Protein AF-A0A821GBT0-F1 (afdb_monomer_lite)

InterPro domains:
  IPR002314 Aminoacyl-tRNA synthetase, class II (G/ P/ S/T) [PF00587] (714-796)
  IPR002315 Glycyl-tRNA synthetase [TIGR00389] (542-1124)
  IPR003156 DHHA1 domain [PF02272] (304-406)
  IPR004154 Anticodon-binding [PF03129] (1033-1124)
  IPR006195 Aminoacyl-tRNA synthetase, class II [PS50862] (681-1015)
  IPR012947 Threonyl/alanyl tRNA synthetase, SAD [PF07973] (134-192)
  IPR012947 Threonyl/alanyl tRNA synthetase, SAD [SM00863] (134-193)
  IPR018163 Threonyl/alanyl tRNA synthetase, class II-like, putative editing domain superfamily [SSF55186] (36-200)
  IPR018165 Alanyl-tRNA synthetase, class IIc, core domain [PS50860] (1-206)
  IPR027031 Glycyl-tRNA synthetase/DNA polymerase subunit gamma-2 [PTHR10745] (511-1146)
  IPR033731 Glycyl-tRNA synthetase-like core domain [cd00774] (543-889)
  IPR036621 Anticodon-binding domain superfamily [G3DSA:3.40.50.800] (1031-1147)
  IPR045864 Class II Aminoacyl-tRNA synthetase/Biotinyl protein ligase (BPL) and lipoyl protein ligase (LPL) [G3DSA:3.30.930.10] (542-904)
  IPR045864 Class II Aminoacyl-tRNA synthetase/Biotinyl protein ligase (BPL) and lipoyl protein ligase (LPL) [SSF55681] (542-1036)

Radius of gyration: 41.22 Å; chains: 1; bounding box: 110×92×114 Å

pLDDT: mean 83.81, std 16.69, range [21.84, 98.75]

Organism: NCBI:txid392032

Structure (mmCIF, N/CA/C/O backbone):
data_AF-A0A821GBT0-F1
#
_entry.id   AF-A0A821GBT0-F1
#
loop_
_atom_site.group_PDB
_atom_site.id
_atom_site.type_symbol
_atom_site.label_atom_id
_atom_site.label_alt_id
_atom_site.label_comp_id
_atom_site.label_asym_id
_atom_site.label_entity_id
_atom_site.label_seq_id
_atom_site.pdbx_PDB_ins_code
_atom_site.Cartn_x
_atom_site.Cartn_y
_atom_site.Cartn_z
_atom_site.occupancy
_atom_site.B_iso_or_equiv
_atom_site.auth_seq_id
_atom_site.auth_comp_id
_atom_site.auth_asym_id
_atom_site.auth_atom_id
_atom_site.pdbx_PDB_model_num
ATOM 1 N N . MET A 1 1 ? 18.038 2.540 -38.104 1.00 79.62 1 MET A N 1
ATOM 2 C CA . MET A 1 1 ? 16.906 3.280 -37.484 1.00 79.62 1 MET A CA 1
ATOM 3 C C . MET A 1 1 ? 17.416 4.311 -36.481 1.00 79.62 1 MET A C 1
ATOM 5 O O . MET A 1 1 ? 18.126 3.943 -35.548 1.00 79.62 1 MET A O 1
ATOM 9 N N . VAL A 1 2 ? 17.061 5.584 -36.662 1.00 84.56 2 VAL A N 1
ATOM 10 C CA . VAL A 1 2 ? 17.414 6.691 -35.757 1.00 84.56 2 VAL A CA 1
ATOM 11 C C . VAL A 1 2 ? 16.486 6.685 -34.545 1.00 84.56 2 VAL A C 1
ATOM 13 O O . VAL A 1 2 ? 15.268 6.694 -34.691 1.00 84.56 2 VAL A O 1
ATOM 16 N N . ARG A 1 3 ? 17.071 6.655 -33.345 1.00 79.50 3 ARG A N 1
ATOM 17 C CA . ARG A 1 3 ? 16.357 6.646 -32.059 1.00 79.50 3 ARG A CA 1
ATOM 18 C C . ARG A 1 3 ? 16.272 8.041 -31.441 1.00 79.50 3 ARG A C 1
ATOM 20 O O . ARG A 1 3 ? 15.241 8.388 -30.872 1.00 79.50 3 ARG A O 1
ATOM 27 N N . THR A 1 4 ? 17.324 8.846 -31.599 1.00 81.00 4 THR A N 1
ATOM 28 C CA . THR A 1 4 ? 17.427 10.190 -31.012 1.00 81.00 4 THR A CA 1
ATOM 29 C C . THR A 1 4 ? 18.168 11.127 -31.962 1.00 81.00 4 THR A C 1
ATOM 31 O O . THR A 1 4 ? 19.073 10.694 -32.668 1.00 81.00 4 THR A O 1
ATOM 34 N N . VAL A 1 5 ? 17.812 12.413 -31.967 1.00 78.06 5 VAL A N 1
ATOM 35 C CA . VAL A 1 5 ? 18.545 13.471 -32.679 1.00 78.06 5 VAL A CA 1
ATOM 36 C C . VAL A 1 5 ? 18.930 14.549 -31.668 1.00 78.06 5 VAL A C 1
ATOM 38 O O . VAL A 1 5 ? 18.098 14.931 -30.849 1.00 78.06 5 VAL A O 1
ATOM 41 N N . GLN A 1 6 ? 20.186 14.992 -31.673 1.00 83.25 6 GLN A N 1
ATOM 42 C CA . GLN A 1 6 ? 20.712 16.005 -30.749 1.00 83.25 6 GLN A CA 1
ATOM 43 C C . GLN A 1 6 ? 21.548 17.028 -31.511 1.00 83.25 6 GLN A C 1
ATOM 45 O O . GLN A 1 6 ? 22.234 16.664 -32.457 1.00 83.25 6 GLN A O 1
ATOM 50 N N . VAL A 1 7 ? 21.561 18.282 -31.068 1.00 74.94 7 VAL A N 1
ATOM 51 C CA . VAL A 1 7 ? 22.542 19.265 -31.548 1.00 74.94 7 VAL A CA 1
ATOM 52 C C . VAL A 1 7 ? 23.757 19.215 -30.621 1.00 74.94 7 VAL A C 1
ATOM 54 O O . VAL A 1 7 ? 23.609 19.359 -29.408 1.00 74.94 7 VAL A O 1
ATOM 57 N N . ARG A 1 8 ? 24.959 18.983 -31.159 1.00 75.19 8 ARG A N 1
ATOM 58 C CA . ARG A 1 8 ? 26.222 19.009 -30.399 1.00 75.19 8 ARG A CA 1
ATOM 59 C C . ARG A 1 8 ? 27.302 19.743 -31.182 1.00 75.19 8 ARG A C 1
ATOM 61 O O . ARG A 1 8 ? 27.658 19.321 -32.275 1.00 75.19 8 ARG A O 1
ATOM 68 N N . GLY A 1 9 ? 27.829 20.829 -30.611 1.00 73.25 9 GLY A N 1
ATOM 69 C CA . GLY A 1 9 ? 28.934 21.592 -31.207 1.00 73.25 9 GLY A CA 1
ATOM 70 C C . GLY A 1 9 ? 28.644 22.121 -32.617 1.00 73.25 9 GLY A C 1
ATOM 71 O O . GLY A 1 9 ? 29.539 22.110 -33.450 1.00 73.25 9 GLY A O 1
ATOM 72 N N . GLY A 1 10 ? 27.395 22.508 -32.908 1.00 74.00 10 GLY A N 1
ATOM 73 C CA . GLY A 1 10 ? 26.966 22.958 -34.242 1.00 74.00 10 GLY A CA 1
ATOM 74 C C . GLY A 1 10 ? 26.570 21.838 -35.215 1.00 74.00 10 GLY A C 1
ATOM 75 O O . GLY A 1 10 ? 26.053 22.129 -36.287 1.00 74.00 10 GLY A O 1
ATOM 76 N N . PHE A 1 11 ? 26.739 20.565 -34.843 1.00 77.56 11 PHE A N 1
ATOM 77 C CA . PHE A 1 11 ? 26.343 19.415 -35.661 1.00 77.56 11 PHE A CA 1
ATOM 78 C C . PHE A 1 11 ? 25.006 18.818 -35.213 1.00 77.56 11 PHE A C 1
ATOM 80 O O . PHE A 1 11 ? 24.720 18.738 -34.015 1.00 77.56 11 PHE A O 1
ATOM 87 N N . ILE A 1 12 ? 24.214 18.327 -36.173 1.00 82.69 12 ILE A N 1
ATOM 88 C CA . ILE A 1 12 ? 23.023 17.509 -35.912 1.00 82.69 12 ILE A CA 1
ATOM 89 C C . ILE A 1 12 ? 23.458 16.043 -35.812 1.00 82.69 12 ILE A C 1
ATOM 91 O O . ILE A 1 12 ? 23.747 15.379 -36.805 1.00 82.69 12 ILE A O 1
ATOM 95 N N . LEU A 1 13 ? 23.512 15.530 -34.588 1.00 86.38 13 LEU A N 1
ATOM 96 C CA . LEU A 1 13 ? 23.866 14.153 -34.282 1.00 86.38 13 LEU A CA 1
ATOM 97 C C . LEU A 1 13 ? 22.626 13.257 -34.342 1.00 86.38 13 LEU A C 1
ATOM 99 O O . LEU A 1 13 ? 21.750 13.331 -33.478 1.00 86.38 13 LEU A O 1
ATOM 103 N N . HIS A 1 14 ? 22.589 12.353 -35.317 1.00 86.50 14 HIS A N 1
ATOM 104 C CA . HIS A 1 14 ? 21.605 11.275 -35.388 1.00 86.50 14 HIS A CA 1
ATOM 105 C C . HIS A 1 14 ? 22.136 10.040 -34.649 1.00 86.50 14 HIS A C 1
ATOM 107 O O . HIS A 1 14 ? 23.095 9.407 -35.079 1.00 86.50 14 HIS A O 1
ATOM 113 N N . VAL A 1 15 ? 21.503 9.674 -33.537 1.00 86.69 15 VAL A N 1
ATOM 114 C CA . VAL A 1 15 ? 21.853 8.497 -32.734 1.00 86.69 15 VAL A CA 1
ATOM 115 C C . VAL A 1 15 ? 20.910 7.360 -33.097 1.00 86.69 15 VAL A C 1
ATOM 117 O O . VAL A 1 15 ? 19.694 7.461 -32.916 1.00 86.69 15 VAL A O 1
ATOM 120 N N . GLY A 1 16 ? 21.451 6.258 -33.603 1.00 86.94 16 GLY A N 1
ATOM 121 C CA . GLY A 1 16 ? 20.649 5.136 -34.067 1.00 86.94 16 GLY A CA 1
ATOM 122 C C . GLY A 1 16 ? 21.466 3.908 -34.427 1.00 86.94 16 GLY A C 1
ATOM 123 O O . GLY A 1 16 ? 22.668 3.846 -34.193 1.00 86.94 16 GLY A O 1
ATOM 124 N N . VAL A 1 17 ? 20.777 2.928 -35.002 1.00 85.94 17 VAL A N 1
ATOM 125 C CA . VAL A 1 17 ? 21.402 1.758 -35.625 1.00 85.94 17 VAL A CA 1
ATOM 126 C C . VAL A 1 17 ? 21.743 2.113 -37.067 1.00 85.94 17 VAL A C 1
ATOM 128 O O . VAL A 1 17 ? 20.849 2.526 -37.816 1.00 85.94 17 VAL A O 1
ATOM 131 N N . VAL A 1 18 ? 23.016 1.955 -37.415 1.00 85.12 18 VAL A N 1
ATOM 132 C CA . VAL A 1 18 ? 23.561 2.092 -38.768 1.00 85.12 18 VAL A CA 1
ATOM 133 C C . VAL A 1 18 ? 23.790 0.688 -39.318 1.00 85.12 18 VAL A C 1
ATOM 135 O O . VAL A 1 18 ? 24.343 -0.158 -38.618 1.00 85.12 18 VAL A O 1
ATOM 138 N N . GLU A 1 19 ? 23.362 0.446 -40.551 1.00 84.00 19 GLU A N 1
ATOM 139 C CA . GLU A 1 19 ? 23.687 -0.768 -41.301 1.00 84.00 19 GLU A CA 1
ATOM 140 C C . GLU A 1 19 ? 24.711 -0.397 -42.380 1.00 84.00 19 GLU A C 1
ATOM 142 O O . GLU A 1 19 ? 24.459 0.502 -43.181 1.00 84.00 19 GLU A O 1
ATOM 147 N N . GLY A 1 20 ? 25.873 -1.059 -42.371 1.00 84.88 20 GLY A N 1
ATOM 148 C CA . GLY A 1 20 ? 27.002 -0.761 -43.261 1.00 84.88 20 GLY A CA 1
ATOM 149 C C . GLY A 1 20 ? 28.082 0.138 -42.641 1.00 84.88 20 GLY A C 1
ATOM 150 O O . GLY A 1 20 ? 28.048 0.467 -41.455 1.00 84.88 20 GLY A O 1
ATOM 151 N N . THR A 1 21 ? 29.073 0.506 -43.453 1.00 85.06 21 THR A N 1
ATOM 152 C CA . THR A 1 21 ? 30.168 1.425 -43.099 1.00 85.06 21 THR A CA 1
ATOM 153 C C . THR A 1 21 ? 29.871 2.825 -43.625 1.00 85.06 21 THR A C 1
ATOM 155 O O . THR A 1 21 ? 29.427 2.953 -44.762 1.00 85.06 21 THR A O 1
ATOM 158 N N . LEU A 1 22 ? 30.130 3.859 -42.821 1.00 86.69 22 LEU A N 1
ATOM 159 C CA . LEU A 1 22 ? 29.899 5.260 -43.188 1.00 86.69 22 LEU A CA 1
ATOM 160 C C . LEU A 1 22 ? 31.219 5.997 -43.415 1.00 86.69 22 LEU A C 1
ATOM 162 O O . LEU A 1 22 ? 32.129 5.906 -42.591 1.00 86.69 22 LEU A O 1
ATOM 166 N N . SER A 1 23 ? 31.267 6.786 -44.480 1.00 90.75 23 SER A N 1
ATOM 167 C CA . SER A 1 23 ? 32.310 7.757 -44.804 1.00 90.75 23 SER A CA 1
ATOM 168 C C . SER A 1 23 ? 31.722 9.167 -44.909 1.00 90.75 23 SER A C 1
ATOM 170 O O . SER A 1 23 ? 30.518 9.365 -45.089 1.00 90.75 23 SER A O 1
ATOM 172 N N . VAL A 1 24 ? 32.576 10.185 -44.782 1.00 88.38 24 VAL A N 1
ATOM 173 C CA . VAL A 1 24 ? 32.170 11.584 -44.985 1.00 88.38 24 VAL A CA 1
ATOM 174 C C . VAL A 1 24 ? 31.661 11.755 -46.425 1.00 88.38 24 VAL A C 1
ATOM 176 O O . VAL A 1 24 ? 32.327 11.318 -47.358 1.00 88.38 24 VAL A O 1
ATOM 179 N N . ASN A 1 25 ? 30.513 12.426 -46.590 1.00 88.19 25 ASN A N 1
ATOM 180 C CA . ASN A 1 25 ? 29.755 12.623 -47.843 1.00 88.19 25 ASN A CA 1
ATOM 181 C C . ASN A 1 25 ? 28.891 11.445 -48.324 1.00 88.19 25 ASN A C 1
ATOM 183 O O . ASN A 1 25 ? 28.237 11.568 -49.365 1.00 88.19 25 ASN A O 1
ATOM 187 N N . ASP A 1 26 ? 28.809 10.349 -47.569 1.00 88.25 26 ASP A N 1
ATOM 188 C CA . ASP A 1 26 ? 27.893 9.262 -47.912 1.00 88.25 26 ASP A CA 1
ATOM 189 C C . ASP A 1 26 ? 26.428 9.710 -47.844 1.00 88.25 26 ASP A C 1
ATOM 191 O O . ASP A 1 26 ? 25.979 10.373 -46.903 1.00 88.25 26 ASP A O 1
ATOM 195 N N . LYS A 1 27 ? 25.640 9.286 -48.837 1.00 88.00 27 LYS A N 1
ATOM 196 C CA . LYS A 1 27 ? 24.183 9.430 -48.808 1.00 88.00 27 LYS A CA 1
ATOM 197 C C . LYS A 1 27 ? 23.582 8.276 -48.014 1.00 88.00 27 LYS A C 1
ATOM 199 O O . LYS A 1 27 ? 23.570 7.139 -48.476 1.00 88.00 27 LYS A O 1
ATOM 204 N N . VAL A 1 28 ? 23.042 8.579 -46.838 1.00 85.06 28 VAL A N 1
ATOM 205 C CA . VAL A 1 28 ? 22.414 7.583 -45.959 1.00 85.06 28 VAL A CA 1
ATOM 206 C C . VAL A 1 28 ? 20.900 7.535 -46.148 1.00 85.06 28 VAL A C 1
ATOM 208 O O . VAL A 1 28 ? 20.238 8.569 -46.259 1.00 85.06 28 VAL A O 1
ATOM 211 N N . ARG A 1 29 ? 20.318 6.329 -46.140 1.00 87.19 29 ARG A N 1
ATOM 212 C CA . ARG A 1 29 ? 18.864 6.161 -46.015 1.00 87.19 29 ARG A CA 1
ATOM 213 C C . ARG A 1 29 ? 18.495 6.184 -44.536 1.00 87.19 29 ARG A C 1
ATOM 215 O O . ARG A 1 29 ? 18.918 5.325 -43.768 1.00 87.19 29 ARG A O 1
ATOM 222 N N . LEU A 1 30 ? 17.691 7.164 -44.141 1.00 85.81 30 LEU A N 1
ATOM 223 C CA . LEU A 1 30 ? 17.288 7.348 -42.754 1.00 85.81 30 LEU A CA 1
ATOM 224 C C . LEU A 1 30 ? 15.933 6.676 -42.496 1.00 85.81 30 LEU A C 1
ATOM 226 O O . LEU A 1 30 ? 14.940 7.008 -43.134 1.00 85.81 30 LEU A O 1
ATOM 230 N N . THR A 1 31 ? 15.894 5.754 -41.533 1.00 87.12 31 THR A N 1
ATOM 231 C CA . THR A 1 31 ? 14.651 5.138 -41.032 1.00 87.12 31 THR A CA 1
ATOM 232 C C . THR A 1 31 ? 14.328 5.691 -39.649 1.00 87.12 31 THR A C 1
ATOM 234 O O . THR A 1 31 ? 15.195 5.653 -38.767 1.00 87.12 31 THR A O 1
ATOM 237 N N . ILE A 1 32 ? 13.100 6.162 -39.439 1.00 86.81 32 ILE A N 1
ATOM 238 C CA . ILE A 1 32 ? 12.583 6.625 -38.143 1.00 86.81 32 ILE A CA 1
ATOM 239 C C . ILE A 1 32 ? 11.441 5.731 -37.658 1.00 86.81 32 ILE A C 1
ATOM 241 O O . ILE A 1 32 ? 10.962 4.864 -38.380 1.00 86.81 32 ILE A O 1
ATOM 245 N N . ASP A 1 33 ? 11.022 5.934 -36.411 1.00 87.88 33 ASP A N 1
ATOM 246 C CA . ASP A 1 33 ? 9.747 5.415 -35.919 1.00 87.88 33 ASP A CA 1
ATOM 247 C C . ASP A 1 33 ? 8.608 6.263 -36.498 1.00 87.88 33 ASP A C 1
ATOM 249 O O . ASP A 1 33 ? 8.269 7.318 -35.952 1.00 87.88 33 ASP A O 1
ATOM 253 N N . ASP A 1 34 ? 8.062 5.828 -37.633 1.00 88.00 34 ASP A N 1
ATOM 254 C CA . ASP A 1 34 ? 7.009 6.554 -38.345 1.00 88.00 34 ASP A CA 1
ATOM 255 C C . ASP A 1 34 ? 5.736 6.686 -37.501 1.00 88.00 34 ASP A C 1
ATOM 257 O O . ASP A 1 34 ? 5.091 7.733 -37.520 1.00 88.00 34 ASP A O 1
ATOM 261 N N . PHE A 1 35 ? 5.396 5.672 -36.698 1.00 89.06 35 PHE A N 1
ATOM 262 C CA . PHE A 1 35 ? 4.212 5.703 -35.839 1.00 89.06 35 PHE A CA 1
ATOM 263 C C . PHE A 1 35 ? 4.341 6.793 -34.773 1.00 89.06 35 PHE A C 1
ATOM 265 O O . PHE A 1 35 ? 3.510 7.702 -34.692 1.00 89.06 35 PHE A O 1
ATOM 272 N N . ARG A 1 36 ? 5.436 6.768 -34.004 1.00 89.94 36 ARG A N 1
ATOM 273 C CA . ARG A 1 36 ? 5.717 7.793 -32.993 1.00 89.94 36 ARG A CA 1
ATOM 274 C C . ARG A 1 36 ? 5.857 9.174 -33.624 1.00 89.94 36 ARG A C 1
ATOM 276 O O . ARG A 1 36 ? 5.384 10.160 -33.057 1.00 89.94 36 ARG A O 1
ATOM 283 N N . ARG A 1 37 ? 6.516 9.267 -34.783 1.00 89.12 37 ARG A N 1
ATOM 284 C CA . ARG A 1 37 ? 6.724 10.538 -35.481 1.00 89.12 37 ARG A CA 1
ATOM 285 C C . ARG A 1 37 ? 5.408 11.151 -35.941 1.00 89.12 37 ARG A C 1
ATOM 287 O O . ARG A 1 37 ? 5.219 12.346 -35.726 1.00 89.12 37 ARG A O 1
ATOM 294 N N . ASN A 1 38 ? 4.511 10.352 -36.508 1.00 92.06 38 ASN A N 1
ATOM 295 C CA . ASN A 1 38 ? 3.201 10.810 -36.957 1.00 92.06 38 ASN A CA 1
ATOM 296 C C . ASN A 1 38 ? 2.378 11.378 -35.799 1.00 92.06 38 ASN A C 1
ATOM 298 O O . ASN A 1 38 ? 1.820 12.462 -35.932 1.00 92.06 38 ASN A O 1
ATOM 302 N N . LEU A 1 39 ? 2.366 10.710 -34.644 1.00 95.00 39 LEU A N 1
ATOM 303 C CA . LEU A 1 39 ? 1.665 11.204 -33.457 1.00 95.00 39 LEU A CA 1
ATOM 304 C C . LEU A 1 39 ? 2.249 12.526 -32.928 1.00 95.00 39 LEU A C 1
ATOM 306 O O . LEU A 1 39 ? 1.509 13.465 -32.641 1.00 95.00 39 LEU A O 1
ATOM 310 N N . ILE A 1 40 ? 3.581 12.647 -32.881 1.00 93.88 40 ILE A N 1
ATOM 311 C CA . ILE A 1 40 ? 4.247 13.911 -32.522 1.00 93.88 40 ILE A CA 1
ATOM 312 C C . ILE A 1 40 ? 3.888 15.014 -33.525 1.00 93.88 40 ILE A C 1
ATOM 314 O O . ILE A 1 40 ? 3.619 16.134 -33.113 1.00 93.88 40 ILE A O 1
ATOM 318 N N . MET A 1 41 ? 3.873 14.723 -34.829 1.00 95.00 41 MET A N 1
ATOM 319 C CA . MET A 1 41 ? 3.521 15.701 -35.865 1.00 95.00 41 MET A CA 1
ATOM 320 C C . MET A 1 41 ? 2.061 16.158 -35.762 1.00 95.00 41 MET A C 1
ATOM 322 O O . MET A 1 41 ? 1.807 17.349 -35.920 1.00 95.00 41 MET A O 1
ATOM 326 N N . LYS A 1 42 ? 1.128 15.248 -35.443 1.00 97.19 42 LYS A N 1
ATOM 327 C CA . LYS A 1 42 ? -0.278 15.578 -35.154 1.00 97.19 42 LYS A CA 1
ATOM 328 C C . LYS A 1 42 ? -0.388 16.564 -33.998 1.00 97.19 42 LYS A C 1
ATOM 330 O O . LYS A 1 42 ? -0.942 17.644 -34.174 1.00 97.19 42 LYS A O 1
ATOM 335 N N . ASN A 1 43 ? 0.237 16.246 -32.866 1.00 97.50 43 ASN A N 1
ATOM 336 C CA . ASN A 1 43 ? 0.241 17.119 -31.694 1.00 97.50 43 ASN A CA 1
ATOM 337 C C . ASN A 1 43 ? 0.985 18.440 -31.951 1.00 97.50 43 ASN A C 1
ATOM 339 O O . ASN A 1 43 ? 0.554 19.476 -31.467 1.00 97.50 43 ASN A O 1
ATOM 343 N N . HIS A 1 44 ? 2.054 18.448 -32.754 1.00 96.38 44 HIS A N 1
ATOM 344 C CA . HIS A 1 44 ? 2.784 19.677 -33.076 1.00 96.38 44 HIS A CA 1
ATOM 345 C C . HIS A 1 44 ? 1.959 20.622 -33.952 1.00 96.38 44 HIS A C 1
ATOM 347 O O . HIS A 1 44 ? 1.802 21.793 -33.626 1.00 96.38 44 HIS A O 1
ATOM 353 N N . THR A 1 45 ? 1.410 20.123 -35.063 1.00 97.00 45 THR A N 1
ATOM 354 C CA . THR A 1 45 ? 0.496 20.913 -35.898 1.00 97.00 45 THR A CA 1
ATOM 355 C C . THR A 1 45 ? -0.736 21.334 -35.090 1.00 97.00 45 THR A C 1
ATOM 357 O O . THR A 1 45 ? -1.169 22.477 -35.206 1.00 97.00 45 THR A O 1
ATOM 360 N N . GLY A 1 46 ? -1.234 20.465 -34.205 1.00 97.06 46 GLY A N 1
ATOM 361 C CA . GLY A 1 46 ? -2.300 20.773 -33.253 1.00 97.06 46 GLY A CA 1
ATOM 362 C C . GLY A 1 46 ? -1.971 21.931 -32.308 1.00 97.06 46 GLY A C 1
ATOM 363 O O . GLY A 1 46 ? -2.856 22.725 -32.019 1.00 97.06 46 GLY A O 1
ATOM 364 N N . THR A 1 47 ? -0.714 22.097 -31.883 1.00 96.56 47 THR A N 1
ATOM 365 C CA . THR A 1 47 ? -0.293 23.238 -31.052 1.00 96.56 47 THR A CA 1
ATOM 366 C C . THR A 1 47 ? -0.505 24.576 -31.765 1.00 96.56 47 THR A C 1
ATOM 368 O O . THR A 1 47 ? -1.028 25.506 -31.157 1.00 96.56 47 THR A O 1
ATOM 371 N N . HIS A 1 48 ? -0.155 24.672 -33.050 1.00 95.25 48 HIS A N 1
ATOM 372 C CA . HIS A 1 48 ? -0.352 25.893 -33.844 1.00 95.25 48 HIS A CA 1
ATOM 373 C C . HIS A 1 48 ? -1.841 26.206 -34.044 1.00 95.25 48 HIS A C 1
ATOM 375 O O . HIS A 1 48 ? -2.291 27.336 -33.854 1.00 95.25 48 HIS A O 1
ATOM 381 N N . ILE A 1 49 ? -2.634 25.172 -34.343 1.00 96.62 49 ILE A N 1
ATOM 382 C CA . ILE A 1 49 ? -4.094 25.288 -34.451 1.00 96.62 49 ILE A CA 1
ATOM 383 C C . ILE A 1 49 ? -4.705 25.734 -33.111 1.00 96.62 49 ILE A C 1
ATOM 385 O O . ILE A 1 49 ? -5.553 26.624 -33.095 1.00 96.62 49 ILE A O 1
ATOM 389 N N . LEU A 1 50 ? -4.239 25.182 -31.984 1.00 96.56 50 LEU A N 1
ATOM 390 C CA . LEU A 1 50 ? -4.689 25.561 -30.643 1.00 96.56 50 LEU A CA 1
ATOM 391 C C . LEU A 1 50 ? -4.341 27.012 -30.304 1.00 96.56 50 LEU A C 1
ATOM 393 O O . LEU A 1 50 ? -5.186 27.731 -29.775 1.00 96.56 50 LEU A O 1
ATOM 397 N N . ASN A 1 51 ? -3.125 27.456 -30.622 1.00 94.31 51 ASN A N 1
ATOM 398 C CA . ASN A 1 51 ? -2.703 28.839 -30.419 1.00 94.31 51 ASN A CA 1
ATOM 399 C C . ASN A 1 51 ? -3.618 29.813 -31.183 1.00 94.31 51 ASN A C 1
ATOM 401 O O . ASN A 1 51 ? -4.128 30.784 -30.618 1.00 94.31 51 ASN A O 1
ATOM 405 N N . PHE A 1 52 ? -3.919 29.498 -32.447 1.00 93.81 52 PHE A N 1
ATOM 406 C CA . PHE A 1 52 ? -4.880 30.258 -33.244 1.00 93.81 52 PHE A CA 1
ATOM 407 C C . PHE A 1 52 ? -6.296 30.231 -32.642 1.00 93.81 52 PHE A C 1
ATOM 409 O O . PHE A 1 52 ? -6.947 31.274 -32.546 1.00 93.81 52 PHE A O 1
ATOM 416 N N . GLY A 1 53 ? -6.773 29.067 -32.190 1.00 95.12 53 GLY A N 1
ATOM 417 C CA . GLY A 1 53 ? -8.092 28.919 -31.566 1.00 95.12 53 GLY A CA 1
ATOM 418 C C . GLY A 1 53 ? -8.243 29.724 -30.273 1.00 95.12 53 GLY A C 1
ATOM 419 O O . GLY A 1 53 ? -9.276 30.365 -30.050 1.00 95.12 53 GLY A O 1
ATOM 420 N N . LEU A 1 54 ? -7.196 29.754 -29.443 1.00 94.50 54 LEU A N 1
ATOM 421 C CA . LEU A 1 54 ? -7.159 30.556 -28.220 1.00 94.50 54 LEU A CA 1
ATOM 422 C C . LEU A 1 54 ? -7.223 32.050 -28.544 1.00 94.50 54 LEU A C 1
ATOM 424 O O . LEU A 1 54 ? -7.976 32.776 -27.897 1.00 94.50 54 LEU A O 1
ATOM 428 N N . ARG A 1 55 ? -6.522 32.505 -29.590 1.00 91.12 55 ARG A N 1
ATOM 429 C CA . ARG A 1 55 ? -6.601 33.892 -30.077 1.00 91.12 55 ARG A CA 1
ATOM 430 C C . ARG A 1 55 ? -7.997 34.248 -30.583 1.00 91.12 55 ARG A C 1
ATOM 432 O O . ARG A 1 55 ? -8.532 35.290 -30.219 1.00 91.12 55 ARG A O 1
ATOM 439 N N . GLY A 1 56 ? -8.626 33.373 -31.368 1.00 90.56 56 GLY A N 1
ATOM 440 C CA . GLY A 1 56 ? -9.997 33.581 -31.854 1.00 90.56 56 GLY A CA 1
ATOM 441 C C . GLY A 1 56 ? -11.045 33.660 -30.732 1.00 90.56 56 GLY A C 1
ATOM 442 O O . GLY A 1 56 ? -12.138 34.207 -30.918 1.00 90.56 56 GLY A O 1
ATOM 443 N N . THR A 1 57 ? -10.711 33.143 -29.549 1.00 93.88 57 THR A N 1
ATOM 444 C CA . THR A 1 57 ? -11.584 33.162 -28.371 1.00 93.88 57 THR A CA 1
ATOM 445 C C . THR A 1 57 ? -11.284 34.331 -27.436 1.00 93.88 57 THR A C 1
ATOM 447 O O . THR A 1 57 ? -12.212 35.041 -27.056 1.00 93.88 57 THR A O 1
ATOM 450 N N . LEU A 1 58 ? -10.014 34.545 -27.085 1.00 91.44 58 LEU A N 1
ATOM 451 C CA . LEU A 1 58 ? -9.567 35.466 -26.031 1.00 91.44 58 LEU A CA 1
ATOM 452 C C . LEU A 1 58 ? -8.944 36.771 -26.571 1.00 91.44 58 LEU A C 1
ATOM 454 O O . LEU A 1 58 ? -8.613 37.668 -25.793 1.00 91.44 58 LEU A O 1
ATOM 458 N N . GLY A 1 59 ? -8.777 36.888 -27.890 1.00 87.81 59 GLY A N 1
ATOM 459 C CA . GLY A 1 59 ? -8.145 38.020 -28.570 1.00 87.81 59 GLY A CA 1
ATOM 460 C C . GLY A 1 59 ? -6.612 37.961 -28.600 1.00 87.81 59 GLY A C 1
ATOM 461 O O . GLY A 1 59 ? -5.987 37.006 -28.141 1.00 87.81 59 GLY A O 1
ATOM 462 N N . ASP A 1 60 ? -5.988 39.026 -29.111 1.00 80.50 60 ASP A N 1
ATOM 463 C CA . ASP A 1 60 ? -4.540 39.094 -29.395 1.00 80.50 60 ASP A CA 1
ATOM 464 C C . ASP A 1 60 ? -3.631 39.203 -28.156 1.00 80.50 60 ASP A C 1
ATOM 466 O O . ASP A 1 60 ? -2.413 39.288 -28.276 1.00 80.50 60 ASP A O 1
ATOM 470 N N . THR A 1 61 ? -4.200 39.178 -26.948 1.00 80.75 61 THR A N 1
ATOM 471 C CA . THR A 1 61 ? -3.440 39.252 -25.681 1.00 80.75 61 THR A CA 1
ATOM 472 C C . THR A 1 61 ? -2.881 37.901 -25.205 1.00 80.75 61 THR A C 1
ATOM 474 O O . THR A 1 61 ? -2.286 37.810 -24.127 1.00 80.75 61 THR A O 1
ATOM 477 N N . VAL A 1 62 ? -3.097 36.844 -25.994 1.00 87.00 62 VAL A N 1
ATOM 478 C CA . VAL A 1 62 ? -2.651 35.475 -25.713 1.00 87.00 62 VAL A CA 1
ATOM 479 C C . VAL A 1 62 ? -1.283 35.227 -26.333 1.00 87.00 62 VAL A C 1
ATOM 481 O O . VAL A 1 62 ? -1.174 34.962 -27.528 1.00 87.00 62 VAL A O 1
ATOM 484 N N . ASP A 1 63 ? -0.241 35.267 -25.513 1.00 86.56 63 ASP A N 1
ATOM 485 C CA . ASP A 1 63 ? 1.134 34.959 -25.892 1.00 86.56 63 ASP A CA 1
ATOM 486 C C . ASP A 1 63 ? 1.535 33.576 -25.385 1.00 86.56 63 ASP A C 1
ATOM 488 O O . ASP A 1 63 ? 1.275 33.218 -24.232 1.00 86.56 63 ASP A O 1
ATOM 492 N N . GLN A 1 64 ? 2.226 32.816 -26.233 1.00 89.38 64 GLN A N 1
ATOM 493 C CA . GLN A 1 64 ? 2.825 31.544 -25.850 1.00 89.38 64 GLN A CA 1
ATOM 494 C C . GLN A 1 64 ? 3.938 31.769 -24.816 1.00 89.38 64 GLN A C 1
ATOM 496 O O . GLN A 1 64 ? 4.846 32.574 -25.018 1.00 89.38 64 GLN A O 1
ATOM 501 N N . ARG A 1 65 ? 3.879 31.015 -23.714 1.00 90.69 65 ARG A N 1
ATOM 502 C CA . ARG A 1 65 ? 4.877 30.985 -22.630 1.00 90.69 65 ARG A CA 1
ATOM 503 C C . ARG A 1 65 ? 5.652 29.674 -22.561 1.00 90.69 65 ARG A C 1
ATOM 505 O O . ARG A 1 65 ? 6.705 29.619 -21.938 1.00 90.69 65 ARG A O 1
ATOM 512 N N . GLY A 1 66 ? 5.145 28.624 -23.197 1.00 88.25 66 GLY A N 1
ATOM 513 C CA . GLY A 1 66 ? 5.814 27.334 -23.263 1.00 88.25 66 GLY A CA 1
ATOM 514 C C . GLY A 1 66 ? 4.982 26.310 -24.017 1.00 88.25 66 GLY A C 1
ATOM 515 O O . GLY A 1 66 ? 3.763 26.424 -24.115 1.00 88.25 66 GLY A O 1
ATOM 516 N N . SER A 1 67 ? 5.636 25.285 -24.552 1.00 90.31 67 SER A N 1
ATOM 517 C CA . SER A 1 67 ? 4.941 24.160 -25.170 1.00 90.31 67 SER A CA 1
ATOM 518 C C . SER A 1 67 ? 5.691 22.853 -24.933 1.00 90.31 67 SER A C 1
ATOM 520 O O . SER A 1 67 ? 6.910 22.832 -24.774 1.00 90.31 67 SER A O 1
ATOM 522 N N . LEU A 1 68 ? 4.946 21.754 -24.878 1.00 92.62 68 LEU A N 1
ATOM 523 C CA . LEU A 1 68 ? 5.471 20.397 -24.951 1.00 92.62 68 LEU A CA 1
ATOM 524 C C . LEU A 1 68 ? 4.667 19.643 -26.003 1.00 92.62 68 LEU A C 1
ATOM 526 O O . LEU A 1 68 ? 3.441 19.613 -25.943 1.00 92.62 68 LEU A O 1
ATOM 530 N N . VAL A 1 69 ? 5.368 18.968 -26.907 1.00 93.56 69 VAL A N 1
ATOM 531 C CA . VAL A 1 69 ? 4.759 18.075 -27.891 1.00 93.56 69 VAL A CA 1
ATOM 532 C C . VAL A 1 69 ? 5.260 16.660 -27.628 1.00 93.56 69 VAL A C 1
ATOM 534 O O . VAL A 1 69 ? 6.431 16.351 -27.851 1.00 93.56 69 VAL A O 1
ATOM 537 N N . ALA A 1 70 ? 4.371 15.801 -27.141 1.00 92.94 70 ALA A N 1
ATOM 538 C CA . ALA A 1 70 ? 4.620 14.381 -26.929 1.00 92.94 70 ALA A CA 1
ATOM 539 C C . ALA A 1 70 ? 3.796 13.542 -27.928 1.00 92.94 70 ALA A C 1
ATOM 541 O O . ALA A 1 70 ? 2.920 14.080 -28.605 1.00 92.94 70 ALA A O 1
ATOM 542 N N . PRO A 1 71 ? 4.064 12.232 -28.082 1.00 91.50 71 PRO A N 1
ATOM 543 C CA . PRO A 1 71 ? 3.244 11.374 -28.941 1.00 91.50 71 PRO A CA 1
ATOM 544 C C . PRO A 1 71 ? 1.791 11.249 -28.457 1.00 91.50 71 PRO A C 1
ATOM 546 O O . PRO A 1 71 ? 0.878 11.153 -29.261 1.00 91.50 71 PRO A O 1
ATOM 549 N N . ASP A 1 72 ? 1.563 11.255 -27.150 1.00 93.31 72 ASP A N 1
ATOM 550 C CA . ASP A 1 72 ? 0.260 11.006 -26.528 1.00 93.31 72 ASP A CA 1
ATOM 551 C C . ASP A 1 72 ? -0.547 12.284 -26.252 1.00 93.31 72 ASP A C 1
ATOM 553 O O . ASP A 1 72 ? -1.762 12.216 -26.097 1.00 93.31 72 ASP A O 1
ATOM 557 N N . ARG A 1 73 ? 0.106 13.452 -26.190 1.00 96.00 73 ARG A N 1
ATOM 558 C CA . ARG A 1 73 ? -0.534 14.737 -25.869 1.00 96.00 73 ARG A CA 1
ATOM 559 C C . ARG A 1 73 ? 0.308 15.941 -26.280 1.00 96.00 73 ARG A C 1
ATOM 561 O O . ARG A 1 73 ? 1.526 15.838 -26.448 1.00 96.00 73 ARG A O 1
ATOM 568 N N . LEU A 1 74 ? -0.328 17.105 -26.326 1.00 97.12 74 LEU A N 1
ATOM 569 C CA . LEU A 1 74 ? 0.333 18.405 -26.340 1.00 97.12 74 LEU A CA 1
ATOM 570 C C . LEU A 1 74 ? -0.001 19.197 -25.074 1.00 97.12 74 LEU A C 1
ATOM 572 O O . LEU A 1 74 ? -1.071 19.054 -24.482 1.00 97.12 74 LEU A O 1
ATOM 576 N N . ARG A 1 75 ? 0.935 20.048 -24.667 1.00 96.94 75 ARG A N 1
ATOM 577 C CA . ARG A 1 75 ? 0.772 21.018 -23.585 1.00 96.94 75 ARG A CA 1
ATOM 578 C C . ARG A 1 75 ? 1.102 22.395 -24.126 1.00 96.94 75 ARG A C 1
ATOM 580 O O . ARG A 1 75 ? 2.140 22.560 -24.771 1.00 96.94 75 ARG A O 1
ATOM 587 N N . PHE A 1 76 ? 0.257 23.366 -23.828 1.00 95.88 76 PHE A N 1
ATOM 588 C CA . PHE A 1 76 ? 0.416 24.737 -24.276 1.00 95.88 76 PHE A CA 1
ATOM 589 C C . PHE A 1 76 ? 0.214 25.692 -23.106 1.00 95.88 76 PHE A C 1
ATOM 591 O O . PHE A 1 76 ? -0.854 25.723 -22.497 1.00 95.88 76 PHE A O 1
ATOM 598 N N . ASP A 1 77 ? 1.260 26.448 -22.792 1.00 95.00 77 ASP A N 1
ATOM 599 C CA . ASP A 1 77 ? 1.266 27.430 -21.718 1.00 95.00 77 ASP A CA 1
ATOM 600 C C . ASP A 1 77 ? 1.132 28.817 -22.352 1.00 95.00 77 ASP A C 1
ATOM 602 O O . ASP A 1 77 ? 1.883 29.148 -23.272 1.00 95.00 77 ASP A O 1
ATOM 606 N N . PHE A 1 78 ? 0.191 29.630 -21.877 1.00 93.94 78 PHE A N 1
ATOM 607 C CA . PHE A 1 78 ? -0.156 30.910 -22.496 1.00 93.94 78 PHE A CA 1
ATOM 608 C C . PHE A 1 78 ? -0.539 31.980 -21.472 1.00 93.94 78 PHE A C 1
ATOM 610 O O . PHE A 1 78 ? -0.896 31.673 -20.330 1.00 93.94 78 PHE A O 1
ATOM 617 N N . SER A 1 79 ? -0.457 33.252 -21.866 1.00 92.38 79 SER A N 1
ATOM 618 C CA . SER A 1 79 ? -0.930 34.362 -21.035 1.00 92.38 79 SER A CA 1
ATOM 619 C C . SER A 1 79 ? -2.449 34.497 -21.082 1.00 92.38 79 SER A C 1
ATOM 621 O O . SER A 1 79 ? -3.049 34.593 -22.151 1.00 92.38 79 SER A O 1
ATOM 623 N N . ALA A 1 80 ? -3.079 34.562 -19.910 1.00 91.38 80 ALA A N 1
ATOM 624 C CA . ALA A 1 80 ? -4.491 34.914 -19.790 1.00 91.38 80 ALA A CA 1
ATOM 625 C C . ALA A 1 80 ? -4.784 35.563 -18.431 1.00 91.38 80 ALA A C 1
ATOM 627 O O . ALA A 1 80 ? -4.159 35.244 -17.418 1.00 91.38 80 ALA A O 1
ATOM 628 N N . LYS A 1 81 ? -5.761 36.479 -18.404 1.00 85.25 81 LYS A N 1
ATOM 629 C CA . LYS A 1 81 ? -6.125 37.245 -17.197 1.00 85.25 81 LYS A CA 1
ATOM 630 C C . LYS A 1 81 ? -6.802 36.396 -16.114 1.00 85.25 81 LYS A C 1
ATOM 632 O O . LYS A 1 81 ? -6.752 36.771 -14.946 1.00 85.25 81 LYS A O 1
ATOM 637 N N . GLY A 1 82 ? -7.422 35.275 -16.481 1.00 88.75 82 GLY A N 1
ATOM 638 C CA . GLY A 1 82 ? -8.176 34.431 -15.558 1.00 88.75 82 GLY A CA 1
ATOM 639 C C . GLY A 1 82 ? -8.588 33.091 -16.161 1.00 88.75 82 GLY A C 1
ATOM 640 O O . GLY A 1 82 ? -8.142 32.731 -17.255 1.00 88.75 82 GLY A O 1
ATOM 641 N N . ALA A 1 83 ? -9.423 32.368 -15.407 1.00 91.62 83 ALA A N 1
ATOM 642 C CA . ALA A 1 83 ? -10.009 31.098 -15.817 1.00 91.62 83 ALA A CA 1
ATOM 643 C C . ALA A 1 83 ? -10.825 31.233 -17.117 1.00 91.62 83 ALA A C 1
ATOM 645 O O . ALA A 1 83 ? -11.597 32.175 -17.246 1.00 91.62 83 ALA A O 1
ATOM 646 N N . LEU A 1 84 ? -10.651 30.296 -18.048 1.00 93.56 84 LEU A N 1
ATOM 647 C CA . LEU A 1 84 ? -11.437 30.135 -19.254 1.00 93.56 84 LEU A CA 1
ATOM 648 C C . LEU A 1 84 ? -12.729 29.496 -18.785 1.00 93.56 84 LEU A C 1
ATOM 650 O O . LEU A 1 84 ? -12.728 28.471 -18.101 1.00 93.56 84 LEU A O 1
ATOM 654 N N . THR A 1 85 ? -13.823 30.127 -19.151 1.00 93.62 85 THR A N 1
ATOM 655 C CA . THR A 1 85 ? -15.155 29.592 -18.938 1.00 93.62 85 THR A CA 1
ATOM 656 C C . THR A 1 85 ? -15.367 28.339 -19.799 1.00 93.62 85 THR A C 1
ATOM 658 O O . THR A 1 85 ? -14.726 28.188 -20.847 1.00 93.62 85 THR A O 1
ATOM 661 N N . PRO A 1 86 ? -16.291 27.439 -19.416 1.00 92.25 86 PRO A N 1
ATOM 662 C CA . PRO A 1 86 ? -16.646 26.292 -20.251 1.00 92.25 86 PRO A CA 1
ATOM 663 C C . PRO A 1 86 ? -17.050 26.683 -21.683 1.00 92.25 86 PRO A C 1
ATOM 665 O O . PRO A 1 86 ? -16.735 25.958 -22.625 1.00 92.25 86 PRO A O 1
ATOM 668 N N . ASP A 1 87 ? -17.681 27.845 -21.877 1.00 93.56 87 ASP A N 1
ATOM 669 C CA . ASP A 1 87 ? -18.017 28.355 -23.210 1.00 93.56 87 ASP A CA 1
ATOM 670 C C . ASP A 1 87 ? -16.796 28.821 -24.010 1.00 93.56 87 ASP A C 1
ATOM 672 O O . ASP A 1 87 ? -16.718 28.552 -25.208 1.00 93.56 87 ASP A O 1
ATOM 676 N N . GLU A 1 88 ? -15.816 29.465 -23.374 1.00 95.44 88 GLU A N 1
ATOM 677 C CA . GLU A 1 88 ? -14.550 29.823 -24.027 1.00 95.44 88 GLU A CA 1
ATOM 678 C C . GLU A 1 88 ? -13.743 28.575 -24.409 1.00 95.44 88 GLU A C 1
ATOM 680 O O . GLU A 1 88 ? -13.193 28.513 -25.509 1.00 95.44 88 GLU A O 1
ATOM 685 N N . LEU A 1 89 ? -13.719 27.546 -23.554 1.00 96.12 89 LEU A N 1
ATOM 686 C CA . LEU A 1 89 ? -13.104 26.252 -23.875 1.00 96.12 89 LEU A CA 1
ATOM 687 C C . LEU A 1 89 ? -13.799 25.577 -25.062 1.00 96.12 89 LEU A C 1
ATOM 689 O O . LEU A 1 89 ? -13.129 25.147 -26.001 1.00 96.12 89 LEU A O 1
ATOM 693 N N . ARG A 1 90 ? -15.137 25.539 -25.057 1.00 96.69 90 ARG A N 1
ATOM 694 C CA . ARG A 1 90 ? -15.946 24.994 -26.155 1.00 96.69 90 ARG A CA 1
ATOM 695 C C . ARG A 1 90 ? -15.703 25.746 -27.462 1.00 96.69 90 ARG A C 1
ATOM 697 O O . ARG A 1 90 ? -15.507 25.116 -28.496 1.00 96.69 90 ARG A O 1
ATOM 704 N N . LYS A 1 91 ? -15.685 27.082 -27.423 1.00 97.06 91 LYS A N 1
ATOM 705 C CA . LYS A 1 91 ? -15.418 27.930 -28.594 1.00 97.06 91 LYS A CA 1
ATOM 706 C C . LYS A 1 91 ? -14.000 27.722 -29.130 1.00 97.06 91 LYS A C 1
ATOM 708 O O . LYS A 1 91 ? -13.829 27.593 -30.337 1.00 97.06 91 LYS A O 1
ATOM 713 N N . THR A 1 92 ? -13.005 27.638 -28.247 1.00 97.06 92 THR A N 1
ATOM 714 C CA . THR A 1 92 ? -11.607 27.371 -28.624 1.00 97.06 92 THR A CA 1
ATOM 715 C C . THR A 1 92 ? -11.484 26.023 -29.331 1.00 97.06 92 THR A C 1
ATOM 717 O O . THR A 1 92 ? -10.923 25.952 -30.422 1.00 97.06 92 THR A O 1
ATOM 720 N N . GLU A 1 93 ? -12.035 24.961 -28.737 1.00 97.62 93 GLU A N 1
ATOM 721 C CA . GLU A 1 93 ? -12.027 23.610 -29.310 1.00 97.62 93 GLU A CA 1
ATOM 722 C C . GLU A 1 93 ? -12.778 23.555 -30.652 1.00 97.62 93 GLU A C 1
ATOM 724 O O . GLU A 1 93 ? -12.299 22.919 -31.590 1.00 97.62 93 GLU A O 1
ATOM 729 N N . ALA A 1 94 ? -13.903 24.268 -30.784 1.00 97.31 94 ALA A N 1
ATOM 730 C CA . ALA A 1 94 ? -14.657 24.363 -32.035 1.00 97.31 94 ALA A CA 1
ATOM 731 C C . ALA A 1 94 ? -13.838 25.023 -33.155 1.00 97.31 94 ALA A C 1
ATOM 733 O O . ALA A 1 94 ? -13.680 24.427 -34.213 1.00 97.31 94 ALA A O 1
ATOM 734 N N . ILE A 1 95 ? -13.220 26.183 -32.897 1.00 96.75 95 ILE A N 1
ATOM 735 C CA . ILE A 1 95 ? -12.361 26.864 -33.883 1.00 96.75 95 ILE A CA 1
ATOM 736 C C . ILE A 1 95 ? -11.214 25.949 -34.334 1.00 96.75 95 ILE A C 1
ATOM 738 O O . ILE A 1 95 ? -10.872 25.912 -35.516 1.00 96.75 95 ILE A O 1
ATOM 742 N N . CYS A 1 96 ? -10.618 25.196 -33.404 1.00 97.25 96 CYS A N 1
ATOM 743 C CA . CYS A 1 96 ? -9.546 24.260 -33.736 1.00 97.25 96 CYS A CA 1
ATOM 744 C C . CYS A 1 96 ? -10.022 23.173 -34.704 1.00 97.25 96 CYS A C 1
ATOM 746 O O . CYS A 1 96 ? -9.352 22.901 -35.699 1.00 97.25 96 CYS A O 1
ATOM 748 N N . ASN A 1 97 ? -11.168 22.555 -34.417 1.00 97.44 97 ASN A N 1
ATOM 749 C CA . ASN A 1 97 ? -11.704 21.485 -35.251 1.00 97.44 97 ASN A CA 1
ATOM 750 C C . ASN A 1 97 ? -12.243 22.011 -36.593 1.00 97.44 97 ASN A C 1
ATOM 752 O O . ASN A 1 97 ? -11.995 21.375 -37.610 1.00 97.44 97 ASN A O 1
ATOM 756 N N . ASP A 1 98 ? -12.808 23.221 -36.649 1.00 96.44 98 ASP A N 1
ATOM 757 C CA . ASP A 1 98 ? -13.209 23.863 -37.911 1.00 96.44 98 ASP A CA 1
ATOM 758 C C . ASP A 1 98 ? -12.014 24.038 -38.869 1.00 96.44 98 ASP A C 1
ATOM 760 O O . ASP A 1 98 ? -12.128 23.818 -40.076 1.00 96.44 98 ASP A O 1
ATOM 764 N N . ILE A 1 99 ? -10.837 24.405 -38.348 1.00 94.69 99 ILE A N 1
ATOM 765 C CA . ILE A 1 99 ? -9.594 24.518 -39.136 1.00 94.69 99 ILE A CA 1
ATOM 766 C C . ILE A 1 99 ? -9.108 23.150 -39.628 1.00 94.69 99 ILE A C 1
ATOM 768 O O . ILE A 1 99 ? -8.560 23.031 -40.732 1.00 94.69 99 ILE A O 1
ATOM 772 N N . ILE A 1 100 ? -9.269 22.112 -38.807 1.00 96.44 100 ILE A N 1
ATOM 773 C CA . ILE A 1 100 ? -8.926 20.732 -39.167 1.00 96.44 100 ILE A CA 1
ATOM 774 C C . ILE A 1 100 ? -9.847 20.254 -40.298 1.00 96.44 100 ILE A C 1
ATOM 776 O O . ILE A 1 100 ? -9.354 19.753 -41.314 1.00 96.44 100 ILE A O 1
ATOM 780 N N . ASP A 1 101 ? -11.149 20.504 -40.182 1.00 95.75 101 ASP A N 1
ATOM 781 C CA . ASP A 1 101 ? -12.169 20.091 -41.149 1.00 95.75 101 ASP A CA 1
ATOM 782 C C . ASP A 1 101 ? -12.024 20.804 -42.499 1.00 95.75 101 ASP A C 1
ATOM 784 O O . ASP A 1 101 ? -12.136 20.174 -43.557 1.00 95.75 101 ASP A O 1
ATOM 788 N N . GLN A 1 102 ? -11.640 22.085 -42.489 1.00 94.81 102 GLN A N 1
ATOM 789 C CA . GLN A 1 102 ? -11.308 22.851 -43.700 1.00 94.81 102 GLN A CA 1
ATOM 790 C C . GLN A 1 102 ? -10.129 22.273 -44.499 1.00 94.81 102 GLN A C 1
ATOM 792 O O . GLN A 1 102 ? -9.924 22.655 -45.650 1.00 94.81 102 GLN A O 1
ATOM 797 N N . SER A 1 103 ? -9.369 21.325 -43.934 1.00 95.62 103 SER A N 1
ATOM 798 C CA . SER A 1 103 ? -8.317 20.589 -44.645 1.00 95.62 103 SER A CA 1
ATOM 799 C C . SER A 1 103 ? -7.228 21.484 -45.255 1.00 95.62 103 SER A C 1
ATOM 801 O O . SER A 1 103 ? -6.664 21.174 -46.305 1.00 95.62 103 SER A O 1
ATOM 803 N N . LEU A 1 104 ? -6.922 22.589 -44.576 1.00 94.81 104 LEU A N 1
ATOM 804 C CA . LEU A 1 104 ? -5.963 23.601 -45.001 1.00 94.81 104 LEU A CA 1
ATOM 805 C C . LEU A 1 104 ? -4.555 23.017 -45.193 1.00 94.81 104 LEU A C 1
ATOM 807 O O . LEU A 1 104 ? -4.084 22.188 -44.409 1.00 94.81 104 LEU A O 1
ATOM 811 N N . GLN A 1 105 ? -3.859 23.469 -46.235 1.00 96.56 105 GLN A N 1
ATOM 812 C CA . GLN A 1 105 ? -2.479 23.069 -46.505 1.00 96.56 105 GLN A CA 1
ATOM 813 C C . GLN A 1 105 ? -1.510 23.715 -45.505 1.00 96.56 105 GLN A C 1
ATOM 815 O O . GLN A 1 105 ? -1.666 24.879 -45.143 1.00 96.56 105 GLN A O 1
ATOM 820 N N . VAL A 1 106 ? -0.491 22.967 -45.077 1.00 96.69 106 VAL A N 1
ATOM 821 C CA . VAL A 1 106 ? 0.579 23.469 -44.206 1.00 96.69 106 VAL A CA 1
ATOM 822 C C . VAL A 1 106 ? 1.814 23.774 -45.051 1.00 96.69 106 VAL A C 1
ATOM 824 O O . VAL A 1 106 ? 2.354 22.893 -45.725 1.00 96.69 106 VAL A O 1
ATOM 827 N N . TYR A 1 107 ? 2.272 25.018 -44.994 1.00 95.31 107 TYR A N 1
ATOM 828 C CA . TYR A 1 107 ? 3.456 25.528 -45.674 1.00 95.31 107 TYR A CA 1
ATOM 829 C C . TYR A 1 107 ? 4.590 25.724 -44.670 1.00 95.31 107 TYR A C 1
ATOM 831 O O . TYR A 1 107 ? 4.359 26.116 -43.527 1.00 95.31 107 TYR A O 1
ATOM 839 N N . ALA A 1 108 ? 5.823 25.464 -45.100 1.00 93.94 108 ALA A N 1
ATOM 840 C CA . ALA A 1 108 ? 7.018 25.759 -44.322 1.00 93.94 108 ALA A CA 1
ATOM 841 C C . ALA A 1 108 ? 8.136 26.240 -45.249 1.00 93.94 108 ALA A C 1
ATOM 843 O O . ALA A 1 108 ? 8.387 25.601 -46.272 1.00 93.94 108 ALA A O 1
ATOM 844 N N . LYS A 1 109 ? 8.803 27.338 -44.891 1.00 93.31 109 LYS A N 1
ATOM 845 C CA . LYS A 1 109 ? 9.857 27.957 -45.704 1.00 93.31 109 LYS A CA 1
ATOM 846 C C . LYS A 1 109 ? 10.865 28.678 -44.816 1.00 93.31 109 LYS A C 1
ATOM 848 O O . LYS A 1 109 ? 10.470 29.302 -43.832 1.00 93.31 109 LYS A O 1
ATOM 853 N N . ASP A 1 110 ? 12.136 28.596 -45.189 1.00 92.81 110 ASP A N 1
ATOM 854 C CA . ASP A 1 110 ? 13.197 29.394 -44.578 1.00 92.81 110 ASP A CA 1
ATOM 855 C C . ASP A 1 110 ? 13.266 30.766 -45.268 1.00 92.81 110 ASP A C 1
ATOM 857 O O . ASP A 1 110 ? 13.232 30.848 -46.499 1.00 92.81 110 ASP A O 1
ATOM 861 N N . ALA A 1 111 ? 13.335 31.838 -44.484 1.00 90.19 111 ALA A N 1
ATOM 862 C CA . ALA A 1 111 ? 13.443 33.220 -44.951 1.00 90.19 111 ALA A CA 1
ATOM 863 C C . ALA A 1 111 ? 14.400 34.008 -44.047 1.00 90.19 111 ALA A C 1
ATOM 865 O O . ALA A 1 111 ? 14.680 33.579 -42.923 1.00 90.19 111 ALA A O 1
ATOM 866 N N . SER A 1 112 ? 14.899 35.155 -44.516 1.00 92.81 112 SER A N 1
ATOM 867 C CA . SER A 1 112 ? 15.691 36.023 -43.641 1.00 92.81 112 SER A CA 1
ATOM 868 C C . SER A 1 112 ? 14.837 36.537 -42.477 1.00 92.81 112 SER A C 1
ATOM 870 O O . SER A 1 112 ? 13.625 36.741 -42.612 1.00 92.81 112 SER A O 1
ATOM 872 N N . LEU A 1 113 ? 15.456 36.757 -41.317 1.00 89.12 113 LEU A N 1
ATOM 873 C CA . LEU A 1 113 ? 14.756 37.263 -40.130 1.00 89.12 113 LEU A CA 1
ATOM 874 C C . LEU A 1 113 ? 14.088 38.624 -40.380 1.00 89.12 113 LEU A C 1
ATOM 876 O O . LEU A 1 113 ? 13.045 38.912 -39.791 1.00 89.12 113 LEU A O 1
ATOM 880 N N . GLU A 1 114 ? 14.677 39.446 -41.247 1.00 88.38 114 GLU A N 1
ATOM 881 C CA . GLU A 1 114 ? 14.139 40.745 -41.650 1.00 88.38 114 GLU A CA 1
ATOM 882 C C . GLU A 1 114 ? 12.860 40.596 -42.483 1.00 88.38 114 GLU A C 1
ATOM 884 O O . GLU A 1 114 ? 11.818 41.126 -42.096 1.00 88.38 114 GLU A O 1
ATOM 889 N N . GLU A 1 115 ? 12.899 39.805 -43.560 1.00 87.81 115 GLU A N 1
ATOM 890 C CA . GLU A 1 115 ? 11.734 39.560 -44.421 1.00 87.81 115 GLU A CA 1
ATOM 891 C C . GLU A 1 115 ? 10.594 38.880 -43.658 1.00 87.81 115 GLU A C 1
ATOM 893 O O . GLU A 1 115 ? 9.428 39.249 -43.795 1.00 87.81 115 GLU A O 1
ATOM 898 N N . ALA A 1 116 ? 10.927 37.904 -42.810 1.00 88.06 116 ALA A N 1
ATOM 899 C CA . ALA A 1 116 ? 9.951 37.156 -42.037 1.00 88.06 116 ALA A CA 1
ATOM 900 C C . ALA A 1 116 ? 9.162 38.063 -41.077 1.00 88.06 116 ALA A C 1
ATOM 902 O O . ALA A 1 116 ? 7.939 37.964 -40.992 1.00 88.06 116 ALA A O 1
ATOM 903 N N . LYS A 1 117 ? 9.842 39.000 -40.401 1.00 87.44 117 LYS A N 1
ATOM 904 C CA . LYS A 1 117 ? 9.216 39.973 -39.487 1.00 87.44 117 LYS A CA 1
ATOM 905 C C . LYS A 1 117 ? 8.278 40.961 -40.186 1.00 87.44 117 LYS A C 1
ATOM 907 O O . LYS A 1 117 ? 7.473 41.593 -39.507 1.00 87.44 117 LYS A O 1
ATOM 912 N N . CYS A 1 118 ? 8.355 41.098 -41.510 1.00 86.12 118 CYS A N 1
ATOM 913 C CA . CYS A 1 118 ? 7.433 41.929 -42.280 1.00 86.12 118 CYS A CA 1
ATOM 914 C C . CYS A 1 118 ? 6.065 41.271 -42.535 1.00 86.12 118 CYS A C 1
ATOM 916 O O . CYS A 1 118 ? 5.181 41.943 -43.070 1.00 86.12 118 CYS A O 1
ATOM 918 N N . ILE A 1 119 ? 5.879 39.994 -42.173 1.00 87.94 119 ILE A N 1
ATOM 919 C CA . ILE A 1 119 ? 4.602 39.287 -42.322 1.00 87.94 119 ILE A CA 1
ATOM 920 C C . ILE A 1 119 ? 3.614 39.741 -41.240 1.00 87.94 119 ILE A C 1
ATOM 922 O O . ILE A 1 119 ? 3.822 39.536 -40.043 1.00 87.94 119 ILE A O 1
ATOM 926 N N . ASP A 1 120 ? 2.488 40.305 -41.673 1.00 82.44 120 ASP A N 1
ATOM 927 C CA . ASP A 1 120 ? 1.380 40.682 -40.798 1.00 82.44 120 ASP A CA 1
ATOM 928 C C . ASP A 1 120 ? 0.784 39.463 -40.074 1.00 82.44 120 ASP A C 1
ATOM 930 O O . ASP A 1 120 ? 0.401 38.477 -40.697 1.00 82.44 120 ASP A O 1
ATOM 934 N N . GLY A 1 121 ? 0.665 39.533 -38.745 1.00 81.00 121 GLY A N 1
ATOM 935 C CA . GLY A 1 121 ? 0.054 38.471 -37.934 1.00 81.00 121 GLY A CA 1
ATOM 936 C C . GLY A 1 121 ? 0.973 37.294 -37.584 1.00 81.00 121 GLY A C 1
ATOM 937 O O . GLY A 1 121 ? 0.533 36.402 -36.856 1.00 81.00 121 GLY A O 1
ATOM 938 N N . LEU A 1 122 ? 2.234 37.316 -38.033 1.00 87.94 122 LEU A N 1
ATOM 939 C CA . LEU A 1 122 ? 3.270 36.366 -37.628 1.00 87.94 122 LEU A CA 1
ATOM 940 C C . LEU A 1 122 ? 3.469 36.386 -36.104 1.00 87.94 122 LEU A C 1
ATOM 942 O O . LEU A 1 122 ? 3.618 37.449 -35.494 1.00 87.94 122 LEU A O 1
ATOM 946 N N . ARG A 1 123 ? 3.521 35.203 -35.487 1.00 85.31 123 ARG A N 1
ATOM 947 C CA . ARG A 1 123 ? 3.778 35.047 -34.050 1.00 85.31 123 ARG A CA 1
ATOM 948 C C . ARG A 1 123 ? 5.147 34.429 -33.790 1.00 85.31 123 ARG A C 1
ATOM 950 O O . ARG A 1 123 ? 5.600 33.523 -34.487 1.00 85.31 123 ARG A O 1
ATOM 957 N N . ALA A 1 124 ? 5.770 34.920 -32.730 1.00 82.44 124 ALA A N 1
ATOM 958 C CA . ALA A 1 124 ? 7.003 34.404 -32.170 1.00 82.44 124 ALA A CA 1
ATOM 959 C C . ALA A 1 124 ? 6.807 34.222 -30.660 1.00 82.44 124 ALA A C 1
ATOM 961 O O . ALA A 1 124 ? 6.076 34.984 -30.024 1.00 82.44 124 ALA A O 1
ATOM 962 N N . VAL A 1 125 ? 7.457 33.214 -30.091 1.00 78.00 125 VAL A N 1
ATOM 963 C CA . VAL A 1 125 ? 7.569 33.030 -28.642 1.00 78.00 125 VAL A CA 1
ATOM 964 C C . VAL A 1 125 ? 8.305 34.225 -28.033 1.00 78.00 125 VAL A C 1
ATOM 966 O O . VAL A 1 125 ? 9.336 34.664 -28.547 1.00 78.00 125 VAL A O 1
ATOM 969 N N . PHE A 1 126 ? 7.746 34.758 -26.947 1.00 66.12 126 PHE A N 1
ATOM 970 C CA . PHE A 1 126 ? 8.277 35.912 -26.225 1.00 66.12 126 PHE A CA 1
ATOM 971 C C . PHE A 1 126 ? 9.627 35.570 -25.561 1.00 66.12 126 PHE A C 1
ATOM 973 O O . PHE A 1 126 ? 9.763 34.489 -24.996 1.00 66.12 126 PHE A O 1
ATOM 980 N N . ASP A 1 127 ? 10.598 36.489 -25.616 1.00 66.06 127 ASP A N 1
ATOM 981 C CA . ASP A 1 127 ? 11.974 36.348 -25.089 1.00 66.06 127 ASP A CA 1
ATOM 982 C C . ASP A 1 127 ? 12.868 35.268 -25.748 1.00 66.06 127 ASP A C 1
ATOM 984 O O . ASP A 1 127 ? 13.951 34.973 -25.238 1.00 66.06 127 ASP A O 1
ATOM 988 N N . GLU A 1 128 ? 12.483 34.703 -26.901 1.00 74.88 128 GLU A N 1
ATOM 989 C CA . GLU A 1 128 ? 13.347 33.781 -27.657 1.00 74.88 128 GLU A CA 1
ATOM 990 C C . GLU A 1 128 ? 14.186 34.486 -28.738 1.00 74.88 128 GLU A C 1
ATOM 992 O O . GLU A 1 128 ? 13.702 35.327 -29.502 1.00 74.88 128 GLU A O 1
ATOM 997 N N . THR A 1 129 ? 15.459 34.093 -28.839 1.00 80.00 129 THR A N 1
ATOM 998 C CA . THR A 1 129 ? 16.359 34.505 -29.926 1.00 80.00 129 THR A CA 1
ATOM 999 C C . THR A 1 129 ? 16.244 33.523 -31.090 1.00 80.00 129 THR A C 1
ATOM 1001 O O . THR A 1 129 ? 16.577 32.346 -30.944 1.00 80.00 129 THR A O 1
ATOM 1004 N N . TYR A 1 130 ? 15.824 34.011 -32.258 1.00 82.44 130 TYR A N 1
ATOM 1005 C CA . TYR A 1 130 ? 15.690 33.204 -33.474 1.00 82.44 130 TYR A CA 1
ATOM 1006 C C . TYR A 1 130 ? 16.960 33.261 -34.337 1.00 82.44 130 TYR A C 1
ATOM 1008 O O . TYR A 1 130 ? 17.558 34.334 -34.455 1.00 82.44 130 TYR A O 1
ATOM 1016 N N . PRO A 1 131 ? 17.378 32.135 -34.947 1.00 82.06 131 PRO A N 1
ATOM 1017 C CA . PRO A 1 131 ? 18.475 32.117 -35.914 1.00 82.06 131 PRO A CA 1
ATOM 1018 C C . PRO A 1 131 ? 18.076 32.819 -37.222 1.00 82.06 131 PRO A C 1
ATOM 1020 O O . PRO A 1 131 ? 16.890 32.905 -37.531 1.00 82.06 131 PRO A O 1
ATOM 1023 N N . ASP A 1 132 ? 19.065 33.279 -37.993 1.00 84.44 132 ASP A N 1
ATOM 1024 C CA . ASP A 1 132 ? 18.894 33.825 -39.346 1.00 84.44 132 ASP A CA 1
ATOM 1025 C C . ASP A 1 132 ? 19.707 32.966 -40.341 1.00 84.44 132 ASP A C 1
ATOM 1027 O O . ASP A 1 132 ? 20.926 32.847 -40.163 1.00 84.44 132 ASP A O 1
ATOM 1031 N N . PRO A 1 133 ? 19.081 32.307 -41.337 1.00 87.31 133 PRO A N 1
ATOM 1032 C CA . PRO A 1 133 ? 17.656 32.345 -41.678 1.00 87.31 133 PRO A CA 1
ATOM 1033 C C . PRO A 1 133 ? 16.759 31.623 -40.662 1.00 87.31 133 PRO A C 1
ATOM 1035 O O . PRO A 1 133 ? 17.179 30.703 -39.956 1.00 87.31 133 PRO A O 1
ATOM 1038 N N . VAL A 1 134 ? 15.494 32.038 -40.627 1.00 90.69 134 VAL A N 1
ATOM 1039 C CA . VAL A 1 134 ? 14.443 31.522 -39.740 1.00 90.69 134 VAL A CA 1
ATOM 1040 C C . VAL A 1 134 ? 13.457 30.688 -40.544 1.00 90.69 134 VAL A C 1
ATOM 1042 O O . VAL A 1 134 ? 13.144 31.010 -41.690 1.00 90.69 134 VAL A O 1
ATOM 1045 N N . ARG A 1 135 ? 12.891 29.659 -39.911 1.00 93.25 135 ARG A N 1
ATOM 1046 C CA . ARG A 1 135 ? 11.831 28.849 -40.508 1.00 93.25 135 ARG A CA 1
ATOM 1047 C C . ARG A 1 135 ? 10.444 29.335 -40.100 1.00 93.25 135 ARG A C 1
ATOM 1049 O O . ARG A 1 135 ? 10.103 29.333 -38.915 1.00 93.25 135 ARG A O 1
ATOM 1056 N N . ILE A 1 136 ? 9.634 29.694 -41.092 1.00 93.19 136 ILE A N 1
ATOM 1057 C CA . ILE A 1 136 ? 8.233 30.094 -40.933 1.00 93.19 136 ILE A CA 1
ATOM 1058 C C . ILE A 1 136 ? 7.342 28.894 -41.244 1.00 93.19 136 ILE A C 1
ATOM 1060 O O . ILE A 1 136 ? 7.589 28.168 -42.211 1.00 93.19 136 ILE A O 1
ATOM 1064 N N . VAL A 1 137 ? 6.290 28.707 -40.452 1.00 95.06 137 VAL A N 1
ATOM 1065 C CA . VAL A 1 137 ? 5.216 27.742 -40.698 1.00 95.06 137 VAL A CA 1
ATOM 1066 C C . VAL A 1 137 ? 3.897 28.492 -40.820 1.00 95.06 137 VAL A C 1
ATOM 1068 O O . VAL A 1 137 ? 3.597 29.362 -40.009 1.00 95.06 137 VAL A O 1
ATOM 1071 N N . SER A 1 138 ? 3.122 28.155 -41.849 1.00 94.50 138 SER A N 1
ATOM 1072 C CA . SER A 1 138 ? 1.826 28.764 -42.153 1.00 94.50 138 SER A CA 1
ATOM 1073 C C . SER A 1 138 ? 0.781 27.686 -42.441 1.00 94.50 138 SER A C 1
ATOM 1075 O O . SER A 1 138 ? 1.046 26.764 -43.214 1.00 94.50 138 SER A O 1
ATOM 1077 N N . ILE A 1 139 ? -0.414 27.789 -41.856 1.00 94.75 139 ILE A N 1
ATOM 1078 C CA . ILE A 1 139 ? -1.539 26.879 -42.124 1.00 94.75 139 ILE A CA 1
ATOM 1079 C C . ILE A 1 139 ? -2.619 27.627 -42.912 1.00 94.75 139 ILE A C 1
ATOM 1081 O O . ILE A 1 139 ? -3.270 28.516 -42.374 1.00 94.75 139 ILE A O 1
ATOM 1085 N N . GLY A 1 140 ? -2.830 27.239 -44.174 1.00 92.00 140 GLY A N 1
ATOM 1086 C CA . GLY A 1 140 ? -3.897 27.733 -45.056 1.00 92.00 140 GLY A CA 1
ATOM 1087 C C . GLY A 1 140 ? -3.483 28.769 -46.099 1.00 92.00 140 GLY A C 1
ATOM 1088 O O . GLY A 1 140 ? -4.169 28.893 -47.109 1.00 92.00 140 GLY A O 1
ATOM 1089 N N . VAL A 1 141 ? -2.348 29.449 -45.923 1.00 91.69 141 VAL A N 1
ATOM 1090 C CA . VAL A 1 141 ? -1.843 30.457 -46.872 1.00 91.69 141 VAL A CA 1
ATOM 1091 C C . VAL A 1 141 ? -0.361 30.239 -47.170 1.00 91.69 141 VAL A C 1
ATOM 1093 O O . VAL A 1 141 ? 0.408 29.873 -46.278 1.00 91.69 141 VAL A O 1
ATOM 1096 N N . SER A 1 142 ? 0.052 30.419 -48.426 1.00 92.31 142 SER A N 1
ATOM 1097 C CA . SER A 1 142 ? 1.457 30.249 -48.806 1.00 92.31 142 SER A CA 1
ATOM 1098 C C . SER A 1 142 ? 2.341 31.340 -48.192 1.00 92.31 142 SER A C 1
ATOM 1100 O O . SER A 1 142 ? 1.914 32.478 -47.982 1.00 92.31 142 SER A O 1
ATOM 1102 N N . ILE A 1 143 ? 3.595 30.994 -47.895 1.00 91.19 143 ILE A N 1
ATOM 1103 C CA . ILE A 1 143 ? 4.548 31.947 -47.310 1.00 91.19 143 ILE A CA 1
ATOM 1104 C C . ILE A 1 143 ? 5.002 32.953 -48.378 1.00 91.19 143 ILE A C 1
ATOM 1106 O O . ILE A 1 143 ? 5.242 34.112 -48.058 1.00 91.19 143 ILE A O 1
ATOM 1110 N N . GLU A 1 144 ? 5.058 32.552 -49.653 1.00 89.25 144 GLU A N 1
ATOM 1111 C CA . GLU A 1 144 ? 5.292 33.462 -50.779 1.00 89.25 144 GLU A CA 1
ATOM 1112 C C . GLU A 1 144 ? 4.244 34.576 -50.861 1.00 89.25 144 GLU A C 1
ATOM 1114 O O . GLU A 1 144 ? 4.606 35.740 -51.019 1.00 89.25 144 GLU A O 1
ATOM 1119 N N . ASP A 1 145 ? 2.958 34.242 -50.736 1.00 87.94 145 ASP A N 1
ATOM 1120 C CA . ASP A 1 145 ? 1.884 35.234 -50.838 1.00 87.94 145 ASP A CA 1
ATOM 1121 C C . ASP A 1 145 ? 1.895 36.219 -49.662 1.00 87.94 145 ASP A C 1
ATOM 1123 O O . ASP A 1 145 ? 1.615 37.408 -49.850 1.00 87.94 145 ASP A O 1
ATOM 1127 N N . LEU A 1 146 ? 2.257 35.735 -48.466 1.00 88.81 146 LEU A N 1
ATOM 1128 C CA . LEU A 1 146 ? 2.436 36.555 -47.266 1.00 88.81 146 LEU A CA 1
ATOM 1129 C C . LEU A 1 146 ? 3.621 37.522 -47.403 1.00 88.81 146 LEU A C 1
ATOM 1131 O O . LEU A 1 146 ? 3.486 38.703 -47.088 1.00 88.81 146 LEU A O 1
ATOM 1135 N N . LEU A 1 147 ? 4.765 37.049 -47.910 1.00 86.06 147 LEU A N 1
ATOM 1136 C CA . LEU A 1 147 ? 5.958 37.879 -48.122 1.00 86.06 147 LEU A CA 1
ATOM 1137 C C . LEU A 1 147 ? 5.748 38.926 -49.225 1.00 86.06 147 LEU A C 1
ATOM 1139 O O . LEU A 1 147 ? 6.188 40.066 -49.091 1.00 86.06 147 LEU A O 1
ATOM 1143 N N . ASN A 1 148 ? 5.019 38.571 -50.286 1.00 85.12 148 ASN A N 1
ATOM 1144 C CA . ASN A 1 148 ? 4.724 39.468 -51.406 1.00 85.12 148 ASN A CA 1
ATOM 1145 C C . ASN A 1 148 ? 3.562 40.444 -51.132 1.00 85.12 148 ASN A C 1
ATOM 1147 O O . ASN A 1 148 ? 3.210 41.220 -52.021 1.00 85.12 148 ASN A O 1
ATOM 1151 N N . LYS A 1 149 ? 2.951 40.406 -49.936 1.00 78.25 149 LYS A N 1
ATOM 1152 C CA . LYS A 1 149 ? 1.789 41.229 -49.544 1.00 78.25 149 LYS A CA 1
ATOM 1153 C C . LYS A 1 149 ? 0.657 41.198 -50.579 1.00 78.25 149 LYS A C 1
ATOM 1155 O O . LYS A 1 149 ? 0.103 42.234 -50.952 1.00 78.25 149 LYS A O 1
ATOM 1160 N N . SER A 1 150 ? 0.324 40.003 -51.069 1.00 73.81 150 SER A N 1
ATOM 1161 C CA . SER A 1 150 ? -0.761 39.829 -52.039 1.00 73.81 150 SER A CA 1
ATOM 1162 C C . SER A 1 150 ? -2.083 40.402 -51.482 1.00 73.81 150 SER A C 1
ATOM 1164 O O . SER A 1 150 ? -2.405 40.130 -50.323 1.00 73.81 150 SER A O 1
ATOM 1166 N N . PRO A 1 151 ? -2.904 41.142 -52.264 1.00 60.28 151 PRO A N 1
ATOM 1167 C CA . PRO A 1 151 ? -4.111 41.833 -51.772 1.00 60.28 151 PRO A CA 1
ATOM 1168 C C . PRO A 1 151 ? -5.183 40.937 -51.124 1.00 60.28 151 PRO A C 1
ATOM 1170 O O . PRO A 1 151 ? -6.166 41.444 -50.590 1.00 60.28 151 PRO A O 1
ATOM 1173 N N . LYS A 1 152 ? -5.035 39.609 -51.218 1.00 58.75 152 LYS A N 1
ATOM 1174 C CA . LYS A 1 152 ? -5.961 38.594 -50.694 1.00 58.75 152 LYS A CA 1
ATOM 1175 C C . LYS A 1 152 ? -5.431 37.847 -49.457 1.00 58.75 152 LYS A C 1
ATOM 1177 O O . LYS A 1 152 ? -6.085 36.907 -49.011 1.00 58.75 152 LYS A O 1
ATOM 1182 N N . CYS A 1 153 ? -4.272 38.226 -48.910 1.00 68.12 153 CYS A N 1
ATOM 1183 C CA . CYS A 1 153 ? -3.555 37.438 -47.902 1.00 68.12 153 CYS A CA 1
ATOM 1184 C C . CYS A 1 153 ? -3.234 38.265 -46.644 1.00 68.12 153 CYS A C 1
ATOM 1186 O O . CYS A 1 153 ? -2.161 38.850 -46.543 1.00 68.12 153 CYS A O 1
ATOM 1188 N N . ASP A 1 154 ? -4.153 38.293 -45.671 1.00 80.38 154 ASP A N 1
ATOM 1189 C CA . ASP A 1 154 ? -3.889 38.808 -44.316 1.00 80.38 154 ASP A CA 1
ATOM 1190 C C . ASP A 1 154 ? -3.478 37.650 -43.394 1.00 80.38 154 ASP A C 1
ATOM 1192 O O . ASP A 1 154 ? -4.283 36.762 -43.100 1.00 80.38 154 ASP A O 1
ATOM 1196 N N . GLY A 1 155 ? -2.228 37.648 -42.923 1.00 80.31 155 GLY A N 1
ATOM 1197 C CA . GLY A 1 155 ? -1.710 36.603 -42.037 1.00 80.31 155 GLY A CA 1
ATOM 1198 C C . GLY A 1 155 ? -2.372 36.575 -40.654 1.00 80.31 155 GLY A C 1
ATOM 1199 O O . GLY A 1 155 ? -2.306 35.553 -39.974 1.00 80.31 155 GLY A O 1
ATOM 1200 N N . ARG A 1 156 ? -3.119 37.620 -40.255 1.00 83.50 156 ARG A N 1
ATOM 1201 C CA . ARG A 1 156 ? -3.969 37.599 -39.045 1.00 83.50 156 ARG A CA 1
ATOM 1202 C C . ARG A 1 156 ? -5.148 36.631 -39.159 1.00 83.50 156 ARG A C 1
ATOM 1204 O O . ARG A 1 156 ? -5.710 36.241 -38.139 1.00 83.50 156 ARG A O 1
ATOM 1211 N N . LEU A 1 157 ? -5.520 36.216 -40.369 1.00 85.69 157 LEU A N 1
ATOM 1212 C CA . LEU A 1 157 ? -6.592 35.243 -40.593 1.00 85.69 157 LEU A CA 1
ATOM 1213 C C . LEU A 1 157 ? -6.108 33.789 -40.521 1.00 85.69 157 LEU A C 1
ATOM 1215 O O . LEU A 1 157 ? -6.931 32.880 -40.489 1.00 85.69 157 LEU A O 1
ATOM 1219 N N . TYR A 1 158 ? -4.793 33.567 -40.451 1.00 89.19 158 TYR A N 1
ATOM 1220 C CA . TYR A 1 158 ? -4.181 32.241 -40.475 1.00 89.19 158 TYR A CA 1
ATOM 1221 C C . TYR A 1 158 ? -3.272 32.012 -39.260 1.00 89.19 158 TYR A C 1
ATOM 1223 O O . TYR A 1 158 ? -2.956 32.928 -38.493 1.00 89.19 158 TYR A O 1
ATOM 1231 N N . SER A 1 159 ? -2.871 30.755 -39.064 1.00 92.31 159 SER A N 1
ATOM 1232 C CA . SER A 1 159 ? -1.827 30.388 -38.106 1.00 92.31 159 SER A CA 1
ATOM 1233 C C . SER A 1 159 ? -0.472 30.531 -38.793 1.00 92.31 159 SER A C 1
ATOM 1235 O O . SER A 1 159 ? -0.144 29.722 -39.661 1.00 92.31 159 SER A O 1
ATOM 1237 N N . VAL A 1 160 ? 0.276 31.580 -38.439 1.00 92.88 160 VAL A N 1
ATOM 1238 C CA . VAL A 1 160 ? 1.592 31.892 -39.015 1.00 92.88 160 VAL A CA 1
ATOM 1239 C C . VAL A 1 160 ? 2.596 32.116 -37.889 1.00 92.88 160 VAL A C 1
ATOM 1241 O O . VAL A 1 160 ? 2.445 33.049 -37.099 1.00 92.88 160 VAL A O 1
ATOM 1244 N N . GLU A 1 161 ? 3.608 31.257 -37.787 1.00 92.81 161 GLU A N 1
ATOM 1245 C CA . GLU A 1 161 ? 4.506 31.215 -36.627 1.00 92.81 161 GLU A CA 1
ATOM 1246 C C . GLU A 1 161 ? 5.947 30.862 -37.012 1.00 92.81 161 GLU A C 1
ATOM 1248 O O . GLU A 1 161 ? 6.192 30.156 -37.995 1.00 92.81 161 GLU A O 1
ATOM 1253 N N . PHE A 1 162 ? 6.914 31.303 -36.205 1.00 92.56 162 PHE A N 1
ATOM 1254 C CA . PHE A 1 162 ? 8.264 30.741 -36.250 1.00 92.56 162 PHE A CA 1
ATOM 1255 C C . PHE A 1 162 ? 8.277 29.344 -35.644 1.00 92.56 162 PHE A C 1
ATOM 1257 O O . PHE A 1 162 ? 7.912 29.158 -34.485 1.00 92.56 162 PHE A O 1
ATOM 1264 N N . CYS A 1 163 ? 8.718 28.351 -36.418 1.00 90.62 163 CYS A N 1
ATOM 1265 C CA . CYS A 1 163 ? 8.800 26.987 -35.918 1.00 90.62 163 CYS A CA 1
ATOM 1266 C C . CYS A 1 163 ? 9.837 26.139 -36.666 1.00 90.62 163 CYS A C 1
ATOM 1268 O O . CYS A 1 163 ? 9.736 25.877 -37.864 1.00 90.62 163 CYS A O 1
ATOM 1270 N N . GLY A 1 164 ? 10.817 25.623 -35.918 1.00 86.50 164 GLY A N 1
ATOM 1271 C CA . GLY A 1 164 ? 11.776 24.615 -36.394 1.00 86.50 164 GLY A CA 1
ATOM 1272 C C . GLY A 1 164 ? 11.231 23.180 -36.362 1.00 86.50 164 GLY A C 1
ATOM 1273 O O . GLY A 1 164 ? 11.954 22.224 -36.645 1.00 86.50 164 GLY A O 1
ATOM 1274 N N . GLY A 1 165 ? 9.965 23.019 -35.983 1.00 86.25 165 GLY A N 1
ATOM 1275 C CA . GLY A 1 165 ? 9.285 21.755 -35.776 1.00 86.25 165 GLY A CA 1
ATOM 1276 C C . GLY A 1 165 ? 9.023 20.935 -37.032 1.00 86.25 165 GLY A C 1
ATOM 1277 O O . GLY A 1 165 ? 9.301 21.320 -38.168 1.00 86.25 165 GLY A O 1
ATOM 1278 N N . THR A 1 166 ? 8.452 19.752 -36.827 1.00 88.38 166 THR A N 1
ATOM 1279 C CA . THR A 1 166 ? 7.899 18.958 -37.928 1.00 88.38 166 THR A CA 1
ATOM 1280 C C . THR A 1 166 ? 6.400 18.926 -37.865 1.00 88.38 166 THR A C 1
ATOM 1282 O O . THR A 1 166 ? 5.834 18.611 -36.818 1.00 88.38 166 THR A O 1
ATOM 1285 N N . HIS A 1 167 ? 5.801 19.162 -39.023 1.00 93.75 167 HIS A N 1
ATOM 1286 C CA . HIS A 1 167 ? 4.381 19.400 -39.183 1.00 93.75 167 HIS A CA 1
ATOM 1287 C C . HIS A 1 167 ? 3.810 18.481 -40.245 1.00 93.75 167 HIS A C 1
ATOM 1289 O O . HIS A 1 167 ? 4.508 18.046 -41.166 1.00 93.75 167 HIS A O 1
ATOM 1295 N N . LEU A 1 168 ? 2.527 18.190 -40.096 1.00 94.56 168 LEU A N 1
ATOM 1296 C CA . LEU A 1 168 ? 1.739 17.512 -41.111 1.00 94.56 168 LEU A CA 1
ATOM 1297 C C . LEU A 1 168 ? 1.675 18.353 -42.389 1.00 94.56 168 LEU A C 1
ATOM 1299 O O . LEU A 1 168 ? 1.851 19.563 -42.349 1.00 94.56 168 LEU A O 1
ATOM 1303 N N . LYS A 1 169 ? 1.385 17.712 -43.526 1.00 93.50 169 LYS A N 1
ATOM 1304 C CA . LYS A 1 169 ? 1.195 18.412 -44.810 1.00 93.50 169 LYS A CA 1
ATOM 1305 C C . LYS A 1 169 ? -0.127 19.185 -44.889 1.00 93.50 169 LYS A C 1
ATOM 1307 O O . LYS A 1 169 ? -0.245 20.115 -45.678 1.00 93.50 169 LYS A O 1
ATOM 1312 N N . THR A 1 170 ? -1.125 18.767 -44.115 1.00 96.00 170 THR A N 1
ATOM 1313 C CA . THR A 1 170 ? -2.479 19.333 -44.103 1.00 96.00 170 THR A CA 1
ATOM 1314 C C . THR A 1 170 ? -3.017 19.324 -42.673 1.00 96.00 170 THR A C 1
ATOM 1316 O O . THR A 1 170 ? -2.643 18.448 -41.885 1.00 96.00 170 THR A O 1
ATOM 1319 N N . SER A 1 171 ? -3.897 20.272 -42.337 1.00 95.94 171 SER A N 1
ATOM 1320 C CA . SER A 1 171 ? -4.561 20.332 -41.027 1.00 95.94 171 SER A CA 1
ATOM 1321 C C . SER A 1 171 ? -5.449 19.110 -40.784 1.00 95.94 171 SER A C 1
ATOM 1323 O O . SER A 1 171 ? -5.472 18.595 -39.671 1.00 95.94 171 SER A O 1
ATOM 1325 N N . LYS A 1 172 ? -6.076 18.563 -41.838 1.00 95.69 172 LYS A N 1
ATOM 1326 C CA . LYS A 1 172 ? -6.930 17.363 -41.770 1.00 95.69 172 LYS A CA 1
ATOM 1327 C C . LYS A 1 172 ? -6.254 16.173 -41.095 1.00 95.69 172 LYS A C 1
ATOM 1329 O O . LYS A 1 172 ? -6.902 15.415 -40.390 1.00 95.69 172 LYS A O 1
ATOM 1334 N N . HIS A 1 173 ? -4.946 16.001 -41.289 1.00 95.31 173 HIS A N 1
ATOM 1335 C CA . HIS A 1 173 ? -4.226 14.872 -40.701 1.00 95.31 173 HIS A CA 1
ATOM 1336 C C . HIS A 1 173 ? -4.054 14.971 -39.180 1.00 95.31 173 HIS A C 1
ATOM 1338 O O . HIS A 1 173 ? -3.529 14.029 -38.591 1.00 95.31 173 HIS A O 1
ATOM 1344 N N . VAL A 1 174 ? -4.450 16.072 -38.533 1.00 96.19 174 VAL A N 1
ATOM 1345 C CA . VAL A 1 174 ? -4.576 16.145 -37.065 1.00 96.19 174 VAL A CA 1
ATOM 1346 C C . VAL A 1 174 ? -5.741 15.265 -36.574 1.00 96.19 174 VAL A C 1
ATOM 1348 O O . VAL A 1 174 ? -5.717 14.797 -35.437 1.00 96.19 174 VAL A O 1
ATOM 1351 N N . ASP A 1 175 ? -6.688 14.954 -37.464 1.00 94.69 175 ASP A N 1
ATOM 1352 C CA . ASP A 1 175 ? -7.964 14.250 -37.274 1.00 94.69 175 ASP A CA 1
ATOM 1353 C C . ASP A 1 175 ? -8.956 15.004 -36.384 1.00 94.69 175 ASP A C 1
ATOM 1355 O O . ASP A 1 175 ? -10.030 15.371 -36.839 1.00 94.69 175 ASP A O 1
ATOM 1359 N N . GLN A 1 176 ? -8.602 15.243 -35.125 1.00 95.12 176 GLN A N 1
ATOM 1360 C CA . GLN A 1 176 ? -9.436 15.941 -34.149 1.00 95.12 176 GLN A CA 1
ATOM 1361 C C . GLN A 1 176 ? -8.537 16.523 -33.057 1.00 95.12 176 GLN A C 1
ATOM 1363 O O . GLN A 1 176 ? -7.469 15.969 -32.790 1.00 95.12 176 GLN A O 1
ATOM 1368 N N . LEU A 1 177 ? -8.964 17.604 -32.404 1.00 97.81 177 LEU A N 1
ATOM 1369 C CA . LEU A 1 177 ? -8.318 18.157 -31.215 1.00 97.81 177 LEU A CA 1
ATOM 1370 C C . LEU A 1 177 ? -9.315 18.242 -30.055 1.00 97.81 177 LEU A C 1
ATOM 1372 O O . LEU A 1 177 ? -10.406 18.786 -30.213 1.00 97.81 177 LEU A O 1
ATOM 1376 N N . VAL A 1 178 ? -8.917 17.725 -28.889 1.00 98.12 178 VAL A N 1
ATOM 1377 C CA . VAL A 1 178 ? -9.715 17.748 -27.652 1.00 98.12 178 VAL A CA 1
ATOM 1378 C C . VAL A 1 178 ? -8.904 18.353 -26.508 1.00 98.12 178 VAL A C 1
ATOM 1380 O O . VAL A 1 178 ? -7.808 17.879 -26.208 1.00 98.12 178 VAL A O 1
ATOM 1383 N N . ILE A 1 179 ? -9.453 19.371 -25.844 1.00 98.06 179 ILE A N 1
ATOM 1384 C CA . ILE A 1 179 ? -8.890 20.015 -24.654 1.00 98.06 179 ILE A CA 1
ATOM 1385 C C . ILE A 1 179 ? -9.345 19.246 -23.411 1.00 98.06 179 ILE A C 1
ATOM 1387 O O . ILE A 1 179 ? -10.507 19.295 -23.008 1.00 98.06 179 ILE A O 1
ATOM 1391 N N . VAL A 1 180 ? -8.414 18.532 -22.782 1.00 96.75 180 VAL A N 1
ATOM 1392 C CA . VAL A 1 180 ? -8.699 17.611 -21.670 1.00 96.75 180 VAL A CA 1
ATOM 1393 C C . VAL A 1 180 ? -8.671 18.317 -20.317 1.00 96.75 180 VAL A C 1
ATOM 1395 O O . VAL A 1 180 ? -9.489 18.028 -19.433 1.00 96.75 180 VAL A O 1
ATOM 1398 N N . THR A 1 181 ? -7.699 19.210 -20.138 1.00 96.25 181 THR A N 1
ATOM 1399 C CA . THR A 1 181 ? -7.533 19.988 -18.911 1.00 96.25 181 THR A CA 1
ATOM 1400 C C . THR A 1 181 ? -7.007 21.375 -19.200 1.00 96.25 181 THR A C 1
ATOM 1402 O O . THR A 1 181 ? -6.218 21.597 -20.120 1.00 96.25 181 THR A O 1
ATOM 1405 N N . GLU A 1 182 ? -7.366 22.270 -18.302 1.00 94.81 182 GLU A N 1
ATOM 1406 C CA . GLU A 1 182 ? -6.973 23.649 -18.280 1.00 94.81 182 GLU A CA 1
ATOM 1407 C C . GLU A 1 182 ? -6.743 24.037 -16.805 1.00 94.81 182 GLU A C 1
ATOM 1409 O O . GLU A 1 182 ? -7.599 23.794 -15.951 1.00 94.81 182 GLU A O 1
ATOM 1414 N N . GLU A 1 183 ? -5.567 24.592 -16.498 1.00 95.00 183 GLU A N 1
ATOM 1415 C CA . GLU A 1 183 ? -5.151 24.937 -15.135 1.00 95.00 183 GLU A CA 1
ATOM 1416 C C . GLU A 1 183 ? -4.266 26.197 -15.066 1.00 95.00 183 GLU A C 1
ATOM 1418 O O . GLU A 1 183 ? -3.594 26.585 -16.022 1.00 95.00 183 GLU A O 1
ATOM 1423 N N . ALA A 1 184 ? -4.231 26.853 -13.902 1.00 92.81 184 ALA A N 1
ATOM 1424 C CA . ALA A 1 184 ? -3.314 27.965 -13.645 1.00 92.81 184 ALA A CA 1
ATOM 1425 C C . ALA A 1 184 ? -1.940 27.448 -13.184 1.00 92.81 184 ALA A C 1
ATOM 1427 O O . ALA A 1 184 ? -1.866 26.671 -12.236 1.00 92.81 184 ALA A O 1
ATOM 1428 N N . ILE A 1 185 ? -0.852 27.923 -13.805 1.00 90.62 185 ILE A N 1
ATOM 1429 C CA . ILE A 1 185 ? 0.522 27.597 -13.370 1.00 90.62 185 ILE A CA 1
ATOM 1430 C C . ILE A 1 185 ? 1.079 28.702 -12.467 1.00 90.62 185 ILE A C 1
ATOM 1432 O O . ILE A 1 185 ? 1.711 28.438 -11.448 1.00 90.62 185 ILE A O 1
ATOM 1436 N N . ALA A 1 186 ? 0.888 29.956 -12.877 1.00 88.88 186 ALA A N 1
ATOM 1437 C CA . ALA A 1 186 ? 1.425 31.136 -12.216 1.00 88.88 186 ALA A CA 1
ATOM 1438 C C . ALA A 1 186 ? 0.497 32.333 -12.455 1.00 88.88 186 ALA A C 1
ATOM 1440 O O . ALA A 1 186 ? -0.434 32.270 -13.261 1.00 88.88 186 ALA A O 1
ATOM 1441 N N . LYS A 1 187 ? 0.742 33.451 -11.765 1.00 86.38 187 LYS A N 1
ATOM 1442 C CA . LYS A 1 187 ? -0.061 34.668 -11.933 1.00 86.38 187 LYS A CA 1
ATOM 1443 C C . LYS A 1 187 ? -0.022 35.132 -13.397 1.00 86.38 187 LYS A C 1
ATOM 1445 O O . LYS A 1 187 ? 1.025 35.540 -13.887 1.00 86.38 187 LYS A O 1
ATOM 1450 N N . GLY A 1 188 ? -1.172 35.078 -14.070 1.00 87.88 188 GLY A N 1
ATOM 1451 C CA . GLY A 1 188 ? -1.322 35.468 -15.476 1.00 87.88 188 GLY A CA 1
ATOM 1452 C C . GLY A 1 188 ? -0.887 34.416 -16.507 1.00 87.88 188 GLY A C 1
ATOM 1453 O O . GLY A 1 188 ? -0.904 34.726 -17.695 1.00 87.88 188 GLY A O 1
ATOM 1454 N N . ILE A 1 189 ? -0.509 33.199 -16.084 1.00 92.44 189 ILE A N 1
ATOM 1455 C CA . ILE A 1 189 ? -0.084 32.102 -16.973 1.00 92.44 189 ILE A CA 1
ATOM 1456 C C . ILE A 1 189 ? -0.953 30.865 -16.744 1.00 92.44 189 ILE A C 1
ATOM 1458 O O . ILE A 1 189 ? -1.123 30.385 -15.618 1.00 92.44 189 ILE A O 1
ATOM 1462 N N . ARG A 1 190 ? -1.477 30.337 -17.846 1.00 95.06 190 ARG A N 1
ATOM 1463 C CA . ARG A 1 190 ? -2.469 29.264 -17.909 1.00 95.06 190 ARG A CA 1
ATOM 1464 C C . ARG A 1 190 ? -1.928 28.136 -18.776 1.00 95.06 190 ARG A C 1
ATOM 1466 O O . ARG A 1 190 ? -1.087 28.378 -19.639 1.00 95.06 190 ARG A O 1
ATOM 1473 N N . ARG A 1 191 ? -2.391 26.916 -18.540 1.00 96.75 191 ARG A N 1
ATOM 1474 C CA . ARG A 1 191 ? -1.948 25.709 -19.238 1.00 96.75 191 ARG A CA 1
ATOM 1475 C C . ARG A 1 191 ? -3.136 24.970 -19.787 1.00 96.75 191 ARG A C 1
ATOM 1477 O O . ARG A 1 191 ? -3.994 24.570 -19.016 1.00 96.75 191 ARG A O 1
ATOM 1484 N N . VAL A 1 192 ? -3.107 24.688 -21.080 1.00 96.94 192 VAL A N 1
ATOM 1485 C CA . VAL A 1 192 ? -3.979 23.698 -21.708 1.00 96.94 192 VAL A CA 1
ATOM 1486 C C . VAL A 1 192 ? -3.189 22.419 -21.958 1.00 96.94 192 VAL A C 1
ATOM 1488 O O . VAL A 1 192 ? -2.067 22.450 -22.469 1.00 96.94 192 VAL A O 1
ATOM 1491 N N . VAL A 1 193 ? -3.794 21.282 -21.628 1.00 97.69 193 VAL A N 1
ATOM 1492 C CA . VAL A 1 193 ? -3.392 19.970 -22.138 1.00 97.69 193 VAL A CA 1
ATOM 1493 C C . VAL A 1 193 ? -4.458 19.514 -23.121 1.00 97.69 193 VAL A C 1
ATOM 1495 O O . VAL A 1 193 ? -5.640 19.437 -22.777 1.00 97.69 193 VAL A O 1
ATOM 1498 N N . ALA A 1 194 ? -4.032 19.201 -24.338 1.00 97.94 194 ALA A N 1
ATOM 1499 C CA . ALA A 1 194 ? -4.903 18.706 -25.389 1.00 97.94 194 ALA A CA 1
ATOM 1500 C C . ALA A 1 194 ? -4.341 17.423 -26.007 1.00 97.94 194 ALA A C 1
ATOM 1502 O O . ALA A 1 194 ? -3.148 17.122 -25.909 1.00 97.94 194 ALA A O 1
ATOM 1503 N N . VAL A 1 195 ? -5.218 16.660 -26.641 1.00 97.75 195 VAL A N 1
ATOM 1504 C CA . VAL A 1 195 ? -4.879 15.436 -27.369 1.00 97.75 195 VAL A CA 1
ATOM 1505 C C . VAL A 1 195 ? -5.368 15.543 -28.807 1.00 97.75 195 VAL A C 1
ATOM 1507 O O . VAL A 1 195 ? -6.326 16.266 -29.086 1.00 97.75 195 VAL A O 1
ATOM 1510 N N . THR A 1 196 ? -4.700 14.833 -29.717 1.00 97.62 196 THR A N 1
ATOM 1511 C CA . THR A 1 196 ? -5.070 14.770 -31.138 1.00 97.62 196 THR A CA 1
ATOM 1512 C C . THR A 1 196 ? -5.120 13.330 -31.649 1.00 97.62 196 THR A C 1
ATOM 1514 O O . THR A 1 196 ? -4.694 12.400 -30.955 1.00 97.62 196 THR A O 1
ATOM 1517 N N . GLY A 1 197 ? -5.643 13.121 -32.860 1.00 95.25 197 GLY A N 1
ATOM 1518 C CA . GLY A 1 197 ? -5.641 11.811 -33.509 1.00 95.25 197 GLY A CA 1
ATOM 1519 C C . GLY A 1 197 ? -6.378 10.725 -32.704 1.00 95.25 197 GLY A C 1
ATOM 1520 O O . GLY A 1 197 ? -7.462 10.983 -32.177 1.00 95.25 197 GLY A O 1
ATOM 1521 N N . PRO A 1 198 ? -5.795 9.516 -32.554 1.00 93.56 198 PRO A N 1
ATOM 1522 C CA . PRO A 1 198 ? -6.448 8.401 -31.863 1.00 93.56 198 PRO A CA 1
ATOM 1523 C C . PRO A 1 198 ? -6.834 8.686 -30.405 1.00 93.56 198 PRO A C 1
ATOM 1525 O O . PRO A 1 198 ? -7.823 8.143 -29.916 1.00 93.56 198 PRO A O 1
ATOM 1528 N N . GLU A 1 199 ? -6.070 9.516 -29.689 1.00 95.75 199 GLU A N 1
ATOM 1529 C CA . GLU A 1 199 ? -6.387 9.851 -28.295 1.00 95.75 199 GLU A CA 1
ATOM 1530 C C . GLU A 1 199 ? -7.575 10.819 -28.207 1.00 95.75 199 GLU A C 1
ATOM 1532 O O . GLU A 1 199 ? -8.443 10.637 -27.355 1.00 95.75 199 GLU A O 1
ATOM 1537 N N . ALA A 1 200 ? -7.687 11.775 -29.138 1.00 96.19 200 ALA A N 1
ATOM 1538 C CA . ALA A 1 200 ? -8.868 12.634 -29.246 1.00 96.19 200 ALA A CA 1
ATOM 1539 C C . ALA A 1 200 ? -10.128 11.830 -29.596 1.00 96.19 200 ALA A C 1
ATOM 1541 O O . ALA A 1 200 ? -11.168 12.015 -28.966 1.00 96.19 200 ALA A O 1
ATOM 1542 N N . GLU A 1 201 ? -10.020 10.870 -30.517 1.00 94.81 201 GLU A N 1
ATOM 1543 C CA . GLU A 1 201 ? -11.133 9.988 -30.881 1.00 94.81 201 GLU A CA 1
ATOM 1544 C C . GLU A 1 201 ? -11.633 9.173 -29.673 1.00 94.81 201 GLU A C 1
ATOM 1546 O O . GLU A 1 201 ? -12.841 9.050 -29.451 1.00 94.81 201 GLU A O 1
ATOM 1551 N N . LYS A 1 202 ? -10.714 8.646 -28.849 1.00 95.38 202 LYS A N 1
ATOM 1552 C CA . LYS A 1 202 ? -11.058 7.948 -27.597 1.00 95.38 202 LYS A CA 1
ATOM 1553 C C . LYS A 1 202 ? -11.776 8.871 -26.612 1.00 95.38 202 LYS A C 1
ATOM 1555 O O . LYS A 1 202 ? -12.783 8.456 -26.034 1.00 95.38 202 LYS A O 1
ATOM 1560 N N . CYS A 1 203 ? -11.284 10.098 -26.429 1.00 96.38 203 CYS A N 1
ATOM 1561 C CA . CYS A 1 203 ? -11.916 11.096 -25.565 1.00 96.38 203 CYS A CA 1
ATOM 1562 C C . CYS A 1 203 ? -13.343 11.420 -26.030 1.00 96.38 203 CYS A C 1
ATOM 1564 O O . CYS A 1 203 ? -14.270 11.385 -25.221 1.00 96.38 203 CYS A O 1
ATOM 1566 N N . THR A 1 204 ? -13.541 11.658 -27.328 1.00 94.06 204 THR A N 1
ATOM 1567 C CA . THR A 1 204 ? -14.857 11.951 -27.917 1.00 94.06 204 THR A CA 1
ATOM 1568 C C . THR A 1 204 ? -15.820 10.780 -27.743 1.00 94.06 204 THR A C 1
ATOM 1570 O O . THR A 1 204 ? -16.889 10.955 -27.164 1.00 94.06 204 THR A O 1
ATOM 1573 N N . LYS A 1 205 ? -15.410 9.557 -28.112 1.00 94.75 205 LYS A N 1
ATOM 1574 C CA . LYS A 1 205 ? -16.235 8.347 -27.942 1.00 94.75 205 LYS A CA 1
ATOM 1575 C C . LYS A 1 205 ? -16.651 8.128 -26.491 1.00 94.75 205 LYS A C 1
ATOM 1577 O O . LYS A 1 205 ? -17.797 7.773 -26.222 1.00 94.75 205 LYS A O 1
ATOM 1582 N N . ARG A 1 206 ? -15.734 8.334 -25.538 1.00 95.31 206 ARG A N 1
ATOM 1583 C CA . ARG A 1 206 ? -16.047 8.195 -24.110 1.00 95.31 206 ARG A CA 1
ATOM 1584 C C . ARG A 1 206 ? -17.038 9.262 -23.646 1.00 95.31 206 ARG A C 1
ATOM 1586 O O . ARG A 1 206 ? -17.934 8.944 -22.868 1.00 95.31 206 ARG A O 1
ATOM 1593 N N . ALA A 1 207 ? -16.883 10.496 -24.113 1.00 94.38 207 ALA A N 1
ATOM 1594 C CA . ALA A 1 207 ? -17.792 11.585 -23.789 1.00 94.38 207 ALA A CA 1
ATOM 1595 C C . ALA A 1 207 ? -19.204 11.325 -24.338 1.00 94.38 207 ALA A C 1
ATOM 1597 O O . ALA A 1 207 ? -20.165 11.453 -23.583 1.00 94.38 207 ALA A O 1
ATOM 1598 N N . ASP A 1 208 ? -19.317 10.858 -25.586 1.00 94.81 208 ASP A N 1
ATOM 1599 C CA . ASP A 1 208 ? -20.594 10.510 -26.225 1.00 94.81 208 ASP A CA 1
ATOM 1600 C C . ASP A 1 208 ? -21.309 9.373 -25.478 1.00 94.81 208 ASP A C 1
ATOM 1602 O O . ASP A 1 208 ? -22.512 9.438 -25.232 1.00 94.81 208 ASP A O 1
ATOM 1606 N N . GLN A 1 209 ? -20.568 8.343 -25.052 1.00 93.88 209 GLN A N 1
ATOM 1607 C CA . GLN A 1 209 ? -21.114 7.240 -24.251 1.00 93.88 209 GLN A CA 1
ATOM 1608 C C . GLN A 1 209 ? -21.666 7.711 -22.901 1.00 93.88 209 GLN A C 1
ATOM 1610 O O . GLN A 1 209 ? -22.724 7.247 -22.463 1.00 93.88 209 GLN A O 1
ATOM 1615 N N . LEU A 1 210 ? -20.944 8.608 -22.224 1.00 93.50 210 LEU A N 1
ATOM 1616 C CA . LEU A 1 210 ? -21.376 9.172 -20.947 1.00 93.50 210 LEU A CA 1
ATOM 1617 C C . LEU A 1 210 ? -22.610 10.059 -21.127 1.00 93.50 210 LEU A C 1
ATOM 1619 O O . LEU A 1 210 ? -23.556 9.930 -20.356 1.00 93.50 210 LEU A O 1
ATOM 1623 N N . GLU A 1 211 ? -22.642 10.888 -22.170 1.00 93.44 211 GLU A N 1
ATOM 1624 C CA . GLU A 1 211 ? -23.806 11.708 -22.512 1.00 93.44 211 GLU A CA 1
ATOM 1625 C C . GLU A 1 211 ? -25.034 10.867 -22.851 1.00 93.44 211 GLU A C 1
ATOM 1627 O O . GLU A 1 211 ? -26.105 11.135 -22.313 1.00 93.44 211 GLU A O 1
ATOM 1632 N N . ALA A 1 212 ? -24.893 9.816 -23.663 1.00 92.81 212 ALA A N 1
ATOM 1633 C CA . ALA A 1 212 ? -25.995 8.910 -23.980 1.00 92.81 212 ALA A CA 1
ATOM 1634 C C . ALA A 1 212 ? -26.551 8.230 -22.717 1.00 92.81 212 ALA A C 1
ATOM 1636 O O . ALA A 1 212 ? -27.764 8.159 -22.518 1.00 92.81 212 ALA A O 1
ATOM 1637 N N . SER A 1 213 ? -25.664 7.789 -21.821 1.00 92.00 213 SER A N 1
ATOM 1638 C CA . SER A 1 213 ? -26.056 7.165 -20.551 1.00 92.00 213 SER A CA 1
ATOM 1639 C C . SER A 1 213 ? -26.749 8.159 -19.611 1.00 92.00 213 SER A C 1
ATOM 1641 O O . SER A 1 213 ? -27.738 7.825 -18.960 1.00 92.00 213 SER A O 1
ATOM 1643 N N . LEU A 1 214 ? -26.265 9.403 -19.567 1.00 92.19 214 LEU A N 1
ATOM 1644 C CA . LEU A 1 214 ? -26.841 10.475 -18.758 1.00 92.19 214 LEU A CA 1
ATOM 1645 C C . LEU A 1 214 ? -28.197 10.946 -19.307 1.00 92.19 214 LEU A C 1
ATOM 1647 O O . LEU A 1 214 ? -29.102 11.273 -18.538 1.00 92.19 214 LEU A O 1
ATOM 1651 N N . GLN A 1 215 ? -28.363 10.958 -20.631 1.00 90.88 215 GLN A N 1
ATOM 1652 C CA . GLN A 1 215 ? -29.643 11.213 -21.289 1.00 90.88 215 GLN A CA 1
ATOM 1653 C C . GLN A 1 215 ? -30.651 10.099 -21.003 1.00 90.88 215 GLN A C 1
ATOM 1655 O O . GLN A 1 215 ? -31.804 10.405 -20.700 1.00 90.88 215 GLN A O 1
ATOM 1660 N N . ASP A 1 216 ? -30.233 8.831 -21.029 1.00 90.81 216 ASP A N 1
ATOM 1661 C CA . ASP A 1 216 ? -31.105 7.718 -20.650 1.00 90.81 216 ASP A CA 1
ATOM 1662 C C . ASP A 1 216 ? -31.529 7.803 -19.177 1.00 90.81 216 ASP A C 1
ATOM 1664 O O . ASP A 1 216 ? -32.716 7.690 -18.877 1.00 90.81 216 ASP A O 1
ATOM 1668 N N . LEU A 1 217 ? -30.595 8.100 -18.267 1.00 89.56 217 LEU A N 1
ATOM 1669 C CA . LEU A 1 217 ? -30.905 8.345 -16.857 1.00 89.56 217 LEU A CA 1
ATOM 1670 C C . LEU A 1 217 ? -31.903 9.501 -16.687 1.00 89.56 217 LEU A C 1
ATOM 1672 O O . LEU A 1 217 ? -32.895 9.369 -15.970 1.00 89.56 217 LEU A O 1
ATOM 1676 N N . SER A 1 218 ? -31.669 10.619 -17.379 1.00 88.94 218 SER A N 1
ATOM 1677 C CA . SER A 1 218 ? -32.566 11.779 -17.381 1.00 88.94 218 SER A CA 1
ATOM 1678 C C . SER A 1 218 ? -33.968 11.413 -17.868 1.00 88.94 218 SER A C 1
ATOM 1680 O O . SER A 1 218 ? -34.960 11.781 -17.238 1.00 88.94 218 SER A O 1
ATOM 1682 N N . ARG A 1 219 ? -34.061 10.641 -18.956 1.00 89.31 219 ARG A N 1
ATOM 1683 C CA . ARG A 1 219 ? -35.324 10.153 -19.513 1.00 89.31 219 ARG A CA 1
ATOM 1684 C C . ARG A 1 219 ? -36.042 9.231 -18.532 1.00 89.31 219 ARG A C 1
ATOM 1686 O O . ARG A 1 219 ? -37.187 9.504 -18.202 1.00 89.31 219 ARG A O 1
ATOM 1693 N N . ARG A 1 220 ? -35.363 8.213 -17.990 1.00 87.94 220 ARG A N 1
ATOM 1694 C CA . ARG A 1 220 ? -35.937 7.287 -16.996 1.00 87.94 220 ARG A CA 1
ATOM 1695 C C . ARG A 1 220 ? -36.464 8.021 -15.766 1.00 87.94 220 ARG A C 1
ATOM 1697 O O . ARG A 1 220 ? -37.546 7.689 -15.282 1.00 87.94 220 ARG A O 1
ATOM 1704 N N . LEU A 1 221 ? -35.740 9.030 -15.280 1.00 83.56 221 LEU A N 1
ATOM 1705 C CA . LEU A 1 221 ? -36.167 9.835 -14.137 1.00 83.56 221 LEU A CA 1
ATOM 1706 C C . LEU A 1 221 ? -37.402 10.688 -14.468 1.00 83.56 221 LEU A C 1
ATOM 1708 O O . LEU A 1 221 ? -38.349 10.729 -13.683 1.00 83.56 221 LEU A O 1
ATOM 1712 N N . ARG A 1 222 ? -37.425 11.340 -15.639 1.00 81.25 222 ARG A N 1
ATOM 1713 C CA . ARG A 1 222 ? -38.559 12.166 -16.087 1.00 81.25 222 ARG A CA 1
ATOM 1714 C C . ARG A 1 222 ? -39.805 11.329 -16.381 1.00 81.25 222 ARG A C 1
ATOM 1716 O O . ARG A 1 222 ? -40.884 11.689 -15.913 1.00 81.25 222 ARG A O 1
ATOM 1723 N N . ASP A 1 223 ? -39.657 10.193 -17.055 1.00 79.62 223 ASP A N 1
ATOM 1724 C CA . ASP A 1 223 ? -40.750 9.252 -17.318 1.00 79.62 223 ASP A CA 1
ATOM 1725 C C . ASP A 1 223 ? -41.356 8.775 -15.988 1.00 79.62 223 ASP A C 1
ATOM 1727 O O . ASP A 1 223 ? -42.566 8.863 -15.783 1.00 79.62 223 ASP A O 1
ATOM 1731 N N . SER A 1 224 ? -40.512 8.402 -15.020 1.00 70.00 224 SER A N 1
ATOM 1732 C CA . SER A 1 224 ? -40.954 7.989 -13.679 1.00 70.00 224 SER A CA 1
ATOM 1733 C C . SER A 1 224 ? -41.664 9.119 -12.918 1.00 70.00 224 SER A C 1
ATOM 1735 O O . SER A 1 224 ? -42.688 8.886 -12.272 1.00 70.00 224 SER A O 1
ATOM 1737 N N . SER A 1 225 ? -41.183 10.362 -13.048 1.00 62.59 225 SER A N 1
ATOM 1738 C CA . SER A 1 225 ? -41.810 11.536 -12.423 1.00 62.59 225 SER A CA 1
ATOM 1739 C C . SER A 1 225 ? -43.218 11.831 -12.958 1.00 62.59 225 SER A C 1
ATOM 1741 O O . SER A 1 225 ? -44.067 12.321 -12.217 1.00 62.59 225 SER A O 1
ATOM 1743 N N . SER A 1 226 ? -43.496 11.482 -14.219 1.00 58.12 226 SER A N 1
ATOM 1744 C CA . SER A 1 226 ? -44.793 11.718 -14.866 1.00 58.12 226 SER A CA 1
ATOM 1745 C C . SER A 1 226 ? -45.881 10.708 -14.473 1.00 58.12 226 SER A C 1
ATOM 1747 O O . SER A 1 226 ? -47.067 11.015 -14.559 1.00 58.12 226 SER A O 1
ATOM 1749 N N . LEU A 1 227 ? -45.494 9.520 -13.994 1.00 55.59 227 LEU A N 1
ATOM 1750 C CA . LEU A 1 227 ? -46.405 8.409 -13.691 1.00 55.59 227 LEU A CA 1
ATOM 1751 C C . LEU A 1 227 ? -46.977 8.435 -12.260 1.00 55.59 227 LEU A C 1
ATOM 1753 O O . LEU A 1 227 ? -47.816 7.606 -11.927 1.00 55.59 227 LEU A O 1
ATOM 1757 N N . SER A 1 228 ? -46.569 9.376 -11.399 1.00 51.94 228 SER A N 1
ATOM 1758 C CA . SER A 1 228 ? -46.989 9.499 -9.981 1.00 51.94 228 SER A CA 1
ATOM 1759 C C . SER A 1 228 ? -46.805 8.249 -9.090 1.00 51.94 228 SER A C 1
ATOM 1761 O O . SER A 1 228 ? -47.165 8.268 -7.918 1.00 51.94 228 SER A O 1
ATOM 1763 N N . THR A 1 229 ? -46.196 7.178 -9.604 1.00 49.31 229 THR A N 1
ATOM 1764 C CA . THR A 1 229 ? -45.962 5.900 -8.913 1.00 49.31 229 THR A CA 1
ATOM 1765 C C . THR A 1 229 ? -44.481 5.523 -8.958 1.00 49.31 229 THR A C 1
ATOM 1767 O O . THR A 1 229 ? -44.119 4.434 -9.402 1.00 49.31 229 THR A O 1
ATOM 1770 N N . THR A 1 230 ? -43.587 6.420 -8.533 1.00 55.34 230 THR A N 1
ATOM 1771 C CA . THR A 1 230 ? -42.172 6.045 -8.373 1.00 55.34 230 THR A CA 1
ATOM 1772 C C . THR A 1 230 ? -41.959 5.457 -6.978 1.00 55.34 230 THR A C 1
ATOM 1774 O O . THR A 1 230 ? -41.990 6.172 -5.973 1.00 55.34 230 THR A O 1
ATOM 1777 N N . SER A 1 231 ? -41.738 4.141 -6.906 1.00 59.25 231 SER A N 1
ATOM 1778 C CA . SER A 1 231 ? -41.462 3.450 -5.639 1.00 59.25 231 SER A CA 1
ATOM 1779 C C . SER A 1 231 ? -40.220 4.029 -4.939 1.00 59.25 231 SER A C 1
ATOM 1781 O O . SER A 1 231 ? -39.304 4.536 -5.594 1.00 59.25 231 SER A O 1
ATOM 1783 N N . VAL A 1 232 ? -40.165 3.947 -3.607 1.00 61.50 232 VAL A N 1
ATOM 1784 C CA . VAL A 1 232 ? -39.003 4.378 -2.798 1.00 61.50 232 VAL A CA 1
ATOM 1785 C C . VAL A 1 232 ? -37.714 3.679 -3.267 1.00 61.50 232 VAL A C 1
ATOM 1787 O O . VAL A 1 232 ? -36.687 4.323 -3.471 1.00 61.50 232 VAL A O 1
ATOM 1790 N N . SER A 1 233 ? -37.799 2.385 -3.597 1.00 58.84 233 SER A N 1
ATOM 1791 C CA . SER A 1 233 ? -36.680 1.586 -4.122 1.00 58.84 233 SER A CA 1
ATOM 1792 C C . SER A 1 233 ? -36.125 2.114 -5.457 1.00 58.84 233 SER A C 1
ATOM 1794 O O . SER A 1 233 ? -34.910 2.145 -5.677 1.00 58.84 233 SER A O 1
ATOM 1796 N N . SER A 1 234 ? -36.992 2.614 -6.341 1.00 67.06 234 SER A N 1
ATOM 1797 C CA . SER A 1 234 ? -36.575 3.204 -7.620 1.00 67.06 234 SER A CA 1
ATOM 1798 C C . SER A 1 234 ? -35.793 4.510 -7.420 1.00 67.06 234 SER A C 1
ATOM 1800 O O . SER A 1 234 ? -34.830 4.768 -8.137 1.00 67.06 234 SER A O 1
ATOM 1802 N N . ARG A 1 235 ? -36.140 5.314 -6.407 1.00 71.75 235 ARG A N 1
ATOM 1803 C CA . ARG A 1 235 ? -35.454 6.583 -6.101 1.00 71.75 235 ARG A CA 1
ATOM 1804 C C . ARG A 1 235 ? -34.085 6.398 -5.470 1.00 71.75 235 ARG A C 1
ATOM 1806 O O . ARG A 1 235 ? -33.153 7.108 -5.837 1.00 71.75 235 ARG A O 1
ATOM 1813 N N . LEU A 1 236 ? -33.933 5.410 -4.591 1.00 68.44 236 LEU A N 1
ATOM 1814 C CA . LEU A 1 236 ? -32.619 4.991 -4.091 1.00 68.44 236 LEU A CA 1
ATOM 1815 C C . LEU A 1 236 ? -31.700 4.550 -5.226 1.00 68.44 236 LEU A C 1
ATOM 1817 O O . LEU A 1 236 ? -30.523 4.906 -5.254 1.00 68.44 236 LEU A O 1
ATOM 1821 N N . THR A 1 237 ? -32.261 3.816 -6.187 1.00 78.12 237 THR A N 1
ATOM 1822 C CA . THR A 1 237 ? -31.533 3.369 -7.374 1.00 78.12 237 THR A CA 1
ATOM 1823 C C . THR A 1 237 ? -31.060 4.570 -8.194 1.00 78.12 237 THR A C 1
ATOM 1825 O O . THR A 1 237 ? -29.875 4.659 -8.501 1.00 78.12 237 THR A O 1
ATOM 1828 N N . PHE A 1 238 ? -31.926 5.559 -8.446 1.00 83.69 238 PHE A N 1
ATOM 1829 C CA . PHE A 1 238 ? -31.527 6.799 -9.120 1.00 83.69 238 PHE A CA 1
ATOM 1830 C C . PHE A 1 238 ? -30.486 7.610 -8.332 1.00 83.69 238 PHE A C 1
ATOM 1832 O O . PHE A 1 238 ? -29.546 8.123 -8.934 1.00 83.69 238 PHE A O 1
ATOM 1839 N N . ASN A 1 239 ? -30.594 7.700 -7.001 1.00 81.69 239 ASN A N 1
ATOM 1840 C CA . ASN A 1 239 ? -29.590 8.356 -6.150 1.00 81.69 239 ASN A CA 1
ATOM 1841 C C . ASN A 1 239 ? -28.214 7.688 -6.270 1.00 81.69 239 ASN A C 1
ATOM 1843 O O . ASN A 1 239 ? -27.197 8.375 -6.396 1.00 81.69 239 ASN A O 1
ATOM 1847 N N . LYS A 1 240 ? -28.187 6.352 -6.255 1.00 83.88 240 LYS A N 1
ATOM 1848 C CA . LYS A 1 240 ? -26.966 5.567 -6.432 1.00 83.88 240 LYS A CA 1
ATOM 1849 C C . LYS A 1 240 ? -26.386 5.741 -7.834 1.00 83.88 240 LYS A C 1
ATOM 1851 O O . LYS A 1 240 ? -25.207 6.042 -7.961 1.00 83.88 240 LYS A O 1
ATOM 1856 N N . GLU A 1 241 ? -27.213 5.643 -8.874 1.00 87.25 241 GLU A N 1
ATOM 1857 C CA . GLU A 1 241 ? -26.773 5.852 -10.256 1.00 87.25 241 GLU A CA 1
ATOM 1858 C C . GLU A 1 241 ? -26.201 7.265 -10.458 1.00 87.25 241 GLU A C 1
ATOM 1860 O O . GLU A 1 241 ? -25.127 7.409 -11.032 1.00 87.25 241 GLU A O 1
ATOM 1865 N N . ILE A 1 242 ? -26.851 8.313 -9.934 1.00 88.69 242 ILE A N 1
ATOM 1866 C CA . ILE A 1 242 ? -26.345 9.699 -9.985 1.00 88.69 242 ILE A CA 1
ATOM 1867 C C . ILE A 1 242 ? -24.972 9.815 -9.307 1.00 88.69 242 ILE A C 1
ATOM 1869 O O . ILE A 1 242 ? -24.091 10.506 -9.825 1.00 88.69 242 ILE A O 1
ATOM 1873 N N . PHE A 1 243 ? -24.781 9.154 -8.162 1.00 87.44 243 PHE A N 1
ATOM 1874 C CA . PHE A 1 243 ? -23.496 9.119 -7.465 1.00 87.44 243 PHE A CA 1
ATOM 1875 C C . PHE A 1 243 ? -22.418 8.416 -8.303 1.00 87.44 243 PHE A C 1
ATOM 1877 O O . PHE A 1 243 ? -21.362 8.998 -8.552 1.00 87.44 243 PHE A O 1
ATOM 1884 N N . ASP A 1 244 ? -22.716 7.224 -8.819 1.00 87.00 244 ASP A N 1
ATOM 1885 C CA . ASP A 1 244 ? -21.793 6.440 -9.644 1.00 87.00 244 ASP A CA 1
ATOM 1886 C C . ASP A 1 244 ? -21.420 7.189 -10.942 1.00 87.00 244 ASP A C 1
ATOM 1888 O O . ASP A 1 244 ? -20.257 7.208 -11.358 1.00 87.00 244 ASP A O 1
ATOM 1892 N N . PHE A 1 245 ? -22.377 7.873 -11.581 1.00 90.25 245 PHE A N 1
ATOM 1893 C CA . PHE A 1 245 ? -22.111 8.722 -12.747 1.00 90.25 245 PHE A CA 1
ATOM 1894 C C . PHE A 1 245 ? -21.235 9.929 -12.406 1.00 90.25 245 PHE A C 1
ATOM 1896 O O . PHE A 1 245 ? -20.361 10.279 -13.202 1.00 90.25 245 PHE A O 1
ATOM 1903 N N . ASN A 1 246 ? -21.421 10.553 -11.239 1.00 90.44 246 ASN A N 1
ATOM 1904 C CA . ASN A 1 246 ? -20.590 11.677 -10.811 1.00 90.44 246 ASN A CA 1
ATOM 1905 C C . ASN A 1 246 ? -19.115 11.274 -10.658 1.00 90.44 246 ASN A C 1
ATOM 1907 O O . ASN A 1 246 ? -18.231 12.007 -11.114 1.00 90.44 246 ASN A O 1
ATOM 1911 N N . GLU A 1 247 ? -18.847 10.104 -10.076 1.00 88.38 247 GLU A N 1
ATOM 1912 C CA . GLU A 1 247 ? -17.490 9.554 -9.968 1.00 88.38 247 GLU A CA 1
ATOM 1913 C C . GLU A 1 247 ? -16.909 9.242 -11.355 1.00 88.38 247 GLU A C 1
ATOM 1915 O O . GLU A 1 247 ? -15.815 9.695 -11.703 1.00 88.38 247 GLU A O 1
ATOM 1920 N N . ASN A 1 248 ? -17.686 8.565 -12.206 1.00 88.00 248 ASN A N 1
ATOM 1921 C CA . ASN A 1 248 ? -17.270 8.215 -13.564 1.00 88.00 248 ASN A CA 1
ATOM 1922 C C . ASN A 1 248 ? -16.926 9.440 -14.425 1.00 88.00 248 ASN A C 1
ATOM 1924 O O . ASN A 1 248 ? -15.921 9.421 -15.135 1.00 88.00 248 ASN A O 1
ATOM 1928 N N . ILE A 1 249 ? -17.727 10.508 -14.366 1.00 91.69 249 ILE A N 1
ATOM 1929 C CA . ILE A 1 249 ? -17.476 11.759 -15.101 1.00 91.69 249 ILE A CA 1
ATOM 1930 C C . ILE A 1 249 ? -16.248 12.483 -14.539 1.00 91.69 249 ILE A C 1
ATOM 1932 O O . ILE A 1 249 ? -15.465 13.059 -15.295 1.00 91.69 249 ILE A O 1
ATOM 1936 N N . SER A 1 250 ? -16.044 12.436 -13.220 1.00 88.19 250 SER A N 1
ATOM 1937 C CA . SER A 1 250 ? -14.930 13.123 -12.560 1.00 88.19 250 SER A CA 1
ATOM 1938 C C . SER A 1 250 ? -13.561 12.583 -12.964 1.00 88.19 250 SER A C 1
ATOM 1940 O O . SER A 1 250 ? -12.627 13.370 -13.110 1.00 88.19 250 SER A O 1
ATOM 1942 N N . HIS A 1 251 ? -13.462 11.276 -13.208 1.00 87.31 251 HIS A N 1
ATOM 1943 C CA . HIS A 1 251 ? -12.229 10.612 -13.635 1.00 87.31 251 HIS A CA 1
ATOM 1944 C C . HIS A 1 251 ? -12.129 10.389 -15.154 1.00 87.31 251 HIS A C 1
ATOM 1946 O O . HIS A 1 251 ? -11.113 9.891 -15.640 1.00 87.31 251 HIS A O 1
ATOM 1952 N N . ALA A 1 252 ? -13.156 10.751 -15.929 1.00 89.75 252 ALA A N 1
ATOM 1953 C CA . ALA A 1 252 ? -13.165 10.535 -17.371 1.00 89.75 252 ALA A CA 1
ATOM 1954 C C . ALA A 1 252 ? -12.179 11.460 -18.100 1.00 89.75 252 ALA A C 1
ATOM 1956 O O . ALA A 1 252 ? -12.206 12.683 -17.939 1.00 89.75 252 ALA A O 1
ATOM 1957 N N . ASN A 1 253 ? -11.355 10.879 -18.973 1.00 91.75 253 ASN A N 1
ATOM 1958 C CA . ASN A 1 253 ? -10.487 11.606 -19.894 1.00 91.75 253 ASN A CA 1
ATOM 1959 C C . ASN A 1 253 ? -11.298 12.056 -21.131 1.00 91.75 253 ASN A C 1
ATOM 1961 O O . ASN A 1 253 ? -11.379 11.324 -22.114 1.00 91.75 253 ASN A O 1
ATOM 1965 N N . ILE A 1 254 ? -11.976 13.205 -21.035 1.00 96.25 254 ILE A N 1
ATOM 1966 C CA . ILE A 1 254 ? -12.903 13.778 -22.034 1.00 96.25 254 ILE A CA 1
ATOM 1967 C C . ILE A 1 254 ? -12.693 15.297 -22.139 1.00 96.25 254 ILE A C 1
ATOM 1969 O O . ILE A 1 254 ? -12.019 15.861 -21.273 1.00 96.25 254 ILE A O 1
ATOM 1973 N N . SER A 1 255 ? -13.296 15.962 -23.138 1.00 96.50 255 SER A N 1
ATOM 1974 C CA . SER A 1 255 ? -13.260 17.430 -23.252 1.00 96.50 255 SER A CA 1
ATOM 1975 C C . SER A 1 255 ? -13.688 18.085 -21.937 1.00 96.50 255 SER A C 1
ATOM 1977 O O . SER A 1 255 ? -14.743 17.754 -21.382 1.00 96.50 255 SER A O 1
ATOM 1979 N N . GLN A 1 256 ? -12.903 19.038 -21.441 1.00 95.31 256 GLN A N 1
ATOM 1980 C CA . GLN A 1 256 ? -13.159 19.661 -20.143 1.00 95.31 256 GLN A CA 1
ATOM 1981 C C . GLN A 1 256 ? -14.531 20.339 -20.079 1.00 95.31 256 GLN A C 1
ATOM 1983 O O . GLN A 1 256 ? -15.260 20.158 -19.103 1.00 95.31 256 GLN A O 1
ATOM 1988 N N . TRP A 1 257 ? -14.917 21.059 -21.135 1.00 95.12 257 TRP A N 1
ATOM 1989 C CA . TRP A 1 257 ? -16.216 21.730 -21.191 1.00 95.12 257 TRP A CA 1
ATOM 1990 C C . TRP A 1 257 ? -17.384 20.725 -21.169 1.00 95.12 257 TRP A C 1
ATOM 1992 O O . TRP A 1 257 ? -18.392 20.971 -20.507 1.00 95.12 257 TRP A O 1
ATOM 2002 N N . ARG A 1 258 ? -17.234 19.552 -21.809 1.00 95.12 258 ARG A N 1
ATOM 2003 C CA . ARG A 1 258 ? -18.230 18.462 -21.760 1.00 95.12 258 ARG A CA 1
ATOM 2004 C C . ARG A 1 258 ? -18.326 17.864 -20.361 1.00 95.12 258 ARG A C 1
ATOM 2006 O O . ARG A 1 258 ? -19.429 17.642 -19.870 1.00 95.12 258 ARG A O 1
ATOM 2013 N N . ARG A 1 259 ? -17.191 17.670 -19.676 1.00 94.75 259 ARG A N 1
ATOM 2014 C CA . ARG A 1 259 ? -17.162 17.203 -18.277 1.00 94.75 259 ARG A CA 1
ATOM 2015 C C . ARG A 1 259 ? -17.943 18.144 -17.356 1.00 94.75 259 ARG A C 1
ATOM 2017 O O . ARG A 1 259 ? -18.714 17.688 -16.512 1.00 94.75 259 ARG A O 1
ATOM 2024 N N . GLU A 1 260 ? -17.754 19.451 -17.512 1.00 92.19 260 GLU A N 1
ATOM 2025 C CA . GLU A 1 260 ? -18.468 20.468 -16.731 1.00 92.19 260 GLU A CA 1
ATOM 2026 C C . GLU A 1 260 ? -19.968 20.508 -17.062 1.00 92.19 260 GLU A C 1
ATOM 2028 O O . GLU A 1 260 ? -20.790 20.535 -16.143 1.00 92.19 260 GLU A O 1
ATOM 2033 N N . ALA A 1 261 ? -20.338 20.412 -18.343 1.00 92.12 261 ALA A N 1
ATOM 2034 C CA . ALA A 1 261 ? -21.734 20.336 -18.775 1.00 92.12 261 ALA A CA 1
ATOM 2035 C C . ALA A 1 261 ? -22.460 19.105 -18.197 1.00 92.12 261 ALA A C 1
ATOM 2037 O O . ALA A 1 261 ? -23.530 19.239 -17.600 1.00 92.12 261 ALA A O 1
ATOM 2038 N N . GLN A 1 262 ? -21.847 17.920 -18.281 1.00 93.69 262 GLN A N 1
ATOM 2039 C CA . GLN A 1 262 ? -22.411 16.676 -17.741 1.00 93.69 262 GLN A CA 1
ATOM 2040 C C . GLN A 1 262 ? -22.569 16.731 -16.210 1.00 93.69 262 GLN A C 1
ATOM 2042 O O . GLN A 1 262 ? -23.586 16.293 -15.669 1.00 93.69 262 GLN A O 1
ATOM 2047 N N . ARG A 1 263 ? -21.609 17.332 -15.488 1.00 92.44 263 ARG A N 1
ATOM 2048 C CA . ARG A 1 263 ? -21.729 17.572 -14.036 1.00 92.44 263 ARG A CA 1
ATOM 2049 C C . ARG A 1 263 ? -22.886 18.507 -13.690 1.00 92.44 263 ARG A C 1
ATOM 2051 O O . ARG A 1 263 ? -23.563 18.283 -12.688 1.00 92.44 263 ARG A O 1
ATOM 2058 N N . ASN A 1 264 ? -23.117 19.548 -14.485 1.00 90.69 264 ASN A N 1
ATOM 2059 C CA . ASN A 1 264 ? -24.246 20.452 -14.269 1.00 90.69 264 ASN A CA 1
ATOM 2060 C C . ASN A 1 264 ? -25.585 19.741 -14.515 1.00 90.69 264 ASN A C 1
ATOM 2062 O O . ASN A 1 264 ? -26.479 19.843 -13.677 1.00 90.69 264 ASN A O 1
ATOM 2066 N N . GLN A 1 265 ? -25.683 18.916 -15.559 1.00 90.31 265 GLN A N 1
ATOM 2067 C CA . GLN A 1 265 ? -26.867 18.092 -15.809 1.00 90.31 265 GLN A CA 1
ATOM 2068 C C . GLN A 1 265 ? -27.136 17.088 -14.667 1.00 90.31 265 GLN A C 1
ATOM 2070 O O . GLN A 1 265 ? -28.281 16.927 -14.249 1.00 90.31 265 GLN A O 1
ATOM 2075 N N . LEU A 1 266 ? -26.105 16.461 -14.082 1.00 91.62 266 LEU A N 1
ATOM 2076 C CA . LEU A 1 266 ? -26.277 15.614 -12.889 1.00 91.62 266 LEU A CA 1
ATOM 2077 C C . LEU A 1 266 ? -26.815 16.388 -11.676 1.00 91.62 266 LEU A C 1
ATOM 2079 O O . LEU A 1 266 ? -27.639 15.860 -10.926 1.00 91.62 266 LEU A O 1
ATOM 2083 N N . LYS A 1 267 ? -26.375 17.638 -11.473 1.00 90.44 267 LYS A N 1
ATOM 2084 C CA . LYS A 1 267 ? -26.897 18.495 -10.395 1.00 90.44 267 LYS A CA 1
ATOM 2085 C C . LYS A 1 267 ? -28.380 18.806 -10.595 1.00 90.44 267 LYS A C 1
ATOM 2087 O O . LYS A 1 267 ? -29.133 18.761 -9.624 1.00 90.44 267 LYS A O 1
ATOM 2092 N N . GLU A 1 268 ? -28.805 19.069 -11.830 1.00 89.19 268 GLU A N 1
ATOM 2093 C CA . GLU A 1 268 ? -30.222 19.265 -12.161 1.00 89.19 268 GLU A CA 1
ATOM 2094 C C . GLU A 1 268 ? -31.049 18.006 -11.871 1.00 89.19 268 GLU A C 1
ATOM 2096 O O . GLU A 1 268 ? -32.075 18.091 -11.197 1.00 89.19 268 GLU A O 1
ATOM 2101 N N . LEU A 1 269 ? -30.580 16.824 -12.291 1.00 88.00 269 LEU A N 1
ATOM 2102 C CA . LEU A 1 269 ? -31.257 15.550 -12.006 1.00 88.00 269 LEU A CA 1
ATOM 2103 C C . LEU A 1 269 ? -31.389 15.290 -10.502 1.00 88.00 269 LEU A C 1
ATOM 2105 O O . LEU A 1 269 ? -32.452 14.885 -10.030 1.00 88.00 269 LEU A O 1
ATOM 2109 N N . LYS A 1 270 ? -30.340 15.590 -9.731 1.00 88.88 270 LYS A N 1
ATOM 2110 C CA . LYS A 1 270 ? -30.376 15.489 -8.270 1.00 88.88 270 LYS A CA 1
ATOM 2111 C C . LYS A 1 270 ? -31.404 16.441 -7.654 1.00 88.88 270 LYS A C 1
ATOM 2113 O O . LYS A 1 270 ? -32.096 16.061 -6.714 1.00 88.88 270 LYS A O 1
ATOM 2118 N N . SER A 1 271 ? -31.539 17.654 -8.191 1.00 87.12 271 SER A N 1
ATOM 2119 C CA . SER A 1 271 ? -32.564 18.608 -7.752 1.00 87.12 271 SER A CA 1
ATOM 2120 C C . SER A 1 271 ? -33.985 18.100 -8.016 1.00 87.12 271 SER A C 1
ATOM 2122 O O . SER A 1 271 ? -34.845 18.258 -7.155 1.00 87.12 271 SER A O 1
ATOM 2124 N N . ILE A 1 272 ? -34.234 17.460 -9.164 1.00 84.94 272 ILE A N 1
ATOM 2125 C CA . ILE A 1 272 ? -35.544 16.868 -9.492 1.00 84.94 272 ILE A CA 1
ATOM 2126 C C . ILE A 1 272 ? -35.914 15.784 -8.472 1.00 84.94 272 ILE A C 1
ATOM 2128 O O . ILE A 1 272 ? -37.036 15.767 -7.973 1.00 84.94 272 ILE A O 1
ATOM 2132 N N . LEU A 1 273 ? -34.965 14.915 -8.119 1.00 82.94 273 LEU A N 1
ATOM 2133 C CA . LEU A 1 273 ? -35.189 13.843 -7.148 1.00 82.94 273 LEU A CA 1
ATOM 2134 C C . LEU A 1 273 ? -35.525 14.384 -5.747 1.00 82.94 273 LEU A C 1
ATOM 2136 O O . LEU A 1 273 ? -36.455 13.900 -5.109 1.00 82.94 273 LEU A O 1
ATOM 2140 N N . ILE A 1 274 ? -34.842 15.451 -5.316 1.00 83.25 274 ILE A N 1
ATOM 2141 C CA . ILE A 1 274 ? -35.120 16.132 -4.039 1.00 83.25 274 ILE A CA 1
ATOM 2142 C C . ILE A 1 274 ? -36.542 16.712 -4.007 1.00 83.25 274 ILE A C 1
ATOM 2144 O O . ILE A 1 274 ? -37.216 16.641 -2.978 1.00 83.25 274 ILE A O 1
ATOM 2148 N N . GLU A 1 275 ? -37.013 17.301 -5.107 1.00 82.31 275 GLU A N 1
ATOM 2149 C CA . GLU A 1 275 ? -38.375 17.843 -5.177 1.00 82.31 275 GLU A CA 1
ATOM 2150 C C . GLU A 1 275 ? -39.444 16.737 -5.178 1.00 82.31 275 GLU A C 1
ATOM 2152 O O . GLU A 1 275 ? -40.487 16.899 -4.540 1.00 82.31 275 GLU A O 1
ATOM 2157 N N . LEU A 1 276 ? -39.174 15.585 -5.803 1.00 77.69 276 LEU A N 1
ATOM 2158 C CA . LEU A 1 276 ? -40.058 14.413 -5.738 1.00 77.69 276 LEU A CA 1
ATOM 2159 C C . LEU A 1 276 ? -40.160 13.849 -4.314 1.00 77.69 276 LEU A C 1
ATOM 2161 O O . LEU A 1 276 ? -41.264 13.578 -3.843 1.00 77.69 276 LEU A O 1
ATOM 2165 N N . ASP A 1 277 ? -39.042 13.752 -3.593 1.00 76.94 277 ASP A N 1
ATOM 2166 C CA . ASP A 1 277 ? -39.042 13.291 -2.199 1.00 76.94 277 ASP A CA 1
ATOM 2167 C C . ASP A 1 277 ? -39.842 14.230 -1.287 1.00 76.94 277 ASP A C 1
ATOM 2169 O O . ASP A 1 277 ? -40.634 13.778 -0.457 1.00 76.94 277 ASP A O 1
ATOM 2173 N N . LYS A 1 278 ? -39.727 15.551 -1.487 1.00 80.69 278 LYS A N 1
ATOM 2174 C CA . LYS A 1 278 ? -40.555 16.536 -0.770 1.00 80.69 278 LYS A CA 1
ATOM 2175 C C . LYS A 1 278 ? -42.048 16.373 -1.070 1.00 80.69 278 LYS A C 1
ATOM 2177 O O . LYS A 1 278 ? -42.872 16.500 -0.159 1.00 80.69 278 LYS A O 1
ATOM 2182 N N . ALA A 1 279 ? -42.409 16.130 -2.331 1.00 78.19 279 ALA A N 1
ATOM 2183 C CA . ALA A 1 279 ? -43.799 15.946 -2.739 1.00 78.19 279 ALA A CA 1
ATOM 2184 C C . ALA A 1 279 ? -44.411 14.669 -2.138 1.00 78.19 279 ALA A C 1
ATOM 2186 O O . ALA A 1 279 ? -45.548 14.700 -1.661 1.00 78.19 279 ALA A O 1
ATOM 2187 N N . ASP A 1 280 ? -43.651 13.578 -2.076 1.00 75.94 280 ASP A N 1
ATOM 2188 C CA . ASP A 1 280 ? -44.133 12.313 -1.521 1.00 75.94 280 ASP A CA 1
ATOM 2189 C C . ASP A 1 280 ? -44.289 12.340 -0.010 1.00 75.94 280 ASP A C 1
ATOM 2191 O O . ASP A 1 280 ? -45.316 11.886 0.494 1.00 75.94 280 ASP A O 1
ATOM 2195 N N . VAL A 1 281 ? -43.357 12.965 0.712 1.00 78.06 281 VAL A N 1
ATOM 2196 C CA . VAL A 1 281 ? -43.522 13.204 2.153 1.00 78.06 281 VAL A CA 1
ATOM 2197 C C . VAL A 1 281 ? -44.819 13.979 2.415 1.00 78.06 281 VAL A C 1
ATOM 2199 O O . VAL A 1 281 ? -45.587 13.639 3.317 1.00 78.06 281 VAL A O 1
ATOM 2202 N N . LYS A 1 282 ? -45.131 14.981 1.583 1.00 81.56 282 LYS A N 1
ATOM 2203 C CA . LYS A 1 282 ? -46.381 15.748 1.690 1.00 81.56 282 LYS A CA 1
ATOM 2204 C C . LYS A 1 282 ? -47.625 14.884 1.431 1.00 81.56 282 LYS A C 1
ATOM 2206 O O . LYS A 1 282 ? -48.613 15.021 2.156 1.00 81.56 282 LYS A O 1
ATOM 2211 N N . ASN A 1 283 ? -47.589 13.997 0.436 1.00 80.19 283 ASN A N 1
ATOM 2212 C CA . ASN A 1 283 ? -48.691 13.079 0.126 1.00 80.19 283 ASN A CA 1
ATOM 2213 C C . ASN A 1 283 ? -48.897 12.021 1.219 1.00 80.19 283 ASN A C 1
ATOM 2215 O O . ASN A 1 283 ? -50.034 11.781 1.626 1.00 80.19 283 ASN A O 1
ATOM 2219 N N . GLN A 1 284 ? -47.816 11.443 1.744 1.00 80.38 284 GLN A N 1
ATOM 2220 C CA . GLN A 1 284 ? -47.853 10.491 2.854 1.00 80.38 284 GLN A CA 1
ATOM 2221 C C . GLN A 1 284 ? -48.461 11.123 4.110 1.00 80.38 284 GLN A C 1
ATOM 2223 O O . GLN A 1 284 ? -49.313 10.509 4.749 1.00 80.38 284 GLN A O 1
ATOM 2228 N N . ILE A 1 285 ? -48.090 12.373 4.433 1.00 84.06 285 ILE A N 1
ATOM 2229 C CA . ILE A 1 285 ? -48.688 13.117 5.556 1.00 84.06 285 ILE A CA 1
ATOM 2230 C C . ILE A 1 285 ? -50.191 13.271 5.339 1.00 84.06 285 ILE A C 1
ATOM 2232 O O . ILE A 1 285 ? -50.968 12.994 6.249 1.00 84.06 285 ILE A O 1
ATOM 2236 N N . LYS A 1 286 ? -50.615 13.671 4.135 1.00 85.12 286 LYS A N 1
ATOM 2237 C CA . LYS A 1 286 ? -52.037 13.826 3.813 1.00 85.12 286 LYS A CA 1
ATOM 2238 C C . LYS A 1 286 ? -52.805 12.507 3.979 1.00 85.12 286 LYS A C 1
ATOM 2240 O O . LYS A 1 286 ? -53.823 12.489 4.661 1.00 85.12 286 LYS A O 1
ATOM 2245 N N . HIS A 1 287 ? -52.290 11.410 3.427 1.00 84.38 287 HIS A N 1
ATOM 2246 C CA . HIS A 1 287 ? -52.922 10.093 3.522 1.00 84.38 287 HIS A CA 1
ATOM 2247 C C . HIS A 1 287 ? -53.014 9.591 4.972 1.00 84.38 287 HIS A C 1
ATOM 2249 O O . HIS A 1 287 ? -54.061 9.108 5.395 1.00 84.38 287 HIS A O 1
ATOM 2255 N N . ALA A 1 288 ? -51.948 9.755 5.761 1.00 85.44 288 ALA A N 1
ATOM 2256 C CA . ALA A 1 288 ? -51.940 9.375 7.172 1.00 85.44 288 ALA A CA 1
ATOM 2257 C C . ALA A 1 288 ? -52.967 10.172 7.993 1.00 85.44 288 ALA A C 1
ATOM 2259 O O . ALA A 1 288 ? -53.652 9.615 8.854 1.00 85.44 288 ALA A O 1
ATOM 2260 N N . VAL A 1 289 ? -53.113 11.469 7.703 1.00 86.75 289 VAL A N 1
ATOM 2261 C CA . VAL A 1 289 ? -54.127 12.326 8.327 1.00 86.75 289 VAL A CA 1
ATOM 2262 C C . VAL A 1 289 ? -55.537 11.865 7.959 1.00 86.75 289 VAL A C 1
ATOM 2264 O O . VAL A 1 289 ? -56.376 11.731 8.850 1.00 86.75 289 VAL A O 1
ATOM 2267 N N . ASP A 1 290 ? -55.801 11.601 6.680 1.00 85.31 290 ASP A N 1
ATOM 2268 C CA . ASP A 1 290 ? -57.121 11.174 6.208 1.00 85.31 290 ASP A CA 1
ATOM 2269 C C . ASP A 1 290 ? -57.508 9.796 6.783 1.00 85.31 290 ASP A C 1
ATOM 2271 O O . ASP A 1 290 ? -58.618 9.640 7.292 1.00 85.31 290 ASP A O 1
ATOM 2275 N N . ALA A 1 291 ? -56.569 8.843 6.850 1.00 85.12 291 ALA A N 1
ATOM 2276 C CA . ALA A 1 291 ? -56.778 7.536 7.481 1.00 85.12 291 ALA A CA 1
ATOM 2277 C C . ALA A 1 291 ? -57.078 7.646 8.988 1.00 85.12 291 ALA A C 1
ATOM 2279 O O . ALA A 1 291 ? -57.992 6.997 9.501 1.00 85.12 291 ALA A O 1
ATOM 2280 N N . CYS A 1 292 ? -56.349 8.502 9.715 1.00 85.94 292 CYS A N 1
ATOM 2281 C CA . CYS A 1 292 ? -56.639 8.760 11.128 1.00 85.94 292 CYS A CA 1
ATOM 2282 C C . CYS A 1 292 ? -58.049 9.343 11.318 1.00 85.94 292 CYS A C 1
ATOM 2284 O O . CYS A 1 292 ? -58.771 8.924 12.224 1.00 85.94 292 CYS A O 1
ATOM 2286 N N . ARG A 1 293 ? -58.458 10.291 10.462 1.00 85.94 293 ARG A N 1
ATOM 2287 C CA . ARG A 1 293 ? -59.800 10.900 10.503 1.00 85.94 293 ARG A CA 1
ATOM 2288 C C . ARG A 1 293 ? -60.902 9.885 10.216 1.00 85.94 293 ARG A C 1
ATOM 2290 O O . ARG A 1 293 ? -61.932 9.903 10.890 1.00 85.94 293 ARG A O 1
ATOM 2297 N N . GLU A 1 294 ? -60.692 8.986 9.260 1.00 85.19 294 GLU A N 1
ATOM 2298 C CA . GLU A 1 294 ? -61.646 7.921 8.948 1.00 85.19 294 GLU A CA 1
ATOM 2299 C C . GLU A 1 294 ? -61.853 6.984 10.148 1.00 85.19 294 GLU A C 1
ATOM 2301 O O . GLU A 1 294 ? -62.994 6.701 10.520 1.00 85.19 294 GLU A O 1
ATOM 2306 N N . ILE A 1 295 ? -60.771 6.571 10.821 1.00 82.12 295 ILE A N 1
ATOM 2307 C CA . ILE A 1 295 ? -60.846 5.716 12.019 1.00 82.12 295 ILE A CA 1
ATOM 2308 C C . ILE A 1 295 ? -61.645 6.399 13.136 1.00 82.12 295 ILE A C 1
ATOM 2310 O O . ILE A 1 295 ? -62.490 5.759 13.764 1.00 82.12 295 ILE A O 1
ATOM 2314 N N . LEU A 1 296 ? -61.411 7.693 13.367 1.00 80.94 296 LEU A N 1
ATOM 2315 C CA . LEU A 1 296 ? -62.119 8.468 14.390 1.00 80.94 296 LEU A CA 1
ATOM 2316 C C . LEU A 1 296 ? -63.603 8.664 14.051 1.00 80.94 296 LEU A C 1
ATOM 2318 O O . LEU A 1 296 ? -64.449 8.592 14.936 1.00 80.94 296 LEU A O 1
ATOM 2322 N N . THR A 1 297 ? -63.930 8.840 12.769 1.00 81.94 297 THR A N 1
ATOM 2323 C CA . THR A 1 297 ? -65.321 8.966 12.301 1.00 81.94 297 THR A CA 1
ATOM 2324 C C . THR A 1 297 ? -66.075 7.640 12.419 1.00 81.94 297 THR A C 1
ATOM 2326 O O . THR A 1 297 ? -67.243 7.614 12.799 1.00 81.94 297 THR A O 1
ATOM 2329 N N . LYS A 1 298 ? -65.406 6.520 12.119 1.00 81.00 298 LYS A N 1
ATOM 2330 C CA . LYS A 1 298 ? -65.988 5.172 12.178 1.00 81.00 298 LYS A CA 1
ATOM 2331 C C . LYS A 1 298 ? -66.214 4.681 13.610 1.00 81.00 298 LYS A C 1
ATOM 2333 O O . LYS A 1 298 ? -67.117 3.878 13.838 1.00 81.00 298 LYS A O 1
ATOM 2338 N N . TYR A 1 299 ? -65.411 5.148 14.565 1.00 78.81 299 TYR A N 1
ATOM 2339 C CA . TYR A 1 299 ? -65.488 4.748 15.971 1.00 78.81 299 TYR A CA 1
ATOM 2340 C C . TYR A 1 299 ? -65.463 5.970 16.910 1.00 78.81 299 TYR A C 1
ATOM 2342 O O . TYR A 1 299 ? -64.467 6.177 17.609 1.00 78.81 299 TYR A O 1
ATOM 2350 N N . PRO A 1 300 ? -66.551 6.759 16.970 1.00 71.81 300 PRO A N 1
ATOM 2351 C CA . PRO A 1 300 ? -66.586 8.025 17.711 1.00 71.81 300 PRO A CA 1
ATOM 2352 C C . PRO A 1 300 ? -66.387 7.870 19.230 1.00 71.81 300 PRO A C 1
ATOM 2354 O O . PRO A 1 300 ? -65.927 8.799 19.887 1.00 71.81 300 PRO A O 1
ATOM 2357 N N . ASP A 1 301 ? -66.657 6.687 19.792 1.00 69.69 301 ASP A N 1
ATOM 2358 C CA . ASP A 1 301 ? -66.493 6.412 21.228 1.00 69.69 301 ASP A CA 1
ATOM 2359 C C . ASP A 1 301 ? -65.050 6.039 21.636 1.00 69.69 301 ASP A C 1
ATOM 2361 O O . ASP A 1 301 ? -64.760 5.850 22.825 1.00 69.69 301 ASP A O 1
ATOM 2365 N N . ARG A 1 302 ? -64.111 5.902 20.682 1.00 71.94 302 ARG A N 1
ATOM 2366 C CA . ARG A 1 302 ? -62.720 5.526 20.993 1.00 71.94 302 ARG A CA 1
ATOM 2367 C C . ARG A 1 302 ? -61.974 6.677 21.669 1.00 71.94 302 ARG A C 1
ATOM 2369 O O . ARG A 1 302 ? -61.790 7.747 21.105 1.00 71.94 302 ARG A O 1
ATOM 2376 N N . LYS A 1 303 ? -61.426 6.407 22.859 1.00 76.00 303 LYS A N 1
ATOM 2377 C CA . LYS A 1 303 ? -60.585 7.352 23.621 1.00 76.00 303 LYS A CA 1
ATOM 2378 C C . LYS A 1 303 ? -59.087 7.271 23.289 1.00 76.00 303 LYS A C 1
ATOM 2380 O O . LYS A 1 303 ? -58.303 8.053 23.826 1.00 76.00 303 LYS A O 1
ATOM 2385 N N . CYS A 1 304 ? -58.689 6.354 22.406 1.00 85.44 304 CYS A N 1
ATOM 2386 C CA . CYS A 1 304 ? -57.306 6.153 21.980 1.00 85.44 304 CYS A CA 1
ATOM 2387 C C . CYS A 1 304 ? -57.231 5.771 20.492 1.00 85.44 304 CYS A C 1
ATOM 2389 O O . CYS A 1 304 ? -58.035 4.961 20.023 1.00 85.44 304 CYS A O 1
ATOM 2391 N N . LEU A 1 305 ? -56.245 6.318 19.781 1.00 86.25 305 LEU A N 1
ATOM 2392 C CA . LEU A 1 305 ? -55.907 6.032 18.390 1.00 86.25 305 LEU A CA 1
ATOM 2393 C C . LEU A 1 305 ? -54.449 5.571 18.309 1.00 86.25 305 LEU A C 1
ATOM 2395 O O . LEU A 1 305 ? -53.539 6.298 18.704 1.00 86.25 305 LEU A O 1
ATOM 2399 N N . ILE A 1 306 ? -54.238 4.370 17.777 1.00 89.12 306 ILE A N 1
ATOM 2400 C CA . ILE A 1 306 ? -52.911 3.804 17.537 1.00 89.12 306 ILE A CA 1
ATOM 2401 C C . ILE A 1 306 ? -52.865 3.359 16.084 1.00 89.12 306 ILE A C 1
ATOM 2403 O O . ILE A 1 306 ? -53.745 2.618 15.649 1.00 89.12 306 ILE A O 1
ATOM 2407 N N . ALA A 1 307 ? -51.883 3.839 15.328 1.00 85.69 307 ALA A N 1
ATOM 2408 C CA . ALA A 1 307 ? -51.751 3.503 13.916 1.00 85.69 307 ALA A CA 1
ATOM 2409 C C . ALA A 1 307 ? -50.286 3.500 13.478 1.00 85.69 307 ALA A C 1
ATOM 2411 O O . ALA A 1 307 ? -49.452 4.195 14.058 1.00 85.69 307 ALA A O 1
ATOM 2412 N N . ASN A 1 308 ? -49.993 2.723 12.440 1.00 89.56 308 ASN A N 1
ATOM 2413 C CA . ASN A 1 308 ? -48.681 2.644 11.815 1.00 89.56 308 ASN A CA 1
ATOM 2414 C C . ASN A 1 308 ? -48.753 3.147 10.371 1.00 89.56 308 ASN A C 1
ATOM 2416 O O . ASN A 1 308 ? -49.710 2.843 9.659 1.00 89.56 308 ASN A O 1
ATOM 2420 N N . PHE A 1 309 ? -47.732 3.886 9.952 1.00 86.50 309 PHE A N 1
ATOM 2421 C CA . PHE A 1 309 ? -47.588 4.433 8.608 1.00 86.50 309 PHE A CA 1
ATOM 2422 C C . PHE A 1 309 ? -46.194 4.134 8.041 1.00 86.50 309 PHE A C 1
ATOM 2424 O O . PHE A 1 309 ? -45.276 3.745 8.757 1.00 86.50 309 PHE A O 1
ATOM 2431 N N . GLU A 1 310 ? -46.017 4.335 6.740 1.00 79.50 310 GLU A N 1
ATOM 2432 C CA . GLU A 1 310 ? -44.729 4.159 6.057 1.00 79.50 310 GLU A CA 1
ATOM 2433 C C . GLU A 1 310 ? -44.206 5.528 5.612 1.00 79.50 310 GLU A C 1
ATOM 2435 O O . GLU A 1 310 ? -44.353 5.921 4.457 1.00 79.50 310 GLU A O 1
ATOM 2440 N N . MET A 1 311 ? -43.675 6.307 6.559 1.00 75.88 311 MET A N 1
ATOM 2441 C CA . MET A 1 311 ? -43.265 7.707 6.342 1.00 75.88 311 MET A CA 1
ATOM 2442 C C . MET A 1 311 ? -41.778 7.954 6.642 1.00 75.88 311 MET A C 1
ATOM 2444 O O . MET A 1 311 ? -41.360 9.099 6.847 1.00 75.88 311 MET A O 1
ATOM 2448 N N . GLY A 1 312 ? -40.987 6.877 6.711 1.00 72.25 312 GLY A N 1
ATOM 2449 C CA . GLY A 1 312 ? -39.562 6.909 7.035 1.00 72.25 312 GLY A CA 1
ATOM 2450 C C . GLY A 1 312 ? -39.265 7.208 8.511 1.00 72.25 312 GLY A C 1
ATOM 2451 O O . GLY A 1 312 ? -40.139 7.147 9.378 1.00 72.25 312 GLY A O 1
ATOM 2452 N N . ASN A 1 313 ? -38.006 7.540 8.800 1.00 72.88 313 ASN A N 1
ATOM 2453 C CA . ASN A 1 313 ? -37.445 7.679 10.154 1.00 72.88 313 ASN A CA 1
ATOM 2454 C C . ASN A 1 313 ? -37.475 9.135 10.695 1.00 72.88 313 ASN A C 1
ATOM 2456 O O . ASN A 1 313 ? -36.634 9.519 11.505 1.00 72.88 313 ASN A O 1
ATOM 2460 N N . ASP A 1 314 ? -38.417 9.980 10.247 1.00 77.38 314 ASP A N 1
ATOM 2461 C CA . ASP A 1 314 ? -38.537 11.379 10.706 1.00 77.38 314 ASP A CA 1
ATOM 2462 C C . ASP A 1 314 ? -39.784 11.599 11.582 1.00 77.38 314 ASP A C 1
ATOM 2464 O O . ASP A 1 314 ? -40.928 11.614 11.115 1.00 77.38 314 ASP A O 1
ATOM 2468 N N . THR A 1 315 ? -39.570 11.846 12.879 1.00 80.62 315 THR A N 1
ATOM 2469 C CA . THR A 1 315 ? -40.652 12.107 13.842 1.00 80.62 315 THR A CA 1
ATOM 2470 C C . THR A 1 315 ? -41.380 13.431 13.596 1.00 80.62 315 THR A C 1
ATOM 2472 O O . THR A 1 315 ? -42.504 13.606 14.077 1.00 80.62 315 THR A O 1
ATOM 2475 N N . LYS A 1 316 ? -40.812 14.362 12.813 1.00 84.38 316 LYS A N 1
ATOM 2476 C CA . LYS A 1 316 ? -41.486 15.613 12.426 1.00 84.38 316 LYS A CA 1
ATOM 2477 C C . LYS A 1 316 ? -42.687 15.360 11.521 1.00 84.38 316 LYS A C 1
ATOM 2479 O O . LYS A 1 316 ? -43.692 16.066 11.640 1.00 84.38 316 LYS A O 1
ATOM 2484 N N . ASN A 1 317 ? -42.627 14.333 10.674 1.00 85.69 317 ASN A N 1
ATOM 2485 C CA . ASN A 1 317 ? -43.745 13.956 9.813 1.00 85.69 317 ASN A CA 1
ATOM 2486 C C . ASN A 1 317 ? -44.921 13.456 10.662 1.00 85.69 317 ASN A C 1
ATOM 2488 O O . ASN A 1 317 ? -46.032 13.970 10.538 1.00 85.69 317 ASN A O 1
ATOM 2492 N N . LEU A 1 318 ? -44.652 12.560 11.620 1.00 87.19 318 LEU A N 1
ATOM 2493 C CA . LEU A 1 318 ? -45.647 12.081 12.587 1.00 87.19 318 LEU A CA 1
ATOM 2494 C C . LEU A 1 318 ? -46.234 13.216 13.436 1.00 87.19 318 LEU A C 1
ATOM 2496 O O . LEU A 1 318 ? -47.444 13.278 13.636 1.00 87.19 318 LEU A O 1
ATOM 2500 N N . SER A 1 319 ? -45.399 14.149 13.900 1.00 87.56 319 SER A N 1
ATOM 2501 C CA . SER A 1 319 ? -45.852 15.331 14.647 1.00 87.56 319 SER A CA 1
ATOM 2502 C C . SER A 1 319 ? -46.829 16.179 13.829 1.00 87.56 319 SER A C 1
ATOM 2504 O O . SER A 1 319 ? -47.869 16.605 14.334 1.00 87.56 319 SER A O 1
ATOM 2506 N N . THR A 1 320 ? -46.538 16.369 12.539 1.00 87.88 320 THR A N 1
ATOM 2507 C CA . THR A 1 320 ? -47.415 17.092 11.609 1.00 87.88 320 THR A CA 1
ATOM 2508 C C . THR A 1 320 ? -48.778 16.410 11.470 1.00 87.88 320 THR A C 1
ATOM 2510 O O . THR A 1 320 ? -49.804 17.087 11.567 1.00 87.88 320 THR A O 1
ATOM 2513 N N . VAL A 1 321 ? -48.800 15.078 11.327 1.00 88.12 321 VAL A N 1
ATOM 2514 C CA . VAL A 1 321 ? -50.038 14.283 11.250 1.00 88.12 321 VAL A CA 1
ATOM 2515 C C . VAL A 1 321 ? -50.856 14.430 12.534 1.00 88.12 321 VAL A C 1
ATOM 2517 O O . VAL A 1 321 ? -52.028 14.801 12.476 1.00 88.12 321 VAL A O 1
ATOM 2520 N N . ILE A 1 322 ? -50.234 14.225 13.701 1.00 88.25 322 ILE A N 1
ATOM 2521 C CA . ILE A 1 322 ? -50.898 14.349 15.009 1.00 88.25 322 ILE A CA 1
ATOM 2522 C C . ILE A 1 322 ? -51.521 15.738 15.175 1.00 88.25 322 ILE A C 1
ATOM 2524 O O . ILE A 1 322 ? -52.687 15.846 15.552 1.00 88.25 322 ILE A O 1
ATOM 2528 N N . ASN A 1 323 ? -50.781 16.806 14.868 1.00 88.06 323 ASN A N 1
ATOM 2529 C CA . ASN A 1 323 ? -51.278 18.173 15.016 1.00 88.06 323 ASN A CA 1
ATOM 2530 C C . ASN A 1 323 ? -52.509 18.443 14.138 1.00 88.06 323 ASN A C 1
ATOM 2532 O O . ASN A 1 323 ? -53.460 19.070 14.602 1.00 88.06 323 ASN A O 1
ATOM 2536 N N . GLN A 1 324 ? -52.528 17.945 12.897 1.00 87.81 324 GLN A N 1
ATOM 2537 C CA . GLN A 1 324 ? -53.683 18.096 12.007 1.00 87.81 324 GLN A CA 1
ATOM 2538 C C . GLN A 1 324 ? -54.890 17.265 12.454 1.00 87.81 324 GLN A C 1
ATOM 2540 O O . GLN A 1 324 ? -56.013 17.763 12.396 1.00 87.81 324 GLN A O 1
ATOM 2545 N N . VAL A 1 325 ? -54.684 16.034 12.929 1.00 85.38 325 VAL A N 1
ATOM 2546 C CA . VAL A 1 325 ? -55.762 15.166 13.438 1.00 85.38 325 VAL A CA 1
ATOM 2547 C C . VAL A 1 325 ? -56.395 15.750 14.711 1.00 85.38 325 VAL A C 1
ATOM 2549 O O . VAL A 1 325 ? -57.618 15.758 14.851 1.00 85.38 325 VAL A O 1
ATOM 2552 N N . ARG A 1 326 ? -55.595 16.342 15.608 1.00 81.94 326 ARG A N 1
ATOM 2553 C CA . ARG A 1 326 ? -56.083 16.945 16.865 1.00 81.94 326 ARG A CA 1
ATOM 2554 C C . ARG A 1 326 ? -57.030 18.129 16.684 1.00 81.94 326 ARG A C 1
ATOM 2556 O O . ARG A 1 326 ? -57.784 18.427 17.605 1.00 81.94 326 ARG A O 1
ATOM 2563 N N . THR A 1 327 ? -57.032 18.786 15.523 1.00 82.00 327 THR A N 1
ATOM 2564 C CA . THR A 1 327 ? -57.995 19.866 15.234 1.00 82.00 327 THR A CA 1
ATOM 2565 C C . THR A 1 327 ? -59.455 19.399 15.265 1.00 82.00 327 THR A C 1
ATOM 2567 O O . THR A 1 327 ? -60.340 20.223 15.472 1.00 82.00 327 THR A O 1
ATOM 2570 N N . GLN A 1 328 ? -59.708 18.095 15.103 1.00 71.44 328 GLN A N 1
ATOM 2571 C CA . GLN A 1 328 ? -61.051 17.499 15.082 1.00 71.44 328 GLN A CA 1
ATOM 2572 C C . GLN A 1 328 ? -61.302 16.515 16.238 1.00 71.44 328 GLN A C 1
ATOM 2574 O O . GLN A 1 328 ? -62.455 16.224 16.536 1.00 71.44 328 GLN A O 1
ATOM 2579 N N . ALA A 1 329 ? -60.249 16.031 16.907 1.00 72.50 329 ALA A N 1
ATOM 2580 C CA . ALA A 1 329 ? -60.332 15.110 18.043 1.00 72.50 329 ALA A CA 1
ATOM 2581 C C . ALA A 1 329 ? -59.352 15.532 19.149 1.00 72.50 329 ALA A C 1
ATOM 2583 O O . ALA A 1 329 ? -58.220 15.050 19.240 1.00 72.50 329 ALA A O 1
ATOM 2584 N N . ASN A 1 330 ? -59.772 16.498 19.967 1.00 74.56 330 ASN A N 1
ATOM 2585 C CA . ASN A 1 330 ? -58.936 17.116 20.999 1.00 74.56 330 ASN A CA 1
ATOM 2586 C C . ASN A 1 330 ? -58.886 16.319 22.318 1.00 74.56 330 ASN A C 1
ATOM 2588 O O . ASN A 1 330 ? -57.996 16.568 23.134 1.00 74.56 330 ASN A O 1
ATOM 2592 N N . ASP A 1 331 ? -59.792 15.357 22.512 1.00 75.31 331 ASP A N 1
ATOM 2593 C CA . ASP A 1 331 ? -59.964 14.550 23.724 1.00 75.31 331 ASP A CA 1
ATOM 2594 C C . ASP A 1 331 ? -59.494 13.086 23.576 1.00 75.31 331 ASP A C 1
ATOM 2596 O O . ASP A 1 331 ? -59.793 12.260 24.443 1.00 75.31 331 ASP A O 1
ATOM 2600 N N . VAL A 1 332 ? -58.751 12.762 22.508 1.00 81.88 332 VAL A N 1
ATOM 2601 C CA . VAL A 1 332 ? -58.263 11.410 22.169 1.00 81.88 332 VAL A CA 1
ATOM 2602 C C . VAL A 1 332 ? -56.743 11.296 22.367 1.00 81.88 332 VAL A C 1
ATOM 2604 O O . VAL A 1 332 ? -55.990 12.189 21.976 1.00 81.88 332 VAL A O 1
ATOM 2607 N N . ALA A 1 333 ? -56.279 10.178 22.942 1.00 87.25 333 ALA A N 1
ATOM 2608 C CA . ALA A 1 333 ? -54.854 9.844 23.045 1.00 87.25 333 ALA A CA 1
ATOM 2609 C C . ALA A 1 333 ? -54.381 9.273 21.708 1.00 87.25 333 ALA A C 1
ATOM 2611 O O . ALA A 1 333 ? -55.010 8.355 21.193 1.00 87.25 333 ALA A O 1
ATOM 2612 N N . ILE A 1 334 ? -53.282 9.771 21.150 1.00 90.69 334 ILE A N 1
ATOM 2613 C CA . ILE A 1 334 ? -52.797 9.359 19.829 1.00 90.69 334 ILE A CA 1
ATOM 2614 C C . ILE A 1 334 ? -51.365 8.841 19.949 1.00 90.69 334 ILE A C 1
ATOM 2616 O O . ILE A 1 334 ? -50.496 9.552 20.446 1.00 90.69 334 ILE A O 1
ATOM 2620 N N . MET A 1 335 ? -51.093 7.635 19.455 1.00 92.25 335 MET A N 1
ATOM 2621 C CA . MET A 1 335 ? -49.736 7.119 19.273 1.00 92.25 335 MET A CA 1
ATOM 2622 C C . MET A 1 335 ? -49.561 6.632 17.839 1.00 92.25 335 MET A C 1
ATOM 2624 O O . MET A 1 335 ? -50.217 5.686 17.411 1.00 92.25 335 MET A O 1
ATOM 2628 N N . LEU A 1 336 ? -48.683 7.290 17.087 1.00 92.56 336 LEU A N 1
ATOM 2629 C CA . LEU A 1 336 ? -48.411 6.941 15.697 1.00 92.56 336 LEU A CA 1
ATOM 2630 C C . LEU A 1 336 ? -47.024 6.335 15.555 1.00 92.56 336 LEU A C 1
ATOM 2632 O O . LEU A 1 336 ? -46.068 6.815 16.162 1.00 92.56 336 LEU A O 1
ATOM 2636 N N . PHE A 1 337 ? -46.924 5.322 14.708 1.00 92.12 337 PHE A N 1
ATOM 2637 C CA . PHE A 1 337 ? -45.688 4.654 14.336 1.00 92.12 337 PHE A CA 1
ATOM 2638 C C . PHE A 1 337 ? -45.358 4.959 12.873 1.00 92.12 337 PHE A C 1
ATOM 2640 O O . PHE A 1 337 ? -46.261 5.154 12.058 1.00 92.12 337 PHE A O 1
ATOM 2647 N N . SER A 1 338 ? -44.068 5.024 12.550 1.00 89.62 338 SER A N 1
ATOM 2648 C CA . SER A 1 338 ? -43.580 5.074 11.175 1.00 89.62 338 SER A CA 1
ATOM 2649 C C . SER A 1 338 ? -42.408 4.122 10.999 1.00 89.62 338 SER A C 1
ATOM 2651 O O . SER A 1 338 ? -41.413 4.241 11.717 1.00 89.62 338 SER A O 1
ATOM 2653 N N . VAL A 1 339 ? -42.528 3.185 10.060 1.00 84.44 339 VAL A N 1
ATOM 2654 C CA . VAL A 1 339 ? -41.467 2.224 9.729 1.00 84.44 339 VAL A CA 1
ATOM 2655 C C . VAL A 1 339 ? -40.625 2.753 8.570 1.00 84.44 339 VAL A C 1
ATOM 2657 O O . VAL A 1 339 ? -41.143 3.288 7.589 1.00 84.44 339 VAL A O 1
ATOM 2660 N N . ASP A 1 340 ? -39.314 2.582 8.699 1.00 80.81 340 ASP A N 1
ATOM 2661 C CA . ASP A 1 340 ? -38.328 2.756 7.646 1.00 80.81 340 ASP A CA 1
ATOM 2662 C C . ASP A 1 340 ? -37.784 1.379 7.239 1.00 80.81 340 ASP A C 1
ATOM 2664 O O . ASP A 1 340 ? -36.991 0.749 7.948 1.00 80.81 340 ASP A O 1
ATOM 2668 N N . HIS A 1 341 ? -38.251 0.908 6.083 1.00 71.25 341 HIS A N 1
ATOM 2669 C CA . HIS A 1 341 ? -37.896 -0.398 5.528 1.00 71.25 341 HIS A CA 1
ATOM 2670 C C . HIS A 1 341 ? -36.442 -0.472 5.037 1.00 71.25 341 HIS A C 1
ATOM 2672 O O . HIS A 1 341 ? -35.941 -1.574 4.839 1.00 71.25 341 HIS A O 1
ATOM 2678 N N . GLU A 1 342 ? -35.742 0.657 4.868 1.00 66.19 342 GLU A N 1
ATOM 2679 C CA . GLU A 1 342 ? -34.324 0.661 4.474 1.00 66.19 342 GLU A CA 1
ATOM 2680 C C . GLU A 1 342 ? -33.402 0.393 5.660 1.00 66.19 342 GLU A C 1
ATOM 2682 O O . GLU A 1 342 ? -32.421 -0.342 5.548 1.00 66.19 342 GLU A O 1
ATOM 2687 N N . THR A 1 343 ? -33.714 0.993 6.810 1.00 73.12 343 THR A N 1
ATOM 2688 C CA . THR A 1 343 ? -32.901 0.851 8.023 1.00 73.12 343 THR A CA 1
ATOM 2689 C C . THR A 1 343 ? -33.351 -0.310 8.913 1.00 73.12 343 THR A C 1
ATOM 2691 O O . THR A 1 343 ? -32.693 -0.598 9.915 1.00 73.12 343 THR A O 1
ATOM 2694 N N . GLU A 1 344 ? -34.448 -0.992 8.557 1.00 79.75 344 GLU A N 1
ATOM 2695 C CA . GLU A 1 344 ? -35.167 -1.956 9.407 1.00 79.75 344 GLU A CA 1
ATOM 2696 C C . GLU A 1 344 ? -35.492 -1.371 10.797 1.00 79.75 344 GLU A C 1
ATOM 2698 O O . GLU A 1 344 ? -35.485 -2.075 11.815 1.00 79.75 344 GLU A O 1
ATOM 2703 N N . LYS A 1 345 ? -35.760 -0.060 10.864 1.00 85.75 345 LYS A N 1
ATOM 2704 C CA . LYS A 1 345 ? -36.095 0.647 12.107 1.00 85.75 345 LYS A CA 1
ATOM 2705 C C . LYS A 1 345 ? -37.450 1.330 12.023 1.00 85.75 345 LYS A C 1
ATOM 2707 O O . LYS A 1 345 ? -37.929 1.666 10.949 1.00 85.75 345 LYS A O 1
ATOM 2712 N N . PHE A 1 346 ? -38.064 1.576 13.174 1.00 89.06 346 PHE A N 1
ATOM 2713 C CA . PHE A 1 346 ? -39.255 2.406 13.284 1.00 89.06 346 PHE A CA 1
ATOM 2714 C C . PHE A 1 346 ? -39.070 3.541 14.291 1.00 89.06 346 PHE A C 1
ATOM 2716 O O . PHE A 1 346 ? -38.274 3.468 15.237 1.00 89.06 346 PHE A O 1
ATOM 2723 N N . VAL A 1 347 ? -39.850 4.595 14.079 1.00 90.50 347 VAL A N 1
ATOM 2724 C CA . VAL A 1 347 ? -40.060 5.688 15.027 1.00 90.50 347 VAL A CA 1
ATOM 2725 C C . VAL A 1 347 ? -41.495 5.678 15.515 1.00 90.50 347 VAL A C 1
ATOM 2727 O O . VAL A 1 347 ? -42.404 5.243 14.813 1.00 90.50 347 VAL A O 1
ATOM 2730 N N . CYS A 1 348 ? -41.714 6.169 16.726 1.00 91.06 348 CYS A N 1
ATOM 2731 C CA . CYS A 1 348 ? -43.041 6.281 17.308 1.00 91.06 348 CYS A CA 1
ATOM 2732 C C . CYS A 1 348 ? -43.185 7.622 18.023 1.00 91.06 348 CYS A C 1
ATOM 2734 O O . CYS A 1 348 ? -42.245 8.103 18.657 1.00 91.06 348 CYS A O 1
ATOM 2736 N N . LEU A 1 349 ? -44.358 8.236 17.926 1.00 92.88 349 LEU A N 1
ATOM 2737 C CA . LEU A 1 349 ? -44.689 9.487 18.589 1.00 92.88 349 LEU A CA 1
ATOM 2738 C C . LEU A 1 349 ? -46.047 9.354 19.274 1.00 92.88 349 LEU A C 1
ATOM 2740 O O . LEU A 1 349 ? -47.063 9.123 18.624 1.00 92.88 349 LEU A O 1
ATOM 2744 N N . ALA A 1 350 ? -46.053 9.550 20.587 1.00 91.81 350 ALA A N 1
ATOM 2745 C CA . ALA A 1 350 ? -47.242 9.587 21.418 1.00 91.81 350 ALA A CA 1
ATOM 2746 C C . ALA A 1 350 ? -47.588 11.022 21.810 1.00 91.81 350 ALA A C 1
ATOM 2748 O O . ALA A 1 350 ? -46.721 11.816 22.183 1.00 91.81 350 ALA A O 1
ATOM 2749 N N . ASN A 1 351 ? -48.875 11.335 21.782 1.00 91.25 351 ASN A N 1
ATOM 2750 C CA . ASN A 1 351 ? -49.451 12.583 22.240 1.00 91.25 351 ASN A CA 1
ATOM 2751 C C . ASN A 1 351 ? -50.734 12.285 23.022 1.00 91.25 351 ASN A C 1
ATOM 2753 O O . ASN A 1 351 ? -51.603 11.560 22.545 1.00 91.25 351 ASN A O 1
ATOM 2757 N N . VAL A 1 352 ? -50.850 12.828 24.230 1.00 87.38 352 VAL A N 1
ATOM 2758 C CA . VAL A 1 352 ? -51.995 12.592 25.116 1.00 87.38 352 VAL A CA 1
ATOM 2759 C C . VAL A 1 352 ? -52.539 13.937 25.582 1.00 87.38 352 VAL A C 1
ATOM 2761 O O . VAL A 1 352 ? -51.778 14.817 25.982 1.00 87.38 352 VAL A O 1
ATOM 2764 N N . ALA A 1 353 ? -53.859 14.111 25.514 1.00 80.38 353 ALA A N 1
ATOM 2765 C CA . ALA A 1 353 ? -54.515 15.345 25.929 1.00 80.38 353 ALA A CA 1
ATOM 2766 C C . ALA A 1 353 ? -54.514 15.507 27.460 1.00 80.38 353 ALA A C 1
ATOM 2768 O O . ALA A 1 353 ? -54.703 14.541 28.200 1.00 80.38 353 ALA A O 1
ATOM 2769 N N . ASP A 1 354 ? -54.392 16.747 27.945 1.00 74.50 354 ASP A N 1
ATOM 2770 C CA . ASP A 1 354 ? -54.286 17.050 29.382 1.00 74.50 354 ASP A CA 1
ATOM 2771 C C . ASP A 1 354 ? -55.492 16.561 30.206 1.00 74.50 354 ASP A C 1
ATOM 2773 O O . ASP A 1 354 ? -55.334 16.186 31.369 1.00 74.50 354 ASP A O 1
ATOM 2777 N N . ALA A 1 355 ? -56.686 16.512 29.604 1.00 68.25 355 ALA A N 1
ATOM 2778 C CA . ALA A 1 355 ? -57.885 15.961 30.236 1.00 68.25 355 ALA A CA 1
ATOM 2779 C C . ALA A 1 355 ? -57.726 14.463 30.560 1.00 68.25 355 ALA A C 1
ATOM 2781 O O . ALA A 1 355 ? -58.033 14.025 31.666 1.00 68.25 355 ALA A O 1
ATOM 2782 N N . GLN A 1 356 ? -57.151 13.682 29.642 1.00 67.75 356 GLN A N 1
ATOM 2783 C CA . GLN A 1 356 ? -56.942 12.242 29.824 1.00 67.75 356 GLN A CA 1
ATOM 2784 C C . GLN A 1 356 ? -55.809 11.932 30.809 1.00 67.75 356 GLN A C 1
ATOM 2786 O O . GLN A 1 356 ? -55.870 10.936 31.531 1.00 67.75 356 GLN A O 1
ATOM 2791 N N . ILE A 1 357 ? -54.806 12.811 30.886 1.00 69.50 357 ILE A N 1
ATOM 2792 C CA . ILE A 1 357 ? -53.725 12.721 31.876 1.00 69.50 357 ILE A CA 1
ATOM 2793 C C . ILE A 1 357 ? -54.287 12.928 33.288 1.00 69.50 357 ILE A C 1
ATOM 2795 O O . ILE A 1 357 ? -53.940 12.180 34.202 1.00 69.50 357 ILE A O 1
ATOM 2799 N N . LYS A 1 358 ? -55.171 13.921 33.464 1.00 63.88 358 LYS A N 1
ATOM 2800 C CA . LYS A 1 358 ? -55.764 14.265 34.766 1.00 63.88 358 LYS A CA 1
ATOM 2801 C C . LYS A 1 358 ? -56.836 13.274 35.224 1.00 63.88 358 LYS A C 1
ATOM 2803 O O . LYS A 1 358 ? -56.846 12.920 36.397 1.00 63.88 358 LYS A O 1
ATOM 2808 N N . GLU A 1 359 ? -57.711 12.817 34.328 1.00 61.72 359 GLU A N 1
ATOM 2809 C CA . GLU A 1 359 ? -58.850 11.957 34.692 1.00 61.72 359 GLU A CA 1
ATOM 2810 C C . GLU A 1 359 ? -58.536 10.455 34.644 1.00 61.72 359 GLU A C 1
ATOM 2812 O O . GLU A 1 359 ? -59.080 9.692 35.439 1.00 61.72 359 GLU A O 1
ATOM 2817 N N . LYS A 1 360 ? -57.668 10.009 33.724 1.00 60.84 360 LYS A N 1
ATOM 2818 C CA . LYS A 1 360 ? -57.459 8.578 33.419 1.00 60.84 360 LYS A CA 1
ATOM 2819 C C . LYS A 1 360 ? -56.008 8.097 33.558 1.00 60.84 360 LYS A C 1
ATOM 2821 O O . LYS A 1 360 ? -55.705 6.954 33.238 1.00 60.84 360 LYS A O 1
ATOM 2826 N N . GLN A 1 361 ? -55.102 8.948 34.048 1.00 71.19 361 GLN A N 1
ATOM 2827 C CA . GLN A 1 361 ? -53.699 8.621 34.353 1.00 71.19 361 GLN A CA 1
ATOM 2828 C C . GLN A 1 361 ? -52.874 8.011 33.194 1.00 71.19 361 GLN A C 1
ATOM 2830 O O . GLN A 1 361 ? -51.846 7.380 33.448 1.00 71.19 361 GLN A O 1
ATOM 2835 N N . LEU A 1 362 ? -53.274 8.178 31.926 1.00 83.81 362 LEU A N 1
ATOM 2836 C CA . LEU A 1 362 ? -52.442 7.772 30.788 1.00 83.81 362 LEU A CA 1
ATOM 2837 C C . LEU A 1 362 ? -51.430 8.885 30.488 1.00 83.81 362 LEU A C 1
ATOM 2839 O O . LEU A 1 362 ? -51.824 9.995 30.146 1.00 83.81 362 LEU A O 1
ATOM 2843 N N . LYS A 1 363 ? -50.131 8.593 30.606 1.00 88.12 363 LYS A N 1
ATOM 2844 C CA . LYS A 1 363 ? -49.040 9.534 30.302 1.00 88.12 363 LYS A CA 1
ATOM 2845 C C . LYS A 1 363 ? -48.277 9.089 29.060 1.00 88.12 363 LYS A C 1
ATOM 2847 O O . LYS A 1 363 ? -47.867 7.934 28.976 1.00 88.12 363 LYS A O 1
ATOM 2852 N N . ALA A 1 364 ? -48.017 10.013 28.135 1.00 88.75 364 ALA A N 1
ATOM 2853 C CA . ALA A 1 364 ? -47.325 9.736 26.875 1.00 88.75 364 ALA A CA 1
ATOM 2854 C C . ALA A 1 364 ? -45.931 9.118 27.089 1.00 88.75 364 ALA A C 1
ATOM 2856 O O . ALA A 1 364 ? -45.560 8.179 26.389 1.00 88.75 364 ALA A O 1
ATOM 2857 N N . ASN A 1 365 ? -45.173 9.603 28.081 1.00 88.44 365 ASN A N 1
ATOM 2858 C CA . ASN A 1 365 ? -43.841 9.077 28.389 1.00 88.44 365 ASN A CA 1
ATOM 2859 C C . ASN A 1 365 ? -43.896 7.630 28.908 1.00 88.44 365 ASN A C 1
ATOM 2861 O O . ASN A 1 365 ? -43.178 6.779 28.398 1.00 88.44 365 ASN A O 1
ATOM 2865 N N . GLU A 1 366 ? -44.792 7.315 29.850 1.00 88.25 366 GLU A N 1
ATOM 2866 C CA . GLU A 1 366 ? -44.968 5.937 30.346 1.00 88.25 366 GLU A CA 1
ATOM 2867 C C . GLU A 1 366 ? -45.413 4.985 29.229 1.00 88.25 366 GLU A C 1
ATOM 2869 O O . GLU A 1 366 ? -44.936 3.854 29.138 1.00 88.25 366 GLU A O 1
ATOM 2874 N N . TRP A 1 367 ? -46.286 5.473 28.349 1.00 90.56 367 TRP A N 1
ATOM 2875 C CA . TRP A 1 367 ? -46.799 4.717 27.216 1.00 90.56 367 TRP A CA 1
ATOM 2876 C C . TRP A 1 367 ? -45.692 4.361 26.211 1.00 90.56 367 TRP A C 1
ATOM 2878 O O . TRP A 1 367 ? -45.585 3.211 25.794 1.00 90.56 367 TRP A O 1
ATOM 2888 N N . ILE A 1 368 ? -44.808 5.313 25.896 1.00 90.00 368 ILE A N 1
ATOM 2889 C CA . ILE A 1 368 ? -43.634 5.096 25.039 1.00 90.00 368 ILE A CA 1
ATOM 2890 C C . ILE A 1 368 ? -42.596 4.181 25.705 1.00 90.00 368 ILE A C 1
ATOM 2892 O O . ILE A 1 368 ? -42.075 3.285 25.042 1.00 90.00 368 ILE A O 1
ATOM 2896 N N . GLN A 1 369 ? -42.310 4.345 27.004 1.00 88.38 369 GLN A N 1
ATOM 2897 C CA . GLN A 1 369 ? -41.359 3.473 27.714 1.00 88.38 369 GLN A CA 1
ATOM 2898 C C . GLN A 1 369 ? -41.797 2.006 27.682 1.00 88.38 369 GLN A C 1
ATOM 2900 O O . GLN A 1 369 ? -40.958 1.114 27.555 1.00 88.38 369 GLN A O 1
ATOM 2905 N N . LYS A 1 370 ? -43.111 1.746 27.743 1.00 87.25 370 LYS A N 1
ATOM 2906 C CA . LYS A 1 370 ? -43.640 0.383 27.660 1.00 87.25 370 LYS A CA 1
ATOM 2907 C C . LYS A 1 370 ? -43.384 -0.268 26.299 1.00 87.25 370 LYS A C 1
ATOM 2909 O O . LYS A 1 370 ? -43.123 -1.463 26.250 1.00 87.25 370 LYS A O 1
ATOM 2914 N N . VAL A 1 371 ? -43.443 0.518 25.228 1.00 85.31 371 VAL A N 1
ATOM 2915 C CA . VAL A 1 371 ? -43.186 0.063 23.857 1.00 85.31 371 VAL A CA 1
ATOM 2916 C C . VAL A 1 371 ? -41.685 -0.119 23.602 1.00 85.31 371 VAL A C 1
ATOM 2918 O O . VAL A 1 371 ? -41.270 -1.116 23.022 1.00 85.31 371 VAL A O 1
ATOM 2921 N N . ILE A 1 372 ? -40.850 0.812 24.072 1.00 86.50 372 ILE A N 1
ATOM 2922 C CA . ILE A 1 372 ? -39.396 0.779 23.843 1.00 86.50 372 ILE A CA 1
ATOM 2923 C C . ILE A 1 372 ? -38.718 -0.398 24.543 1.00 86.50 372 ILE A C 1
ATOM 2925 O O . ILE A 1 372 ? -37.745 -0.924 24.002 1.00 86.50 372 ILE A O 1
ATOM 2929 N N . ALA A 1 373 ? -39.220 -0.808 25.712 1.00 82.62 373 ALA A N 1
ATOM 2930 C CA . ALA A 1 373 ? -38.649 -1.905 26.492 1.00 82.62 373 ALA A CA 1
ATOM 2931 C C . ALA A 1 373 ? -38.463 -3.198 25.675 1.00 82.62 373 ALA A C 1
ATOM 2933 O O . ALA A 1 373 ? -37.511 -3.930 25.920 1.00 82.62 373 ALA A O 1
ATOM 2934 N N . GLU A 1 374 ? -39.323 -3.435 24.681 1.00 74.06 374 GLU A N 1
ATOM 2935 C CA . GLU A 1 374 ? -39.287 -4.628 23.825 1.00 74.06 374 GLU A CA 1
ATOM 2936 C C . GLU A 1 374 ? -38.685 -4.357 22.433 1.00 74.06 374 GLU A C 1
ATOM 2938 O O . GLU A 1 374 ? -38.345 -5.284 21.704 1.00 74.06 374 GLU A O 1
ATOM 2943 N N . ALA A 1 375 ? -38.532 -3.087 22.043 1.00 76.75 375 ALA A N 1
ATOM 2944 C CA . ALA A 1 375 ? -38.159 -2.697 20.682 1.00 76.75 375 ALA A CA 1
ATOM 2945 C C . ALA A 1 375 ? -36.682 -2.293 20.517 1.00 76.75 375 ALA A C 1
ATOM 2947 O O . ALA A 1 375 ? -36.296 -1.856 19.434 1.00 76.75 375 ALA A O 1
ATOM 2948 N N . ASN A 1 376 ? -35.853 -2.382 21.569 1.00 75.50 376 ASN A N 1
ATOM 2949 C CA . ASN A 1 376 ? -34.435 -1.966 21.567 1.00 75.50 376 ASN A CA 1
ATOM 2950 C C . ASN A 1 376 ? -34.194 -0.542 21.010 1.00 75.50 376 ASN A C 1
ATOM 2952 O O . ASN A 1 376 ? -33.174 -0.252 20.382 1.00 75.50 376 ASN A O 1
ATOM 2956 N N . GLY A 1 377 ? -35.155 0.355 21.242 1.00 79.19 377 GLY A N 1
ATOM 2957 C CA . GLY A 1 377 ? -35.101 1.752 20.818 1.00 79.19 377 GLY A CA 1
ATOM 2958 C C . GLY A 1 377 ? -34.624 2.705 21.912 1.00 79.19 377 GLY A C 1
ATOM 2959 O O . GLY A 1 377 ? -34.375 2.322 23.053 1.00 79.19 377 GLY A O 1
ATOM 2960 N N . ARG A 1 378 ? -34.531 3.994 21.579 1.00 81.69 378 ARG A N 1
ATOM 2961 C CA . ARG A 1 378 ? -34.312 5.073 22.557 1.00 81.69 378 ARG A CA 1
ATOM 2962 C C . ARG A 1 378 ? -35.448 6.075 22.461 1.00 81.69 378 ARG A C 1
ATOM 2964 O O . ARG A 1 378 ? -35.844 6.457 21.365 1.00 81.69 378 ARG A O 1
ATOM 2971 N N . GLY A 1 379 ? -35.961 6.537 23.595 1.00 80.50 379 GLY A N 1
ATOM 2972 C CA . GLY A 1 379 ? -37.070 7.480 23.584 1.00 80.50 379 GLY A CA 1
ATOM 2973 C C . GLY A 1 379 ? -37.478 7.991 24.952 1.00 80.50 379 GLY A C 1
ATOM 2974 O O . GLY A 1 379 ? -37.069 7.469 25.988 1.00 80.50 379 GLY A O 1
ATOM 2975 N N . GLY A 1 380 ? -38.254 9.066 24.927 1.00 80.31 380 GLY A N 1
ATOM 2976 C CA . GLY A 1 380 ? -38.684 9.816 26.095 1.00 80.31 380 GLY A CA 1
ATOM 2977 C C . GLY A 1 380 ? -39.437 11.086 25.708 1.00 80.31 380 GLY A C 1
ATOM 2978 O O . GLY A 1 380 ? -39.545 11.449 24.533 1.00 80.31 380 GLY A O 1
ATOM 2979 N N . GLY A 1 381 ? -39.979 11.766 26.713 1.00 86.75 381 GLY A N 1
ATOM 2980 C CA . GLY A 1 381 ? -40.684 13.029 26.540 1.00 86.75 381 GLY A CA 1
ATOM 2981 C C . GLY A 1 381 ? -41.444 13.458 27.786 1.00 86.75 381 GLY A C 1
ATOM 2982 O O . GLY A 1 381 ? -41.176 12.987 28.889 1.00 86.75 381 GLY A O 1
ATOM 2983 N N . LYS A 1 382 ? -42.380 14.385 27.605 1.00 86.50 382 LYS A N 1
ATOM 2984 C CA . LYS A 1 382 ? -43.248 14.915 28.660 1.00 86.50 382 LYS A CA 1
ATOM 2985 C C . LYS A 1 382 ? -44.506 14.055 28.802 1.00 86.50 382 LYS A C 1
ATOM 2987 O O . LYS A 1 382 ? -44.827 13.249 27.932 1.00 86.50 382 LYS A O 1
ATOM 2992 N N . ASP A 1 383 ? -45.253 14.270 29.881 1.00 85.31 383 ASP A N 1
ATOM 2993 C CA . ASP A 1 383 ? -46.490 13.527 30.165 1.00 85.31 383 ASP A CA 1
ATOM 2994 C C . ASP A 1 383 ? -47.540 13.649 29.045 1.00 85.31 383 ASP A C 1
ATOM 2996 O O . ASP A 1 383 ? -48.320 12.722 28.844 1.00 85.31 383 ASP A O 1
ATOM 3000 N N . ASN A 1 384 ? -47.523 14.742 28.277 1.00 85.31 384 ASN A N 1
ATOM 3001 C CA . ASN A 1 384 ? -48.440 14.996 27.163 1.00 85.31 384 ASN A CA 1
ATOM 3002 C C . ASN A 1 384 ? -47.869 14.699 25.767 1.00 85.31 384 ASN A C 1
ATOM 3004 O O . ASN A 1 384 ? -48.633 14.627 24.806 1.00 85.31 384 ASN A O 1
ATOM 3008 N N . GLN A 1 385 ? -46.554 14.507 25.623 1.00 90.31 385 GLN A N 1
ATOM 3009 C CA . GLN A 1 385 ? -45.936 14.161 24.343 1.00 90.31 385 GLN A CA 1
ATOM 3010 C C . GLN A 1 385 ? -44.587 13.467 24.539 1.00 90.31 385 GLN A C 1
ATOM 3012 O O . GLN A 1 385 ? -43.695 14.018 25.185 1.00 90.31 385 GLN A O 1
ATOM 3017 N N . ALA A 1 386 ? -44.405 12.298 23.928 1.00 91.69 386 ALA A N 1
ATOM 3018 C CA . ALA A 1 386 ? -43.159 11.539 23.986 1.00 91.69 386 ALA A CA 1
ATOM 3019 C C . ALA A 1 386 ? -42.878 10.807 22.676 1.00 91.69 386 ALA A C 1
ATOM 3021 O O . ALA A 1 386 ? -43.806 10.465 21.952 1.00 91.69 386 ALA A O 1
ATOM 3022 N N . GLN A 1 387 ? -41.602 10.571 22.373 1.00 92.25 387 GLN A N 1
ATOM 3023 C CA . GLN A 1 387 ? -41.184 9.941 21.119 1.00 92.25 387 GLN A CA 1
ATOM 3024 C C . GLN A 1 387 ? -40.147 8.843 21.340 1.00 92.25 387 GLN A C 1
ATOM 3026 O O . GLN A 1 387 ? -39.384 8.896 22.304 1.00 92.25 387 GLN A O 1
ATOM 3031 N N . ALA A 1 388 ? -40.094 7.895 20.411 1.00 89.56 388 ALA A N 1
ATOM 3032 C CA . ALA A 1 388 ? -39.132 6.807 20.333 1.00 89.56 388 ALA A CA 1
ATOM 3033 C C . ALA A 1 388 ? -38.499 6.753 18.941 1.00 89.56 388 ALA A C 1
ATOM 3035 O O . ALA A 1 388 ? -39.196 6.926 17.941 1.00 89.56 388 ALA A O 1
ATOM 3036 N N . THR A 1 389 ? -37.195 6.490 18.869 1.00 88.00 389 THR A N 1
ATOM 3037 C CA . THR A 1 389 ? -36.451 6.338 17.614 1.00 88.00 389 THR A CA 1
ATOM 3038 C C . THR A 1 389 ? -35.512 5.135 17.652 1.00 88.00 389 THR A C 1
ATOM 3040 O O . THR A 1 389 ? -35.198 4.606 18.724 1.00 88.00 389 THR A O 1
ATOM 3043 N N . ASN A 1 390 ? -35.059 4.700 16.469 1.00 80.12 390 ASN A N 1
ATOM 3044 C CA . ASN A 1 390 ? -34.179 3.540 16.278 1.00 80.12 390 ASN A CA 1
ATOM 3045 C C . ASN A 1 390 ? -34.734 2.229 16.858 1.00 80.12 390 ASN A C 1
ATOM 3047 O O . ASN A 1 390 ? -33.961 1.362 17.265 1.00 80.12 390 ASN A O 1
ATOM 3051 N N . CYS A 1 391 ? -36.057 2.086 16.910 1.00 83.12 391 CYS A N 1
ATOM 3052 C CA . CYS A 1 391 ? -36.697 0.869 17.395 1.00 83.12 391 CYS A CA 1
ATOM 3053 C C . CYS A 1 391 ? -36.645 -0.212 16.307 1.00 83.12 391 CYS A C 1
ATOM 3055 O O . CYS A 1 391 ? -36.699 0.112 15.127 1.00 83.12 391 CYS A O 1
ATOM 3057 N N . ASP A 1 392 ? -36.513 -1.483 16.669 1.00 83.88 392 ASP A N 1
ATOM 3058 C CA . ASP A 1 392 ? -36.441 -2.601 15.724 1.00 83.88 392 ASP A CA 1
ATOM 3059 C C . ASP A 1 392 ? -37.787 -2.836 15.018 1.00 83.88 392 ASP A C 1
ATOM 3061 O O . ASP A 1 392 ? -38.773 -3.207 15.658 1.00 83.88 392 ASP A O 1
ATOM 3065 N N . ALA A 1 393 ? -37.830 -2.647 13.691 1.00 82.44 393 ALA A N 1
ATOM 3066 C CA . ALA A 1 393 ? -39.038 -2.826 12.882 1.00 82.44 393 ALA A CA 1
ATOM 3067 C C . ALA A 1 393 ? -39.620 -4.243 12.976 1.00 82.44 393 ALA A C 1
ATOM 3069 O O . ALA A 1 393 ? -40.831 -4.404 12.846 1.00 82.44 393 ALA A O 1
ATOM 3070 N N . LYS A 1 394 ? -38.809 -5.262 13.291 1.00 83.19 394 LYS A N 1
ATOM 3071 C CA . LYS A 1 394 ? -39.283 -6.649 13.455 1.00 83.19 394 LYS A CA 1
ATOM 3072 C C . LYS A 1 394 ? -40.235 -6.819 14.639 1.00 83.19 394 LYS A C 1
ATOM 3074 O O . LYS A 1 394 ? -41.002 -7.775 14.668 1.00 83.19 394 LYS A O 1
ATOM 3079 N N . GLN A 1 395 ? -40.208 -5.892 15.597 1.00 83.25 395 GLN A N 1
ATOM 3080 C CA . GLN A 1 395 ? -41.059 -5.916 16.786 1.00 83.25 395 GLN A CA 1
ATOM 3081 C C . GLN A 1 395 ? -42.314 -5.041 16.645 1.00 83.25 395 GLN A C 1
ATOM 3083 O O . GLN A 1 395 ? -43.060 -4.902 17.615 1.00 83.25 395 GLN A O 1
ATOM 3088 N N . ILE A 1 396 ? -42.575 -4.445 15.472 1.00 83.75 396 ILE A N 1
ATOM 3089 C CA . ILE A 1 396 ? -43.631 -3.432 15.305 1.00 83.75 396 ILE A CA 1
ATOM 3090 C C . ILE A 1 396 ? -45.032 -3.953 15.653 1.00 83.75 396 ILE A C 1
ATOM 3092 O O . ILE A 1 396 ? -45.759 -3.289 16.390 1.00 83.75 396 ILE A O 1
ATOM 3096 N N . ASP A 1 397 ? -45.391 -5.162 15.220 1.00 83.50 397 ASP A N 1
ATOM 3097 C CA . ASP A 1 397 ? -46.705 -5.755 15.507 1.00 83.50 397 ASP A CA 1
ATOM 3098 C C . ASP A 1 397 ? -46.891 -6.021 17.006 1.00 83.50 397 ASP A C 1
ATOM 3100 O O . ASP A 1 397 ? -47.961 -5.787 17.576 1.00 83.50 397 ASP A O 1
ATOM 3104 N N . HIS A 1 398 ? -45.822 -6.463 17.673 1.00 86.00 398 HIS A N 1
ATOM 3105 C CA . HIS A 1 398 ? -45.822 -6.664 19.118 1.00 86.00 398 HIS A CA 1
ATOM 3106 C C . HIS A 1 398 ? -45.945 -5.328 19.865 1.00 86.00 398 HIS A C 1
ATOM 3108 O O . HIS A 1 398 ? -46.730 -5.204 20.806 1.00 86.00 398 HIS A O 1
ATOM 3114 N N . CYS A 1 399 ? -45.232 -4.306 19.394 1.00 86.62 399 CYS A N 1
ATOM 3115 C CA . CYS A 1 399 ? -45.246 -2.952 19.935 1.00 86.62 399 CYS A CA 1
ATOM 3116 C C . CYS A 1 399 ? -46.613 -2.271 19.805 1.00 86.62 399 CYS A C 1
ATOM 3118 O O . CYS A 1 399 ? -47.075 -1.654 20.764 1.00 86.62 399 CYS A O 1
ATOM 3120 N N . LEU A 1 400 ? -47.281 -2.413 18.655 1.00 85.38 400 LEU A N 1
ATOM 3121 C CA . LEU A 1 400 ? -48.637 -1.903 18.432 1.00 85.38 400 LEU A CA 1
ATOM 3122 C C . LEU A 1 400 ? -49.627 -2.519 19.427 1.00 85.38 400 LEU A C 1
ATOM 3124 O O . LEU A 1 400 ? -50.413 -1.802 20.048 1.00 85.38 400 LEU A O 1
ATOM 3128 N N . LYS A 1 401 ? -49.538 -3.836 19.641 1.00 84.69 401 LYS A N 1
ATOM 3129 C CA . LYS A 1 401 ? -50.392 -4.553 20.593 1.00 84.69 401 LYS A CA 1
ATOM 3130 C C . LYS A 1 401 ? -50.133 -4.134 22.042 1.00 84.69 401 LYS A C 1
ATOM 3132 O O . LYS A 1 401 ? -51.077 -3.865 22.780 1.00 84.69 401 LYS A O 1
ATOM 3137 N N . LEU A 1 402 ? -48.867 -4.025 22.443 1.00 86.81 402 LEU A N 1
ATOM 3138 C CA . LEU A 1 402 ? -48.491 -3.560 23.782 1.00 86.81 402 LEU A CA 1
ATOM 3139 C C . LEU A 1 402 ? -48.946 -2.123 24.047 1.00 86.81 402 LEU A C 1
ATOM 3141 O O . LEU A 1 402 ? -49.398 -1.811 25.152 1.00 86.81 402 LEU A O 1
ATOM 3145 N N . ALA A 1 403 ? -48.844 -1.254 23.039 1.00 87.75 403 ALA A N 1
ATOM 3146 C CA . ALA A 1 403 ? -49.353 0.105 23.123 1.00 87.75 403 ALA A CA 1
ATOM 3147 C C . ALA A 1 403 ? -50.870 0.107 23.366 1.00 87.75 403 ALA A C 1
ATOM 3149 O O . ALA A 1 403 ? -51.345 0.851 24.226 1.00 87.75 403 ALA A O 1
ATOM 3150 N N . GLU A 1 404 ? -51.626 -0.741 22.665 1.00 85.25 404 GLU A N 1
ATOM 3151 C CA . GLU A 1 404 ? -53.079 -0.843 22.833 1.00 85.25 404 GLU A CA 1
ATOM 3152 C C . GLU A 1 404 ? -53.467 -1.396 24.210 1.00 85.25 404 GLU A C 1
ATOM 3154 O O . GLU A 1 404 ? -54.282 -0.790 24.909 1.00 85.25 404 GLU A O 1
ATOM 3159 N N . GLU A 1 405 ? -52.835 -2.483 24.654 1.00 84.00 405 GLU A N 1
ATOM 3160 C CA . GLU A 1 405 ? -53.082 -3.092 25.968 1.00 84.00 405 GLU A CA 1
ATOM 3161 C C . GLU A 1 405 ? -52.805 -2.112 27.116 1.00 84.00 405 GLU A C 1
ATOM 3163 O O . GLU A 1 405 ? -53.610 -1.985 28.044 1.00 84.00 405 GLU A O 1
ATOM 3168 N N . PHE A 1 406 ? -51.696 -1.369 27.040 1.00 86.00 406 PHE A N 1
ATOM 3169 C CA . PHE A 1 406 ? -51.341 -0.378 28.053 1.00 86.00 406 PHE A CA 1
ATOM 3170 C C . PHE A 1 406 ? -52.331 0.793 28.088 1.00 86.00 406 PHE A C 1
ATOM 3172 O O . PHE A 1 406 ? -52.744 1.225 29.169 1.00 86.00 406 PHE A O 1
ATOM 3179 N N . ALA A 1 407 ? -52.751 1.288 26.919 1.00 82.50 407 ALA A N 1
ATOM 3180 C CA . ALA A 1 407 ? -53.739 2.356 26.832 1.00 82.50 407 ALA A CA 1
ATOM 3181 C C . ALA A 1 407 ? -55.102 1.910 27.386 1.00 82.50 407 ALA A C 1
ATOM 3183 O O . ALA A 1 407 ? -55.715 2.644 28.162 1.00 82.50 407 ALA A O 1
ATOM 3184 N N . LEU A 1 408 ? -55.560 0.696 27.063 1.00 78.25 408 LEU A N 1
ATOM 3185 C CA . LEU A 1 408 ? -56.828 0.149 27.557 1.00 78.25 408 LEU A CA 1
ATOM 3186 C C . LEU A 1 408 ? -56.831 -0.043 29.079 1.00 78.25 408 LEU A C 1
ATOM 3188 O O . LEU A 1 408 ? -57.798 0.352 29.733 1.00 78.25 408 LEU A O 1
ATOM 3192 N N . LEU A 1 409 ? -55.738 -0.568 29.647 1.00 79.31 409 LEU A N 1
ATOM 3193 C CA . LEU A 1 409 ? -55.561 -0.731 31.096 1.00 79.31 409 LEU A CA 1
ATOM 3194 C C . LEU A 1 409 ? -55.709 0.589 31.862 1.00 79.31 409 LEU A C 1
ATOM 3196 O O . LEU A 1 409 ? -56.279 0.617 32.952 1.00 79.31 409 LEU A O 1
ATOM 3200 N N . LYS A 1 410 ? -55.186 1.684 31.306 1.00 76.69 410 LYS A N 1
ATOM 3201 C CA . LYS A 1 410 ? -55.237 3.008 31.941 1.00 76.69 410 LYS A CA 1
ATOM 3202 C C . LYS A 1 410 ? -56.563 3.722 31.692 1.00 76.69 410 LYS A C 1
ATOM 3204 O O . LYS A 1 410 ? -57.081 4.385 32.584 1.00 76.69 410 LYS A O 1
ATOM 3209 N N . LEU A 1 411 ? -57.147 3.565 30.505 1.00 72.31 411 LEU A N 1
ATOM 3210 C CA . LEU A 1 411 ? -58.345 4.304 30.107 1.00 72.31 411 LEU A CA 1
ATOM 3211 C C . LEU A 1 411 ? -59.675 3.657 30.557 1.00 72.31 411 LEU A C 1
ATOM 3213 O O . LEU A 1 411 ? -60.696 4.356 30.513 1.00 72.31 411 LEU A O 1
ATOM 3217 N N . ASN A 1 412 ? -59.681 2.387 31.002 1.00 63.19 412 ASN A N 1
ATOM 3218 C CA . ASN A 1 412 ? -60.853 1.676 31.549 1.00 63.19 412 ASN A CA 1
ATOM 3219 C C . ASN A 1 412 ? -60.483 0.685 32.689 1.00 63.19 412 ASN A C 1
ATOM 3221 O O . ASN A 1 412 ? -60.154 -0.469 32.416 1.00 63.19 412 ASN A O 1
ATOM 3225 N N . PRO A 1 413 ? -60.603 1.068 33.980 1.00 46.88 413 PRO A N 1
ATOM 3226 C CA . PRO A 1 413 ? -60.153 0.224 35.098 1.00 46.88 413 PRO A CA 1
ATOM 3227 C C . PRO A 1 413 ? -61.104 -0.909 35.541 1.00 46.88 413 PRO A C 1
ATOM 3229 O O . PRO A 1 413 ? -60.791 -1.602 36.505 1.00 46.88 413 PRO A O 1
ATOM 3232 N N . ILE A 1 414 ? -62.270 -1.120 34.909 1.00 39.47 414 ILE A N 1
ATOM 3233 C CA . ILE A 1 414 ? -63.274 -2.098 35.384 1.00 39.47 414 ILE A CA 1
ATOM 3234 C C . ILE A 1 414 ? -63.540 -3.191 34.340 1.00 39.47 414 ILE A C 1
ATOM 3236 O O . ILE A 1 414 ? -64.443 -3.065 33.517 1.00 39.47 414 ILE A O 1
ATOM 3240 N N . ARG A 1 415 ? -62.781 -4.294 34.426 1.00 31.42 415 ARG A N 1
ATOM 3241 C CA . ARG A 1 415 ? -63.275 -5.689 34.349 1.00 31.42 415 ARG A CA 1
ATOM 3242 C C . ARG A 1 415 ? -62.113 -6.682 34.485 1.00 31.42 415 ARG A C 1
ATOM 3244 O O . ARG A 1 415 ? -61.424 -6.999 33.525 1.00 31.42 415 ARG A O 1
ATOM 3251 N N . LEU A 1 416 ? -61.962 -7.233 35.684 1.00 34.09 416 LEU A N 1
ATOM 3252 C CA . LEU A 1 416 ? -61.416 -8.571 35.913 1.00 34.09 416 LEU A CA 1
ATOM 3253 C C . LEU A 1 416 ? -62.606 -9.444 36.322 1.00 34.09 416 LEU A C 1
ATOM 3255 O O . LEU A 1 416 ? -63.239 -9.102 37.314 1.00 34.09 416 LEU A O 1
ATOM 3259 N N . LEU A 1 417 ? -62.931 -10.499 35.556 1.00 26.91 417 LEU A N 1
ATOM 3260 C CA . LEU A 1 417 ? -63.577 -11.754 36.006 1.00 26.91 417 LEU A CA 1
ATOM 3261 C C . LEU A 1 417 ? -63.825 -12.730 34.822 1.00 26.91 417 LEU A C 1
ATOM 3263 O O . LEU A 1 417 ? -64.654 -12.477 33.957 1.00 26.91 417 LEU A O 1
ATOM 3267 N N . ILE A 1 418 ? -63.109 -13.863 34.889 1.00 27.45 418 ILE A N 1
ATOM 3268 C CA . ILE A 1 418 ? -63.537 -15.270 34.693 1.00 27.45 418 ILE A CA 1
ATOM 3269 C C . ILE A 1 418 ? -63.924 -15.814 33.293 1.00 27.45 418 ILE A C 1
ATOM 3271 O O . ILE A 1 418 ? -64.958 -15.498 32.724 1.00 27.45 418 ILE A O 1
ATOM 3275 N N . ASN A 1 419 ? -63.086 -16.779 32.870 1.00 26.02 419 ASN A N 1
ATOM 3276 C CA . ASN A 1 419 ? -63.306 -18.077 32.198 1.00 26.02 419 ASN A CA 1
ATOM 3277 C C . ASN A 1 419 ? -64.456 -18.288 31.190 1.00 26.02 419 ASN A C 1
ATOM 3279 O O . ASN A 1 419 ? -65.628 -18.278 31.551 1.00 26.02 419 ASN A O 1
ATOM 3283 N N . SER A 1 420 ? -64.071 -18.817 30.016 1.00 25.91 420 SER A N 1
ATOM 3284 C CA . SER A 1 420 ? -64.310 -20.206 29.541 1.00 25.91 420 SER A CA 1
ATOM 3285 C C . SER A 1 420 ? -64.819 -20.343 28.093 1.00 25.91 420 SER A C 1
ATOM 3287 O O . SER A 1 420 ? -65.574 -19.515 27.602 1.00 25.91 420 SER A O 1
ATOM 3289 N N . PHE A 1 421 ? -64.441 -21.484 27.488 1.00 23.98 421 PHE A N 1
ATOM 3290 C CA . PHE A 1 421 ? -65.128 -22.231 26.415 1.00 23.98 421 PHE A CA 1
ATOM 3291 C C . PHE A 1 421 ? -64.938 -21.821 24.931 1.00 23.98 421 PHE A C 1
ATOM 3293 O O . PHE A 1 421 ? -65.586 -20.909 24.444 1.00 23.98 421 PHE A O 1
ATOM 3300 N N . ILE A 1 422 ? -64.151 -22.613 24.163 1.00 25.33 422 ILE A N 1
ATOM 3301 C CA . ILE A 1 422 ? -64.617 -23.658 23.198 1.00 25.33 422 ILE A CA 1
ATOM 3302 C C . ILE A 1 422 ? -63.601 -23.979 22.063 1.00 25.33 422 ILE A C 1
ATOM 3304 O O . ILE A 1 422 ? -63.237 -23.131 21.264 1.00 25.33 422 ILE A O 1
ATOM 3308 N N . LYS A 1 423 ? -63.221 -25.273 22.020 1.00 23.42 423 LYS A N 1
ATOM 3309 C CA . LYS A 1 423 ? -62.973 -26.217 20.892 1.00 23.42 423 LYS A CA 1
ATOM 3310 C C . LYS A 1 423 ? -62.071 -25.840 19.682 1.00 23.42 423 LYS A C 1
ATOM 3312 O O . LYS A 1 423 ? -62.476 -25.080 18.821 1.00 23.42 423 LYS A O 1
ATOM 3317 N N . ARG A 1 424 ? -60.914 -26.538 19.584 1.00 24.72 424 ARG A N 1
ATOM 3318 C CA . ARG A 1 424 ? -60.568 -27.695 18.685 1.00 24.72 424 ARG A CA 1
ATOM 3319 C C . ARG A 1 424 ? -61.022 -27.664 17.186 1.00 24.72 424 ARG A C 1
ATOM 3321 O O . ARG A 1 424 ? -62.115 -27.191 16.925 1.00 24.72 424 ARG A O 1
ATOM 3328 N N . PRO A 1 425 ? -60.412 -28.474 16.277 1.00 41.81 425 PRO A N 1
ATOM 3329 C CA . PRO A 1 425 ? -59.126 -28.347 15.559 1.00 41.81 425 PRO A CA 1
ATOM 3330 C C . PRO A 1 425 ? -59.330 -28.544 14.017 1.00 41.81 425 PRO A C 1
ATOM 3332 O O . PRO A 1 425 ? -60.468 -28.666 13.587 1.00 41.81 425 PRO A O 1
ATOM 3335 N N . CYS A 1 426 ? -58.261 -28.597 13.199 1.00 22.45 426 CYS A N 1
ATOM 3336 C CA . CYS A 1 426 ? -58.084 -29.410 11.955 1.00 22.45 426 CYS A CA 1
ATOM 3337 C C . CYS A 1 426 ? -56.995 -28.777 11.058 1.00 22.45 426 CYS A C 1
ATOM 3339 O O . CYS A 1 426 ? -57.159 -27.658 10.596 1.00 22.45 426 CYS A O 1
ATOM 3341 N N . THR A 1 427 ? -55.767 -29.311 10.991 1.00 24.67 427 THR A N 1
ATOM 3342 C CA . THR A 1 427 ? -55.254 -30.453 10.185 1.00 24.67 427 THR A CA 1
ATOM 3343 C C . THR A 1 427 ? -55.090 -30.193 8.685 1.00 24.67 427 THR A C 1
ATOM 3345 O O . THR A 1 427 ? -56.084 -30.177 7.974 1.00 24.67 427 THR A O 1
ATOM 3348 N N . HIS A 1 428 ? -53.829 -30.162 8.229 1.00 25.45 428 HIS A N 1
ATOM 3349 C CA . HIS A 1 428 ? -53.212 -30.905 7.102 1.00 25.45 428 HIS A CA 1
ATOM 3350 C C . HIS A 1 428 ? -51.785 -30.327 6.908 1.00 25.45 428 HIS A C 1
ATOM 3352 O O . HIS A 1 428 ? -51.637 -29.117 6.930 1.00 25.45 428 HIS A O 1
ATOM 3358 N N . PHE A 1 429 ? -50.667 -31.051 6.792 1.00 23.33 429 PHE A N 1
ATOM 3359 C CA . PHE A 1 429 ? -50.389 -32.466 6.542 1.00 23.33 429 PHE A CA 1
ATOM 3360 C C . PHE A 1 429 ? -49.006 -32.839 7.130 1.00 23.33 429 PHE A C 1
ATOM 3362 O O . PHE A 1 429 ? -48.147 -31.985 7.339 1.00 23.33 429 PHE A O 1
ATOM 3369 N N . ARG A 1 430 ? -48.820 -34.130 7.418 1.00 22.05 430 ARG A N 1
ATOM 3370 C CA . ARG A 1 430 ? -47.662 -34.767 8.065 1.00 22.05 430 ARG A CA 1
ATOM 3371 C C . ARG A 1 430 ? -46.626 -35.232 7.029 1.00 22.05 430 ARG A C 1
ATOM 3373 O O . ARG A 1 430 ? -47.005 -35.713 5.971 1.00 22.05 430 ARG A O 1
ATOM 3380 N N . SER A 1 431 ? -45.355 -35.146 7.427 1.00 24.36 431 SER A N 1
ATOM 3381 C CA . SER A 1 431 ? -44.236 -36.097 7.254 1.00 24.36 431 SER A CA 1
ATOM 3382 C C . SER A 1 431 ? -44.274 -37.183 6.165 1.00 24.36 431 SER A C 1
ATOM 3384 O O . SER A 1 431 ? -45.202 -37.985 6.136 1.00 24.36 431 SER A O 1
ATOM 3386 N N . PHE A 1 432 ? -43.113 -37.410 5.538 1.00 22.72 432 PHE A N 1
ATOM 3387 C CA . PHE A 1 432 ? -42.517 -38.752 5.465 1.00 22.72 432 PHE A CA 1
ATOM 3388 C C . PHE A 1 432 ? -40.991 -38.694 5.672 1.00 22.72 432 PHE A C 1
ATOM 3390 O O . PHE A 1 432 ? -40.291 -37.909 5.041 1.00 22.72 432 PHE A O 1
ATOM 3397 N N . ILE A 1 433 ? -40.517 -39.533 6.595 1.00 23.62 433 ILE A N 1
ATOM 3398 C CA . ILE A 1 433 ? -39.130 -39.962 6.822 1.00 23.62 433 ILE A CA 1
ATOM 3399 C C . ILE A 1 433 ? -39.037 -41.417 6.334 1.00 23.62 433 ILE A C 1
ATOM 3401 O O . ILE A 1 433 ? -40.038 -42.127 6.429 1.00 23.62 433 ILE A O 1
ATOM 3405 N N . ASN A 1 434 ? -37.816 -41.819 5.951 1.00 22.58 434 ASN A N 1
ATOM 3406 C CA . ASN A 1 434 ? -37.210 -43.163 5.842 1.00 22.58 434 ASN A CA 1
ATOM 3407 C C . ASN A 1 434 ? -36.902 -43.560 4.394 1.00 22.58 434 ASN A C 1
ATOM 3409 O O . ASN A 1 434 ? -37.786 -43.497 3.555 1.00 22.58 434 ASN A O 1
ATOM 3413 N N . SER A 1 435 ? -35.703 -43.968 3.968 1.00 23.58 435 SER A N 1
ATOM 3414 C CA . SER A 1 435 ? -34.429 -44.446 4.547 1.00 23.58 435 SER A CA 1
ATOM 3415 C C . SER A 1 435 ? -33.985 -45.592 3.627 1.00 23.58 435 SER A C 1
ATOM 3417 O O . SER A 1 435 ? -34.816 -46.389 3.203 1.00 23.58 435 SER A O 1
ATOM 3419 N N . SER A 1 436 ? -32.698 -45.678 3.287 1.00 22.89 436 SER A N 1
ATOM 3420 C CA . SER A 1 436 ? -31.884 -46.906 3.371 1.00 22.89 436 SER A CA 1
ATOM 3421 C C . SER A 1 436 ? -30.570 -46.771 2.594 1.00 22.89 436 SER A C 1
ATOM 3423 O O . SER A 1 436 ? -30.499 -46.273 1.475 1.00 22.89 436 SER A O 1
ATOM 3425 N N . CYS A 1 437 ? -29.520 -47.197 3.287 1.00 21.84 437 CYS A N 1
ATOM 3426 C CA . CYS A 1 437 ? -28.131 -47.323 2.881 1.00 21.84 437 CYS A CA 1
ATOM 3427 C C . CYS A 1 437 ? -27.922 -48.338 1.747 1.00 21.84 437 CYS A C 1
ATOM 3429 O O . CYS A 1 437 ? -28.727 -49.251 1.604 1.00 21.84 437 CYS A O 1
ATOM 3431 N N . LEU A 1 438 ? -26.745 -48.298 1.104 1.00 23.06 438 LEU A N 1
ATOM 3432 C CA . LEU A 1 438 ? -25.812 -49.439 1.081 1.00 23.06 438 LEU A CA 1
ATOM 3433 C C . LEU A 1 438 ? -24.397 -49.024 0.621 1.00 23.06 438 LEU A C 1
ATOM 3435 O O . LEU A 1 438 ? -24.204 -48.252 -0.312 1.00 23.06 438 LEU A O 1
ATOM 3439 N N . PHE A 1 439 ? -23.420 -49.563 1.347 1.00 21.98 439 PHE A N 1
ATOM 3440 C CA . PHE A 1 439 ? -21.968 -49.519 1.165 1.00 21.98 439 PHE A CA 1
ATOM 3441 C C . PHE A 1 439 ? -21.498 -50.270 -0.098 1.00 21.98 439 PHE A C 1
ATOM 3443 O O . PHE A 1 439 ? -21.985 -51.371 -0.334 1.00 21.98 439 PHE A O 1
ATOM 3450 N N . ASN A 1 440 ? -20.421 -49.808 -0.763 1.00 22.23 440 ASN A N 1
ATOM 3451 C CA . ASN A 1 440 ? -19.157 -50.573 -0.820 1.00 22.23 440 ASN A CA 1
ATOM 3452 C C . ASN A 1 440 ? -17.945 -49.802 -1.402 1.00 22.23 440 ASN A C 1
ATOM 3454 O O . ASN A 1 440 ? -17.964 -49.305 -2.520 1.00 22.23 440 ASN A O 1
ATOM 3458 N N . LYS A 1 441 ? -16.886 -49.780 -0.583 1.00 23.55 441 LYS A N 1
ATOM 3459 C CA . LYS A 1 441 ? -15.430 -49.883 -0.822 1.00 23.55 441 LYS A CA 1
ATOM 3460 C C . LYS A 1 441 ? -14.852 -49.739 -2.248 1.00 23.55 441 LYS A C 1
ATOM 3462 O O . LYS A 1 441 ? -15.073 -50.595 -3.093 1.00 23.55 441 LYS A O 1
ATOM 3467 N N . SER A 1 442 ? -13.843 -48.867 -2.373 1.00 24.39 442 SER A N 1
ATOM 3468 C CA . SER A 1 442 ? -12.553 -49.243 -2.985 1.00 24.39 442 SER A CA 1
ATOM 3469 C C . SER A 1 442 ? -11.388 -48.428 -2.407 1.00 24.39 442 SER A C 1
ATOM 3471 O O . SER A 1 442 ? -11.247 -47.227 -2.632 1.00 24.39 442 SER A O 1
ATOM 3473 N N . THR A 1 443 ? -10.560 -49.120 -1.637 1.00 23.67 443 THR A N 1
ATOM 3474 C CA . THR A 1 443 ? -9.306 -48.700 -1.013 1.00 23.67 443 THR A CA 1
ATOM 3475 C C . THR A 1 443 ? -8.173 -48.787 -2.036 1.00 23.67 443 THR A C 1
ATOM 3477 O O . THR A 1 443 ? -7.899 -49.890 -2.481 1.00 23.67 443 THR A O 1
ATOM 3480 N N . THR A 1 444 ? -7.484 -47.684 -2.361 1.00 25.39 444 THR A N 1
ATOM 3481 C CA . THR A 1 444 ? -6.036 -47.666 -2.696 1.00 25.39 444 THR A CA 1
ATOM 3482 C C . THR A 1 444 ? -5.565 -46.239 -2.975 1.00 25.39 444 THR A C 1
ATOM 3484 O O . THR A 1 444 ? -5.853 -45.697 -4.036 1.00 25.39 444 THR A O 1
ATOM 3487 N N . ARG A 1 445 ? -4.820 -45.645 -2.032 1.00 26.28 445 ARG A N 1
ATOM 3488 C CA . ARG A 1 445 ? -3.685 -44.712 -2.244 1.00 26.28 445 ARG A CA 1
ATOM 3489 C C . ARG A 1 445 ? -3.236 -44.157 -0.889 1.00 26.28 445 ARG A C 1
ATOM 3491 O O . ARG A 1 445 ? -3.333 -42.973 -0.598 1.00 26.28 445 ARG A O 1
ATOM 3498 N N . TYR A 1 446 ? -2.747 -45.051 -0.035 1.00 26.83 446 TYR A N 1
ATOM 3499 C CA . TYR A 1 446 ? -2.120 -44.689 1.235 1.00 26.83 446 TYR A CA 1
ATOM 3500 C C . TYR A 1 446 ? -0.798 -45.443 1.368 1.00 26.83 446 TYR A C 1
ATOM 3502 O O . TYR A 1 446 ? -0.644 -46.304 2.221 1.00 26.83 446 TYR A O 1
ATOM 3510 N N . GLN A 1 447 ? 0.140 -45.180 0.451 1.00 26.75 447 GLN A N 1
ATOM 3511 C CA . GLN A 1 447 ? 1.496 -45.739 0.542 1.00 26.75 447 GLN A CA 1
ATOM 3512 C C . GLN A 1 447 ? 2.579 -44.982 -0.251 1.00 26.75 447 GLN A C 1
ATOM 3514 O O . GLN A 1 447 ? 3.646 -45.530 -0.478 1.00 26.75 447 GLN A O 1
ATOM 3519 N N . TYR A 1 448 ? 2.369 -43.708 -0.615 1.00 28.42 448 TYR A N 1
ATOM 3520 C CA . TYR A 1 448 ? 3.376 -42.934 -1.374 1.00 28.42 448 TYR A CA 1
ATOM 3521 C C . TYR A 1 448 ? 3.792 -41.594 -0.738 1.00 28.42 448 TYR A C 1
ATOM 3523 O O . TYR A 1 448 ? 4.296 -40.704 -1.412 1.00 28.42 448 TYR A O 1
ATOM 3531 N N . ARG A 1 449 ? 3.586 -41.419 0.576 1.00 30.12 449 ARG A N 1
ATOM 3532 C CA . ARG A 1 449 ? 3.943 -40.171 1.291 1.00 30.12 449 ARG A CA 1
ATOM 3533 C C . ARG A 1 449 ? 4.809 -40.353 2.540 1.00 30.12 449 ARG A C 1
ATOM 3535 O O . ARG A 1 449 ? 4.990 -39.408 3.297 1.00 30.12 449 ARG A O 1
ATOM 3542 N N . ARG A 1 450 ? 5.365 -41.551 2.751 1.00 28.56 450 ARG A N 1
ATOM 3543 C CA . ARG A 1 450 ? 6.241 -41.863 3.899 1.00 28.56 450 ARG A CA 1
ATOM 3544 C C . ARG A 1 450 ? 7.724 -42.049 3.549 1.00 28.56 450 ARG A C 1
ATOM 3546 O O . ARG A 1 450 ? 8.521 -42.240 4.460 1.00 28.56 450 ARG A O 1
ATOM 3553 N N . GLU A 1 451 ? 8.104 -41.928 2.275 1.00 29.25 451 GLU A N 1
ATOM 3554 C CA . GLU A 1 451 ? 9.512 -42.012 1.841 1.00 29.25 451 GLU A CA 1
ATOM 3555 C C . GLU A 1 451 ? 10.163 -40.660 1.497 1.00 29.25 451 GLU A C 1
ATOM 3557 O O . GLU A 1 451 ? 11.388 -40.571 1.446 1.00 29.25 451 GLU A O 1
ATOM 3562 N N . LEU A 1 452 ? 9.390 -39.577 1.360 1.00 29.94 452 LEU A N 1
ATOM 3563 C CA . LEU A 1 452 ? 9.932 -38.243 1.055 1.00 29.94 452 LEU A CA 1
ATOM 3564 C C . LEU A 1 452 ? 10.554 -37.541 2.279 1.00 29.94 452 LEU A C 1
ATOM 3566 O O . LEU A 1 452 ? 11.575 -36.874 2.150 1.00 29.94 452 LEU A O 1
ATOM 3570 N N . THR A 1 453 ? 10.059 -37.797 3.493 1.00 35.41 453 THR A N 1
ATOM 3571 C CA . THR A 1 453 ? 10.553 -37.154 4.728 1.00 35.41 453 THR A CA 1
ATOM 3572 C C . THR A 1 453 ? 11.844 -37.755 5.297 1.00 35.41 453 THR A C 1
ATOM 3574 O O . THR A 1 453 ? 12.489 -37.141 6.142 1.00 35.41 453 THR A O 1
ATOM 3577 N N . LYS A 1 454 ? 12.285 -38.929 4.821 1.00 30.84 454 LYS A N 1
ATOM 3578 C CA . LYS A 1 454 ? 13.595 -39.505 5.193 1.00 30.84 454 LYS A CA 1
ATOM 3579 C C . LYS A 1 454 ? 14.725 -39.100 4.241 1.00 30.84 454 LYS A C 1
ATOM 3581 O O . LYS A 1 454 ? 15.886 -39.111 4.646 1.00 30.84 454 LYS A O 1
ATOM 3586 N N . ARG A 1 455 ? 14.403 -38.725 2.998 1.00 33.97 455 ARG A N 1
ATOM 3587 C CA . ARG A 1 455 ? 15.392 -38.325 1.983 1.00 33.97 455 ARG A CA 1
ATOM 3588 C C . ARG A 1 455 ? 15.867 -36.883 2.190 1.00 33.97 455 ARG A C 1
ATOM 3590 O O . ARG A 1 455 ? 17.071 -36.641 2.152 1.00 33.97 455 ARG A O 1
ATOM 3597 N N . GLU A 1 456 ? 14.960 -35.977 2.557 1.00 35.78 456 GLU A N 1
ATOM 3598 C CA . GLU A 1 456 ? 15.281 -34.580 2.907 1.00 35.78 456 GLU A CA 1
ATOM 3599 C C . GLU A 1 456 ? 16.133 -34.474 4.187 1.00 35.78 456 GLU A C 1
ATOM 3601 O O . GLU A 1 456 ? 17.094 -33.706 4.239 1.00 35.78 456 GLU A O 1
ATOM 3606 N N . ALA A 1 457 ? 15.871 -35.323 5.189 1.00 34.56 457 ALA A N 1
ATOM 3607 C CA . ALA A 1 457 ? 16.665 -35.377 6.420 1.00 34.56 457 ALA A CA 1
ATOM 3608 C C . ALA A 1 457 ? 18.106 -35.890 6.195 1.00 34.56 457 ALA A C 1
ATOM 3610 O O . ALA A 1 457 ? 19.036 -35.451 6.874 1.00 34.56 457 ALA A O 1
ATOM 3611 N N . ASN A 1 458 ? 18.315 -36.790 5.225 1.00 32.00 458 ASN A N 1
ATOM 3612 C CA . ASN A 1 458 ? 19.641 -37.336 4.905 1.00 32.00 458 ASN A CA 1
ATOM 3613 C C . ASN A 1 458 ? 20.469 -36.421 3.985 1.00 32.00 458 ASN A C 1
ATOM 3615 O O . ASN A 1 458 ? 21.685 -36.338 4.162 1.00 32.00 458 ASN A O 1
ATOM 3619 N N . LEU A 1 459 ? 19.832 -35.676 3.074 1.00 37.50 459 LEU A N 1
ATOM 3620 C CA . LEU A 1 459 ? 20.500 -34.657 2.249 1.00 37.50 459 LEU A CA 1
ATOM 3621 C C . LEU A 1 459 ? 20.970 -33.456 3.091 1.00 37.50 459 LEU A C 1
ATOM 3623 O O . LEU A 1 459 ? 22.063 -32.933 2.868 1.00 37.50 459 LEU A O 1
ATOM 3627 N N . HIS A 1 460 ? 20.221 -33.089 4.140 1.00 38.25 460 HIS A N 1
ATOM 3628 C CA . HIS A 1 460 ? 20.641 -32.065 5.104 1.00 38.25 460 HIS A CA 1
ATOM 3629 C C . HIS A 1 460 ? 21.891 -32.483 5.901 1.00 38.25 460 HIS A C 1
ATOM 3631 O O . HIS A 1 460 ? 22.772 -31.667 6.168 1.00 38.25 460 HIS A O 1
ATOM 3637 N N . LYS A 1 461 ? 22.022 -33.779 6.214 1.00 31.03 461 LYS A N 1
ATOM 3638 C CA . LYS A 1 461 ? 23.174 -34.336 6.941 1.00 31.03 461 LYS A CA 1
ATOM 3639 C C . LYS A 1 461 ? 24.473 -34.289 6.124 1.00 31.03 461 LYS A C 1
ATOM 3641 O O . LYS A 1 461 ? 25.528 -34.015 6.688 1.00 31.03 461 LYS A O 1
ATOM 3646 N N . GLN A 1 462 ? 24.401 -34.496 4.805 1.00 31.20 462 GLN A N 1
ATOM 3647 C CA . GLN A 1 462 ? 25.573 -34.453 3.915 1.00 31.20 462 GLN A CA 1
ATOM 3648 C C . GLN A 1 462 ? 26.036 -33.025 3.578 1.00 31.20 462 GLN A C 1
ATOM 3650 O O . GLN A 1 462 ? 27.224 -32.818 3.334 1.00 31.20 462 GLN A O 1
ATOM 3655 N N . PHE A 1 463 ? 25.140 -32.031 3.621 1.00 33.91 463 PHE A N 1
ATOM 3656 C CA . PHE A 1 463 ? 25.505 -30.618 3.459 1.00 33.91 463 PHE A CA 1
ATOM 3657 C C . PHE A 1 463 ? 26.175 -30.043 4.721 1.00 33.91 463 PHE A C 1
ATOM 3659 O O . PHE A 1 463 ? 27.163 -29.318 4.626 1.00 33.91 463 PHE A O 1
ATOM 3666 N N . ILE A 1 464 ? 25.701 -30.434 5.912 1.00 33.66 464 ILE A N 1
ATOM 3667 C CA . ILE A 1 464 ? 26.265 -30.004 7.205 1.00 33.66 464 ILE A CA 1
ATOM 3668 C C . ILE A 1 464 ? 27.713 -30.489 7.389 1.00 33.66 464 ILE A C 1
ATOM 3670 O O . ILE A 1 464 ? 28.544 -29.763 7.927 1.00 33.66 464 ILE A O 1
ATOM 3674 N N . GLN A 1 465 ? 28.061 -31.676 6.887 1.00 28.86 465 GLN A N 1
ATOM 3675 C CA . GLN A 1 465 ? 29.372 -32.278 7.147 1.00 28.86 465 GLN A CA 1
ATOM 3676 C C . GLN A 1 465 ? 30.546 -31.619 6.395 1.00 28.86 465 GLN A C 1
ATOM 3678 O O . GLN A 1 465 ? 31.695 -31.861 6.752 1.00 28.86 465 GLN A O 1
ATOM 3683 N N . ARG A 1 466 ? 30.292 -30.778 5.377 1.00 29.73 466 ARG A N 1
ATOM 3684 C CA . ARG A 1 466 ? 31.355 -30.124 4.587 1.00 29.73 466 ARG A CA 1
ATOM 3685 C C . ARG A 1 466 ? 31.679 -28.686 4.996 1.00 29.73 466 ARG A C 1
ATOM 3687 O O . ARG A 1 466 ? 32.716 -28.194 4.562 1.00 29.73 466 ARG A O 1
ATOM 3694 N N . HIS A 1 467 ? 30.856 -28.011 5.804 1.00 31.20 467 HIS A N 1
ATOM 3695 C CA . HIS A 1 467 ? 31.030 -26.578 6.125 1.00 31.20 467 HIS A CA 1
ATOM 3696 C C . HIS A 1 467 ? 30.992 -26.242 7.627 1.00 31.20 467 HIS A C 1
ATOM 3698 O O . HIS A 1 467 ? 30.883 -25.077 8.000 1.00 31.20 467 HIS A O 1
ATOM 3704 N N . MET A 1 468 ? 31.146 -27.232 8.510 1.00 24.38 468 MET A N 1
ATOM 3705 C CA . MET A 1 468 ? 31.376 -26.978 9.936 1.00 24.38 468 MET A CA 1
ATOM 3706 C C . MET A 1 468 ? 32.858 -26.704 10.213 1.00 24.38 468 MET A C 1
ATOM 3708 O O . MET A 1 468 ? 33.575 -27.554 10.729 1.00 24.38 468 MET A O 1
ATOM 3712 N N . ALA A 1 469 ? 33.309 -25.495 9.882 1.00 23.94 469 ALA A N 1
ATOM 3713 C CA . ALA A 1 469 ? 34.371 -24.859 10.649 1.00 23.94 469 ALA A CA 1
ATOM 3714 C C . ALA A 1 469 ? 33.686 -24.069 11.770 1.00 23.94 469 ALA A C 1
ATOM 3716 O O . ALA A 1 469 ? 33.070 -23.031 11.541 1.00 23.94 469 ALA A O 1
ATOM 3717 N N . THR A 1 470 ? 33.714 -24.621 12.977 1.00 24.47 470 THR A N 1
ATOM 3718 C CA . THR A 1 470 ? 33.314 -23.943 14.211 1.00 24.47 470 THR A CA 1
ATOM 3719 C C . THR A 1 470 ? 34.064 -22.608 14.310 1.00 24.47 470 THR A C 1
ATOM 3721 O O . THR A 1 470 ? 35.290 -22.628 14.179 1.00 24.47 470 THR A O 1
ATOM 3724 N N . PRO A 1 471 ? 33.428 -21.457 14.598 1.00 30.91 471 PRO A N 1
ATOM 3725 C CA . PRO A 1 471 ? 34.173 -20.341 15.148 1.00 30.91 471 PRO A CA 1
ATOM 3726 C C . PRO A 1 471 ? 34.516 -20.740 16.583 1.00 30.91 471 PRO A C 1
ATOM 3728 O O . PRO A 1 471 ? 33.695 -20.633 17.492 1.00 30.91 471 PRO A O 1
ATOM 3731 N N . MET A 1 472 ? 35.714 -21.292 16.765 1.00 32.16 472 MET A N 1
ATOM 3732 C CA . MET A 1 472 ? 36.346 -21.343 18.073 1.00 32.16 472 MET A CA 1
ATOM 3733 C C . MET A 1 472 ? 36.447 -19.902 18.574 1.00 32.16 472 MET A C 1
ATOM 3735 O O . MET A 1 472 ? 37.022 -19.048 17.900 1.00 32.16 472 MET A O 1
ATOM 3739 N N . SER A 1 473 ? 35.851 -19.628 19.732 1.00 41.47 473 SER A N 1
ATOM 3740 C CA . SER A 1 473 ? 36.184 -18.454 20.531 1.00 41.47 473 SER A CA 1
ATOM 3741 C C . SER A 1 473 ? 37.695 -18.459 20.743 1.00 41.47 473 SER A C 1
ATOM 3743 O O . SER A 1 473 ? 38.225 -19.398 21.338 1.00 41.47 473 SER A O 1
ATOM 3745 N N . ASP A 1 474 ? 38.390 -17.458 20.214 1.00 50.31 474 ASP A N 1
ATOM 3746 C CA . ASP A 1 474 ? 39.814 -17.278 20.464 1.00 50.31 474 ASP A CA 1
ATOM 3747 C C . ASP A 1 474 ? 39.999 -17.097 21.981 1.00 50.31 474 ASP A C 1
ATOM 3749 O O . ASP A 1 474 ? 39.499 -16.137 22.571 1.00 50.31 474 ASP A O 1
ATOM 3753 N N . GLU A 1 475 ? 40.652 -18.057 22.636 1.00 51.28 475 GLU A N 1
ATOM 3754 C CA . GLU A 1 475 ? 40.833 -18.112 24.097 1.00 51.28 475 GLU A CA 1
ATOM 3755 C C . GLU A 1 475 ? 41.510 -16.834 24.637 1.00 51.28 475 GLU A C 1
ATOM 3757 O O . GLU A 1 475 ? 41.318 -16.435 25.788 1.00 51.28 475 GLU A O 1
ATOM 3762 N N . ASN A 1 476 ? 42.264 -16.149 23.771 1.00 55.81 476 ASN A N 1
ATOM 3763 C CA . ASN A 1 476 ? 42.915 -14.872 24.048 1.00 55.81 476 ASN A CA 1
ATOM 3764 C C . ASN A 1 476 ? 41.932 -13.690 24.075 1.00 55.81 476 ASN A C 1
ATOM 3766 O O . ASN A 1 476 ? 42.107 -12.765 24.869 1.00 55.81 476 ASN A O 1
ATOM 3770 N N . VAL A 1 477 ? 40.890 -13.721 23.237 1.00 59.97 477 VAL A N 1
ATOM 3771 C CA . VAL A 1 477 ? 39.820 -12.711 23.218 1.00 59.97 477 VAL A CA 1
ATOM 3772 C C . VAL A 1 477 ? 38.917 -12.878 24.437 1.00 59.97 477 VAL A C 1
ATOM 3774 O O . VAL A 1 477 ? 38.547 -11.884 25.059 1.00 59.97 477 VAL A O 1
ATOM 3777 N N . GLU A 1 478 ? 38.623 -14.115 24.842 1.00 65.25 478 GLU A N 1
ATOM 3778 C CA . GLU A 1 478 ? 37.773 -14.363 26.013 1.00 65.25 478 GLU A CA 1
ATOM 3779 C C . GLU A 1 478 ? 38.434 -13.862 27.312 1.00 65.25 478 GLU A C 1
ATOM 3781 O O . GLU A 1 478 ? 37.793 -13.142 28.078 1.00 65.25 478 GLU A O 1
ATOM 3786 N N . LYS A 1 479 ? 39.743 -14.102 27.508 1.00 70.75 479 LYS A N 1
ATOM 3787 C CA . LYS A 1 479 ? 40.511 -13.550 28.647 1.00 70.75 479 LYS A CA 1
ATOM 3788 C C . LYS A 1 479 ? 40.543 -12.017 28.679 1.00 70.75 479 LYS A C 1
ATOM 3790 O O . LYS A 1 479 ? 40.575 -11.421 29.752 1.00 70.75 479 LYS A O 1
ATOM 3795 N N . LEU A 1 480 ? 40.540 -11.363 27.514 1.00 74.88 480 LEU A N 1
ATOM 3796 C CA . LEU A 1 480 ? 40.525 -9.899 27.413 1.00 74.88 480 LEU A CA 1
ATOM 3797 C C . LEU A 1 480 ? 39.161 -9.307 27.818 1.00 74.88 480 LEU A C 1
ATOM 3799 O O . LEU A 1 480 ? 39.095 -8.215 28.386 1.00 74.88 480 LEU A O 1
ATOM 3803 N N . LEU A 1 481 ? 38.070 -10.020 27.520 1.00 74.94 481 LEU A N 1
ATOM 3804 C CA . LEU A 1 481 ? 36.693 -9.580 27.765 1.00 74.94 481 LEU A CA 1
ATOM 3805 C C . LEU A 1 481 ? 36.174 -9.951 29.163 1.00 74.94 481 LEU A C 1
ATOM 3807 O O . LEU A 1 481 ? 35.271 -9.283 29.672 1.00 74.94 481 LEU A O 1
ATOM 3811 N N . GLU A 1 482 ? 36.752 -10.971 29.799 1.00 78.44 482 GLU A N 1
ATOM 3812 C CA . GLU A 1 482 ? 36.397 -11.476 31.130 1.00 78.44 482 GLU A CA 1
ATOM 3813 C C . GLU A 1 482 ? 36.254 -10.391 32.223 1.00 78.44 482 GLU A C 1
ATOM 3815 O O . GLU A 1 482 ? 35.200 -10.353 32.866 1.00 78.44 482 GLU A O 1
ATOM 3820 N N . PRO A 1 483 ? 37.196 -9.440 32.419 1.00 77.94 483 PRO A N 1
ATOM 3821 C CA . PRO A 1 483 ? 37.043 -8.404 33.448 1.00 77.94 483 PRO A CA 1
ATOM 3822 C C . PRO A 1 483 ? 35.870 -7.449 33.173 1.00 77.94 483 PRO A C 1
ATOM 3824 O O . PRO A 1 483 ? 35.210 -6.985 34.106 1.00 77.94 483 PRO A O 1
ATOM 3827 N N . PHE A 1 484 ? 35.562 -7.176 31.902 1.00 77.31 484 PHE A N 1
ATOM 3828 C CA . PHE A 1 484 ? 34.423 -6.336 31.521 1.00 77.31 484 PHE A CA 1
ATOM 3829 C C . PHE A 1 484 ? 33.095 -7.078 31.705 1.00 77.31 484 PHE A C 1
ATOM 3831 O O . PHE A 1 484 ? 32.136 -6.494 32.210 1.00 77.31 484 PHE A O 1
ATOM 3838 N N . ARG A 1 485 ? 33.052 -8.376 31.380 1.00 74.50 485 ARG A N 1
ATOM 3839 C CA . ARG A 1 485 ? 31.897 -9.250 31.643 1.00 74.50 485 ARG A CA 1
ATOM 3840 C C . ARG A 1 485 ? 31.628 -9.395 33.137 1.00 74.50 485 ARG A C 1
ATOM 3842 O O . ARG A 1 485 ? 30.485 -9.256 33.562 1.00 74.50 485 ARG A O 1
ATOM 3849 N N . ALA A 1 486 ? 32.669 -9.578 33.950 1.00 74.69 486 ALA A N 1
ATOM 3850 C CA . ALA A 1 486 ? 32.549 -9.621 35.405 1.00 74.69 486 ALA A CA 1
ATOM 3851 C C . ALA A 1 486 ? 31.971 -8.310 35.967 1.00 74.69 486 ALA A C 1
ATOM 3853 O O . ALA A 1 486 ? 31.055 -8.340 36.787 1.00 74.69 486 ALA A O 1
ATOM 3854 N N . ALA A 1 487 ? 32.434 -7.155 35.475 1.00 74.62 487 ALA A N 1
ATOM 3855 C CA . ALA A 1 487 ? 31.917 -5.854 35.895 1.00 74.62 487 ALA A CA 1
ATOM 3856 C C . ALA A 1 487 ? 30.436 -5.647 35.523 1.00 74.62 487 ALA A C 1
ATOM 3858 O O . ALA A 1 487 ? 29.675 -5.097 36.326 1.00 74.62 487 ALA A O 1
ATOM 3859 N N . VAL A 1 488 ? 30.025 -6.084 34.326 1.00 75.69 488 VAL A N 1
ATOM 3860 C CA . VAL A 1 488 ? 28.625 -6.058 33.872 1.00 75.69 488 VAL A CA 1
ATOM 3861 C C . VAL A 1 488 ? 27.763 -6.984 34.729 1.00 75.69 488 VAL A C 1
ATOM 3863 O O . VAL A 1 488 ? 26.728 -6.551 35.230 1.00 75.69 488 VAL A O 1
ATOM 3866 N N . LYS A 1 489 ? 28.224 -8.214 34.976 1.00 72.12 489 LYS A N 1
ATOM 3867 C CA . LYS A 1 489 ? 27.535 -9.202 35.811 1.00 72.12 489 LYS A CA 1
ATOM 3868 C C . LYS A 1 489 ? 27.289 -8.696 37.233 1.00 72.12 489 LYS A C 1
ATOM 3870 O O . LYS A 1 489 ? 26.149 -8.717 37.674 1.00 72.12 489 LYS A O 1
ATOM 3875 N N . VAL A 1 490 ? 28.313 -8.156 37.904 1.00 77.25 490 VAL A N 1
ATOM 3876 C CA . VAL A 1 490 ? 28.182 -7.594 39.266 1.00 77.25 490 VAL A CA 1
ATOM 3877 C C . VAL A 1 490 ? 27.095 -6.521 39.324 1.00 77.25 490 VAL A C 1
ATOM 3879 O O . VAL A 1 490 ? 26.270 -6.520 40.232 1.00 77.25 490 VAL A O 1
ATOM 3882 N N . GLN A 1 491 ? 27.054 -5.621 38.338 1.00 79.94 491 GLN A N 1
ATOM 3883 C CA . GLN A 1 491 ? 26.031 -4.577 38.304 1.00 79.94 491 GLN A CA 1
ATOM 3884 C C . GLN A 1 491 ? 24.646 -5.127 37.937 1.00 79.94 491 GLN A C 1
ATOM 3886 O O . GLN A 1 491 ? 23.634 -4.661 38.457 1.00 79.94 491 GLN A O 1
ATOM 3891 N N . GLY A 1 492 ? 24.592 -6.127 37.054 1.00 71.00 492 GLY A N 1
ATOM 3892 C CA . GLY A 1 492 ? 23.361 -6.818 36.680 1.00 71.00 492 GLY A CA 1
ATOM 3893 C C . GLY A 1 492 ? 22.724 -7.536 37.869 1.00 71.00 492 GLY A C 1
ATOM 3894 O O . GLY A 1 492 ? 21.508 -7.462 38.039 1.00 71.00 492 GLY A O 1
ATOM 3895 N N . ASP A 1 493 ? 23.542 -8.150 38.726 1.00 74.44 493 ASP A N 1
ATOM 3896 C CA . ASP A 1 493 ? 23.105 -8.823 39.950 1.00 74.44 493 ASP A CA 1
ATOM 3897 C C . ASP A 1 493 ? 22.520 -7.828 40.972 1.00 74.44 493 ASP A C 1
ATOM 3899 O O . ASP A 1 493 ? 21.485 -8.119 41.573 1.00 74.44 493 ASP A O 1
ATOM 3903 N N . ILE A 1 494 ? 23.092 -6.622 41.097 1.00 77.38 494 ILE A N 1
ATOM 3904 C CA . ILE A 1 494 ? 22.539 -5.535 41.933 1.00 77.38 494 ILE A CA 1
ATOM 3905 C C . ILE A 1 494 ? 21.146 -5.121 41.438 1.00 77.38 494 ILE A C 1
ATOM 3907 O O . ILE A 1 494 ? 20.195 -5.060 42.217 1.00 77.38 494 ILE A O 1
ATOM 3911 N N . VAL A 1 495 ? 20.992 -4.890 40.128 1.00 72.75 495 VAL A N 1
ATOM 3912 C CA . VAL A 1 495 ? 19.693 -4.526 39.530 1.00 72.75 495 VAL A CA 1
ATOM 3913 C C . VAL A 1 495 ? 18.669 -5.649 39.707 1.00 72.75 495 VAL A C 1
ATOM 3915 O O . VAL A 1 495 ? 17.486 -5.382 39.927 1.00 72.75 495 VAL A O 1
ATOM 3918 N N . LYS A 1 496 ? 19.106 -6.910 39.625 1.00 71.50 496 LYS A N 1
ATOM 3919 C CA . LYS A 1 496 ? 18.249 -8.075 39.848 1.00 71.50 496 LYS A CA 1
ATOM 3920 C C . LYS A 1 496 ? 17.776 -8.158 41.303 1.00 71.50 496 LYS A C 1
ATOM 3922 O O . LYS A 1 496 ? 16.576 -8.269 41.518 1.00 71.50 496 LYS A O 1
ATOM 3927 N N . GLN A 1 497 ? 18.669 -7.998 42.281 1.00 76.44 497 GLN A N 1
ATOM 3928 C CA . GLN A 1 497 ? 18.301 -7.968 43.704 1.00 76.44 497 GLN A CA 1
ATOM 3929 C C . GLN A 1 497 ? 17.322 -6.834 44.035 1.00 76.44 497 GLN A C 1
ATOM 3931 O O . GLN A 1 497 ? 16.367 -7.043 44.778 1.00 76.44 497 GLN A O 1
ATOM 3936 N N . MET A 1 498 ? 17.503 -5.645 43.451 1.00 76.62 498 MET A N 1
ATOM 3937 C CA . MET A 1 498 ? 16.556 -4.539 43.634 1.00 76.62 498 MET A CA 1
ATOM 3938 C C . MET A 1 498 ? 15.162 -4.856 43.061 1.00 76.62 498 MET A C 1
ATOM 3940 O O . MET A 1 498 ? 14.156 -4.462 43.649 1.00 76.62 498 MET A O 1
ATOM 3944 N N . LYS A 1 499 ? 15.081 -5.604 41.949 1.00 63.09 499 LYS A N 1
ATOM 3945 C CA . LYS A 1 499 ? 13.800 -6.080 41.393 1.00 63.09 499 LYS A CA 1
ATOM 3946 C C . LYS A 1 499 ? 13.151 -7.150 42.263 1.00 63.09 499 LYS A C 1
ATOM 3948 O O . LYS A 1 499 ? 11.951 -7.065 42.502 1.00 63.09 499 LYS A O 1
ATOM 3953 N N . ASP A 1 500 ? 13.930 -8.115 42.745 1.00 70.94 500 ASP A N 1
ATOM 3954 C CA . ASP A 1 500 ? 13.436 -9.191 43.614 1.00 70.94 500 ASP A CA 1
ATOM 3955 C C . ASP A 1 500 ? 12.902 -8.628 44.950 1.00 70.94 500 ASP A C 1
ATOM 3957 O O . ASP A 1 500 ? 11.956 -9.165 45.522 1.00 70.94 500 ASP A O 1
ATOM 3961 N N . ASN A 1 501 ? 13.431 -7.481 45.394 1.00 72.88 501 ASN A N 1
ATOM 3962 C CA . ASN A 1 501 ? 12.963 -6.734 46.565 1.00 72.88 501 ASN A CA 1
ATOM 3963 C C . ASN A 1 501 ? 11.770 -5.788 46.291 1.00 72.88 501 ASN A C 1
ATOM 3965 O O . ASN A 1 501 ? 11.413 -5.004 47.169 1.00 72.88 501 ASN A O 1
ATOM 3969 N N . ASN A 1 502 ? 11.142 -5.833 45.106 1.00 62.19 502 ASN A N 1
ATOM 3970 C CA . ASN A 1 502 ? 10.012 -4.969 44.715 1.00 62.19 502 ASN A CA 1
ATOM 3971 C C . ASN A 1 502 ? 10.284 -3.452 44.842 1.00 62.19 502 ASN A C 1
ATOM 3973 O O . ASN A 1 502 ? 9.368 -2.669 45.108 1.00 62.19 502 ASN A O 1
ATOM 3977 N N . VAL A 1 503 ? 11.527 -3.007 44.623 1.00 65.75 503 VAL A N 1
ATOM 3978 C CA . VAL A 1 503 ? 11.850 -1.571 44.592 1.00 65.75 503 VAL A CA 1
ATOM 3979 C C . VAL A 1 503 ? 11.076 -0.896 43.453 1.00 65.75 503 VAL A C 1
ATOM 3981 O O . VAL A 1 503 ? 11.004 -1.414 42.334 1.00 65.75 503 VAL A O 1
ATOM 3984 N N . ASN A 1 504 ? 10.464 0.258 43.739 1.00 55.12 504 ASN A N 1
ATOM 3985 C CA . ASN A 1 504 ? 9.675 1.004 42.761 1.00 55.12 504 ASN A CA 1
ATOM 3986 C C . ASN A 1 504 ? 10.544 1.362 41.540 1.00 55.12 504 ASN A C 1
ATOM 3988 O O . ASN A 1 504 ? 11.637 1.902 41.685 1.00 55.12 504 ASN A O 1
ATOM 3992 N N . LYS A 1 505 ? 10.047 1.104 40.323 1.00 54.50 505 LYS A N 1
ATOM 3993 C CA . LYS A 1 505 ? 10.755 1.428 39.070 1.00 54.50 505 LYS A CA 1
ATOM 3994 C C . LYS A 1 505 ? 11.063 2.921 38.926 1.00 54.50 505 LYS A C 1
ATOM 3996 O O . LYS A 1 505 ? 11.962 3.284 38.169 1.00 54.50 505 LYS A O 1
ATOM 4001 N N . ASP A 1 506 ? 10.320 3.769 39.635 1.00 51.53 506 ASP A N 1
ATOM 4002 C CA . ASP A 1 506 ? 10.536 5.209 39.643 1.00 51.53 506 ASP A CA 1
ATOM 4003 C C . ASP A 1 506 ? 11.566 5.709 40.656 1.00 51.53 506 ASP A C 1
ATOM 4005 O O . ASP A 1 506 ? 11.919 6.891 40.598 1.00 51.53 506 ASP A O 1
ATOM 4009 N N . ASP A 1 507 ? 12.087 4.823 41.505 1.00 70.38 507 ASP A N 1
ATOM 4010 C CA . ASP A 1 507 ? 13.099 5.129 42.510 1.00 70.38 507 ASP A CA 1
ATOM 4011 C C . ASP A 1 507 ? 14.413 5.610 41.865 1.00 70.38 507 ASP A C 1
ATOM 4013 O O . ASP A 1 507 ? 14.892 5.060 40.865 1.00 70.38 507 ASP A O 1
ATOM 4017 N N . ALA A 1 508 ? 14.992 6.668 42.435 1.00 61.12 508 ALA A N 1
ATOM 4018 C CA . ALA A 1 508 ? 16.226 7.274 41.955 1.00 61.12 508 ALA A CA 1
ATOM 4019 C C . ALA A 1 508 ? 17.421 6.309 42.052 1.00 61.12 508 ALA A C 1
ATOM 4021 O O . ALA A 1 508 ? 18.238 6.268 41.130 1.00 61.12 508 ALA A O 1
ATOM 4022 N N . GLU A 1 509 ? 17.494 5.486 43.103 1.00 64.00 509 GLU A N 1
ATOM 4023 C CA . GLU A 1 509 ? 18.572 4.506 43.288 1.00 64.00 509 GLU A CA 1
ATOM 4024 C C . GLU A 1 509 ? 18.465 3.363 42.273 1.00 64.00 509 GLU A C 1
ATOM 4026 O O . GLU A 1 509 ? 19.466 2.933 41.692 1.00 64.00 509 GLU A O 1
ATOM 4031 N N . PHE A 1 510 ? 17.239 2.927 41.971 1.00 65.19 510 PHE A N 1
ATOM 4032 C CA . PHE A 1 510 ? 16.984 1.907 40.955 1.00 65.19 510 PHE A CA 1
ATOM 4033 C C . PHE A 1 510 ? 17.346 2.402 39.548 1.00 65.19 510 PHE A C 1
ATOM 4035 O O . PHE A 1 510 ? 18.012 1.702 38.776 1.00 65.19 510 PHE A O 1
ATOM 4042 N N . LYS A 1 511 ? 16.972 3.647 39.226 1.00 60.28 511 LYS A N 1
ATOM 4043 C CA . LYS A 1 511 ? 17.351 4.320 37.974 1.00 60.28 511 LYS A CA 1
ATOM 4044 C C . LYS A 1 511 ? 18.869 4.465 37.854 1.00 60.28 511 LYS A C 1
ATOM 4046 O O . LYS A 1 511 ? 19.420 4.204 36.783 1.00 60.28 511 LYS A O 1
ATOM 4051 N N . GLN A 1 512 ? 19.555 4.809 38.942 1.00 69.44 512 GLN A N 1
ATOM 4052 C CA . GLN A 1 512 ? 21.012 4.924 38.974 1.00 69.44 512 GLN A CA 1
ATOM 4053 C C . GLN A 1 512 ? 21.706 3.570 38.758 1.00 69.44 512 GLN A C 1
ATOM 4055 O O . GLN A 1 512 ? 22.614 3.479 37.929 1.00 69.44 512 GLN A O 1
ATOM 4060 N N . ALA A 1 513 ? 21.243 2.506 39.421 1.00 68.94 513 ALA A N 1
ATOM 4061 C CA . ALA A 1 513 ? 21.800 1.162 39.272 1.00 68.94 513 ALA A CA 1
ATOM 4062 C C . ALA A 1 513 ? 21.651 0.618 37.838 1.00 68.94 513 ALA A C 1
ATOM 4064 O O . ALA A 1 513 ? 22.586 0.009 37.307 1.00 68.94 513 ALA A O 1
ATOM 4065 N N . ILE A 1 514 ? 20.511 0.883 37.187 1.00 63.34 514 ILE A N 1
ATOM 4066 C CA . ILE A 1 514 ? 20.273 0.558 35.770 1.00 63.34 514 ILE A CA 1
ATOM 4067 C C . ILE A 1 514 ? 21.184 1.374 34.851 1.00 63.34 514 ILE A C 1
ATOM 4069 O O . ILE A 1 514 ? 21.725 0.835 33.882 1.00 63.34 514 ILE A O 1
ATOM 4073 N N . ASN A 1 515 ? 21.362 2.663 35.136 1.00 59.62 515 ASN A N 1
ATOM 4074 C CA . ASN A 1 515 ? 22.216 3.528 34.329 1.00 59.62 515 ASN A CA 1
ATOM 4075 C C . ASN A 1 515 ? 23.671 3.036 34.353 1.00 59.62 515 ASN A C 1
ATOM 4077 O O . ASN A 1 515 ? 24.321 2.918 33.316 1.00 59.62 515 ASN A O 1
ATOM 4081 N N . GLU A 1 516 ? 24.160 2.647 35.527 1.00 71.50 516 GLU A N 1
ATOM 4082 C CA . GLU A 1 516 ? 25.497 2.081 35.671 1.00 71.50 516 GLU A CA 1
ATOM 4083 C C . GLU A 1 516 ? 25.644 0.728 34.954 1.00 71.50 516 GLU A C 1
ATOM 4085 O O . GLU A 1 516 ? 26.685 0.453 34.350 1.00 71.50 516 GLU A O 1
ATOM 4090 N N . LEU A 1 517 ? 24.584 -0.087 34.918 1.00 70.19 517 LEU A N 1
ATOM 4091 C CA . LEU A 1 517 ? 24.559 -1.317 34.126 1.00 70.19 517 LEU A CA 1
ATOM 4092 C C . LEU A 1 517 ? 24.696 -1.025 32.622 1.00 70.19 517 LEU A C 1
ATOM 4094 O O . LEU A 1 517 ? 25.501 -1.672 31.950 1.00 70.19 517 LEU A O 1
ATOM 4098 N N . LYS A 1 518 ? 23.967 -0.031 32.093 1.00 62.78 518 LYS A N 1
ATOM 4099 C CA . LYS A 1 518 ? 24.078 0.401 30.685 1.00 62.78 518 LYS A CA 1
ATOM 4100 C C . LYS A 1 518 ? 25.507 0.837 30.332 1.00 62.78 518 LYS A C 1
ATOM 4102 O O . LYS A 1 518 ? 26.024 0.428 29.295 1.00 62.78 518 LYS A O 1
ATOM 4107 N N . ILE A 1 519 ? 26.168 1.606 31.203 1.00 64.62 519 ILE A N 1
ATOM 4108 C CA . ILE A 1 519 ? 27.551 2.075 30.988 1.00 64.62 519 ILE A CA 1
ATOM 4109 C C . ILE A 1 519 ? 28.512 0.893 30.854 1.00 64.62 519 ILE A C 1
ATOM 4111 O O . ILE A 1 519 ? 29.301 0.820 29.908 1.00 64.62 519 ILE A O 1
ATOM 4115 N N . ARG A 1 520 ? 28.441 -0.060 31.791 1.00 75.00 520 ARG A N 1
ATOM 4116 C CA . ARG A 1 520 ? 29.323 -1.232 31.780 1.00 75.00 520 ARG A CA 1
ATOM 4117 C C . ARG A 1 520 ? 29.072 -2.104 30.542 1.00 75.00 520 ARG A C 1
ATOM 4119 O O . ARG A 1 520 ? 30.040 -2.601 29.968 1.00 75.00 520 ARG A O 1
ATOM 4126 N N . LYS A 1 521 ? 27.816 -2.224 30.086 1.00 64.75 521 LYS A N 1
ATOM 4127 C CA . LYS A 1 521 ? 27.457 -2.929 28.841 1.00 64.75 521 LYS A CA 1
ATOM 4128 C C . LYS A 1 521 ? 28.042 -2.266 27.602 1.00 64.75 521 LYS A C 1
ATOM 4130 O O . LYS A 1 521 ? 28.724 -2.947 26.848 1.00 64.75 521 LYS A O 1
ATOM 4135 N N . LYS A 1 522 ? 27.850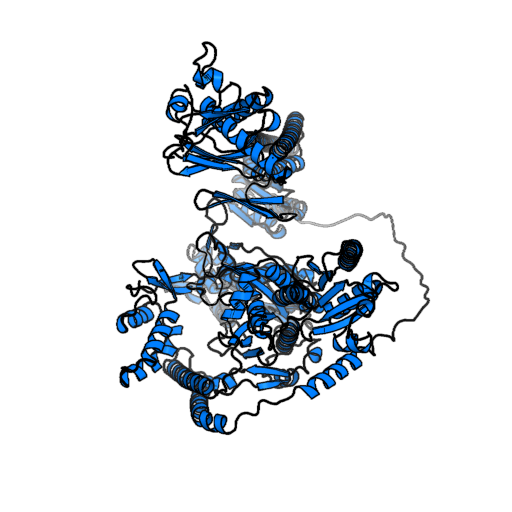 -0.954 27.428 1.00 62.69 522 LYS A N 1
ATOM 4136 C CA . LYS A 1 522 ? 28.400 -0.214 26.280 1.00 62.69 522 LYS A CA 1
ATOM 4137 C C . LYS A 1 522 ? 29.918 -0.378 26.200 1.00 62.69 522 LYS A C 1
ATOM 4139 O O . LYS A 1 522 ? 30.473 -0.666 25.146 1.00 62.69 522 LYS A O 1
ATOM 4144 N N . LYS A 1 523 ? 30.592 -0.303 27.352 1.00 71.62 523 LYS A N 1
ATOM 4145 C CA . LYS A 1 523 ? 32.041 -0.521 27.444 1.00 71.62 523 LYS A CA 1
ATOM 4146 C C . LYS A 1 523 ? 32.449 -1.940 27.042 1.00 71.62 523 LYS A C 1
ATOM 4148 O O . LYS A 1 523 ? 33.487 -2.112 26.411 1.00 71.62 523 LYS A O 1
ATOM 4153 N N . LEU A 1 524 ? 31.662 -2.948 27.407 1.00 70.69 524 LEU A N 1
ATOM 4154 C CA . LEU A 1 524 ? 31.891 -4.327 26.992 1.00 70.69 524 LEU A CA 1
ATOM 4155 C C . LEU A 1 524 ? 31.635 -4.520 25.489 1.00 70.69 524 LEU A C 1
ATOM 4157 O O . LEU A 1 524 ? 32.455 -5.144 24.825 1.00 70.69 524 LEU A O 1
ATOM 4161 N N . GLU A 1 525 ? 30.558 -3.959 24.942 1.00 60.31 525 GLU A N 1
ATOM 4162 C CA . GLU A 1 525 ? 30.240 -3.995 23.507 1.00 60.31 525 GLU A CA 1
ATOM 4163 C C . GLU A 1 525 ? 31.346 -3.349 22.663 1.00 60.31 525 GLU A C 1
ATOM 4165 O O . GLU A 1 525 ? 31.790 -3.938 21.678 1.00 60.31 525 GLU A O 1
ATOM 4170 N N . ASP A 1 526 ? 31.875 -2.203 23.100 1.00 66.19 526 ASP A N 1
ATOM 4171 C CA . ASP A 1 526 ? 33.010 -1.532 22.460 1.00 66.19 526 ASP A CA 1
ATOM 4172 C C . ASP A 1 526 ? 34.280 -2.399 22.461 1.00 66.19 526 ASP A C 1
ATOM 4174 O O . ASP A 1 526 ? 35.054 -2.383 21.501 1.00 66.19 526 ASP A O 1
ATOM 4178 N N . GLN A 1 527 ? 34.532 -3.146 23.542 1.00 68.81 527 GLN A N 1
ATOM 4179 C CA . GLN A 1 527 ? 35.687 -4.045 23.632 1.00 68.81 527 GLN A CA 1
ATOM 4180 C C . GLN A 1 527 ? 35.486 -5.315 22.805 1.00 68.81 527 GLN A C 1
ATOM 4182 O O . GLN A 1 527 ? 36.422 -5.751 22.139 1.00 68.81 527 GLN A O 1
ATOM 4187 N N . ILE A 1 528 ? 34.266 -5.861 22.767 1.00 61.59 528 ILE A N 1
ATOM 4188 C CA . ILE A 1 528 ? 33.895 -6.959 21.866 1.00 61.59 528 ILE A CA 1
ATOM 4189 C C . ILE A 1 528 ? 34.135 -6.523 20.417 1.00 61.59 528 ILE A C 1
ATOM 4191 O O . ILE A 1 528 ? 34.829 -7.216 19.680 1.00 61.59 528 ILE A O 1
ATOM 4195 N N . ALA A 1 529 ? 33.658 -5.341 20.023 1.00 57.06 529 ALA A N 1
ATOM 4196 C CA . ALA A 1 529 ? 33.847 -4.807 18.676 1.00 57.06 529 ALA A CA 1
ATOM 4197 C C . ALA A 1 529 ? 35.329 -4.615 18.299 1.00 57.06 529 ALA A C 1
ATOM 4199 O O . ALA A 1 529 ? 35.691 -4.787 17.137 1.00 57.06 529 ALA A O 1
ATOM 4200 N N . LYS A 1 530 ? 36.196 -4.283 19.267 1.00 64.25 530 LYS A N 1
ATOM 4201 C CA . LYS A 1 530 ? 37.652 -4.169 19.060 1.00 64.25 530 LYS A CA 1
ATOM 4202 C C . LYS A 1 530 ? 38.368 -5.516 18.981 1.00 64.25 530 LYS A C 1
ATOM 4204 O O . LYS A 1 530 ? 39.398 -5.596 18.318 1.00 64.25 530 LYS A O 1
ATOM 4209 N N . ALA A 1 531 ? 37.865 -6.528 19.683 1.00 54.97 531 ALA A N 1
ATOM 4210 C CA . ALA A 1 531 ? 38.503 -7.834 19.809 1.00 54.97 531 ALA A CA 1
ATOM 4211 C C . ALA A 1 531 ? 38.021 -8.858 18.766 1.00 54.97 531 ALA A C 1
ATOM 4213 O O . ALA A 1 531 ? 38.666 -9.887 18.576 1.00 54.97 531 ALA A O 1
ATOM 4214 N N . MET A 1 532 ? 36.908 -8.595 18.075 1.00 49.44 532 MET A N 1
ATOM 4215 C CA . MET A 1 532 ? 36.445 -9.446 16.979 1.00 49.44 532 MET A CA 1
ATOM 4216 C C . MET A 1 532 ? 37.366 -9.320 15.749 1.00 49.44 532 MET A C 1
ATOM 4218 O O . MET A 1 532 ? 37.746 -8.203 15.382 1.00 49.44 532 MET A O 1
ATOM 4222 N N . PRO A 1 533 ? 37.705 -10.430 15.063 1.00 46.44 533 PRO A N 1
ATOM 4223 C CA . PRO A 1 533 ? 38.385 -10.357 13.774 1.00 46.44 533 PRO A CA 1
ATOM 4224 C C . PRO A 1 533 ? 37.536 -9.533 12.798 1.00 46.44 533 PRO A C 1
ATOM 4226 O O . PRO A 1 533 ? 36.306 -9.622 12.815 1.00 46.44 533 PRO A O 1
ATOM 4229 N N . LYS A 1 534 ? 38.183 -8.724 11.944 1.00 44.09 534 LYS A N 1
ATOM 4230 C CA . LYS A 1 534 ? 37.508 -8.047 10.827 1.00 44.09 534 LYS A CA 1
ATOM 4231 C C . LYS A 1 534 ? 36.886 -9.128 9.937 1.00 44.09 534 LYS A C 1
ATOM 4233 O O . LYS A 1 534 ? 37.585 -9.717 9.120 1.00 44.09 534 LYS A O 1
ATOM 4238 N N . GLU A 1 535 ? 35.598 -9.414 10.133 1.00 51.03 535 GLU A N 1
ATOM 4239 C CA . GLU A 1 535 ? 34.786 -10.182 9.186 1.00 51.03 535 GLU A CA 1
ATOM 4240 C C . GLU A 1 535 ? 35.002 -9.610 7.779 1.00 51.03 535 GLU A C 1
ATOM 4242 O O . GLU A 1 535 ? 35.251 -8.408 7.650 1.00 51.03 535 GLU A O 1
ATOM 4247 N N . GLU A 1 536 ? 34.909 -10.446 6.737 1.00 51.91 536 GLU A N 1
ATOM 4248 C CA . GLU A 1 536 ? 34.850 -9.979 5.346 1.00 51.91 536 GLU A CA 1
ATOM 4249 C C . GLU A 1 536 ? 33.767 -8.898 5.242 1.00 51.91 536 GLU A C 1
ATOM 4251 O O . GLU A 1 536 ? 32.565 -9.176 5.193 1.00 51.91 536 GLU A O 1
ATOM 4256 N N . SER A 1 537 ? 34.198 -7.639 5.300 1.00 59.56 537 SER A N 1
ATOM 4257 C CA . SER A 1 537 ? 33.303 -6.500 5.316 1.00 59.56 537 SER A CA 1
ATOM 4258 C C . SER A 1 537 ? 32.707 -6.398 3.925 1.00 59.56 537 SER A C 1
ATOM 4260 O O . SER A 1 537 ? 33.435 -6.166 2.958 1.00 59.56 537 SER A O 1
ATOM 4262 N N . ILE A 1 538 ? 31.397 -6.595 3.816 1.00 78.12 538 ILE A N 1
ATOM 4263 C CA . ILE A 1 538 ? 30.688 -6.415 2.553 1.00 78.12 538 ILE A CA 1
ATOM 4264 C C . ILE A 1 538 ? 30.905 -4.977 2.084 1.00 78.12 538 ILE A C 1
ATOM 4266 O O . ILE A 1 538 ? 30.708 -4.026 2.843 1.00 78.12 538 ILE A O 1
ATOM 4270 N N . ASP A 1 539 ? 31.300 -4.819 0.821 1.00 85.94 539 ASP A N 1
ATOM 4271 C CA . ASP A 1 539 ? 31.419 -3.510 0.187 1.00 85.94 539 ASP A CA 1
ATOM 4272 C C . ASP A 1 539 ? 30.015 -2.949 -0.092 1.00 85.94 539 ASP A C 1
ATOM 4274 O O . ASP A 1 539 ? 29.442 -3.120 -1.173 1.00 85.94 539 ASP A O 1
ATOM 4278 N N . ARG A 1 540 ? 29.439 -2.305 0.933 1.00 88.69 540 ARG A N 1
ATOM 4279 C CA . ARG A 1 540 ? 28.101 -1.698 0.884 1.00 88.69 540 ARG A CA 1
ATOM 4280 C C . ARG A 1 540 ? 27.968 -0.725 -0.284 1.00 88.69 540 ARG A C 1
ATOM 4282 O O . ARG A 1 540 ? 26.926 -0.705 -0.927 1.00 88.69 540 ARG A O 1
ATOM 4289 N N . LEU A 1 541 ? 29.010 0.053 -0.582 1.00 89.44 541 LEU A N 1
ATOM 4290 C CA . LEU A 1 541 ? 28.967 1.050 -1.652 1.00 89.44 541 LEU A CA 1
ATOM 4291 C C . LEU A 1 541 ? 28.837 0.382 -3.024 1.00 89.44 541 LEU A C 1
ATOM 4293 O O . LEU A 1 541 ? 27.997 0.798 -3.821 1.00 89.44 541 LEU A O 1
ATOM 4297 N N . LYS A 1 542 ? 29.597 -0.692 -3.286 1.00 92.56 542 LYS A N 1
ATOM 4298 C CA . LYS A 1 542 ? 29.438 -1.480 -4.522 1.00 92.56 542 LYS A CA 1
ATOM 4299 C C . LYS A 1 542 ? 28.069 -2.155 -4.611 1.00 92.56 542 LYS A C 1
ATOM 4301 O O . LYS A 1 542 ? 27.504 -2.240 -5.702 1.00 92.56 542 LYS A O 1
ATOM 4306 N N . MET A 1 543 ? 27.533 -2.640 -3.491 1.00 94.69 543 MET A N 1
ATOM 4307 C CA . MET A 1 543 ? 26.193 -3.228 -3.463 1.00 94.69 543 MET A CA 1
ATOM 4308 C C . MET A 1 543 ? 25.114 -2.185 -3.779 1.00 94.69 543 MET A C 1
ATOM 4310 O O . MET A 1 543 ? 24.260 -2.430 -4.628 1.00 94.69 543 MET A O 1
ATOM 4314 N N . GLU A 1 544 ? 25.152 -1.022 -3.129 1.00 93.19 544 GLU A N 1
ATOM 4315 C CA . GLU A 1 544 ? 24.200 0.065 -3.366 1.00 93.19 544 GLU A CA 1
ATOM 4316 C C . GLU A 1 544 ? 24.290 0.610 -4.797 1.00 93.19 544 GLU A C 1
ATOM 4318 O O . GLU A 1 544 ? 23.249 0.874 -5.401 1.00 93.19 544 GLU A O 1
ATOM 4323 N N . ASP A 1 545 ? 25.496 0.718 -5.372 1.00 93.69 545 ASP A N 1
ATOM 4324 C CA . ASP A 1 545 ? 25.667 1.036 -6.796 1.00 93.69 545 ASP A CA 1
ATOM 4325 C C . ASP A 1 545 ? 24.952 0.009 -7.674 1.00 93.69 545 ASP A C 1
ATOM 4327 O O . ASP A 1 545 ? 24.167 0.388 -8.540 1.00 93.69 545 ASP A O 1
ATOM 4331 N N . LEU A 1 546 ? 25.162 -1.291 -7.430 1.00 95.19 546 LEU A N 1
ATOM 4332 C CA . LEU A 1 546 ? 24.502 -2.340 -8.203 1.00 95.19 546 LEU A CA 1
ATOM 4333 C C . LEU A 1 546 ? 22.974 -2.234 -8.095 1.00 95.19 546 LEU A C 1
ATOM 4335 O O . LEU A 1 546 ? 22.290 -2.281 -9.121 1.00 95.19 546 LEU A O 1
ATOM 4339 N N . LEU A 1 547 ? 22.446 -2.064 -6.879 1.00 96.31 547 LEU A N 1
ATOM 4340 C CA . LEU A 1 547 ? 21.009 -1.946 -6.622 1.00 96.31 547 LEU A CA 1
ATOM 4341 C C . LEU A 1 547 ? 20.403 -0.752 -7.374 1.00 96.31 547 LEU A C 1
ATOM 4343 O O . LEU A 1 547 ? 19.374 -0.917 -8.033 1.00 96.31 547 LEU A O 1
ATOM 4347 N N . LYS A 1 548 ? 21.066 0.412 -7.362 1.00 94.44 548 LYS A N 1
ATOM 4348 C CA . LYS A 1 548 ? 20.618 1.618 -8.081 1.00 94.44 548 LYS A CA 1
ATOM 4349 C C . LYS A 1 548 ? 20.775 1.484 -9.594 1.00 94.44 548 LYS A C 1
ATOM 4351 O O . LYS A 1 548 ? 19.812 1.649 -10.339 1.00 94.44 548 LYS A O 1
ATOM 4356 N N . ARG A 1 549 ? 21.962 1.095 -10.073 1.00 95.62 549 ARG A N 1
ATOM 4357 C CA . ARG A 1 549 ? 22.290 0.940 -11.503 1.00 95.62 549 ARG A CA 1
ATOM 4358 C C . ARG A 1 549 ? 21.405 -0.087 -12.201 1.00 95.62 549 ARG A C 1
ATOM 4360 O O . ARG A 1 549 ? 21.156 0.026 -13.401 1.00 95.62 549 ARG A O 1
ATOM 4367 N N . ARG A 1 550 ? 20.936 -1.103 -11.470 1.00 95.88 550 ARG A N 1
ATOM 4368 C CA . ARG A 1 550 ? 19.989 -2.113 -11.967 1.00 95.88 550 ARG A CA 1
ATOM 4369 C C . ARG A 1 550 ? 18.539 -1.889 -11.582 1.00 95.88 550 ARG A C 1
ATOM 4371 O O . ARG A 1 550 ? 17.703 -2.728 -11.913 1.00 95.88 550 ARG A O 1
ATOM 4378 N N . PHE A 1 551 ? 18.251 -0.753 -10.964 1.00 96.50 551 PHE A N 1
ATOM 4379 C CA . PHE A 1 551 ? 16.918 -0.325 -10.586 1.00 96.50 551 PHE A CA 1
ATOM 4380 C C . PHE A 1 551 ? 16.160 -1.398 -9.785 1.00 96.50 551 PHE A C 1
ATOM 4382 O O . PHE A 1 551 ? 15.049 -1.812 -10.122 1.00 96.50 551 PHE A O 1
ATOM 4389 N N . PHE A 1 552 ? 16.798 -1.892 -8.721 1.00 97.38 552 PHE A N 1
ATOM 4390 C CA . PHE A 1 552 ? 16.122 -2.653 -7.672 1.00 97.38 552 PHE A CA 1
ATOM 4391 C C . PHE A 1 552 ? 15.243 -1.712 -6.850 1.00 97.38 552 PHE A C 1
ATOM 4393 O O . PHE A 1 552 ? 14.045 -1.949 -6.718 1.00 97.38 552 PHE A O 1
ATOM 4400 N N . TYR A 1 553 ? 15.820 -0.613 -6.373 1.00 97.06 553 TYR A N 1
ATOM 4401 C CA . TYR A 1 553 ? 15.097 0.531 -5.836 1.00 97.06 553 TYR A CA 1
ATOM 4402 C C . TYR A 1 553 ? 15.894 1.812 -6.097 1.00 97.06 553 TYR A C 1
ATOM 4404 O O . TYR A 1 553 ? 17.102 1.752 -6.342 1.00 97.06 553 TYR A O 1
ATOM 4412 N N . ASP A 1 554 ? 15.222 2.954 -6.039 1.00 96.06 554 ASP A N 1
ATOM 4413 C CA . ASP A 1 554 ? 15.853 4.273 -6.062 1.00 96.06 554 ASP A CA 1
ATOM 4414 C C . ASP A 1 554 ? 15.068 5.262 -5.186 1.00 96.06 554 ASP A C 1
ATOM 4416 O O . ASP A 1 554 ? 13.981 4.948 -4.698 1.00 96.06 554 ASP A O 1
ATOM 4420 N N . GLN A 1 555 ? 15.633 6.438 -4.924 1.00 93.81 555 GLN A N 1
ATOM 4421 C CA . GLN A 1 555 ? 14.975 7.474 -4.131 1.00 93.81 555 GLN A CA 1
ATOM 4422 C C . GLN A 1 555 ? 13.719 7.996 -4.843 1.00 93.81 555 GLN A C 1
ATOM 4424 O O . GLN A 1 555 ? 13.791 8.424 -5.998 1.00 93.81 555 GLN A O 1
ATOM 4429 N N . SER A 1 556 ? 12.579 8.013 -4.144 1.00 93.81 556 SER A N 1
ATOM 4430 C CA . SER A 1 556 ? 11.334 8.527 -4.721 1.00 93.81 556 SER A CA 1
ATOM 4431 C C . SER A 1 556 ? 11.479 10.004 -5.068 1.00 93.81 556 SER A C 1
ATOM 4433 O O . SER A 1 556 ? 12.036 10.788 -4.292 1.00 93.81 556 SER A O 1
ATOM 4435 N N . PHE A 1 557 ? 10.944 10.384 -6.229 1.00 94.00 557 PHE A N 1
ATOM 4436 C CA . PHE A 1 557 ? 10.997 11.753 -6.757 1.00 94.00 557 PHE A CA 1
ATOM 4437 C C . PHE A 1 557 ? 12.428 12.276 -6.996 1.00 94.00 557 PHE A C 1
ATOM 4439 O O . PHE A 1 557 ? 12.668 13.479 -6.894 1.00 94.00 557 PHE A O 1
ATOM 4446 N N . SER A 1 558 ? 13.389 11.404 -7.329 1.00 89.19 558 SER A N 1
ATOM 4447 C CA . SER A 1 558 ? 14.806 11.769 -7.515 1.00 89.19 558 SER A CA 1
ATOM 4448 C C . SER A 1 558 ? 15.033 12.930 -8.497 1.00 89.19 558 SER A C 1
ATOM 4450 O O . SER A 1 558 ? 15.826 13.826 -8.213 1.00 89.19 558 SER A O 1
ATOM 4452 N N . ILE A 1 559 ? 14.277 13.000 -9.600 1.00 89.12 559 ILE A N 1
ATOM 4453 C CA . ILE A 1 559 ? 14.356 14.113 -10.571 1.00 89.12 559 ILE A CA 1
ATOM 4454 C C . ILE A 1 559 ? 13.875 15.468 -10.013 1.00 89.12 559 ILE A C 1
ATOM 4456 O O . ILE A 1 559 ? 14.144 16.502 -10.617 1.00 89.12 559 ILE A O 1
ATOM 4460 N N . TYR A 1 560 ? 13.182 15.467 -8.870 1.00 85.62 560 TYR A N 1
ATOM 4461 C CA . TYR A 1 560 ? 12.737 16.651 -8.124 1.00 85.62 560 TYR A CA 1
ATOM 4462 C C . TYR A 1 560 ? 13.617 16.938 -6.892 1.00 85.62 560 TYR A C 1
ATOM 4464 O O . TYR A 1 560 ? 13.248 17.753 -6.051 1.00 85.62 560 TYR A O 1
ATOM 4472 N N . GLY A 1 561 ? 14.773 16.275 -6.769 1.00 78.56 561 GLY A N 1
ATOM 4473 C CA . GLY A 1 561 ? 15.680 16.391 -5.620 1.00 78.56 561 GLY A CA 1
ATOM 4474 C C . GLY A 1 561 ? 15.519 15.286 -4.571 1.00 78.56 561 GLY A C 1
ATOM 4475 O O . GLY A 1 561 ? 16.352 15.189 -3.675 1.00 78.56 561 GLY A O 1
ATOM 4476 N N . GLY A 1 562 ? 14.509 14.421 -4.716 1.00 85.12 562 GLY A N 1
ATOM 4477 C CA . GLY A 1 562 ? 14.275 13.270 -3.847 1.00 85.12 562 GLY A CA 1
ATOM 4478 C C . GLY A 1 562 ? 13.683 13.618 -2.477 1.00 85.12 562 GLY A C 1
ATOM 4479 O O . GLY A 1 562 ? 13.865 14.712 -1.946 1.00 85.12 562 GLY A O 1
ATOM 4480 N N . VAL A 1 563 ? 12.974 12.663 -1.871 1.00 86.31 563 VAL A N 1
ATOM 4481 C CA . VAL A 1 563 ? 12.486 12.783 -0.486 1.00 86.31 563 VAL A CA 1
ATOM 4482 C C . VAL A 1 563 ? 13.147 11.717 0.380 1.00 86.31 563 VAL A C 1
ATOM 4484 O O . VAL A 1 563 ? 13.065 10.525 0.092 1.00 86.31 563 VAL A O 1
ATOM 4487 N N . ASN A 1 564 ? 13.827 12.129 1.451 1.00 87.56 564 ASN A N 1
ATOM 4488 C CA . ASN A 1 564 ? 14.493 11.189 2.354 1.00 87.56 564 ASN A CA 1
ATOM 4489 C C . ASN A 1 564 ? 13.473 10.277 3.050 1.00 87.56 564 ASN A C 1
ATOM 4491 O O . ASN A 1 564 ? 12.455 10.736 3.573 1.00 87.56 564 ASN A O 1
ATOM 4495 N N . GLY A 1 565 ? 13.775 8.978 3.074 1.00 90.38 565 GLY A N 1
ATOM 4496 C CA . GLY A 1 565 ? 12.901 7.954 3.641 1.00 90.38 565 GLY A CA 1
ATOM 4497 C C . GLY A 1 565 ? 11.763 7.501 2.723 1.00 90.38 565 GLY A C 1
ATOM 4498 O O . GLY A 1 565 ? 10.957 6.697 3.179 1.00 90.38 565 GLY A O 1
ATOM 4499 N N . LEU A 1 566 ? 11.685 7.969 1.473 1.00 95.88 566 LEU A N 1
ATOM 4500 C CA . LEU A 1 566 ? 10.772 7.441 0.453 1.00 95.88 566 LEU A CA 1
ATOM 4501 C C . LEU A 1 566 ? 11.580 6.815 -0.690 1.00 95.88 566 LEU A C 1
ATOM 4503 O O . LEU A 1 566 ? 12.538 7.417 -1.184 1.00 95.88 566 LEU A O 1
ATOM 4507 N N . TYR A 1 567 ? 11.209 5.597 -1.079 1.00 96.88 567 TYR A N 1
ATOM 4508 C CA . TYR A 1 567 ? 11.904 4.828 -2.108 1.00 96.88 567 TYR A CA 1
ATOM 4509 C C . TYR A 1 567 ? 10.921 4.140 -3.052 1.00 96.88 567 TYR A C 1
ATOM 4511 O O . TYR A 1 567 ? 9.971 3.491 -2.610 1.00 96.88 567 TYR A O 1
ATOM 4519 N N . ASP A 1 568 ? 11.222 4.211 -4.347 1.00 97.69 568 ASP A N 1
ATOM 4520 C CA . ASP A 1 568 ? 10.489 3.518 -5.397 1.00 97.69 568 ASP A CA 1
ATOM 4521 C C . ASP A 1 568 ? 11.205 2.203 -5.713 1.00 97.69 568 ASP A C 1
ATOM 4523 O O . ASP A 1 568 ? 12.411 2.179 -5.971 1.00 97.69 568 ASP A O 1
ATOM 4527 N N . TYR A 1 569 ? 10.472 1.091 -5.722 1.00 97.75 569 TYR A N 1
ATOM 4528 C CA . TYR A 1 569 ? 11.011 -0.190 -6.177 1.00 97.75 569 TYR A CA 1
ATOM 4529 C C . TYR A 1 569 ? 10.931 -0.259 -7.706 1.00 97.75 569 TYR A C 1
ATOM 4531 O O . TYR A 1 569 ? 9.855 -0.131 -8.289 1.00 97.75 569 TYR A O 1
ATOM 4539 N N . GLY A 1 570 ? 12.068 -0.481 -8.366 1.00 96.62 570 GLY A N 1
ATOM 4540 C CA . GLY A 1 570 ? 12.103 -0.718 -9.808 1.00 96.62 570 GLY A CA 1
ATOM 4541 C C . GLY A 1 570 ? 11.718 -2.163 -10.158 1.00 96.62 570 GLY A C 1
ATOM 4542 O O . GLY A 1 570 ? 11.366 -2.950 -9.273 1.00 96.62 570 GLY A O 1
ATOM 4543 N N . PRO A 1 571 ? 11.791 -2.573 -11.439 1.00 96.31 571 PRO A N 1
ATOM 4544 C CA . PRO A 1 571 ? 11.249 -3.861 -11.874 1.00 96.31 571 PRO A CA 1
ATOM 4545 C C . PRO A 1 571 ? 11.828 -5.075 -11.127 1.00 96.31 571 PRO A C 1
ATOM 4547 O O . PRO A 1 571 ? 11.088 -6.005 -10.809 1.00 96.31 571 PRO A O 1
ATOM 4550 N N . MET A 1 572 ? 13.130 -5.061 -10.798 1.00 95.25 572 MET A N 1
ATOM 4551 C CA . MET A 1 572 ? 13.755 -6.161 -10.048 1.00 95.25 572 MET A CA 1
ATOM 4552 C C . MET A 1 572 ? 13.291 -6.186 -8.588 1.00 95.25 572 MET A C 1
ATOM 4554 O O . MET A 1 572 ? 12.974 -7.252 -8.063 1.00 95.25 572 MET A O 1
ATOM 4558 N N . GLY A 1 573 ? 13.217 -5.021 -7.935 1.00 96.88 573 GLY A N 1
ATOM 4559 C CA . GLY A 1 573 ? 12.764 -4.919 -6.547 1.00 96.88 573 GLY A CA 1
ATOM 4560 C C . GLY A 1 573 ? 11.295 -5.292 -6.390 1.00 96.88 573 GLY A C 1
ATOM 4561 O O . GLY A 1 573 ? 10.963 -6.049 -5.482 1.00 96.88 573 GLY A O 1
ATOM 4562 N N . CYS A 1 574 ? 10.433 -4.850 -7.311 1.00 97.88 574 CYS A N 1
ATOM 4563 C CA . CYS A 1 574 ? 9.020 -5.228 -7.351 1.00 97.88 574 CYS A CA 1
ATOM 4564 C C . CYS A 1 574 ? 8.833 -6.742 -7.485 1.00 97.88 574 CYS A C 1
ATOM 4566 O O . CYS A 1 574 ? 8.068 -7.327 -6.722 1.00 97.88 574 CYS A O 1
ATOM 4568 N N . ALA A 1 575 ? 9.557 -7.389 -8.404 1.00 96.88 575 ALA A N 1
ATOM 4569 C CA . ALA A 1 575 ? 9.469 -8.837 -8.591 1.00 96.88 575 ALA A CA 1
ATOM 4570 C C . ALA A 1 575 ? 9.945 -9.612 -7.349 1.00 96.88 575 ALA A C 1
ATOM 4572 O O . ALA A 1 575 ? 9.273 -10.544 -6.911 1.00 96.88 575 ALA A O 1
ATOM 4573 N N . ILE A 1 576 ? 11.060 -9.203 -6.734 1.00 97.75 576 ILE A N 1
ATOM 4574 C CA . ILE A 1 576 ? 11.564 -9.822 -5.497 1.00 97.75 576 ILE A CA 1
ATOM 4575 C C . ILE A 1 576 ? 10.573 -9.632 -4.347 1.00 97.75 576 ILE A C 1
ATOM 4577 O O . ILE A 1 576 ? 10.257 -10.597 -3.653 1.00 97.75 576 ILE A O 1
ATOM 4581 N N . LYS A 1 577 ? 10.047 -8.415 -4.165 1.00 98.31 577 LYS A N 1
ATOM 4582 C CA . LYS A 1 577 ? 9.045 -8.109 -3.139 1.00 98.31 577 LYS A CA 1
ATOM 4583 C C . LYS A 1 577 ? 7.788 -8.958 -3.327 1.00 98.31 577 LYS A C 1
ATOM 4585 O O . LYS A 1 577 ? 7.315 -9.561 -2.369 1.00 98.31 577 LYS A O 1
ATOM 4590 N N . ALA A 1 578 ? 7.279 -9.059 -4.555 1.00 98.00 578 ALA A N 1
ATOM 4591 C CA . ALA A 1 578 ? 6.116 -9.882 -4.876 1.00 98.00 578 ALA A CA 1
ATOM 4592 C C . ALA A 1 578 ? 6.366 -11.370 -4.579 1.00 98.00 578 ALA A C 1
ATOM 4594 O O . ALA A 1 578 ? 5.540 -12.008 -3.927 1.00 98.00 578 ALA A O 1
ATOM 4595 N N . ASN A 1 579 ? 7.523 -11.908 -4.978 1.00 96.88 579 ASN A N 1
ATOM 4596 C CA . ASN A 1 579 ? 7.890 -13.297 -4.696 1.00 96.88 579 ASN A CA 1
ATOM 4597 C C . ASN A 1 579 ? 8.030 -13.561 -3.189 1.00 96.88 579 ASN A C 1
ATOM 4599 O O . ASN A 1 579 ? 7.541 -14.574 -2.697 1.00 96.88 579 ASN A O 1
ATOM 4603 N N . MET A 1 580 ? 8.660 -12.644 -2.448 1.00 97.81 580 MET A N 1
ATOM 4604 C CA . MET A 1 580 ? 8.812 -12.743 -0.995 1.00 97.81 580 MET A CA 1
ATOM 4605 C C . MET A 1 580 ? 7.456 -12.718 -0.284 1.00 97.81 580 MET A C 1
ATOM 4607 O O . MET A 1 580 ? 7.213 -13.557 0.577 1.00 97.81 580 MET A O 1
ATOM 4611 N N . LEU A 1 581 ? 6.553 -11.809 -0.668 1.00 98.38 581 LEU A N 1
ATOM 4612 C CA . LEU A 1 581 ? 5.199 -11.739 -0.109 1.00 98.38 581 LEU A CA 1
ATOM 4613 C C . LEU A 1 581 ? 4.358 -12.967 -0.477 1.00 98.38 581 LEU A C 1
ATOM 4615 O O . LEU A 1 581 ? 3.601 -13.461 0.353 1.00 98.38 581 LEU A O 1
ATOM 4619 N N . SER A 1 582 ? 4.496 -13.490 -1.698 1.00 97.00 582 SER A N 1
ATOM 4620 C CA . SER A 1 582 ? 3.838 -14.737 -2.103 1.00 97.00 582 SER A CA 1
ATOM 4621 C C . SER A 1 582 ? 4.338 -15.925 -1.281 1.00 97.00 582 SER A C 1
ATOM 4623 O O . SER A 1 582 ? 3.543 -16.769 -0.868 1.00 97.00 582 SER A O 1
ATOM 4625 N N . GLU A 1 583 ? 5.643 -15.996 -1.019 1.00 97.00 583 GLU A N 1
ATOM 4626 C CA . GLU A 1 583 ? 6.204 -17.032 -0.158 1.00 97.00 583 GLU A CA 1
ATOM 4627 C C . GLU A 1 583 ? 5.777 -16.843 1.299 1.00 97.00 583 GLU A C 1
ATOM 4629 O O . GLU A 1 583 ? 5.467 -17.827 1.960 1.00 97.00 583 GLU A O 1
ATOM 4634 N N . TRP A 1 584 ? 5.688 -15.606 1.790 1.00 98.56 584 TRP A N 1
ATOM 4635 C CA . TRP A 1 584 ? 5.186 -15.320 3.133 1.00 98.56 584 TRP A CA 1
ATOM 4636 C C . TRP A 1 584 ? 3.732 -15.779 3.290 1.00 98.56 584 TRP A C 1
ATOM 4638 O O . TRP A 1 584 ? 3.419 -16.490 4.244 1.00 98.56 584 TRP A O 1
ATOM 4648 N N . ARG A 1 585 ? 2.861 -15.495 2.306 1.00 98.56 585 ARG A N 1
ATOM 4649 C CA . ARG A 1 585 ? 1.483 -16.021 2.271 1.00 98.56 585 ARG A CA 1
ATOM 4650 C C . ARG A 1 585 ? 1.460 -17.543 2.318 1.00 98.56 585 ARG A C 1
ATOM 4652 O O . ARG A 1 585 ? 0.708 -18.125 3.091 1.00 98.56 585 ARG A O 1
ATOM 4659 N N . ARG A 1 586 ? 2.301 -18.206 1.522 1.00 97.00 586 ARG A N 1
ATOM 4660 C CA . ARG A 1 586 ? 2.383 -19.671 1.531 1.00 97.00 586 ARG A CA 1
ATOM 4661 C C . ARG A 1 586 ? 2.885 -20.216 2.867 1.00 97.00 586 ARG A C 1
ATOM 4663 O O . ARG A 1 586 ? 2.388 -21.234 3.335 1.00 97.00 586 ARG A O 1
ATOM 4670 N N . HIS A 1 587 ? 3.873 -19.555 3.461 1.00 97.88 587 HIS A N 1
ATOM 4671 C CA . HIS A 1 587 ? 4.538 -20.005 4.677 1.00 97.88 587 HIS A CA 1
ATOM 4672 C C . HIS A 1 587 ? 3.722 -19.738 5.940 1.00 97.88 587 HIS A C 1
ATOM 4674 O O . HIS A 1 587 ? 3.840 -20.514 6.875 1.00 97.88 587 HIS A O 1
ATOM 4680 N N . PHE A 1 588 ? 2.914 -18.684 6.003 1.00 98.50 588 PHE A N 1
ATOM 4681 C CA . PHE A 1 588 ? 2.128 -18.362 7.198 1.00 98.50 588 PHE A CA 1
ATOM 4682 C C . PHE A 1 588 ? 0.632 -18.541 6.952 1.00 98.50 588 PHE A C 1
ATOM 4684 O O . PHE A 1 588 ? 0.021 -19.417 7.558 1.00 98.50 588 PHE A O 1
ATOM 4691 N N . ILE A 1 589 ? 0.056 -17.781 6.016 1.00 98.06 589 ILE A N 1
ATOM 4692 C CA . ILE A 1 589 ? -1.395 -17.775 5.782 1.00 98.06 589 ILE A CA 1
ATOM 4693 C C . ILE A 1 589 ? -1.909 -19.148 5.344 1.00 98.06 589 ILE A C 1
ATOM 4695 O O . ILE A 1 589 ? -2.815 -19.682 5.975 1.00 98.06 589 ILE A O 1
ATOM 4699 N N . LEU A 1 590 ? -1.331 -19.750 4.300 1.00 96.81 590 LEU A N 1
ATOM 4700 C CA . LEU A 1 590 ? -1.815 -21.038 3.788 1.00 96.81 590 LEU A CA 1
ATOM 4701 C C . LEU A 1 590 ? -1.525 -22.194 4.749 1.00 96.81 590 LEU A C 1
ATOM 4703 O O . LEU A 1 590 ? -2.362 -23.078 4.914 1.00 96.81 590 LEU A O 1
ATOM 4707 N N . GLU A 1 591 ? -0.356 -22.204 5.386 1.00 95.88 591 GLU A N 1
ATOM 4708 C CA . GLU A 1 591 ? 0.026 -23.295 6.285 1.00 95.88 591 GLU A CA 1
ATOM 4709 C C . GLU A 1 591 ? -0.780 -23.289 7.594 1.00 95.88 591 GLU A C 1
ATOM 4711 O O . GLU A 1 591 ? -1.147 -24.355 8.090 1.00 95.88 591 GLU A O 1
ATOM 4716 N N . GLU A 1 592 ? -1.101 -22.110 8.137 1.00 94.62 592 GLU A N 1
ATOM 4717 C CA . GLU A 1 592 ? -1.892 -21.978 9.372 1.00 94.62 592 GLU A CA 1
ATOM 4718 C C . GLU A 1 592 ? -3.372 -21.668 9.139 1.00 94.62 592 GLU A C 1
ATOM 4720 O O . GLU A 1 592 ? -4.110 -21.516 10.108 1.00 94.62 592 GLU A O 1
ATOM 4725 N N . GLN A 1 593 ? -3.818 -21.597 7.879 1.00 96.19 593 GLN A N 1
ATOM 4726 C CA . GLN A 1 593 ? -5.193 -21.232 7.512 1.00 96.19 593 GLN A CA 1
ATOM 4727 C C . GLN A 1 593 ? -5.620 -19.891 8.138 1.00 96.19 593 GLN A C 1
ATOM 4729 O O . GLN A 1 593 ? -6.718 -19.756 8.675 1.00 96.19 593 GLN A O 1
ATOM 4734 N N . MET A 1 594 ? -4.721 -18.904 8.100 1.00 98.00 594 MET A N 1
ATOM 4735 C CA . MET A 1 594 ? -4.967 -17.588 8.694 1.00 98.00 594 MET A CA 1
ATOM 4736 C C . MET A 1 594 ? -6.004 -16.803 7.889 1.00 98.00 594 MET A C 1
ATOM 4738 O O . MET A 1 594 ? -6.095 -16.922 6.666 1.00 98.00 594 MET A O 1
ATOM 4742 N N . LEU A 1 595 ? -6.742 -15.941 8.580 1.00 98.38 595 LEU A N 1
ATOM 4743 C CA . LEU A 1 595 ? -7.734 -15.053 7.988 1.00 98.38 595 LEU A CA 1
ATOM 4744 C C . LEU A 1 595 ? -7.043 -13.778 7.480 1.00 98.38 595 LEU A C 1
ATOM 4746 O O . LEU A 1 595 ? -6.842 -12.832 8.241 1.00 98.38 595 LEU A O 1
ATOM 4750 N N . GLU A 1 596 ? -6.637 -13.765 6.206 1.00 98.44 596 GLU A N 1
ATOM 4751 C CA . GLU A 1 596 ? -6.061 -12.566 5.577 1.00 98.44 596 GLU A CA 1
ATOM 4752 C C . GLU A 1 596 ? -7.147 -11.491 5.378 1.00 98.44 596 GLU A C 1
ATOM 4754 O O . GLU A 1 596 ? -8.187 -11.755 4.772 1.00 98.44 596 GLU A O 1
ATOM 4759 N N . VAL A 1 597 ? -6.901 -10.275 5.870 1.00 97.19 597 VAL A N 1
ATOM 4760 C CA . VAL A 1 597 ? -7.775 -9.103 5.694 1.00 97.19 597 VAL A CA 1
ATOM 4761 C C . VAL A 1 597 ? -7.010 -7.923 5.106 1.00 97.19 597 VAL A C 1
ATOM 4763 O O . VAL A 1 597 ? -5.808 -7.780 5.318 1.00 97.19 597 VAL A O 1
ATOM 4766 N N . ASP A 1 598 ? -7.721 -7.037 4.406 1.00 98.00 598 ASP A N 1
ATOM 4767 C CA . ASP A 1 598 ? -7.174 -5.774 3.908 1.00 98.00 598 ASP A CA 1
ATOM 4768 C C . ASP A 1 598 ? -7.978 -4.586 4.453 1.00 98.00 598 ASP A C 1
ATOM 4770 O O . ASP A 1 598 ? -9.101 -4.305 4.035 1.00 98.00 598 ASP A O 1
ATOM 4774 N N . CYS A 1 599 ? -7.409 -3.919 5.453 1.00 97.56 599 CYS A N 1
ATOM 4775 C CA . CYS A 1 599 ? -7.992 -2.754 6.116 1.00 97.56 599 CYS A CA 1
ATOM 4776 C C . CYS A 1 599 ? -7.451 -1.441 5.529 1.00 97.56 599 CYS A C 1
ATOM 4778 O O . CYS A 1 599 ? -6.330 -1.392 5.016 1.00 97.56 599 CYS A O 1
ATOM 4780 N N . SER A 1 600 ? -8.200 -0.343 5.685 1.00 97.88 600 SER A N 1
ATOM 4781 C CA . SER A 1 600 ? -7.787 0.985 5.213 1.00 97.88 600 SER A CA 1
ATOM 4782 C C . SER A 1 600 ? -6.477 1.469 5.849 1.00 97.88 600 SER A C 1
ATOM 4784 O O . SER A 1 600 ? -6.130 1.120 6.979 1.00 97.88 600 SER A O 1
ATOM 4786 N N . MET A 1 601 ? -5.737 2.304 5.112 1.00 98.31 601 MET A N 1
ATOM 4787 C CA . MET A 1 601 ? -4.561 3.011 5.640 1.00 98.31 601 MET A CA 1
ATOM 4788 C C . MET A 1 601 ? -4.952 4.265 6.425 1.00 98.31 601 MET A C 1
ATOM 4790 O O . MET A 1 601 ? -4.279 4.617 7.389 1.00 98.31 601 MET A O 1
ATOM 4794 N N . LEU A 1 602 ? -6.022 4.943 5.992 1.00 97.62 602 LEU A N 1
ATOM 4795 C CA . LEU A 1 602 ? -6.610 6.073 6.704 1.00 97.62 602 LEU A CA 1
ATOM 4796 C C . LEU A 1 602 ? -7.312 5.565 7.961 1.00 97.62 602 LEU A C 1
ATOM 4798 O O . LEU A 1 602 ? -8.209 4.722 7.875 1.00 97.62 602 LEU A O 1
ATOM 4802 N N . THR A 1 603 ? -6.922 6.127 9.100 1.00 97.12 603 THR A N 1
ATOM 4803 C CA . THR A 1 603 ? -7.388 5.716 10.421 1.00 97.12 603 THR A CA 1
ATOM 4804 C C . THR A 1 603 ? -7.881 6.936 11.202 1.00 97.12 603 THR A C 1
ATOM 4806 O O . THR A 1 603 ? -7.116 7.885 11.397 1.00 97.12 603 THR A O 1
ATOM 4809 N N . PRO A 1 604 ? -9.142 6.950 11.671 1.00 96.19 604 PRO A N 1
ATOM 4810 C CA . PRO A 1 604 ? -9.655 8.022 12.520 1.00 96.19 604 PRO A CA 1
ATOM 4811 C C . PRO A 1 604 ? -8.858 8.167 13.823 1.00 96.19 604 PRO A C 1
ATOM 4813 O O . PRO A 1 604 ? -8.456 7.171 14.426 1.00 96.19 604 PRO A O 1
ATOM 4816 N N . GLU A 1 605 ? -8.686 9.403 14.303 1.00 94.75 605 GLU A N 1
ATOM 4817 C CA . GLU A 1 605 ? -7.902 9.705 15.513 1.00 94.75 605 GLU A CA 1
ATOM 4818 C C . GLU A 1 605 ? -8.335 8.890 16.741 1.00 94.75 605 GLU A C 1
ATOM 4820 O O . GLU A 1 605 ? -7.484 8.443 17.505 1.00 94.75 605 GLU A O 1
ATOM 4825 N N . ILE A 1 606 ? -9.638 8.638 16.912 1.00 94.50 606 ILE A N 1
ATOM 4826 C CA . ILE A 1 606 ? -10.173 7.890 18.060 1.00 94.50 606 ILE A CA 1
ATOM 4827 C C . ILE A 1 606 ? -9.599 6.469 18.175 1.00 94.50 606 ILE A C 1
ATOM 4829 O O . ILE A 1 606 ? -9.345 6.008 19.284 1.00 94.50 606 ILE A O 1
ATOM 4833 N N . VAL A 1 607 ? -9.325 5.800 17.050 1.00 95.06 607 VAL A N 1
ATOM 4834 C CA . VAL A 1 607 ? -8.771 4.434 17.023 1.00 95.06 607 VAL A CA 1
ATOM 4835 C C . VAL A 1 607 ? -7.310 4.436 17.482 1.00 95.06 607 VAL A C 1
ATOM 4837 O O . VAL A 1 607 ? -6.884 3.593 18.272 1.00 95.06 607 VAL A O 1
ATOM 4840 N N . LEU A 1 608 ? -6.534 5.424 17.032 1.00 93.62 608 LEU A N 1
ATOM 4841 C CA . LEU A 1 608 ? -5.125 5.574 17.415 1.00 93.62 608 LEU A CA 1
ATOM 4842 C C . LEU A 1 608 ? -4.960 6.160 18.820 1.00 93.62 608 LEU A C 1
ATOM 4844 O O . LEU A 1 608 ? -3.938 5.948 19.470 1.00 93.62 608 LEU A O 1
ATOM 4848 N N . LYS A 1 609 ? -5.977 6.864 19.316 1.00 91.31 609 LYS A N 1
ATOM 4849 C CA . LYS A 1 609 ? -6.059 7.270 20.715 1.00 91.31 609 LYS A CA 1
ATOM 4850 C C . LYS A 1 609 ? -6.361 6.077 21.620 1.00 91.31 609 LYS A C 1
ATOM 4852 O O . LYS A 1 609 ? -5.687 5.920 22.629 1.00 91.31 609 LYS A O 1
ATOM 4857 N N . ALA A 1 610 ? -7.296 5.207 21.228 1.00 91.44 610 ALA A N 1
ATOM 4858 C CA . ALA A 1 610 ? -7.615 3.988 21.972 1.00 91.44 610 ALA A CA 1
ATOM 4859 C C . ALA A 1 610 ? -6.400 3.055 22.108 1.00 91.44 610 ALA A C 1
ATOM 4861 O O . ALA A 1 610 ? -6.097 2.587 23.200 1.00 91.44 610 ALA A O 1
ATOM 4862 N N . SER A 1 611 ? -5.642 2.849 21.030 1.00 89.56 611 SER A N 1
ATOM 4863 C CA . SER A 1 611 ? -4.403 2.052 21.083 1.00 89.56 611 SER A CA 1
ATOM 4864 C C . SER A 1 611 ? -3.252 2.735 21.838 1.00 89.56 611 SER A C 1
ATOM 4866 O O . SER A 1 611 ? -2.282 2.079 22.214 1.00 89.56 611 SER A O 1
ATOM 4868 N N . GLY A 1 612 ? -3.357 4.039 22.115 1.00 86.12 612 GLY A N 1
ATOM 4869 C CA . GLY A 1 612 ? -2.348 4.827 22.827 1.00 86.12 612 GLY A CA 1
ATOM 4870 C C . GLY A 1 612 ? -1.244 5.408 21.938 1.00 86.12 612 GLY A C 1
ATOM 4871 O O . GLY A 1 612 ? -0.323 6.036 22.457 1.00 86.12 612 GLY A O 1
ATOM 4872 N N . HIS A 1 613 ? -1.335 5.250 20.614 1.00 87.88 613 HIS A N 1
ATOM 4873 C CA . HIS A 1 613 ? -0.382 5.833 19.670 1.00 87.88 613 HIS A CA 1
ATOM 4874 C C . HIS A 1 613 ? -0.387 7.362 19.746 1.00 87.88 613 HIS A C 1
ATOM 4876 O O . HIS A 1 613 ? 0.670 7.968 19.850 1.00 87.88 613 HIS A O 1
ATOM 4882 N N . VAL A 1 614 ? -1.557 8.008 19.781 1.00 84.19 614 VAL A N 1
ATOM 4883 C CA . VAL A 1 614 ? -1.640 9.486 19.810 1.00 84.19 614 VAL A CA 1
ATOM 4884 C C . VAL A 1 614 ? -0.864 10.095 20.983 1.00 84.19 614 VAL A C 1
ATOM 4886 O O . VAL A 1 614 ? -0.224 11.128 20.807 1.00 84.19 614 VAL A O 1
ATOM 4889 N N . ASP A 1 615 ? -0.875 9.437 22.142 1.00 78.69 615 ASP A N 1
ATOM 4890 C CA . ASP A 1 615 ? -0.256 9.959 23.363 1.00 78.69 615 ASP A CA 1
ATOM 4891 C C . ASP A 1 615 ? 1.234 9.588 23.495 1.00 78.69 615 ASP A C 1
ATOM 4893 O O . ASP A 1 615 ? 1.941 10.189 24.302 1.00 78.69 615 ASP A O 1
ATOM 4897 N N . ARG A 1 616 ? 1.721 8.592 22.738 1.00 73.31 616 ARG A N 1
ATOM 4898 C CA . ARG A 1 616 ? 3.065 8.005 22.918 1.00 73.31 616 ARG A CA 1
ATOM 4899 C C . ARG A 1 616 ? 3.966 8.049 21.684 1.00 73.31 616 ARG A C 1
ATOM 4901 O O . ARG A 1 616 ? 5.173 7.910 21.831 1.00 73.31 616 ARG A O 1
ATOM 4908 N N . PHE A 1 617 ? 3.422 8.255 20.484 1.00 69.38 617 PHE A N 1
ATOM 4909 C CA . PHE A 1 617 ? 4.189 8.342 19.231 1.00 69.38 617 PHE A CA 1
ATOM 4910 C C . PHE A 1 617 ? 4.747 9.755 19.000 1.00 69.38 617 PHE A C 1
ATOM 4912 O O . PHE A 1 617 ? 4.499 10.376 17.964 1.00 69.38 617 PHE A O 1
ATOM 4919 N N . ALA A 1 618 ? 5.484 10.293 19.972 1.00 72.12 618 ALA A N 1
ATOM 4920 C CA . ALA A 1 618 ? 6.144 11.583 19.824 1.00 72.12 618 ALA A CA 1
ATOM 4921 C C . ALA A 1 618 ? 7.620 11.512 20.209 1.00 72.12 618 ALA A C 1
ATOM 4923 O O . ALA A 1 618 ? 7.964 11.053 21.293 1.00 72.12 618 ALA A O 1
ATOM 4924 N N . ASP A 1 619 ? 8.464 12.034 19.325 1.00 81.19 619 ASP A N 1
ATOM 4925 C CA . ASP A 1 619 ? 9.892 12.228 19.559 1.00 81.19 619 ASP A CA 1
ATOM 4926 C C . ASP A 1 619 ? 10.201 13.717 19.691 1.00 81.19 619 ASP A C 1
ATOM 4928 O O . ASP A 1 619 ? 9.525 14.553 19.094 1.00 81.19 619 ASP A O 1
ATOM 4932 N N . PHE A 1 620 ? 11.257 14.074 20.417 1.00 85.25 620 PHE A N 1
ATOM 4933 C CA . PHE A 1 620 ? 11.734 15.455 20.429 1.00 85.25 620 PHE A CA 1
ATOM 4934 C C . PHE A 1 620 ? 12.583 15.741 19.185 1.00 85.25 620 PHE A C 1
ATOM 4936 O O . PHE A 1 620 ? 13.531 15.015 18.875 1.00 85.25 620 PHE A O 1
ATOM 4943 N N . MET A 1 621 ? 12.256 16.819 18.472 1.00 88.44 621 MET A N 1
ATOM 4944 C CA . MET A 1 621 ? 13.022 17.316 17.328 1.00 88.44 621 MET A CA 1
ATOM 4945 C C . MET A 1 621 ? 13.592 18.706 17.597 1.00 88.44 621 MET A C 1
ATOM 4947 O O . MET A 1 621 ? 12.954 19.533 18.244 1.00 88.44 621 MET A O 1
ATOM 4951 N N . VAL A 1 622 ? 14.748 18.984 17.007 1.00 89.56 622 VAL A N 1
ATOM 4952 C CA . VAL A 1 622 ? 15.346 20.320 16.906 1.00 89.56 622 VAL A CA 1
ATOM 4953 C C . VAL A 1 622 ? 15.522 20.690 15.440 1.00 89.56 622 VAL A C 1
ATOM 4955 O O . VAL A 1 622 ? 15.658 19.812 14.584 1.00 89.56 622 VAL A O 1
ATOM 4958 N N . LYS A 1 623 ? 15.510 21.985 15.130 1.00 89.44 623 LYS A N 1
ATOM 4959 C CA . LYS A 1 623 ? 15.626 22.492 13.759 1.00 89.44 623 LYS A CA 1
ATOM 4960 C C . LYS A 1 623 ? 16.827 23.405 13.612 1.00 89.44 623 LYS A C 1
ATOM 4962 O O . LYS A 1 623 ? 17.080 24.224 14.485 1.00 89.44 623 LYS A O 1
ATOM 4967 N N . ASP A 1 624 ? 17.526 23.313 12.490 1.00 88.00 624 ASP A N 1
ATOM 4968 C CA . ASP A 1 624 ? 18.455 24.357 12.063 1.00 88.00 624 ASP A CA 1
ATOM 4969 C C . ASP A 1 624 ? 17.680 25.666 11.856 1.00 88.00 624 ASP A C 1
ATOM 4971 O O . ASP A 1 624 ? 16.753 25.724 11.044 1.00 88.00 624 ASP A O 1
ATOM 4975 N N . VAL A 1 625 ? 18.054 26.719 12.585 1.00 88.19 625 VAL A N 1
ATOM 4976 C CA . VAL A 1 625 ? 17.321 27.997 12.587 1.00 88.19 625 VAL A CA 1
ATOM 4977 C C . VAL A 1 625 ? 17.371 28.706 11.224 1.00 88.19 625 VAL A C 1
ATOM 4979 O O . VAL A 1 625 ? 16.495 29.516 10.928 1.00 88.19 625 VAL A O 1
ATOM 4982 N N . LYS A 1 626 ? 18.356 28.405 10.365 1.00 83.06 626 LYS A N 1
ATOM 4983 C CA . LYS A 1 626 ? 18.478 29.022 9.034 1.00 83.06 626 LYS A CA 1
ATOM 4984 C C . LYS A 1 626 ? 17.905 28.162 7.916 1.00 83.06 626 LYS A C 1
ATOM 4986 O O . LYS A 1 626 ? 17.252 28.701 7.028 1.00 83.06 626 LYS A O 1
ATOM 4991 N N . THR A 1 627 ? 18.187 26.859 7.907 1.00 79.69 627 THR A N 1
ATOM 4992 C CA . THR A 1 627 ? 17.769 25.974 6.800 1.00 79.69 627 THR A CA 1
ATOM 4993 C C . THR A 1 627 ? 16.429 25.292 7.050 1.00 79.69 627 THR A C 1
ATOM 4995 O O . THR A 1 627 ? 15.802 24.820 6.105 1.00 79.69 627 THR A O 1
ATOM 4998 N N . GLY A 1 628 ? 15.985 25.221 8.309 1.00 79.62 628 GLY A N 1
ATOM 4999 C CA . GLY A 1 628 ? 14.797 24.473 8.714 1.00 79.62 628 GLY A CA 1
ATOM 5000 C C . GLY A 1 628 ? 14.989 22.952 8.731 1.00 79.62 628 GLY A C 1
ATOM 5001 O O . GLY A 1 628 ? 14.022 22.227 8.975 1.00 79.62 628 GLY A O 1
ATOM 5002 N N . GLU A 1 629 ? 16.207 22.451 8.483 1.00 80.19 629 GLU A N 1
ATOM 5003 C CA . GLU A 1 629 ? 16.509 21.019 8.543 1.00 80.19 629 GLU A CA 1
ATOM 5004 C C . GLU A 1 629 ? 16.244 20.482 9.956 1.00 80.19 629 GLU A C 1
ATOM 5006 O O . GLU A 1 629 ? 16.656 21.081 10.948 1.00 80.19 629 GLU A O 1
ATOM 5011 N N . CYS A 1 630 ? 15.525 19.363 10.047 1.00 83.62 630 CYS A N 1
ATOM 5012 C CA . CYS A 1 630 ? 15.097 18.783 11.316 1.00 83.62 630 CYS A CA 1
ATOM 5013 C C . CYS A 1 630 ? 16.013 17.621 11.726 1.00 83.62 630 CYS A C 1
ATOM 5015 O O . CYS A 1 630 ? 16.331 16.741 10.921 1.00 83.62 630 CYS A O 1
ATOM 5017 N N . PHE A 1 631 ? 16.372 17.576 13.006 1.00 83.94 631 PHE A N 1
ATOM 5018 C CA . PHE A 1 631 ? 17.136 16.498 13.623 1.00 83.94 631 PHE A CA 1
ATOM 5019 C C . PHE A 1 631 ? 16.375 15.960 14.830 1.00 83.94 631 PHE A C 1
ATOM 5021 O O . PHE A 1 631 ? 15.703 16.708 15.538 1.00 83.94 631 PHE A O 1
ATOM 5028 N N . ARG A 1 632 ? 16.489 14.655 15.075 1.00 85.25 632 ARG A N 1
ATOM 5029 C CA . ARG A 1 632 ? 15.988 14.050 16.310 1.00 85.25 632 ARG A CA 1
ATOM 5030 C C . ARG A 1 632 ? 16.923 14.458 17.450 1.00 85.25 632 ARG A C 1
ATOM 5032 O O . ARG A 1 632 ? 18.140 14.347 17.293 1.00 85.25 632 ARG A O 1
ATOM 5039 N N . ALA A 1 633 ? 16.371 15.009 18.526 1.00 85.88 633 ALA A N 1
ATOM 5040 C CA . ALA A 1 633 ? 17.150 15.668 19.571 1.00 85.88 633 ALA A CA 1
ATOM 5041 C C . ALA A 1 633 ? 18.049 14.679 20.330 1.00 85.88 633 ALA A C 1
ATOM 5043 O O . ALA A 1 633 ? 19.232 14.957 20.510 1.00 85.88 633 ALA A O 1
ATOM 5044 N N . ASP A 1 634 ? 17.519 13.505 20.681 1.00 81.81 634 ASP A N 1
ATOM 5045 C CA . ASP A 1 634 ? 18.251 12.412 21.335 1.00 81.81 634 ASP A CA 1
ATOM 5046 C C . ASP A 1 634 ? 19.491 11.984 20.528 1.00 81.81 634 ASP A C 1
ATOM 5048 O O . ASP A 1 634 ? 20.617 12.091 21.003 1.00 81.81 634 ASP A O 1
ATOM 5052 N N . HIS A 1 635 ? 19.317 11.629 19.256 1.00 82.62 635 HIS A N 1
ATOM 5053 C CA . HIS A 1 635 ? 20.392 11.185 18.375 1.00 82.62 635 HIS A CA 1
ATOM 5054 C C . HIS A 1 635 ? 21.431 12.280 18.127 1.00 82.62 635 HIS A C 1
ATOM 5056 O O . HIS A 1 635 ? 22.616 11.992 17.951 1.00 82.62 635 HIS A O 1
ATOM 5062 N N . LEU A 1 636 ? 20.993 13.541 18.047 1.00 85.88 636 LEU A N 1
ATOM 5063 C CA . LEU A 1 636 ? 21.900 14.671 17.874 1.00 85.88 636 LEU A CA 1
ATOM 5064 C C . LEU A 1 636 ? 22.795 14.829 19.106 1.00 85.88 636 LEU A C 1
ATOM 5066 O O . LEU A 1 636 ? 24.006 15.004 18.952 1.00 85.88 636 LEU A O 1
ATOM 5070 N N . ILE A 1 637 ? 22.211 14.714 20.301 1.00 87.12 637 ILE A N 1
ATOM 5071 C CA . ILE A 1 637 ? 22.936 14.732 21.571 1.00 87.12 637 ILE A CA 1
ATOM 5072 C C . ILE A 1 637 ? 23.912 13.551 21.624 1.00 87.12 637 ILE A C 1
ATOM 5074 O O . ILE A 1 637 ? 25.111 13.768 21.794 1.00 87.12 637 ILE A O 1
ATOM 5078 N N . GLU A 1 638 ? 23.446 12.323 21.391 1.00 84.12 638 GLU A N 1
ATOM 5079 C CA . GLU A 1 638 ? 24.284 11.118 21.418 1.00 84.12 638 GLU A CA 1
ATOM 5080 C C . GLU A 1 638 ? 25.480 11.219 20.470 1.00 84.12 638 GLU A C 1
ATOM 5082 O O . GLU A 1 638 ? 26.630 11.078 20.894 1.00 84.12 638 GLU A O 1
ATOM 5087 N N . ALA A 1 639 ? 25.236 11.539 19.197 1.00 83.62 639 ALA A N 1
ATOM 5088 C CA . ALA A 1 639 ? 26.290 11.632 18.193 1.00 83.62 639 ALA A CA 1
ATOM 5089 C C . ALA A 1 639 ? 27.317 12.724 18.534 1.00 83.62 639 ALA A C 1
ATOM 5091 O O . ALA A 1 639 ? 28.520 12.555 18.303 1.00 83.62 639 ALA A O 1
ATOM 5092 N N . HIS A 1 640 ? 26.868 13.852 19.094 1.00 86.12 640 HIS A N 1
ATOM 5093 C CA . HIS A 1 640 ? 27.764 14.927 19.505 1.00 86.12 640 HIS A CA 1
ATOM 5094 C C . HIS A 1 640 ? 28.639 14.509 20.692 1.00 86.12 640 HIS A C 1
ATOM 5096 O O . HIS A 1 640 ? 29.853 14.726 20.666 1.00 86.12 640 HIS A O 1
ATOM 5102 N N . LEU A 1 641 ? 28.040 13.885 21.704 1.00 85.62 641 LEU A N 1
ATOM 5103 C CA . LEU A 1 641 ? 28.725 13.403 22.900 1.00 85.62 641 LEU A CA 1
ATOM 5104 C C . LEU A 1 641 ? 29.738 12.297 22.576 1.00 85.62 641 LEU A C 1
ATOM 5106 O O . LEU A 1 641 ? 30.879 12.347 23.035 1.00 85.62 641 LEU A O 1
ATOM 5110 N N . GLU A 1 642 ? 29.384 11.344 21.714 1.00 83.75 642 GLU A N 1
ATOM 5111 C CA . GLU A 1 642 ? 30.308 10.301 21.257 1.00 83.75 642 GLU A CA 1
ATOM 5112 C C . GLU A 1 642 ? 31.492 10.860 20.468 1.00 83.75 642 GLU A C 1
ATOM 5114 O O . GLU A 1 642 ? 32.621 10.372 20.585 1.00 83.75 642 GLU A O 1
ATOM 5119 N N . ARG A 1 643 ? 31.261 11.904 19.667 1.00 83.94 643 ARG A N 1
ATOM 5120 C CA . ARG A 1 643 ? 32.330 12.607 18.954 1.00 83.94 643 ARG A CA 1
ATOM 5121 C C . ARG A 1 643 ? 33.285 13.299 19.929 1.00 83.94 643 ARG A C 1
ATOM 5123 O O . ARG A 1 643 ? 34.492 13.240 19.709 1.00 83.94 643 ARG A O 1
ATOM 5130 N N . LEU A 1 644 ? 32.772 13.895 21.008 1.00 84.44 644 LEU A N 1
ATOM 5131 C CA . LEU A 1 644 ? 33.600 14.483 22.068 1.00 84.44 644 LEU A CA 1
ATOM 5132 C C . LEU A 1 644 ? 34.418 13.420 22.817 1.00 84.44 644 LEU A C 1
ATOM 5134 O O . LEU A 1 644 ? 35.597 13.646 23.072 1.00 84.44 644 LEU A O 1
ATOM 5138 N N . LEU A 1 645 ? 33.856 12.236 23.090 1.00 81.62 645 LEU A N 1
ATOM 5139 C CA . LEU A 1 645 ? 34.599 11.124 23.709 1.00 81.62 645 LEU A CA 1
ATOM 5140 C C . LEU A 1 645 ? 35.770 10.614 22.853 1.00 81.62 645 LEU A C 1
ATOM 5142 O O . LEU A 1 645 ? 36.739 10.077 23.392 1.00 81.62 645 LEU A O 1
ATOM 5146 N N . LYS A 1 646 ? 35.680 10.762 21.526 1.00 80.44 646 LYS A N 1
ATOM 5147 C CA . LYS A 1 646 ? 36.730 10.381 20.564 1.00 80.44 646 LYS A CA 1
ATOM 5148 C C . LYS A 1 646 ? 37.747 11.502 20.305 1.00 80.44 646 LYS A C 1
ATOM 5150 O O . LYS A 1 646 ? 38.747 11.254 19.629 1.00 80.44 646 LYS A O 1
ATOM 5155 N N . ALA A 1 647 ? 37.509 12.714 20.807 1.00 81.56 647 ALA A N 1
ATOM 5156 C CA . ALA A 1 647 ? 38.410 13.848 20.640 1.00 81.56 647 ALA A CA 1
ATOM 5157 C C . ALA A 1 647 ? 39.669 13.686 21.515 1.00 81.56 647 ALA A C 1
ATOM 5159 O O . ALA A 1 647 ? 39.617 13.134 22.614 1.00 81.56 647 ALA A O 1
ATOM 5160 N N . LYS A 1 648 ? 40.828 14.135 21.016 1.00 75.50 648 LYS A N 1
ATOM 5161 C CA . LYS A 1 648 ? 42.134 13.927 21.681 1.00 75.50 648 LYS A CA 1
ATOM 5162 C C . LYS A 1 648 ? 42.369 14.860 22.878 1.00 75.50 648 LYS A C 1
ATOM 5164 O O . LYS A 1 648 ? 43.293 14.633 23.648 1.00 75.50 648 LYS A O 1
ATOM 5169 N N . ASP A 1 649 ? 41.552 15.893 23.008 1.00 79.06 649 ASP A N 1
ATOM 5170 C CA . ASP A 1 649 ? 41.690 17.058 23.884 1.00 79.06 649 ASP A CA 1
ATOM 5171 C C . ASP A 1 649 ? 40.634 17.110 25.009 1.00 79.06 649 ASP A C 1
ATOM 5173 O O . ASP A 1 649 ? 40.476 18.130 25.679 1.00 79.06 649 ASP A O 1
ATOM 5177 N N . ILE A 1 650 ? 39.914 16.009 25.253 1.00 83.31 650 ILE A N 1
ATOM 5178 C CA . ILE A 1 650 ? 38.912 15.923 26.325 1.00 83.31 650 ILE A CA 1
ATOM 5179 C C . ILE A 1 650 ? 39.558 15.703 27.707 1.00 83.31 650 ILE A C 1
ATOM 5181 O O . ILE A 1 650 ? 40.419 14.839 27.877 1.00 83.31 650 ILE A O 1
ATOM 5185 N N . THR A 1 651 ? 39.123 16.461 28.723 1.00 85.19 651 THR A N 1
ATOM 5186 C CA . THR A 1 651 ? 39.573 16.274 30.115 1.00 85.19 651 THR A CA 1
ATOM 5187 C C . THR A 1 651 ? 38.952 15.026 30.747 1.00 85.19 651 THR A C 1
ATOM 5189 O O . THR A 1 651 ? 37.856 14.601 30.373 1.00 85.19 651 THR A O 1
ATOM 5192 N N . ALA A 1 652 ? 39.635 14.437 31.734 1.00 79.56 652 ALA A N 1
ATOM 5193 C CA . ALA A 1 652 ? 39.152 13.243 32.429 1.00 79.56 652 ALA A CA 1
ATOM 5194 C C . ALA A 1 652 ? 37.799 13.474 33.129 1.00 79.56 652 ALA A C 1
ATOM 5196 O O . ALA A 1 652 ? 36.949 12.583 33.093 1.00 79.56 652 ALA A O 1
ATOM 5197 N N . GLU A 1 653 ? 37.558 14.670 33.689 1.00 78.12 653 GLU A N 1
ATOM 5198 C CA . GLU A 1 653 ? 36.261 14.993 34.299 1.00 78.12 653 GLU A CA 1
ATOM 5199 C C . GLU A 1 653 ? 35.135 15.063 33.258 1.00 78.12 653 GLU A C 1
ATOM 5201 O O . GLU A 1 653 ? 34.101 14.425 33.445 1.00 78.12 653 GLU A O 1
ATOM 5206 N N . LYS A 1 654 ? 35.346 15.757 32.126 1.00 79.44 654 LYS A N 1
ATOM 5207 C CA . LYS A 1 654 ? 34.344 15.844 31.046 1.00 79.44 654 LYS A CA 1
ATOM 5208 C C . LYS A 1 654 ? 34.057 14.485 30.426 1.00 79.44 654 LYS A C 1
ATOM 5210 O O . LYS A 1 654 ? 32.922 14.195 30.070 1.00 79.44 654 LYS A O 1
ATOM 5215 N N . LYS A 1 655 ? 35.072 13.630 30.308 1.00 79.81 655 LYS A N 1
ATOM 5216 C CA . LYS A 1 655 ? 34.896 12.263 29.819 1.00 79.81 655 LYS A CA 1
ATOM 5217 C C . LYS A 1 655 ? 33.979 11.453 30.742 1.00 79.81 655 LYS A C 1
ATOM 5219 O O . LYS A 1 655 ? 33.040 10.832 30.257 1.00 79.81 655 LYS A O 1
ATOM 5224 N N . ALA A 1 656 ? 34.210 11.510 32.055 1.00 74.88 656 ALA A N 1
ATOM 5225 C CA . ALA A 1 656 ? 33.372 10.828 33.041 1.00 74.88 656 ALA A CA 1
ATOM 5226 C C . ALA A 1 656 ? 31.942 11.398 33.097 1.00 74.88 656 ALA A C 1
ATOM 5228 O O . ALA A 1 656 ? 30.988 10.644 33.279 1.00 74.88 656 ALA A O 1
ATOM 5229 N N . GLU A 1 657 ? 31.779 12.712 32.920 1.00 80.00 657 GLU A N 1
ATOM 5230 C CA . GLU A 1 657 ? 30.472 13.370 32.817 1.00 80.00 657 GLU A CA 1
ATOM 5231 C C . GLU A 1 657 ? 29.686 12.874 31.593 1.00 80.00 657 GLU A C 1
ATOM 5233 O O . GLU A 1 657 ? 28.556 12.408 31.734 1.00 80.00 657 GLU A O 1
ATOM 5238 N N . ILE A 1 658 ? 30.302 12.883 30.406 1.00 81.06 658 ILE A N 1
ATOM 5239 C CA . ILE A 1 658 ? 29.663 12.423 29.167 1.00 81.06 658 ILE A CA 1
ATOM 5240 C C . ILE A 1 658 ? 29.323 10.924 29.232 1.00 81.06 658 ILE A C 1
ATOM 5242 O O . ILE A 1 658 ? 28.245 10.517 28.799 1.00 81.06 658 ILE A O 1
ATOM 5246 N N . GLU A 1 659 ? 30.203 10.099 29.809 1.00 74.75 659 GLU A N 1
ATOM 5247 C CA . GLU A 1 659 ? 29.950 8.667 30.024 1.00 74.75 659 GLU A CA 1
ATOM 5248 C C . GLU A 1 659 ? 28.755 8.414 30.968 1.00 74.75 659 GLU A C 1
ATOM 5250 O O . GLU A 1 659 ? 28.066 7.407 30.807 1.00 74.75 659 GLU A O 1
ATOM 5255 N N . ARG A 1 660 ? 28.459 9.328 31.908 1.00 73.25 660 ARG A N 1
ATOM 5256 C CA . ARG A 1 660 ? 27.256 9.268 32.764 1.00 73.25 660 ARG A CA 1
ATOM 5257 C C . ARG A 1 660 ? 25.991 9.761 32.064 1.00 73.25 660 ARG A C 1
ATOM 5259 O O . ARG A 1 660 ? 24.912 9.256 32.378 1.00 73.25 660 ARG A O 1
ATOM 5266 N N . LEU A 1 661 ? 26.130 10.737 31.167 1.00 74.75 661 LEU A N 1
ATOM 5267 C CA . LEU A 1 661 ? 25.022 11.439 30.521 1.00 74.75 661 LEU A CA 1
ATOM 5268 C C . LEU A 1 661 ? 24.460 10.683 29.306 1.00 74.75 661 LEU A C 1
ATOM 5270 O O . LEU A 1 661 ? 23.246 10.599 29.158 1.00 74.75 661 LEU A O 1
ATOM 5274 N N . LEU A 1 662 ? 25.318 10.065 28.483 1.00 71.62 662 LEU A N 1
ATOM 5275 C CA . LEU A 1 662 ? 24.930 9.311 27.275 1.00 71.62 662 LEU A CA 1
ATOM 5276 C C . LEU A 1 662 ? 23.766 8.315 27.474 1.00 71.62 662 LEU A C 1
ATOM 5278 O O . LEU A 1 662 ? 22.826 8.354 26.691 1.00 71.62 662 LEU A O 1
ATOM 5282 N N . PRO A 1 663 ? 23.756 7.449 28.504 1.00 60.75 663 PRO A N 1
ATOM 5283 C CA . PRO A 1 663 ? 22.673 6.481 28.682 1.00 60.75 663 PRO A CA 1
ATOM 5284 C C . PRO A 1 663 ? 21.384 7.070 29.287 1.00 60.75 663 PRO A C 1
ATOM 5286 O O . PRO A 1 663 ? 20.374 6.360 29.370 1.00 60.75 663 PRO A O 1
ATOM 5289 N N . GLN A 1 664 ? 21.413 8.341 29.710 1.00 70.81 664 GLN A N 1
ATOM 5290 C CA . GLN A 1 664 ? 20.247 9.085 30.195 1.00 70.81 664 GLN A CA 1
ATOM 5291 C C . GLN A 1 664 ? 19.489 9.785 29.061 1.00 70.81 664 GLN A C 1
ATOM 5293 O O . GLN A 1 664 ? 18.330 10.135 29.267 1.00 70.81 664 GLN A O 1
ATOM 5298 N N . VAL A 1 665 ? 20.107 9.959 27.885 1.00 71.69 665 VAL A N 1
ATOM 5299 C CA . VAL A 1 665 ? 19.559 10.740 26.762 1.00 71.69 665 VAL A CA 1
ATOM 5300 C C . VAL A 1 665 ? 18.188 10.226 26.308 1.00 71.69 665 VAL A C 1
ATOM 5302 O O . VAL A 1 665 ? 17.274 11.032 26.163 1.00 71.69 665 VAL A O 1
ATOM 5305 N N . ASP A 1 666 ? 18.001 8.904 26.210 1.00 63.81 666 ASP A N 1
ATOM 5306 C CA . ASP A 1 666 ? 16.713 8.269 25.862 1.00 63.81 666 ASP A CA 1
ATOM 5307 C C . ASP A 1 666 ? 15.549 8.662 26.791 1.00 63.81 666 ASP A C 1
ATOM 5309 O O . ASP A 1 666 ? 14.383 8.599 26.407 1.00 63.81 666 ASP A O 1
ATOM 5313 N N . ASN A 1 667 ? 15.858 9.024 28.040 1.00 67.62 667 ASN A N 1
ATOM 5314 C CA . ASN A 1 667 ? 14.871 9.327 29.077 1.00 67.62 667 ASN A CA 1
ATOM 5315 C C . ASN A 1 667 ? 14.701 10.834 29.320 1.00 67.62 667 ASN A C 1
ATOM 5317 O O . ASN A 1 667 ? 13.895 11.224 30.170 1.00 67.62 667 ASN A O 1
ATOM 5321 N N . MET A 1 668 ? 15.472 11.679 28.630 1.00 79.69 668 MET A N 1
ATOM 5322 C CA . MET A 1 668 ? 15.396 13.128 28.791 1.00 79.69 668 MET A CA 1
ATOM 5323 C C . MET A 1 668 ? 14.087 13.664 28.213 1.00 79.69 668 MET A C 1
ATOM 5325 O O . MET A 1 668 ? 13.616 13.228 27.163 1.00 79.69 668 MET A O 1
ATOM 5329 N N . LYS A 1 669 ? 13.488 14.646 28.888 1.00 79.38 669 LYS A N 1
ATOM 5330 C CA . LYS A 1 669 ? 12.361 15.402 28.328 1.00 79.38 669 LYS A CA 1
ATOM 5331 C C . LYS A 1 669 ? 12.888 16.642 27.610 1.00 79.38 669 LYS A C 1
ATOM 5333 O O . LYS A 1 669 ? 14.042 17.017 27.783 1.00 79.38 669 LYS A O 1
ATOM 5338 N N . GLY A 1 670 ? 12.036 17.304 26.826 1.00 82.06 670 GLY A N 1
ATOM 5339 C CA . GLY A 1 670 ? 12.400 18.509 26.066 1.00 82.06 670 GLY A CA 1
ATOM 5340 C C . GLY A 1 670 ? 13.253 19.534 26.839 1.00 82.06 670 GLY A C 1
ATOM 5341 O O . GLY A 1 670 ? 14.303 19.910 26.324 1.00 82.06 670 GLY A O 1
ATOM 5342 N N . PRO A 1 671 ? 12.889 19.922 28.081 1.00 86.88 671 PRO A N 1
ATOM 5343 C CA . PRO A 1 671 ? 13.694 20.852 28.881 1.00 86.88 671 PRO A CA 1
ATOM 5344 C C . PRO A 1 671 ? 15.084 20.318 29.256 1.00 86.88 671 PRO A C 1
ATOM 5346 O O . PRO A 1 671 ? 16.062 21.058 29.191 1.00 86.88 671 PRO A O 1
ATOM 5349 N N . ASP A 1 672 ? 15.191 19.032 29.603 1.00 85.12 672 ASP A N 1
ATOM 5350 C CA . ASP A 1 672 ? 16.471 18.400 29.949 1.00 85.12 672 ASP A CA 1
ATOM 5351 C C . ASP A 1 672 ? 17.374 18.319 28.708 1.00 85.12 672 ASP A C 1
ATOM 5353 O O . ASP A 1 672 ? 18.558 18.653 28.756 1.00 85.12 672 ASP A O 1
ATOM 5357 N N . MET A 1 673 ? 16.794 17.955 27.556 1.00 87.25 673 MET A N 1
ATOM 5358 C CA . MET A 1 673 ? 17.495 17.946 26.270 1.00 87.25 673 MET A CA 1
ATOM 5359 C C . MET A 1 673 ? 17.971 19.347 25.875 1.00 87.25 673 MET A C 1
ATOM 5361 O O . MET A 1 673 ? 19.079 19.491 25.360 1.00 87.25 673 MET A O 1
ATOM 5365 N N . GLN A 1 674 ? 17.166 20.382 26.133 1.00 90.56 674 GLN A N 1
ATOM 5366 C CA . GLN A 1 674 ? 17.539 21.770 25.866 1.00 90.56 674 GLN A CA 1
ATOM 5367 C C . GLN A 1 674 ? 18.752 22.187 26.698 1.00 90.56 674 GLN A C 1
ATOM 5369 O O . GLN A 1 674 ? 19.718 22.706 26.140 1.00 90.56 674 GLN A O 1
ATOM 5374 N N . GLN A 1 675 ? 18.751 21.883 28.000 1.00 90.00 675 GLN A N 1
ATOM 5375 C CA . GLN A 1 675 ? 19.888 22.175 28.876 1.00 90.00 675 GLN A CA 1
ATOM 5376 C C . GLN A 1 675 ? 21.173 21.508 28.384 1.00 90.00 675 GLN A C 1
ATOM 5378 O O . GLN A 1 675 ? 22.219 22.152 28.340 1.00 90.00 675 GLN A O 1
ATOM 5383 N N . VAL A 1 676 ? 21.105 20.245 27.954 1.00 89.19 676 VAL A N 1
ATOM 5384 C CA . VAL A 1 676 ? 22.268 19.526 27.414 1.00 89.19 676 VAL A CA 1
ATOM 5385 C C . VAL A 1 676 ? 22.759 20.155 26.106 1.00 89.19 676 VAL A C 1
ATOM 5387 O O . VAL A 1 676 ? 23.963 20.349 25.922 1.00 89.19 676 VAL A O 1
ATOM 5390 N N . ILE A 1 677 ? 21.848 20.517 25.200 1.00 90.44 677 ILE A N 1
ATOM 5391 C CA . ILE A 1 677 ? 22.189 21.179 23.932 1.00 90.44 677 ILE A CA 1
ATOM 5392 C C . ILE A 1 677 ? 22.889 22.521 24.186 1.00 90.44 677 ILE A C 1
ATOM 5394 O O . ILE A 1 677 ? 23.908 22.808 23.550 1.00 90.44 677 ILE A O 1
ATOM 5398 N N . GLU A 1 678 ? 22.397 23.312 25.140 1.00 90.94 678 GLU A N 1
ATOM 5399 C CA . GLU A 1 678 ? 22.977 24.602 25.528 1.00 90.94 678 GLU A CA 1
ATOM 5400 C C . GLU A 1 678 ? 24.328 24.436 26.240 1.00 90.94 678 GLU A C 1
ATOM 5402 O O . GLU A 1 678 ? 25.307 25.097 25.875 1.00 90.94 678 GLU A O 1
ATOM 5407 N N . GLN A 1 679 ? 24.420 23.506 27.197 1.00 89.06 679 GLN A N 1
ATOM 5408 C CA . GLN A 1 679 ? 25.635 23.214 27.965 1.00 89.06 679 GLN A CA 1
ATOM 5409 C C . GLN A 1 679 ? 26.802 22.824 27.050 1.00 89.06 679 GLN A C 1
ATOM 5411 O O . GLN A 1 679 ? 27.917 23.333 27.199 1.00 89.06 679 GLN A O 1
ATOM 5416 N N . TYR A 1 680 ? 26.548 21.945 26.077 1.00 89.12 680 TYR A N 1
ATOM 5417 C CA . TYR A 1 680 ? 27.560 21.483 25.125 1.00 89.12 680 TYR A CA 1
ATOM 5418 C C . TYR A 1 680 ? 27.632 22.337 23.850 1.00 89.12 680 TYR A C 1
ATOM 5420 O O . TYR A 1 680 ? 28.396 22.006 22.942 1.00 89.12 680 TYR A O 1
ATOM 5428 N N . LYS A 1 681 ? 26.889 23.454 23.785 1.00 89.12 681 LYS A N 1
ATOM 5429 C CA . LYS A 1 681 ? 26.844 24.390 22.647 1.00 89.12 681 LYS A CA 1
ATOM 5430 C C . LYS A 1 681 ? 26.659 23.667 21.309 1.00 89.12 681 LYS A C 1
ATOM 5432 O O . LYS A 1 681 ? 27.380 23.926 20.340 1.00 89.12 681 LYS A O 1
ATOM 5437 N N . MET A 1 682 ? 25.736 22.709 21.277 1.00 91.38 682 MET A N 1
ATOM 5438 C CA . MET A 1 682 ? 25.525 21.859 20.112 1.00 91.38 682 MET A CA 1
ATOM 5439 C C . MET A 1 682 ? 24.924 22.665 18.956 1.00 91.38 682 MET A C 1
ATOM 5441 O O . MET A 1 682 ? 24.075 23.532 19.146 1.00 91.38 682 MET A O 1
ATOM 5445 N N . LYS A 1 683 ? 25.377 22.365 17.739 1.00 90.88 683 LYS A N 1
ATOM 5446 C CA . LYS A 1 683 ? 24.964 23.026 16.496 1.00 90.88 683 LYS A CA 1
ATOM 5447 C C . LYS A 1 683 ? 24.555 21.995 15.453 1.00 90.88 683 LYS A C 1
ATOM 5449 O O . LYS A 1 683 ? 24.854 20.808 15.603 1.00 90.88 683 LYS A O 1
ATOM 5454 N N . SER A 1 684 ? 23.904 22.454 14.387 1.00 86.81 684 SER A N 1
ATOM 5455 C CA . SER A 1 684 ? 23.563 21.617 13.236 1.00 86.81 684 SER A CA 1
ATOM 5456 C C . SER A 1 684 ? 24.814 20.899 12.701 1.00 86.81 684 SER A C 1
ATOM 5458 O O . SER A 1 684 ? 25.804 21.562 12.381 1.00 86.81 684 SER A O 1
ATOM 5460 N N . PRO A 1 685 ? 24.806 19.559 12.573 1.00 82.50 685 PRO A N 1
ATOM 5461 C CA . PRO A 1 685 ? 25.982 18.793 12.156 1.00 82.50 685 PRO A CA 1
ATOM 5462 C C . PRO A 1 685 ? 26.369 19.009 10.686 1.00 82.50 685 PRO A C 1
ATOM 5464 O O . PRO A 1 685 ? 27.477 18.649 10.297 1.00 82.50 685 PRO A O 1
ATOM 5467 N N . VAL A 1 686 ? 25.468 19.567 9.871 1.00 81.62 686 VAL A N 1
ATOM 5468 C CA . VAL A 1 686 ? 25.679 19.770 8.428 1.00 81.62 686 VAL A CA 1
ATOM 5469 C C . VAL A 1 686 ? 26.169 21.188 8.135 1.00 81.62 686 VAL A C 1
ATOM 5471 O O . VAL A 1 686 ? 27.108 21.382 7.369 1.00 81.62 686 VAL A O 1
ATOM 5474 N N . THR A 1 687 ? 25.543 22.186 8.753 1.00 84.62 687 THR A N 1
ATOM 5475 C CA . THR A 1 687 ? 25.731 23.612 8.428 1.00 84.62 687 THR A CA 1
ATOM 5476 C C . THR A 1 687 ? 26.446 24.391 9.528 1.00 84.62 687 THR A C 1
ATOM 5478 O O . THR A 1 687 ? 26.843 25.534 9.309 1.00 84.62 687 THR A O 1
ATOM 5481 N N . ASN A 1 688 ? 26.583 23.797 10.719 1.00 87.25 688 ASN A N 1
ATOM 5482 C CA . ASN A 1 688 ? 27.094 24.440 11.926 1.00 87.25 688 ASN A CA 1
ATOM 5483 C C . ASN A 1 688 ? 26.287 25.682 12.373 1.00 87.25 688 ASN A C 1
ATOM 5485 O O . ASN A 1 688 ? 26.819 26.564 13.049 1.00 87.25 688 ASN A O 1
ATOM 5489 N N . ASN A 1 689 ? 25.008 25.768 11.996 1.00 89.25 689 ASN A N 1
ATOM 5490 C CA . ASN A 1 689 ? 24.081 26.793 12.484 1.00 89.25 689 ASN A CA 1
ATOM 5491 C C . ASN A 1 689 ? 23.517 26.448 13.871 1.00 89.25 689 ASN A C 1
ATOM 5493 O O . ASN A 1 689 ? 23.582 25.300 14.314 1.00 89.25 689 ASN A O 1
ATOM 5497 N N . ASP A 1 690 ? 22.932 27.445 14.535 1.00 92.31 690 ASP A N 1
ATOM 5498 C CA . ASP A 1 690 ? 22.237 27.256 15.810 1.00 92.31 690 ASP A CA 1
ATOM 5499 C C . ASP A 1 690 ? 20.955 26.425 15.634 1.00 92.31 690 ASP A C 1
ATOM 5501 O O . ASP A 1 690 ? 20.349 26.396 14.555 1.00 92.31 690 ASP A O 1
ATOM 5505 N N . LEU A 1 691 ? 20.576 25.720 16.701 1.00 92.00 691 LEU A N 1
ATOM 5506 C CA . LEU A 1 691 ? 19.424 24.823 16.749 1.00 92.00 691 LEU A CA 1
ATOM 5507 C C . LEU A 1 691 ? 18.260 25.481 17.499 1.00 92.00 691 LEU A C 1
ATOM 5509 O O . LEU A 1 691 ? 18.473 26.257 18.428 1.00 92.00 691 LEU A O 1
ATOM 5513 N N . SER A 1 692 ? 17.030 25.163 17.103 1.00 92.06 692 SER A N 1
ATOM 5514 C CA . SER A 1 692 ? 15.826 25.517 17.856 1.00 92.06 692 SER A CA 1
ATOM 5515 C C . SER A 1 692 ? 15.728 24.725 19.160 1.00 92.06 692 SER A C 1
ATOM 5517 O O . SER A 1 692 ? 16.377 23.690 19.321 1.00 92.06 692 SER A O 1
ATOM 5519 N N . GLU A 1 693 ? 14.818 25.143 20.036 1.00 91.25 693 GLU A N 1
ATOM 5520 C CA . GLU A 1 693 ? 14.437 24.355 21.211 1.00 91.25 693 GLU A CA 1
ATOM 5521 C C . GLU A 1 693 ? 13.874 22.975 20.801 1.00 91.25 693 GLU A C 1
ATOM 5523 O O . GLU A 1 693 ? 13.272 22.860 19.720 1.00 91.25 693 GLU A O 1
ATOM 5528 N N . PRO A 1 694 ? 14.059 21.922 21.624 1.00 91.00 694 PRO A N 1
ATOM 5529 C CA . PRO A 1 694 ? 13.465 20.608 21.396 1.00 91.00 694 PRO A CA 1
ATOM 5530 C C . PRO A 1 694 ? 11.937 20.651 21.493 1.00 91.00 694 PRO A C 1
ATOM 5532 O O . PRO A 1 694 ? 11.368 20.922 22.549 1.00 91.00 694 PRO A O 1
ATOM 5535 N N . VAL A 1 695 ? 11.253 20.319 20.400 1.00 87.56 695 VAL A N 1
ATOM 5536 C CA . VAL A 1 695 ? 9.785 20.291 20.321 1.00 87.56 695 VAL A CA 1
ATOM 5537 C C . VAL A 1 695 ? 9.304 18.861 20.109 1.00 87.56 695 VAL A C 1
ATOM 5539 O O . VAL A 1 695 ? 9.857 18.138 19.282 1.00 87.56 695 VAL A O 1
ATOM 5542 N N . ALA A 1 696 ? 8.252 18.457 20.824 1.00 83.31 696 ALA A N 1
ATOM 5543 C CA . ALA A 1 696 ? 7.610 17.164 20.610 1.00 83.31 696 ALA A CA 1
ATOM 5544 C C . ALA A 1 696 ? 6.979 17.098 19.207 1.00 83.31 696 ALA A C 1
ATOM 5546 O O . ALA A 1 696 ? 6.181 17.954 18.818 1.00 83.31 696 ALA A O 1
ATOM 5547 N N . PHE A 1 697 ? 7.332 16.069 18.449 1.00 83.81 697 PHE A N 1
ATOM 5548 C CA . PHE A 1 697 ? 6.903 15.840 17.081 1.00 83.81 697 PHE A CA 1
ATOM 5549 C C . PHE A 1 697 ? 6.185 14.505 16.972 1.00 83.81 697 PHE A C 1
ATOM 5551 O O . PHE A 1 697 ? 6.760 13.463 17.274 1.00 83.81 697 PHE A O 1
ATOM 5558 N N . ASN A 1 698 ? 4.937 14.536 16.509 1.00 83.06 698 ASN A N 1
ATOM 5559 C CA . ASN A 1 698 ? 4.175 13.318 16.284 1.00 83.06 698 ASN A CA 1
ATOM 5560 C C . ASN A 1 698 ? 4.738 12.563 15.071 1.00 83.06 698 ASN A C 1
ATOM 5562 O O . ASN A 1 698 ? 4.810 13.102 13.964 1.00 83.06 698 ASN A O 1
ATOM 5566 N N . LEU A 1 699 ? 5.103 11.303 15.286 1.00 87.56 699 LEU A N 1
ATOM 5567 C CA . LEU A 1 699 ? 5.644 10.414 14.263 1.00 87.56 699 LEU A CA 1
ATOM 5568 C C . LEU A 1 699 ? 4.560 9.818 13.354 1.00 87.56 699 LEU A C 1
ATOM 5570 O O . LEU A 1 699 ? 4.870 9.018 12.481 1.00 87.56 699 LEU A O 1
ATOM 5574 N N . MET A 1 700 ? 3.286 10.161 13.523 1.00 93.19 700 MET A N 1
ATOM 5575 C CA . MET A 1 700 ? 2.212 9.751 12.620 1.00 93.19 700 MET A CA 1
ATOM 5576 C C . MET A 1 700 ? 1.914 10.849 11.598 1.00 93.19 700 MET A C 1
ATOM 5578 O O . MET A 1 700 ? 1.852 12.036 11.926 1.00 93.19 700 MET A O 1
ATOM 5582 N N . PHE A 1 701 ? 1.666 10.460 10.347 1.00 94.50 701 PHE A N 1
ATOM 5583 C CA . PHE A 1 701 ? 1.207 11.398 9.323 1.00 94.50 701 PHE A CA 1
ATOM 5584 C C . PHE A 1 701 ? -0.257 11.756 9.565 1.00 94.50 701 PHE A C 1
ATOM 5586 O O . PHE A 1 701 ? -1.143 10.937 9.327 1.00 94.50 701 PHE A O 1
ATOM 5593 N N . ALA A 1 702 ? -0.510 12.974 10.037 1.00 93.00 702 ALA A N 1
ATOM 5594 C CA . ALA A 1 702 ? -1.859 13.491 10.231 1.00 93.00 702 ALA A CA 1
ATOM 5595 C C . ALA A 1 702 ? -2.500 13.914 8.901 1.00 93.00 702 ALA A C 1
ATOM 5597 O O . ALA A 1 702 ? -1.832 14.417 7.999 1.00 93.00 702 ALA A O 1
ATOM 5598 N N . THR A 1 703 ? -3.815 13.747 8.804 1.00 94.44 703 THR A N 1
ATOM 5599 C CA . THR A 1 703 ? -4.634 14.197 7.678 1.00 94.44 703 THR A CA 1
ATOM 5600 C C . THR A 1 703 ? -6.054 14.533 8.142 1.00 94.44 703 THR A C 1
ATOM 5602 O O . THR A 1 703 ? -6.440 14.267 9.283 1.00 94.44 703 THR A O 1
ATOM 5605 N N . LEU A 1 704 ? -6.844 15.139 7.261 1.00 93.12 704 LEU A N 1
ATOM 5606 C CA . LEU A 1 704 ? -8.247 15.458 7.497 1.00 93.12 704 LEU A CA 1
ATOM 5607 C C . LEU A 1 704 ? -9.117 14.585 6.591 1.00 93.12 704 LEU A C 1
ATOM 5609 O O . LEU A 1 704 ? -8.923 14.547 5.377 1.00 93.12 704 LEU A O 1
ATOM 5613 N N . ILE A 1 705 ? -10.068 13.870 7.186 1.00 90.38 705 ILE A N 1
ATOM 5614 C CA . ILE A 1 705 ? -10.995 12.991 6.477 1.00 90.38 705 ILE A CA 1
ATOM 5615 C C . ILE A 1 705 ? -12.268 13.783 6.155 1.00 90.38 705 ILE A C 1
ATOM 5617 O O . ILE A 1 705 ? -12.964 14.271 7.046 1.00 90.38 705 ILE A O 1
ATOM 5621 N N . GLY A 1 706 ? -12.585 13.876 4.863 1.00 87.81 706 GLY A N 1
ATOM 5622 C CA . GLY A 1 706 ? -13.747 14.601 4.348 1.00 87.81 706 GLY A CA 1
ATOM 5623 C C . GLY A 1 706 ? -13.501 16.103 4.117 1.00 87.81 706 GLY A C 1
ATOM 5624 O O . GLY A 1 706 ? -12.563 16.686 4.660 1.00 87.81 706 GLY A O 1
ATOM 5625 N N . PRO A 1 707 ? -14.354 16.762 3.310 1.00 76.38 707 PRO A N 1
ATOM 5626 C CA . PRO A 1 707 ? -14.123 18.131 2.835 1.00 76.38 707 PRO A CA 1
ATOM 5627 C C . PRO A 1 707 ? -14.308 19.206 3.914 1.00 76.38 707 PRO A C 1
ATOM 5629 O O . PRO A 1 707 ? -13.796 20.311 3.772 1.00 76.38 707 PRO A O 1
ATOM 5632 N N . THR A 1 708 ? -15.040 18.907 4.991 1.00 80.12 708 THR A N 1
ATOM 5633 C CA . THR A 1 708 ? -15.274 19.846 6.100 1.00 80.12 708 THR A CA 1
ATOM 5634 C C . THR A 1 708 ? -14.104 19.908 7.080 1.00 80.12 708 THR A C 1
ATOM 5636 O O . THR A 1 708 ? -14.084 20.782 7.943 1.00 80.12 708 THR A O 1
ATOM 5639 N N . GLY A 1 709 ? -13.158 18.965 6.995 1.00 76.38 709 GLY A N 1
ATOM 5640 C CA . GLY A 1 709 ? -12.028 18.853 7.917 1.00 76.38 709 GLY A CA 1
ATOM 5641 C C . GLY A 1 709 ? -12.401 18.506 9.363 1.00 76.38 709 GLY A C 1
ATOM 5642 O O . GLY A 1 709 ? -11.547 18.572 10.240 1.00 76.38 709 GLY A O 1
ATOM 5643 N N . GLN A 1 710 ? -13.661 18.144 9.632 1.00 81.62 710 GLN A N 1
ATOM 5644 C CA . GLN A 1 710 ? -14.144 17.879 10.992 1.00 81.62 710 GLN A CA 1
ATOM 5645 C C . GLN A 1 710 ? -13.606 16.568 11.576 1.00 81.62 710 GLN A C 1
ATOM 5647 O O . GLN A 1 710 ? -13.460 16.458 12.792 1.00 81.62 710 GLN A O 1
ATOM 5652 N N . LEU A 1 711 ? -13.314 15.575 10.730 1.00 90.12 711 LEU A N 1
ATOM 5653 C CA . LEU A 1 711 ? -12.804 14.283 11.172 1.00 90.12 711 LEU A CA 1
ATOM 5654 C C . LEU A 1 711 ? -11.287 14.229 10.991 1.00 90.12 711 LEU A C 1
ATOM 5656 O O . LEU A 1 711 ? -10.780 14.018 9.890 1.00 90.12 711 LEU A O 1
ATOM 5660 N N . LYS A 1 712 ? -10.551 14.398 12.087 1.00 93.38 712 LYS A N 1
ATOM 5661 C CA . LYS A 1 712 ? -9.099 14.222 12.093 1.00 93.38 712 LYS A CA 1
ATOM 5662 C C . LYS A 1 712 ? -8.741 12.739 11.979 1.00 93.38 712 LYS A C 1
ATOM 5664 O O . LYS A 1 712 ? -9.312 11.885 12.664 1.00 93.38 712 LYS A O 1
ATOM 5669 N N . GLY A 1 713 ? -7.781 12.439 11.116 1.00 94.69 713 GLY A N 1
ATOM 5670 C CA . GLY A 1 713 ? -7.270 11.094 10.905 1.00 94.69 713 GLY A CA 1
ATOM 5671 C C . GLY A 1 713 ? -5.757 11.081 10.771 1.00 94.69 713 GLY A C 1
ATOM 5672 O O . GLY A 1 713 ? -5.098 12.119 10.740 1.00 94.69 713 GLY A O 1
ATOM 5673 N N . TYR A 1 714 ? -5.212 9.881 10.680 1.00 96.44 714 TYR A N 1
ATOM 5674 C CA . TYR A 1 714 ? -3.803 9.651 10.414 1.00 96.44 714 TYR A CA 1
ATOM 5675 C C . TYR A 1 714 ? -3.659 8.529 9.392 1.00 96.44 714 TYR A C 1
ATOM 5677 O O . TYR A 1 714 ? -4.566 7.714 9.214 1.00 96.44 714 TYR A O 1
ATOM 5685 N N . LEU A 1 715 ? -2.505 8.467 8.741 1.00 97.94 715 LEU A N 1
ATOM 5686 C CA . LEU A 1 715 ? -2.064 7.226 8.122 1.00 97.94 715 LEU A CA 1
ATOM 5687 C C . LEU A 1 715 ? -1.595 6.273 9.222 1.00 97.94 715 LEU A C 1
ATOM 5689 O O . LEU A 1 715 ? -0.886 6.684 10.143 1.00 97.94 715 LEU A O 1
ATOM 5693 N N . ARG A 1 716 ? -2.015 5.011 9.142 1.00 96.81 716 ARG A N 1
ATOM 5694 C CA . ARG A 1 716 ? -1.717 4.006 10.164 1.00 96.81 716 ARG A CA 1
ATOM 5695 C C . ARG A 1 716 ? -0.197 3.801 10.356 1.00 96.81 716 ARG A C 1
ATOM 5697 O O . ARG A 1 716 ? 0.521 3.661 9.360 1.00 96.81 716 ARG A O 1
ATOM 5704 N N . PRO A 1 717 ? 0.299 3.737 11.606 1.00 95.56 717 PRO A N 1
ATOM 5705 C CA . PRO A 1 717 ? 1.708 3.451 11.900 1.00 95.56 717 PRO A CA 1
ATOM 5706 C C . PRO A 1 717 ? 2.061 1.953 11.883 1.00 95.56 717 PRO A C 1
ATOM 5708 O O . PRO A 1 717 ? 3.245 1.606 11.840 1.00 95.56 717 PRO A O 1
ATOM 5711 N N . GLU A 1 718 ? 1.037 1.096 11.898 1.00 95.56 718 GLU A N 1
ATOM 5712 C CA . GLU A 1 718 ? 1.070 -0.373 11.866 1.00 95.56 718 GLU A CA 1
ATOM 5713 C C . GLU A 1 718 ? -0.235 -0.904 11.233 1.00 95.56 718 GLU A C 1
ATOM 5715 O O . GLU A 1 718 ? -1.202 -0.148 11.079 1.00 95.56 718 GLU A O 1
ATOM 5720 N N . THR A 1 719 ? -0.288 -2.184 10.860 1.00 97.69 719 THR A N 1
ATOM 5721 C CA . THR A 1 719 ? -1.480 -2.834 10.279 1.00 97.69 719 THR A CA 1
ATOM 5722 C C . THR A 1 719 ? -2.357 -3.545 11.322 1.00 97.69 719 THR A C 1
ATOM 5724 O O . THR A 1 719 ? -3.565 -3.659 11.105 1.00 97.69 719 THR A O 1
ATOM 5727 N N . ALA A 1 720 ? -1.797 -3.899 12.485 1.00 96.19 720 ALA A N 1
ATOM 5728 C CA . ALA A 1 720 ? -2.442 -4.585 13.611 1.00 96.19 720 ALA A CA 1
ATOM 5729 C C . ALA A 1 720 ? -3.840 -4.048 13.978 1.00 96.19 720 ALA A C 1
ATOM 5731 O O . ALA A 1 720 ? -4.816 -4.793 14.111 1.00 96.19 720 ALA A O 1
ATOM 5732 N N . GLN A 1 721 ? -3.977 -2.719 14.057 1.00 95.94 721 GLN A N 1
ATOM 5733 C CA . GLN A 1 721 ? -5.217 -2.051 14.474 1.00 95.94 721 GLN A CA 1
ATOM 5734 C C . GLN A 1 721 ? -6.434 -2.434 13.621 1.00 95.94 721 GLN A C 1
ATOM 5736 O O . GLN A 1 721 ? -7.540 -2.535 14.151 1.00 95.94 721 GLN A O 1
ATOM 5741 N N . GLY A 1 722 ? -6.240 -2.695 12.323 1.00 96.00 722 GLY A N 1
ATOM 5742 C CA . GLY A 1 722 ? -7.306 -3.144 11.425 1.00 96.00 722 GLY A CA 1
ATOM 5743 C C . GLY A 1 722 ? -7.878 -4.514 11.806 1.00 96.00 722 GLY A C 1
ATOM 5744 O O . GLY A 1 722 ? -9.089 -4.729 11.717 1.00 96.00 722 GLY A O 1
ATOM 5745 N N . MET A 1 723 ? -7.029 -5.421 12.290 1.00 97.75 723 MET A N 1
ATOM 5746 C CA . MET A 1 723 ? -7.428 -6.754 12.742 1.00 97.75 723 MET A CA 1
ATOM 5747 C C . MET A 1 723 ? -8.130 -6.693 14.104 1.00 97.75 723 MET A C 1
ATOM 5749 O O . MET A 1 723 ? -9.165 -7.336 14.281 1.00 97.75 723 MET A O 1
ATOM 5753 N N . PHE A 1 724 ? -7.662 -5.848 15.032 1.00 97.06 724 PHE A N 1
ATOM 5754 C CA . PHE A 1 724 ? -8.314 -5.673 16.337 1.00 97.06 724 PHE A CA 1
ATOM 5755 C C . PHE A 1 724 ? -9.731 -5.106 16.230 1.00 97.06 724 PHE A C 1
ATOM 5757 O O . PHE A 1 724 ? -10.651 -5.642 16.849 1.00 97.06 724 PHE A O 1
ATOM 5764 N N . VAL A 1 725 ? -9.950 -4.069 15.412 1.00 96.38 725 VAL A N 1
ATOM 5765 C CA . VAL A 1 725 ? -11.299 -3.491 15.243 1.00 96.38 725 VAL A CA 1
ATOM 5766 C C . VAL A 1 725 ? -12.270 -4.452 14.547 1.00 96.38 725 VAL A C 1
ATOM 5768 O O . VAL A 1 725 ? -13.481 -4.349 14.738 1.00 96.38 725 VAL A O 1
ATOM 5771 N N . ASN A 1 726 ? -11.754 -5.417 13.780 1.00 97.62 726 ASN A N 1
ATOM 5772 C CA . ASN A 1 726 ? -12.542 -6.460 13.121 1.00 97.62 726 ASN A CA 1
ATOM 5773 C C . ASN A 1 726 ? -12.604 -7.781 13.908 1.00 97.62 726 ASN A C 1
ATOM 5775 O O . ASN A 1 726 ? -13.196 -8.744 13.416 1.00 97.62 726 ASN A O 1
ATOM 5779 N N . PHE A 1 727 ? -12.064 -7.834 15.133 1.00 97.94 727 PHE A N 1
ATOM 5780 C CA . PHE A 1 727 ? -11.948 -9.059 15.931 1.00 97.94 727 PHE A CA 1
ATOM 5781 C C . PHE A 1 727 ? -13.261 -9.847 16.025 1.00 97.94 727 PHE A C 1
ATOM 5783 O O . PHE A 1 727 ? -13.271 -11.049 15.784 1.00 97.94 727 PHE A O 1
ATOM 5790 N N . LYS A 1 728 ? -14.391 -9.179 16.294 1.00 96.44 728 LYS A N 1
ATOM 5791 C CA . LYS A 1 728 ? -15.700 -9.842 16.429 1.00 96.44 728 LYS A CA 1
ATOM 5792 C C . LYS A 1 728 ? -16.121 -10.582 15.153 1.00 96.44 728 LYS A C 1
ATOM 5794 O O . LYS A 1 728 ? -16.603 -11.705 15.236 1.00 96.44 728 LYS A O 1
ATOM 5799 N N . ARG A 1 729 ? -15.898 -9.977 13.980 1.00 97.00 729 ARG A N 1
ATOM 5800 C CA . ARG A 1 729 ? -16.218 -10.585 12.675 1.00 97.00 729 ARG A CA 1
ATOM 5801 C C . ARG A 1 729 ? -15.273 -11.735 12.343 1.00 97.00 729 ARG A C 1
ATOM 5803 O O . ARG A 1 729 ? -15.703 -12.739 11.790 1.00 97.00 729 ARG A O 1
ATOM 5810 N N . LEU A 1 730 ? -13.996 -11.592 12.690 1.00 97.94 730 LEU A N 1
ATOM 5811 C CA . LEU A 1 730 ? -12.989 -12.635 12.498 1.00 97.94 730 LEU A CA 1
ATOM 5812 C C . LEU A 1 730 ? -13.261 -13.851 13.394 1.00 97.94 730 LEU A C 1
ATOM 5814 O O . LEU A 1 730 ? -13.230 -14.986 12.923 1.00 97.94 730 LEU A O 1
ATOM 5818 N N . LEU A 1 731 ? -13.611 -13.610 14.659 1.00 97.25 731 LEU A N 1
ATOM 5819 C CA . LEU A 1 731 ? -14.014 -14.648 15.601 1.00 97.25 731 LEU A CA 1
ATOM 5820 C C . LEU A 1 731 ? -15.294 -15.355 15.131 1.00 97.25 731 LEU A C 1
ATOM 5822 O O . LEU A 1 731 ? -15.365 -16.580 15.177 1.00 97.25 731 LEU A O 1
ATOM 5826 N N . GLU A 1 732 ? -16.286 -14.608 14.639 1.00 96.31 732 GLU A N 1
ATOM 5827 C CA . GLU A 1 732 ? -17.516 -15.165 14.061 1.00 96.31 732 GLU A CA 1
ATOM 5828 C C . GLU A 1 732 ? -17.229 -16.027 12.823 1.00 96.31 732 GLU A C 1
ATOM 5830 O O . GLU A 1 732 ? -17.756 -17.134 12.711 1.00 96.31 732 GLU A O 1
ATOM 5835 N N . PHE A 1 733 ? -16.341 -15.574 11.933 1.00 96.81 733 PHE A N 1
ATOM 5836 C CA . PHE A 1 733 ? -15.896 -16.360 10.781 1.00 96.81 733 PHE A CA 1
ATOM 5837 C C . PHE A 1 733 ? -15.242 -17.680 11.215 1.00 96.81 733 PHE A C 1
ATOM 5839 O O . PHE A 1 733 ? -15.467 -18.721 10.598 1.00 96.81 733 PHE A O 1
ATOM 5846 N N . ASN A 1 734 ? -14.511 -17.663 12.335 1.00 96.75 734 ASN A N 1
ATOM 5847 C CA . ASN A 1 734 ? -13.964 -18.859 12.974 1.00 96.75 734 ASN A CA 1
ATOM 5848 C C . ASN A 1 734 ? -14.946 -19.562 13.938 1.00 96.75 734 ASN A C 1
ATOM 5850 O O . ASN A 1 734 ? -14.538 -20.334 14.807 1.00 96.75 734 ASN A O 1
ATOM 5854 N N . GLN A 1 735 ? -16.253 -19.312 13.802 1.00 94.81 735 GLN A N 1
ATOM 5855 C CA . GLN A 1 735 ? -17.326 -19.972 14.558 1.00 94.81 735 GLN A CA 1
ATOM 5856 C C . GLN A 1 735 ? -17.209 -19.814 16.084 1.00 94.81 735 GLN A C 1
ATOM 5858 O O . GLN A 1 735 ? -17.571 -20.719 16.837 1.00 94.81 735 GLN A O 1
ATOM 5863 N N . GLY A 1 736 ? -16.665 -18.690 16.553 1.00 92.19 736 GLY A N 1
ATOM 5864 C CA . GLY A 1 736 ? -16.481 -18.416 17.979 1.00 92.19 736 GLY A CA 1
ATOM 5865 C C . GLY A 1 736 ? -15.323 -19.174 18.632 1.00 92.19 736 GLY A C 1
ATOM 5866 O O . GLY A 1 736 ? -15.169 -19.100 19.847 1.00 92.19 736 GLY A O 1
ATOM 5867 N N . ARG A 1 737 ? -14.516 -19.922 17.866 1.00 91.12 737 ARG A N 1
ATOM 5868 C CA . ARG A 1 737 ? -13.477 -20.806 18.413 1.00 91.12 737 ARG A CA 1
ATOM 5869 C C . ARG A 1 737 ? -12.111 -20.133 18.473 1.00 91.12 737 ARG A C 1
ATOM 5871 O O . ARG A 1 737 ? -11.748 -19.354 17.593 1.00 91.12 737 ARG A O 1
ATOM 5878 N N . LEU A 1 738 ? -11.333 -20.518 19.480 1.00 93.44 738 LEU A N 1
ATOM 5879 C CA . LEU A 1 738 ? -9.919 -20.185 19.638 1.00 93.44 738 LEU A CA 1
ATOM 5880 C C . LEU A 1 738 ? -9.066 -21.468 19.677 1.00 93.44 738 LEU A C 1
ATOM 5882 O O . LEU A 1 738 ? -9.587 -22.520 20.056 1.00 93.44 738 LEU A O 1
ATOM 5886 N N . PRO A 1 739 ? -7.771 -21.387 19.320 1.00 95.56 739 PRO A N 1
ATOM 5887 C CA . PRO A 1 739 ? -7.106 -20.212 18.753 1.00 95.56 739 PRO A CA 1
ATOM 5888 C C . PRO A 1 739 ? -7.483 -19.967 17.282 1.00 95.56 739 PRO A C 1
ATOM 5890 O O . PRO A 1 739 ? -7.922 -20.877 16.577 1.00 95.56 739 PRO A O 1
ATOM 5893 N N . PHE A 1 740 ? -7.285 -18.738 16.809 1.00 97.44 740 PHE A N 1
ATOM 5894 C CA . PHE A 1 740 ? -7.287 -18.407 15.380 1.00 97.44 740 PHE A CA 1
ATOM 5895 C C . PHE A 1 740 ? -6.312 -17.265 15.104 1.00 97.44 740 PHE A C 1
ATOM 5897 O O . PHE A 1 740 ? -5.976 -16.500 16.004 1.00 97.44 740 PHE A O 1
ATOM 5904 N N . ALA A 1 741 ? -5.863 -17.135 13.858 1.00 98.06 741 ALA A N 1
ATOM 5905 C CA . ALA A 1 741 ? -4.984 -16.046 13.452 1.00 98.06 741 ALA A CA 1
ATOM 5906 C C . ALA A 1 741 ? -5.609 -15.217 12.334 1.00 98.06 741 ALA A C 1
ATOM 5908 O O . ALA A 1 741 ? -6.144 -15.770 11.371 1.00 98.06 741 ALA A O 1
ATOM 5909 N N . ALA A 1 742 ? -5.499 -13.899 12.453 1.00 98.31 742 ALA A N 1
ATOM 5910 C CA . ALA A 1 742 ? -5.710 -12.967 11.357 1.00 98.31 742 ALA A CA 1
ATOM 5911 C C . ALA A 1 742 ? -4.354 -12.484 10.839 1.00 98.31 742 ALA A C 1
ATOM 5913 O O . ALA A 1 742 ? -3.379 -12.459 11.586 1.00 98.31 742 ALA A O 1
ATOM 5914 N N . ALA A 1 743 ? -4.282 -12.127 9.563 1.00 98.56 743 ALA A N 1
ATOM 5915 C CA . ALA A 1 743 ? -3.067 -11.587 8.972 1.00 98.56 743 ALA A CA 1
ATOM 5916 C C . ALA A 1 743 ? -3.390 -10.408 8.057 1.00 98.56 743 ALA A C 1
ATOM 5918 O O . ALA A 1 743 ? -4.441 -10.377 7.417 1.00 98.56 743 ALA A O 1
ATOM 5919 N N . GLN A 1 744 ? -2.464 -9.463 7.947 1.00 98.56 744 GLN A N 1
ATOM 5920 C CA . GLN A 1 744 ? -2.587 -8.353 7.014 1.00 98.56 744 GLN A CA 1
ATOM 5921 C C . GLN A 1 744 ? -1.237 -8.030 6.372 1.00 98.56 744 GLN A C 1
ATOM 5923 O O . GLN A 1 744 ? -0.209 -7.956 7.040 1.00 98.56 744 GLN A O 1
ATOM 5928 N N . ILE A 1 745 ? -1.247 -7.812 5.055 1.00 98.69 745 ILE A N 1
ATOM 5929 C CA . ILE A 1 745 ? -0.096 -7.318 4.294 1.00 98.69 745 ILE A CA 1
ATOM 5930 C C . ILE A 1 745 ? -0.464 -5.955 3.724 1.00 98.69 745 ILE A C 1
ATOM 5932 O O . ILE A 1 745 ? -1.391 -5.843 2.925 1.00 98.69 745 ILE A O 1
ATOM 5936 N N . GLY A 1 746 ? 0.281 -4.914 4.079 1.00 98.00 746 GLY A N 1
ATOM 5937 C CA . GLY A 1 746 ? 0.017 -3.581 3.553 1.00 98.00 746 GLY A CA 1
ATOM 5938 C C . GLY A 1 746 ? 1.047 -2.548 3.975 1.00 98.00 746 GLY A C 1
ATOM 5939 O O . GLY A 1 746 ? 1.985 -2.844 4.708 1.00 98.00 746 GLY A O 1
ATOM 5940 N N . ASN A 1 747 ? 0.883 -1.320 3.487 1.00 98.50 747 ASN A N 1
ATOM 5941 C CA . ASN A 1 747 ? 1.783 -0.230 3.850 1.00 98.50 747 ASN A CA 1
ATOM 5942 C C . ASN A 1 747 ? 1.415 0.360 5.215 1.00 98.50 747 ASN A C 1
ATOM 5944 O O . ASN A 1 747 ? 0.233 0.437 5.569 1.00 98.50 747 ASN A O 1
ATOM 5948 N N . SER A 1 748 ? 2.444 0.791 5.934 1.00 97.62 748 SER A N 1
ATOM 5949 C CA . SER A 1 748 ? 2.389 1.538 7.186 1.00 97.62 748 SER A CA 1
ATOM 5950 C C . SER A 1 748 ? 3.304 2.752 7.077 1.00 97.62 748 SER A C 1
ATOM 5952 O O . SER A 1 748 ? 4.257 2.764 6.288 1.00 97.62 748 SER A O 1
ATOM 5954 N N . PHE A 1 749 ? 2.996 3.785 7.857 1.00 97.50 749 PHE A N 1
ATOM 5955 C CA . PHE A 1 749 ? 3.598 5.100 7.699 1.00 97.50 749 PHE A CA 1
ATOM 5956 C C . PHE A 1 749 ? 4.131 5.623 9.027 1.00 97.50 749 PHE A C 1
ATOM 5958 O O . PHE A 1 749 ? 3.405 5.701 10.015 1.00 97.50 749 PHE A O 1
ATOM 5965 N N . ARG A 1 750 ? 5.397 6.035 9.042 1.00 93.25 750 ARG A N 1
ATOM 5966 C CA . ARG A 1 750 ? 6.044 6.650 10.205 1.00 93.25 750 ARG A CA 1
ATOM 5967 C C . ARG A 1 750 ? 6.767 7.905 9.750 1.00 93.25 750 ARG A C 1
ATOM 5969 O O . ARG A 1 750 ? 7.661 7.847 8.921 1.00 93.25 750 ARG A O 1
ATOM 5976 N N . ASN A 1 751 ? 6.376 9.061 10.255 1.00 91.38 751 ASN A N 1
ATOM 5977 C CA . ASN A 1 751 ? 6.956 10.355 9.930 1.00 91.38 751 ASN A CA 1
ATOM 5978 C C . ASN A 1 751 ? 8.315 10.533 10.623 1.00 91.38 751 ASN A C 1
ATOM 5980 O O . ASN A 1 751 ? 8.494 11.371 11.499 1.00 91.38 751 ASN A O 1
ATOM 5984 N N . GLU A 1 752 ? 9.274 9.693 10.246 1.00 86.31 752 GLU A N 1
ATOM 5985 C CA . GLU A 1 752 ? 10.629 9.691 10.782 1.00 86.31 752 GLU A CA 1
ATOM 5986 C C . GLU A 1 752 ? 11.290 11.063 10.603 1.00 86.31 752 GLU A C 1
ATOM 5988 O O . GLU A 1 752 ? 11.308 11.624 9.497 1.00 86.31 752 GLU A O 1
ATOM 5993 N N . ILE A 1 753 ? 11.864 11.584 11.692 1.00 79.38 753 ILE A N 1
ATOM 5994 C CA . ILE A 1 753 ? 12.444 12.934 11.740 1.00 79.38 753 ILE A CA 1
ATOM 5995 C C . ILE A 1 753 ? 13.651 13.045 10.798 1.00 79.38 753 ILE A C 1
ATOM 5997 O O . ILE A 1 753 ? 13.725 13.982 10.006 1.00 79.38 753 ILE A O 1
ATOM 6001 N N . SER A 1 754 ? 14.571 12.071 10.823 1.00 77.88 754 SER A N 1
ATOM 6002 C CA . SER A 1 754 ? 15.757 12.060 9.951 1.00 77.88 754 SER A CA 1
ATOM 6003 C C . SER A 1 754 ? 16.109 10.640 9.466 1.00 77.88 754 SER A C 1
ATOM 6005 O O . SER A 1 754 ? 16.958 9.970 10.059 1.00 77.88 754 SER A O 1
ATOM 6007 N N . PRO A 1 755 ? 15.459 10.135 8.400 1.00 79.50 755 PRO A N 1
ATOM 6008 C CA . PRO A 1 755 ? 15.764 8.819 7.833 1.00 79.50 755 PRO A CA 1
ATOM 6009 C C . PRO A 1 755 ? 17.113 8.841 7.084 1.00 79.50 755 PRO A C 1
ATOM 6011 O O . PRO A 1 755 ? 17.261 9.568 6.103 1.00 79.50 755 PRO A O 1
ATOM 6014 N N . ARG A 1 756 ? 18.111 8.066 7.551 1.00 71.44 756 ARG A N 1
ATOM 6015 C CA . ARG A 1 756 ? 19.508 8.094 7.043 1.00 71.44 756 ARG A CA 1
ATOM 6016 C C . ARG A 1 756 ? 20.108 6.730 6.648 1.00 71.44 756 ARG A C 1
ATOM 6018 O O . ARG A 1 756 ? 21.268 6.678 6.250 1.00 71.44 756 ARG A O 1
ATOM 6025 N N . SER A 1 757 ? 19.341 5.639 6.709 1.00 83.38 757 SER A N 1
ATOM 6026 C CA . SER A 1 757 ? 19.865 4.261 6.569 1.00 83.38 757 SER A CA 1
ATOM 6027 C C . SER A 1 757 ? 19.224 3.472 5.420 1.00 83.38 757 SER A C 1
ATOM 6029 O O . SER A 1 757 ? 18.884 2.300 5.576 1.00 83.38 757 SER A O 1
ATOM 6031 N N . GLY A 1 758 ? 19.003 4.114 4.269 1.00 88.75 758 GLY A N 1
ATOM 6032 C CA . GLY A 1 758 ? 18.373 3.458 3.119 1.00 88.75 758 GLY A CA 1
ATOM 6033 C C . GLY A 1 758 ? 16.993 2.890 3.469 1.00 88.75 758 GLY A C 1
ATOM 6034 O O . GLY A 1 758 ? 16.189 3.550 4.124 1.00 88.75 758 GLY A O 1
ATOM 6035 N N . LEU A 1 759 ? 16.746 1.633 3.089 1.00 91.88 759 LEU A N 1
ATOM 6036 C CA . LEU A 1 759 ? 15.488 0.931 3.373 1.00 91.88 759 LEU A CA 1
ATOM 6037 C C . LEU A 1 759 ? 15.305 0.510 4.843 1.00 91.88 759 LEU A C 1
ATOM 6039 O O . LEU A 1 759 ? 14.222 0.054 5.204 1.00 91.88 759 LEU A O 1
ATOM 6043 N N . ILE A 1 760 ? 16.323 0.650 5.703 1.00 92.00 760 ILE A N 1
ATOM 6044 C CA . ILE A 1 760 ? 16.222 0.244 7.115 1.00 92.00 760 ILE A CA 1
ATOM 6045 C C . ILE A 1 760 ? 15.301 1.187 7.902 1.00 92.00 760 ILE A C 1
ATOM 6047 O O . ILE A 1 760 ? 14.559 0.748 8.787 1.00 92.00 760 ILE A O 1
ATOM 6051 N N . ARG A 1 761 ? 15.335 2.485 7.575 1.00 90.88 761 ARG A N 1
ATOM 6052 C CA . ARG A 1 761 ? 14.559 3.528 8.254 1.00 90.88 761 ARG A CA 1
ATOM 6053 C C . ARG A 1 761 ? 13.912 4.445 7.225 1.00 90.88 761 ARG A C 1
ATOM 6055 O O . ARG A 1 761 ? 14.553 5.352 6.700 1.00 90.88 761 ARG A O 1
ATOM 6062 N N . VAL A 1 762 ? 12.643 4.172 6.942 1.00 94.00 762 VAL A N 1
ATOM 6063 C CA . VAL A 1 762 ? 11.840 4.809 5.891 1.00 94.00 762 VAL A CA 1
ATOM 6064 C C . VAL A 1 762 ? 10.521 5.321 6.457 1.00 94.00 762 VAL A C 1
ATOM 6066 O O . VAL A 1 762 ? 10.108 4.921 7.543 1.00 94.00 762 VAL A O 1
ATOM 6069 N N . ARG A 1 763 ? 9.871 6.220 5.717 1.00 95.62 763 ARG A N 1
ATOM 6070 C CA . ARG A 1 763 ? 8.611 6.849 6.118 1.00 95.62 763 ARG A CA 1
ATOM 6071 C C . ARG A 1 763 ? 7.373 6.090 5.676 1.00 95.62 763 ARG A C 1
ATOM 6073 O O . ARG A 1 763 ? 6.338 6.188 6.324 1.00 95.62 763 ARG A O 1
ATOM 6080 N N . GLU A 1 764 ? 7.503 5.327 4.603 1.00 98.06 764 GLU A N 1
ATOM 6081 C CA . GLU A 1 764 ? 6.490 4.419 4.089 1.00 98.06 764 GLU A CA 1
ATOM 6082 C C . GLU A 1 764 ? 7.147 3.063 3.844 1.00 98.06 764 GLU A C 1
ATOM 6084 O O . GLU A 1 764 ? 8.200 2.973 3.207 1.00 98.06 764 GLU A O 1
ATOM 6089 N N . PHE A 1 765 ? 6.544 2.001 4.365 1.00 97.69 765 PHE A N 1
ATOM 6090 C CA . PHE A 1 765 ? 7.041 0.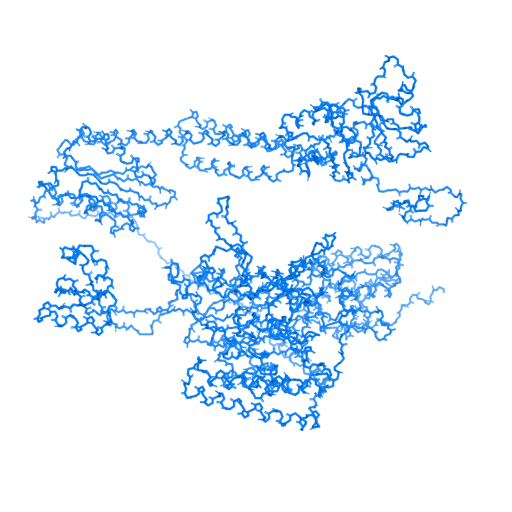646 4.175 1.00 97.69 765 PHE A CA 1
ATOM 6091 C C . PHE A 1 765 ? 5.920 -0.374 4.241 1.00 97.69 765 PHE A C 1
ATOM 6093 O O . PHE A 1 765 ? 4.914 -0.185 4.916 1.00 97.69 765 PHE A O 1
ATOM 6100 N N . THR A 1 766 ? 6.118 -1.486 3.540 1.00 98.56 766 THR A N 1
ATOM 6101 C CA . THR A 1 766 ? 5.205 -2.624 3.606 1.00 98.56 766 THR A CA 1
ATOM 6102 C C . THR A 1 766 ? 5.535 -3.480 4.815 1.00 98.56 766 THR A C 1
ATOM 6104 O O . THR A 1 766 ? 6.688 -3.877 5.004 1.00 98.56 766 THR A O 1
ATOM 6107 N N . MET A 1 767 ? 4.502 -3.785 5.586 1.00 97.94 767 MET A N 1
ATOM 6108 C CA . MET A 1 767 ? 4.523 -4.727 6.689 1.00 97.94 767 MET A CA 1
ATOM 6109 C C . MET A 1 767 ? 3.677 -5.946 6.329 1.00 97.94 767 MET A C 1
ATOM 6111 O O . MET A 1 767 ? 2.739 -5.852 5.531 1.00 97.94 767 MET A O 1
ATOM 6115 N N . ALA A 1 768 ? 4.032 -7.085 6.903 1.00 98.56 768 ALA A N 1
ATOM 6116 C CA . ALA A 1 768 ? 3.160 -8.244 6.978 1.00 98.56 768 ALA A CA 1
ATOM 6117 C C . ALA A 1 768 ? 3.024 -8.585 8.460 1.00 98.56 768 ALA A C 1
ATOM 6119 O O . ALA A 1 768 ? 4.035 -8.855 9.096 1.00 98.56 768 ALA A O 1
ATOM 6120 N N . GLU A 1 769 ? 1.826 -8.503 9.022 1.00 98.50 769 GLU A N 1
ATOM 6121 C CA . GLU A 1 769 ? 1.588 -8.732 10.450 1.00 98.50 769 GLU A CA 1
ATOM 6122 C C . GLU A 1 769 ? 0.572 -9.850 10.639 1.00 98.50 769 GLU A C 1
ATOM 6124 O O . GLU A 1 769 ? -0.280 -10.089 9.776 1.00 98.50 769 GLU A O 1
ATOM 6129 N N . ILE A 1 770 ? 0.704 -10.564 11.751 1.00 98.62 770 ILE A N 1
ATOM 6130 C CA . ILE A 1 770 ? -0.163 -11.671 12.141 1.00 98.62 770 ILE A CA 1
ATOM 6131 C C . ILE A 1 770 ? -0.642 -11.388 13.559 1.00 98.62 770 ILE A C 1
ATOM 6133 O O . ILE A 1 770 ? 0.190 -11.246 14.441 1.00 98.62 770 ILE A O 1
ATOM 6137 N N . GLU A 1 771 ? -1.951 -11.407 13.792 1.00 98.06 771 GLU A N 1
ATOM 6138 C CA . GLU A 1 771 ? -2.530 -11.412 15.138 1.00 98.06 771 GLU A CA 1
ATOM 6139 C C . GLU A 1 771 ? -3.046 -12.814 15.443 1.00 98.06 771 GLU A C 1
ATOM 6141 O O . GLU A 1 771 ? -4.092 -13.231 14.935 1.00 98.06 771 GLU A O 1
ATOM 6146 N N . HIS A 1 772 ? -2.306 -13.571 16.252 1.00 97.88 772 HIS A N 1
ATOM 6147 C CA . HIS A 1 772 ? -2.725 -14.895 16.697 1.00 97.88 772 HIS A CA 1
ATOM 6148 C C . HIS A 1 772 ? -3.452 -14.797 18.040 1.00 97.88 772 HIS A C 1
ATOM 6150 O O . HIS A 1 772 ? -2.824 -14.658 19.093 1.00 97.88 772 HIS A O 1
ATOM 6156 N N . PHE A 1 773 ? -4.781 -14.888 17.996 1.00 97.38 773 PHE A N 1
ATOM 6157 C CA . PHE A 1 773 ? -5.658 -14.857 19.161 1.00 97.38 773 PHE A CA 1
ATOM 6158 C C . PHE A 1 773 ? -5.705 -16.237 19.818 1.00 97.38 773 PHE A C 1
ATOM 6160 O O . PHE A 1 773 ? -6.072 -17.229 19.185 1.00 97.38 773 PHE A O 1
ATOM 6167 N N . VAL A 1 774 ? -5.371 -16.295 21.105 1.00 95.44 774 VAL A N 1
ATOM 6168 C CA . VAL A 1 774 ? -5.270 -17.535 21.884 1.00 95.44 774 VAL A CA 1
ATOM 6169 C C . VAL A 1 774 ? -5.877 -17.365 23.276 1.00 95.44 774 VAL A C 1
ATOM 6171 O O . VAL A 1 774 ? -5.991 -16.251 23.796 1.00 95.44 774 VAL A O 1
ATOM 6174 N N . ASP A 1 775 ? -6.288 -18.474 23.890 1.00 93.00 775 ASP A N 1
ATOM 6175 C CA . ASP A 1 775 ? -6.725 -18.477 25.284 1.00 93.00 775 ASP A CA 1
ATOM 6176 C C . ASP A 1 775 ? -5.552 -18.047 26.194 1.00 93.00 775 ASP A C 1
ATOM 6178 O O . ASP A 1 775 ? -4.458 -18.609 26.107 1.00 93.00 775 ASP A O 1
ATOM 6182 N N . PRO A 1 776 ? -5.723 -17.035 27.064 1.00 91.31 776 PRO A N 1
ATOM 6183 C CA . PRO A 1 776 ? -4.650 -16.574 27.943 1.00 91.31 776 PRO A CA 1
ATOM 6184 C C . PRO A 1 776 ? -4.188 -17.640 28.951 1.00 91.31 776 PRO A C 1
ATOM 6186 O O . PRO A 1 776 ? -3.072 -17.538 29.458 1.00 91.31 776 PRO A O 1
ATOM 6189 N N . THR A 1 777 ? -5.022 -18.641 29.245 1.00 89.62 777 THR A N 1
ATOM 6190 C CA . THR A 1 777 ? -4.730 -19.742 30.175 1.00 89.62 777 THR A CA 1
ATOM 6191 C C . THR A 1 777 ? -4.149 -20.983 29.495 1.00 89.62 777 THR A C 1
ATOM 6193 O O . THR A 1 777 ? -3.488 -21.773 30.166 1.00 89.62 777 THR A O 1
ATOM 6196 N N . ASP A 1 778 ? -4.327 -21.128 28.178 1.00 91.12 778 ASP A N 1
ATOM 6197 C CA . ASP A 1 778 ? -3.748 -22.207 27.373 1.00 91.12 778 ASP A CA 1
ATOM 6198 C C . ASP A 1 778 ? -3.057 -21.638 26.127 1.00 91.12 778 ASP A C 1
ATOM 6200 O O . ASP A 1 778 ? -3.666 -21.434 25.079 1.00 91.12 778 ASP A O 1
ATOM 6204 N N . LYS A 1 779 ? -1.748 -21.397 26.261 1.00 94.12 779 LYS A N 1
ATOM 6205 C CA . LYS A 1 779 ? -0.858 -20.952 25.176 1.00 94.12 779 LYS A CA 1
ATOM 6206 C C . LYS A 1 779 ? -0.018 -22.105 24.602 1.00 94.12 779 LYS A C 1
ATOM 6208 O O . LYS A 1 779 ? 1.151 -21.909 24.251 1.00 94.12 779 LYS A O 1
ATOM 6213 N N . SER A 1 780 ? -0.569 -23.320 24.588 1.00 95.69 780 SER A N 1
ATOM 6214 C CA . SER A 1 780 ? 0.017 -24.447 23.855 1.00 95.69 780 SER A CA 1
ATOM 6215 C C . SER A 1 780 ? -0.170 -24.270 22.343 1.00 95.69 780 SER A C 1
ATOM 6217 O O . SER A 1 780 ? -1.076 -23.561 21.898 1.00 95.69 780 SER A O 1
ATOM 6219 N N . HIS A 1 781 ? 0.687 -24.899 21.530 1.00 96.75 781 HIS A N 1
ATOM 6220 C CA . HIS A 1 781 ? 0.539 -24.847 20.073 1.00 96.75 781 HIS A CA 1
ATOM 6221 C C . HIS A 1 781 ? 0.633 -26.244 19.453 1.00 96.75 781 HIS A C 1
ATOM 6223 O O . HIS A 1 781 ? 1.694 -26.870 19.500 1.00 96.75 781 HIS A O 1
ATOM 6229 N N . PRO A 1 782 ? -0.416 -26.729 18.758 1.00 95.06 782 PRO A N 1
ATOM 6230 C CA . PRO A 1 782 ? -0.501 -28.124 18.315 1.00 95.06 782 PRO A CA 1
ATOM 6231 C C . PRO A 1 782 ? 0.605 -28.529 17.329 1.00 95.06 782 PRO A C 1
ATOM 6233 O O . PRO A 1 782 ? 0.919 -29.709 17.190 1.00 95.06 782 PRO A O 1
ATOM 6236 N N . LYS A 1 783 ? 1.209 -27.557 16.634 1.00 97.38 783 LYS A N 1
ATOM 6237 C CA . LYS A 1 783 ? 2.314 -27.781 15.689 1.00 97.38 783 LYS A CA 1
ATOM 6238 C C . LYS A 1 783 ? 3.702 -27.451 16.252 1.00 97.38 783 LYS A C 1
ATOM 6240 O O . LYS A 1 783 ? 4.664 -27.494 15.486 1.00 97.38 783 LYS A O 1
ATOM 6245 N N . PHE A 1 784 ? 3.851 -27.122 17.539 1.00 98.00 784 PHE A N 1
ATOM 6246 C CA . PHE A 1 784 ? 5.152 -26.739 18.112 1.00 98.00 784 PHE A CA 1
ATOM 6247 C C . PHE A 1 784 ? 6.241 -27.799 17.888 1.00 98.00 784 PHE A C 1
ATOM 6249 O O . PHE A 1 784 ? 7.364 -27.468 17.503 1.00 98.00 784 PHE A O 1
ATOM 6256 N N . GLU A 1 785 ? 5.884 -29.080 17.987 1.00 97.31 785 GLU A N 1
ATOM 6257 C CA . GLU A 1 785 ? 6.810 -30.199 17.780 1.00 97.31 785 GLU A CA 1
ATOM 6258 C C . GLU A 1 785 ? 7.503 -30.173 16.402 1.00 97.31 785 GLU A C 1
ATOM 6260 O O . GLU A 1 785 ? 8.642 -30.614 16.256 1.00 97.31 785 GLU A O 1
ATOM 6265 N N . THR A 1 786 ? 6.864 -29.584 15.382 1.00 97.44 786 THR A N 1
ATOM 6266 C CA . THR A 1 786 ? 7.445 -29.462 14.032 1.00 97.44 786 THR A CA 1
ATOM 6267 C C . THR A 1 786 ? 8.674 -28.550 13.980 1.00 97.44 786 THR A C 1
ATOM 6269 O O . THR A 1 786 ? 9.508 -28.698 13.086 1.00 97.44 786 THR A O 1
ATOM 6272 N N . VAL A 1 787 ? 8.815 -27.631 14.942 1.00 97.69 787 VAL A N 1
ATOM 6273 C CA . VAL A 1 787 ? 9.922 -26.667 15.026 1.00 97.69 787 VAL A CA 1
ATOM 6274 C C . VAL A 1 787 ? 10.766 -26.817 16.293 1.00 97.69 787 VAL A C 1
ATOM 6276 O O . VAL A 1 787 ? 11.841 -26.228 16.372 1.00 97.69 787 VAL A O 1
ATOM 6279 N N . ALA A 1 788 ? 10.349 -27.644 17.256 1.00 97.06 788 ALA A N 1
ATOM 6280 C CA . ALA A 1 788 ? 11.037 -27.839 18.535 1.00 97.06 788 ALA A CA 1
ATOM 6281 C C . ALA A 1 788 ? 12.512 -28.263 18.387 1.00 97.06 788 ALA A C 1
ATOM 6283 O O . ALA A 1 788 ? 13.351 -27.938 19.226 1.00 97.06 788 ALA A O 1
ATOM 6284 N N . ASN A 1 789 ? 12.858 -28.957 17.299 1.00 97.38 789 ASN A N 1
ATOM 6285 C CA . ASN A 1 789 ? 14.223 -29.413 17.017 1.00 97.38 789 ASN A CA 1
ATOM 6286 C C . ASN A 1 789 ? 15.134 -28.358 16.375 1.00 97.38 789 ASN A C 1
ATOM 6288 O O . ASN A 1 789 ? 16.327 -28.616 16.210 1.00 97.38 789 ASN A O 1
ATOM 6292 N N . LEU A 1 790 ? 14.607 -27.190 16.003 1.00 96.69 790 LEU A N 1
ATOM 6293 C CA . LEU A 1 790 ? 15.413 -26.139 15.391 1.00 96.69 790 LEU A CA 1
ATOM 6294 C C . LEU A 1 790 ? 16.384 -25.544 16.407 1.00 96.69 790 LEU A C 1
ATOM 6296 O O . LEU A 1 790 ? 16.016 -25.236 17.540 1.00 96.69 790 LEU A O 1
ATOM 6300 N N . GLN A 1 791 ? 17.621 -25.352 15.960 1.00 95.69 791 GLN A N 1
ATOM 6301 C CA . GLN A 1 791 ? 18.645 -24.624 16.692 1.00 95.69 791 GLN A CA 1
ATOM 6302 C C . GLN A 1 791 ? 18.666 -23.174 16.214 1.00 95.69 791 GLN A C 1
ATOM 6304 O O . GLN A 1 791 ? 18.921 -22.904 15.038 1.00 95.69 791 GLN A O 1
ATOM 6309 N N . VAL A 1 792 ? 18.400 -22.247 17.129 1.00 95.00 792 VAL A N 1
ATOM 6310 C CA . VAL A 1 792 ? 18.321 -20.810 16.848 1.00 95.00 792 VAL A CA 1
ATOM 6311 C C . VAL A 1 792 ? 19.245 -20.038 17.784 1.00 95.00 792 VAL A C 1
ATOM 6313 O O . VAL A 1 792 ? 19.472 -20.449 18.922 1.00 95.00 792 VAL A O 1
ATOM 6316 N N . GLN A 1 793 ? 19.818 -18.933 17.305 1.00 95.44 793 GLN A N 1
ATOM 6317 C CA . GLN A 1 793 ? 20.613 -18.055 18.161 1.00 95.44 793 GLN A CA 1
ATOM 6318 C C . GLN A 1 793 ? 19.672 -17.204 19.015 1.00 95.44 793 GLN A C 1
ATOM 6320 O O . GLN A 1 793 ? 18.976 -16.344 18.479 1.00 95.44 793 GLN A O 1
ATOM 6325 N N . LEU A 1 794 ? 19.653 -17.432 20.326 1.00 95.50 794 LEU A N 1
ATOM 6326 C CA . LEU A 1 794 ? 18.875 -16.650 21.283 1.00 95.50 794 LEU A CA 1
ATOM 6327 C C . LEU A 1 794 ? 19.791 -15.689 22.041 1.00 95.50 794 LEU A C 1
ATOM 6329 O O . LEU A 1 794 ? 20.804 -16.094 22.618 1.00 95.50 794 LEU A O 1
ATOM 6333 N N . TYR A 1 795 ? 19.414 -14.415 22.063 1.00 92.56 795 TYR A N 1
ATOM 6334 C CA . TYR A 1 795 ? 20.052 -13.376 22.856 1.00 92.56 795 TYR A CA 1
ATOM 6335 C C . TYR A 1 795 ? 19.098 -12.911 23.957 1.00 92.56 795 TYR A C 1
ATOM 6337 O O . TYR A 1 795 ? 18.313 -11.978 23.798 1.00 92.56 795 TYR A O 1
ATOM 6345 N N . THR A 1 796 ? 19.135 -13.638 25.069 1.00 89.06 796 THR A N 1
ATOM 6346 C CA . THR A 1 796 ? 18.197 -13.486 26.188 1.00 89.06 796 THR A CA 1
ATOM 6347 C C . THR A 1 796 ? 18.390 -12.148 26.905 1.00 89.06 796 THR A C 1
ATOM 6349 O O . THR A 1 796 ? 19.473 -11.553 26.847 1.00 89.06 796 THR A O 1
ATOM 6352 N N . ALA A 1 797 ? 17.374 -11.682 27.634 1.00 80.69 797 ALA A N 1
ATOM 6353 C CA . ALA A 1 797 ? 17.507 -10.487 28.466 1.00 80.69 797 ALA A CA 1
ATOM 6354 C C . ALA A 1 797 ? 18.602 -10.667 29.538 1.00 80.69 797 ALA A C 1
ATOM 6356 O O . ALA A 1 797 ? 19.337 -9.730 29.851 1.00 80.69 797 ALA A O 1
ATOM 6357 N N . THR A 1 798 ? 18.768 -11.883 30.067 1.00 78.44 798 THR A N 1
ATOM 6358 C CA . THR A 1 798 ? 19.833 -12.216 31.023 1.00 78.44 798 THR A CA 1
ATOM 6359 C C . THR A 1 798 ? 21.215 -12.111 30.392 1.00 78.44 798 THR A C 1
ATOM 6361 O O . THR A 1 798 ? 22.074 -11.459 30.972 1.00 78.44 798 THR A O 1
ATOM 6364 N N . ASN A 1 799 ? 21.416 -12.672 29.197 1.00 77.62 799 ASN A N 1
ATOM 6365 C CA . ASN A 1 799 ? 22.677 -12.582 28.457 1.00 77.62 799 ASN A CA 1
ATOM 6366 C C . ASN A 1 799 ? 23.021 -11.124 28.135 1.00 77.62 799 ASN A C 1
ATOM 6368 O O . ASN A 1 799 ? 24.154 -10.698 28.338 1.00 77.62 799 ASN A O 1
ATOM 6372 N N . GLN A 1 800 ? 22.023 -10.329 27.741 1.00 80.44 800 GLN A N 1
ATOM 6373 C CA . GLN A 1 800 ? 22.185 -8.886 27.583 1.00 80.44 800 GLN A CA 1
ATOM 6374 C C . GLN A 1 800 ? 22.631 -8.225 28.891 1.00 80.44 800 GLN A C 1
ATOM 6376 O O . GLN A 1 800 ? 23.503 -7.363 28.864 1.00 80.44 800 GLN A O 1
ATOM 6381 N N . MET A 1 801 ? 22.028 -8.575 30.034 1.00 66.62 801 MET A N 1
ATOM 6382 C CA . MET A 1 801 ? 22.356 -8.022 31.359 1.00 66.62 801 MET A CA 1
ATOM 6383 C C . MET A 1 801 ? 23.713 -8.459 31.902 1.00 66.62 801 MET A C 1
ATOM 6385 O O . MET A 1 801 ? 24.330 -7.661 32.592 1.00 66.62 801 MET A O 1
ATOM 6389 N N . SER A 1 802 ? 24.177 -9.668 31.593 1.00 66.50 802 SER A N 1
ATOM 6390 C CA . SER A 1 802 ? 25.485 -10.188 32.008 1.00 66.50 802 SER A CA 1
ATOM 6391 C C . SER A 1 802 ? 26.604 -9.891 31.006 1.00 66.50 802 SER A C 1
ATOM 6393 O O . SER A 1 802 ? 27.773 -10.117 31.316 1.00 66.50 802 SER A O 1
ATOM 6395 N N . GLY A 1 803 ? 26.269 -9.361 29.824 1.00 63.03 803 GLY A N 1
ATOM 6396 C CA . GLY A 1 803 ? 27.239 -9.074 28.770 1.00 63.03 803 GLY A CA 1
ATOM 6397 C C . GLY A 1 803 ? 27.706 -10.315 28.000 1.00 63.03 803 GLY A C 1
ATOM 6398 O O . GLY A 1 803 ? 28.699 -10.286 27.273 1.00 63.03 803 GLY A O 1
ATOM 6399 N N . GLU A 1 804 ? 27.013 -11.432 28.174 1.00 70.56 804 GLU A N 1
ATOM 6400 C CA . GLU A 1 804 ? 27.305 -12.667 27.463 1.00 70.56 804 GLU A CA 1
ATOM 6401 C C . GLU A 1 804 ? 26.757 -12.619 26.036 1.00 70.56 804 GLU A C 1
ATOM 6403 O O . GLU A 1 804 ? 25.701 -12.053 25.776 1.00 70.56 804 GLU A O 1
ATOM 6408 N N . SER A 1 805 ? 27.435 -13.276 25.100 1.00 78.12 805 SER A N 1
ATOM 6409 C CA . SER A 1 805 ? 26.981 -13.361 23.708 1.00 78.12 805 SER A CA 1
ATOM 6410 C C . SER A 1 805 ? 25.713 -14.216 23.551 1.00 78.12 805 SER A C 1
ATOM 6412 O O . SER A 1 805 ? 25.368 -15.021 24.421 1.00 78.12 805 SER A O 1
ATOM 6414 N N . ALA A 1 806 ? 25.031 -14.058 22.411 1.00 85.81 806 ALA A N 1
ATOM 6415 C CA . ALA A 1 806 ? 23.927 -14.928 22.010 1.00 85.81 806 ALA A CA 1
ATOM 6416 C C . ALA A 1 806 ? 24.376 -16.397 21.947 1.00 85.81 806 ALA A C 1
ATOM 6418 O O . ALA A 1 806 ? 25.519 -16.688 21.588 1.00 85.81 806 ALA A O 1
ATOM 6419 N N . ARG A 1 807 ? 23.474 -17.325 22.275 1.00 89.00 807 ARG A N 1
ATOM 6420 C CA . ARG A 1 807 ? 23.768 -18.764 22.313 1.00 89.00 807 ARG A CA 1
ATOM 6421 C C . ARG A 1 807 ? 22.889 -19.521 21.337 1.00 89.00 807 ARG A C 1
ATOM 6423 O O . ARG A 1 807 ? 21.726 -19.178 21.149 1.00 89.00 807 ARG A O 1
ATOM 6430 N N . LEU A 1 808 ? 23.442 -20.571 20.740 1.00 93.00 808 LEU A N 1
ATOM 6431 C CA . LEU A 1 808 ? 22.671 -21.499 19.926 1.00 93.00 808 LEU A CA 1
ATOM 6432 C C . LEU A 1 808 ? 21.885 -22.433 20.854 1.00 93.00 808 LEU A C 1
ATOM 6434 O O . LEU A 1 808 ? 22.482 -23.179 21.627 1.00 93.00 808 LEU A O 1
ATOM 6438 N N . VAL A 1 809 ? 20.558 -22.371 20.793 1.00 94.69 809 VAL A N 1
ATOM 6439 C CA . VAL A 1 809 ? 19.659 -23.121 21.678 1.00 94.69 809 VAL A CA 1
ATOM 6440 C C . VAL A 1 809 ? 18.624 -23.859 20.836 1.00 94.69 809 VAL A C 1
ATOM 6442 O O . VAL A 1 809 ? 18.141 -23.340 19.828 1.00 94.69 809 VAL A O 1
ATOM 6445 N N . ARG A 1 810 ? 18.281 -25.085 21.238 1.00 97.19 810 ARG A N 1
ATOM 6446 C CA . ARG A 1 810 ? 17.173 -25.840 20.649 1.00 97.19 810 ARG A CA 1
ATOM 6447 C C . ARG A 1 810 ? 15.844 -25.277 21.157 1.00 97.19 810 ARG A C 1
ATOM 6449 O O . ARG A 1 810 ? 15.669 -25.127 22.364 1.00 97.19 810 ARG A O 1
ATOM 6456 N N . LEU A 1 811 ? 14.903 -24.988 20.259 1.00 96.75 811 LEU A N 1
ATOM 6457 C CA . LEU A 1 811 ? 13.634 -24.340 20.625 1.00 96.75 811 LEU A CA 1
ATOM 6458 C C . LEU A 1 811 ? 12.823 -25.117 21.671 1.00 96.75 811 LEU A C 1
ATOM 6460 O O . LEU A 1 811 ? 12.289 -24.507 22.593 1.00 96.75 811 LEU A O 1
ATOM 6464 N N . GLY A 1 812 ? 12.768 -26.448 21.578 1.00 96.69 812 GLY A N 1
ATOM 6465 C CA . GLY A 1 812 ? 12.100 -27.292 22.575 1.00 96.69 812 GLY A CA 1
ATOM 6466 C C . GLY A 1 812 ? 12.710 -27.152 23.973 1.00 96.69 812 GLY A C 1
ATOM 6467 O O . GLY A 1 812 ? 11.992 -27.032 24.966 1.00 96.69 812 GLY A O 1
ATOM 6468 N N . ASP A 1 813 ? 14.037 -27.074 24.053 1.00 97.25 813 ASP A N 1
ATOM 6469 C CA . ASP A 1 813 ? 14.752 -26.901 25.319 1.00 97.25 813 ASP A CA 1
ATOM 6470 C C . ASP A 1 813 ? 14.507 -25.484 25.884 1.00 97.25 813 ASP A C 1
ATOM 6472 O O . ASP A 1 813 ? 14.287 -25.312 27.083 1.00 97.25 813 ASP A O 1
ATOM 6476 N N . ALA A 1 814 ? 14.451 -24.462 25.020 1.00 96.19 814 ALA A N 1
ATOM 6477 C CA . ALA A 1 814 ? 14.130 -23.088 25.413 1.00 96.19 814 ALA A CA 1
ATOM 6478 C C . ALA A 1 814 ? 12.695 -22.933 25.955 1.00 96.19 814 ALA A C 1
ATOM 6480 O O . ALA A 1 814 ? 12.487 -22.226 26.939 1.00 96.19 814 ALA A O 1
ATOM 6481 N N . VAL A 1 815 ? 11.705 -23.600 25.355 1.00 96.25 815 VAL A N 1
ATOM 6482 C CA . VAL A 1 815 ? 10.313 -23.552 25.840 1.00 96.25 815 VAL A CA 1
ATOM 6483 C C . VAL A 1 815 ? 10.137 -24.379 27.118 1.00 96.25 815 VAL A C 1
ATOM 6485 O O . VAL A 1 815 ? 9.522 -23.914 28.077 1.00 96.25 815 VAL A O 1
ATOM 6488 N N . SER A 1 816 ? 10.719 -25.582 27.180 1.00 95.50 816 SER A N 1
ATOM 6489 C CA . SER A 1 816 ? 10.626 -26.451 28.368 1.00 95.50 816 SER A CA 1
ATOM 6490 C C . SER A 1 816 ? 11.292 -25.841 29.608 1.00 95.50 816 SER A C 1
ATOM 6492 O O . SER A 1 816 ? 10.779 -25.987 30.715 1.00 95.50 816 SER A O 1
ATOM 6494 N N . SER A 1 817 ? 12.382 -25.089 29.425 1.00 94.19 817 SER A N 1
ATOM 6495 C CA . SER A 1 817 ? 13.059 -24.338 30.493 1.00 94.19 817 SER A CA 1
ATOM 6496 C C . SER A 1 817 ? 12.416 -22.982 30.819 1.00 94.19 817 SER A C 1
ATOM 6498 O O . SER A 1 817 ? 12.943 -22.255 31.659 1.00 94.19 817 SER A O 1
ATOM 6500 N N . LYS A 1 818 ? 11.295 -22.628 30.167 1.00 92.75 818 LYS A N 1
ATOM 6501 C CA . LYS A 1 818 ? 10.615 -21.324 30.285 1.00 92.75 818 LYS A CA 1
ATOM 6502 C C . LYS A 1 818 ? 11.481 -20.118 29.917 1.00 92.75 818 LYS A C 1
ATOM 6504 O O . LYS A 1 818 ? 11.147 -18.992 30.275 1.00 92.75 818 LYS A O 1
ATOM 6509 N N . LEU A 1 819 ? 12.555 -20.334 29.155 1.00 91.69 819 LEU A N 1
ATOM 6510 C CA . LEU A 1 819 ? 13.309 -19.243 28.547 1.00 91.69 819 LEU A CA 1
ATOM 6511 C C . LEU A 1 819 ? 12.450 -18.507 27.511 1.00 91.69 819 LEU A C 1
ATOM 6513 O O . LEU A 1 819 ? 12.435 -17.281 27.484 1.00 91.69 819 LEU A O 1
ATOM 6517 N N . ILE A 1 820 ? 11.735 -19.269 26.682 1.00 94.62 820 ILE A N 1
ATOM 6518 C CA . ILE A 1 820 ? 10.628 -18.773 25.861 1.00 94.62 820 ILE A CA 1
ATOM 6519 C C . ILE A 1 820 ? 9.340 -19.130 26.604 1.00 94.62 820 ILE A C 1
ATOM 6521 O O . ILE A 1 820 ? 9.141 -20.285 26.983 1.00 94.62 820 ILE A O 1
ATOM 6525 N N . ASN A 1 821 ? 8.476 -18.141 26.830 1.00 92.62 821 ASN A N 1
ATOM 6526 C CA . ASN A 1 821 ? 7.383 -18.242 27.800 1.00 92.62 821 ASN A CA 1
ATOM 6527 C C . ASN A 1 821 ? 6.396 -19.407 27.525 1.00 92.62 821 ASN A C 1
ATOM 6529 O O . ASN A 1 821 ? 5.968 -20.126 28.440 1.00 92.62 821 ASN A O 1
ATOM 6533 N N . ASN A 1 822 ? 6.044 -19.622 26.254 1.00 94.56 822 ASN A N 1
ATOM 6534 C CA . ASN A 1 822 ? 5.040 -20.601 25.837 1.00 94.56 822 ASN A CA 1
ATOM 6535 C C . ASN A 1 822 ? 5.325 -21.211 24.450 1.00 94.56 822 ASN A C 1
ATOM 6537 O O . ASN A 1 822 ? 6.174 -20.724 23.699 1.00 94.56 822 ASN A O 1
ATOM 6541 N N . GLU A 1 823 ? 4.615 -22.296 24.126 1.00 97.06 823 GLU A N 1
ATOM 6542 C CA . GLU A 1 823 ? 4.783 -23.031 22.867 1.00 97.06 823 GLU A CA 1
ATOM 6543 C C . GLU A 1 823 ? 4.344 -22.218 21.650 1.00 97.06 823 GLU A C 1
ATOM 6545 O O . GLU A 1 823 ? 4.985 -22.324 20.609 1.00 97.06 823 GLU A O 1
ATOM 6550 N N . THR A 1 824 ? 3.303 -21.388 21.760 1.00 96.56 824 THR A N 1
ATOM 6551 C CA . THR A 1 824 ? 2.842 -20.532 20.654 1.00 96.56 824 THR A CA 1
ATOM 6552 C C . THR A 1 824 ? 3.910 -19.525 20.238 1.00 96.56 824 THR A C 1
ATOM 6554 O O . THR A 1 824 ? 4.229 -19.413 19.053 1.00 96.56 824 THR A O 1
ATOM 6557 N N . LEU A 1 825 ? 4.542 -18.848 21.198 1.00 96.19 825 LEU A N 1
ATOM 6558 C CA . LEU A 1 825 ? 5.646 -17.927 20.932 1.00 96.19 825 LEU A CA 1
ATOM 6559 C C . LEU A 1 825 ? 6.860 -18.670 20.348 1.00 96.19 825 LEU A C 1
ATOM 6561 O O . LEU A 1 825 ? 7.431 -18.243 19.343 1.00 96.19 825 LEU A O 1
ATOM 6565 N N . GLY A 1 826 ? 7.206 -19.832 20.914 1.00 97.56 826 GLY A N 1
ATOM 6566 C CA . GLY A 1 826 ? 8.262 -20.701 20.384 1.00 97.56 826 GLY A CA 1
ATOM 6567 C C . GLY A 1 826 ? 7.975 -21.207 18.965 1.00 97.56 826 GLY A C 1
ATOM 6568 O O . GLY A 1 826 ? 8.887 -21.280 18.137 1.00 97.56 826 GLY A O 1
ATOM 6569 N N . TYR A 1 827 ? 6.709 -21.500 18.656 1.00 98.50 827 TYR A N 1
ATOM 6570 C CA . TYR A 1 827 ? 6.264 -21.911 17.332 1.00 98.50 827 TYR A CA 1
ATOM 6571 C C . TYR A 1 827 ? 6.513 -20.806 16.310 1.00 98.50 827 TYR A C 1
ATOM 6573 O O . TYR A 1 827 ? 7.183 -21.043 15.301 1.00 98.50 827 TYR A O 1
ATOM 6581 N N . PHE A 1 828 ? 6.046 -19.587 16.593 1.00 98.44 828 PHE A N 1
ATOM 6582 C CA . PHE A 1 828 ? 6.242 -18.456 15.692 1.00 98.44 828 PHE A CA 1
ATOM 6583 C C . PHE A 1 828 ? 7.715 -18.081 15.533 1.00 98.44 828 PHE A C 1
ATOM 6585 O O . PHE A 1 828 ? 8.135 -17.867 14.399 1.00 98.44 828 PHE A O 1
ATOM 6592 N N . ILE A 1 829 ? 8.538 -18.121 16.589 1.00 98.44 829 ILE A N 1
ATOM 6593 C CA . ILE A 1 829 ? 10.001 -17.949 16.469 1.00 98.44 829 ILE A CA 1
ATOM 6594 C C . ILE A 1 829 ? 10.590 -18.975 15.487 1.00 98.44 829 ILE A C 1
ATOM 6596 O O . ILE A 1 829 ? 11.336 -18.615 14.572 1.00 98.44 829 ILE A O 1
ATOM 6600 N N . GLY A 1 830 ? 10.215 -20.252 15.615 1.00 98.31 830 GLY A N 1
ATOM 6601 C CA . GLY A 1 830 ? 10.650 -21.306 14.698 1.00 98.31 830 GLY A CA 1
ATOM 6602 C C . GLY A 1 830 ? 10.194 -21.073 13.256 1.00 98.31 830 GLY A C 1
ATOM 6603 O O . GLY A 1 830 ? 10.985 -21.202 12.318 1.00 98.31 830 GLY A O 1
ATOM 6604 N N . ARG A 1 831 ? 8.937 -20.667 13.054 1.00 98.56 831 ARG A N 1
ATOM 6605 C CA . ARG A 1 831 ? 8.396 -20.351 11.724 1.00 98.56 831 ARG A CA 1
ATOM 6606 C C . ARG A 1 831 ? 9.050 -19.122 11.102 1.00 98.56 831 ARG A C 1
ATOM 6608 O O . ARG A 1 831 ? 9.339 -19.167 9.905 1.00 98.56 831 ARG A O 1
ATOM 6615 N N . ILE A 1 832 ? 9.328 -18.079 11.885 1.00 98.75 832 ILE A N 1
ATOM 6616 C CA . ILE A 1 832 ? 10.077 -16.889 11.462 1.00 98.75 832 ILE A CA 1
ATOM 6617 C C . ILE A 1 832 ? 11.479 -17.303 11.019 1.00 98.75 832 ILE A C 1
ATOM 6619 O O . ILE A 1 832 ? 11.882 -16.968 9.908 1.00 98.75 832 ILE A O 1
ATOM 6623 N N . TYR A 1 833 ? 12.197 -18.098 11.818 1.00 98.69 833 TYR A N 1
ATOM 6624 C CA . TYR A 1 833 ? 13.528 -18.596 11.457 1.00 98.69 833 TYR A CA 1
ATOM 6625 C C . TYR A 1 833 ? 13.519 -19.351 10.119 1.00 98.69 833 TYR A C 1
ATOM 6627 O O . TYR A 1 833 ? 14.345 -19.092 9.238 1.00 98.69 833 TYR A O 1
ATOM 6635 N N . LEU A 1 834 ? 12.559 -20.262 9.932 1.00 98.25 834 LEU A N 1
ATOM 6636 C CA . LEU A 1 834 ? 12.421 -21.010 8.683 1.00 98.25 834 LEU A CA 1
ATOM 6637 C C . LEU A 1 834 ? 12.122 -20.091 7.494 1.00 98.25 834 LEU A C 1
ATOM 6639 O O . LEU A 1 834 ? 12.722 -20.266 6.439 1.00 98.25 834 LEU A O 1
ATOM 6643 N N . PHE A 1 835 ? 11.241 -19.102 7.655 1.00 98.50 835 PHE A N 1
ATOM 6644 C CA . PHE A 1 835 ? 10.938 -18.141 6.595 1.00 98.50 835 PHE A CA 1
ATOM 6645 C C . PHE A 1 835 ? 12.167 -17.303 6.226 1.00 98.50 835 PHE A C 1
ATOM 6647 O O . PHE A 1 835 ? 12.562 -17.281 5.062 1.00 98.50 835 PHE A O 1
ATOM 6654 N N . MET A 1 836 ? 12.808 -16.675 7.218 1.00 98.25 836 MET A N 1
ATOM 6655 C CA . MET A 1 836 ? 13.971 -15.801 7.029 1.00 98.25 836 MET A CA 1
ATOM 6656 C C . MET A 1 836 ? 15.094 -16.537 6.291 1.00 98.25 836 MET A C 1
ATOM 6658 O O . MET A 1 836 ? 15.632 -16.047 5.299 1.00 98.25 836 MET A O 1
ATOM 6662 N N . THR A 1 837 ? 15.402 -17.762 6.713 1.00 96.62 837 THR A N 1
ATOM 6663 C CA . THR A 1 837 ? 16.456 -18.568 6.079 1.00 96.62 837 THR A CA 1
ATOM 6664 C C . THR A 1 837 ? 16.081 -19.031 4.672 1.00 96.62 837 THR A C 1
ATOM 6666 O O . THR A 1 837 ? 16.928 -19.050 3.781 1.00 96.62 837 THR A O 1
ATOM 6669 N N . LYS A 1 838 ? 14.803 -19.336 4.431 1.00 94.94 838 LYS A N 1
ATOM 6670 C CA . LYS A 1 838 ? 14.286 -19.739 3.117 1.00 94.94 838 LYS A CA 1
ATOM 6671 C C . LYS A 1 838 ? 14.300 -18.608 2.090 1.00 94.94 838 LYS A C 1
ATOM 6673 O O . LYS A 1 838 ? 14.554 -18.867 0.916 1.00 94.94 838 LYS A O 1
ATOM 6678 N N . VAL A 1 839 ? 14.080 -17.364 2.519 1.00 96.25 839 VAL A N 1
ATOM 6679 C CA . VAL A 1 839 ? 14.209 -16.180 1.651 1.00 96.25 839 VAL A CA 1
ATOM 6680 C C . VAL A 1 839 ? 15.660 -15.707 1.498 1.00 96.25 839 VAL A C 1
ATOM 6682 O O . VAL A 1 839 ? 15.909 -14.721 0.820 1.00 96.25 839 VAL A O 1
ATOM 6685 N N . GLY A 1 840 ? 16.637 -16.421 2.064 1.00 95.56 840 GLY A N 1
ATOM 6686 C CA . GLY A 1 840 ? 18.060 -16.173 1.827 1.00 95.56 840 GLY A CA 1
ATOM 6687 C C . GLY A 1 840 ? 18.776 -15.381 2.920 1.00 95.56 840 GLY A C 1
ATOM 6688 O O . GLY A 1 840 ? 19.891 -14.921 2.688 1.00 95.56 840 GLY A O 1
ATOM 6689 N N . ILE A 1 841 ? 18.193 -15.211 4.110 1.00 97.81 841 ILE A N 1
ATOM 6690 C CA . ILE A 1 841 ? 18.928 -14.667 5.259 1.00 97.81 841 ILE A CA 1
ATOM 6691 C C . ILE A 1 841 ? 19.912 -15.722 5.781 1.00 97.81 841 ILE A C 1
ATOM 6693 O O . ILE A 1 841 ? 19.529 -16.844 6.116 1.00 97.81 841 ILE A O 1
ATOM 6697 N N . ASP A 1 842 ? 21.188 -15.349 5.881 1.00 94.38 842 ASP A N 1
ATOM 6698 C CA . ASP A 1 842 ? 22.231 -16.178 6.484 1.00 94.38 842 ASP A CA 1
ATOM 6699 C C . ASP A 1 842 ? 21.938 -16.484 7.967 1.00 94.38 842 ASP A C 1
ATOM 6701 O O . ASP A 1 842 ? 21.786 -15.585 8.796 1.00 94.38 842 ASP A O 1
ATOM 6705 N N . LYS A 1 843 ? 21.912 -17.779 8.303 1.00 93.81 843 LYS A N 1
ATOM 6706 C CA . LYS A 1 843 ? 21.685 -18.319 9.653 1.00 93.81 843 LYS A CA 1
ATOM 6707 C C . LYS A 1 843 ? 22.705 -17.834 10.682 1.00 93.81 843 LYS A C 1
ATOM 6709 O O . LYS A 1 843 ? 22.381 -17.753 11.861 1.00 93.81 843 LYS A O 1
ATOM 6714 N N . THR A 1 844 ? 23.938 -17.563 10.259 1.00 90.88 844 THR A N 1
ATOM 6715 C CA . THR A 1 844 ? 25.015 -17.089 11.144 1.00 90.88 844 THR A CA 1
ATOM 6716 C C . THR A 1 844 ? 24.842 -15.614 11.505 1.00 90.88 844 THR A C 1
ATOM 6718 O O . THR A 1 844 ? 25.328 -15.170 12.543 1.00 90.88 844 THR A O 1
ATOM 6721 N N . ARG A 1 845 ? 24.091 -14.877 10.678 1.00 94.06 845 ARG A N 1
ATOM 6722 C CA . ARG A 1 845 ? 23.790 -13.446 10.796 1.00 94.06 845 ARG A CA 1
ATOM 6723 C C . ARG A 1 845 ? 22.338 -13.189 11.200 1.00 94.06 845 ARG A C 1
ATOM 6725 O O . ARG A 1 845 ? 21.835 -12.094 10.975 1.00 94.06 845 ARG A O 1
ATOM 6732 N N . LEU A 1 846 ? 21.670 -14.186 11.777 1.00 96.94 846 LEU A N 1
ATOM 6733 C CA . LEU A 1 846 ? 20.299 -14.111 12.271 1.00 96.94 846 LEU A CA 1
ATOM 6734 C C . LEU A 1 846 ? 20.273 -14.533 13.741 1.00 96.94 846 LEU A C 1
ATOM 6736 O O . LEU A 1 846 ? 20.709 -15.635 14.077 1.00 96.94 846 LEU A O 1
ATOM 6740 N N . ARG A 1 847 ? 19.719 -13.681 14.603 1.00 96.44 847 ARG A N 1
ATOM 6741 C CA . ARG A 1 847 ? 19.476 -13.994 16.018 1.00 96.44 847 ARG A CA 1
ATOM 6742 C C . ARG A 1 847 ? 18.091 -13.532 16.448 1.00 96.44 847 ARG A C 1
ATOM 6744 O O . ARG A 1 847 ? 17.516 -12.660 15.812 1.00 96.44 847 ARG A O 1
ATOM 6751 N N . PHE A 1 848 ? 17.595 -14.084 17.547 1.00 97.94 848 PHE A N 1
ATOM 6752 C CA . PHE A 1 848 ? 16.388 -13.618 18.218 1.00 97.94 848 PHE A CA 1
ATOM 6753 C C . PHE A 1 848 ? 16.777 -12.957 19.535 1.00 97.94 848 PHE A C 1
ATOM 6755 O O . PHE A 1 848 ? 17.308 -13.625 20.424 1.00 97.94 848 PHE A O 1
ATOM 6762 N N . ARG A 1 849 ? 16.556 -11.649 19.657 1.00 95.44 849 ARG A N 1
ATOM 6763 C CA . ARG A 1 849 ? 16.867 -10.866 20.854 1.00 95.44 849 ARG A CA 1
ATOM 6764 C C . ARG A 1 849 ? 15.608 -10.662 21.683 1.00 95.44 849 ARG A C 1
ATOM 6766 O O . ARG A 1 849 ? 14.621 -10.144 21.182 1.00 95.44 849 ARG A O 1
ATOM 6773 N N . GLN A 1 850 ? 15.661 -11.034 22.954 1.00 93.00 850 GLN A N 1
ATOM 6774 C CA . GLN A 1 850 ? 14.561 -10.784 23.881 1.00 93.00 850 GLN A CA 1
ATOM 6775 C C . GLN A 1 850 ? 14.562 -9.320 24.334 1.00 93.00 850 GLN A C 1
ATOM 6777 O O . GLN A 1 850 ? 15.625 -8.778 24.640 1.00 93.00 850 GLN A O 1
ATOM 6782 N N . HIS A 1 851 ? 13.401 -8.682 24.441 1.00 84.62 851 HIS A N 1
ATOM 6783 C CA . HIS A 1 851 ? 13.310 -7.336 25.018 1.00 84.62 851 HIS A CA 1
ATOM 6784 C C . HIS A 1 851 ? 13.672 -7.338 26.506 1.00 84.62 851 HIS A C 1
ATOM 6786 O O . HIS A 1 851 ? 13.338 -8.257 27.256 1.00 84.62 851 HIS A O 1
ATOM 6792 N N . MET A 1 852 ? 14.339 -6.276 26.962 1.00 76.38 852 MET A N 1
ATOM 6793 C CA . MET A 1 852 ? 14.558 -6.047 28.392 1.00 76.38 852 MET A CA 1
ATOM 6794 C C . MET A 1 852 ? 13.319 -5.407 29.037 1.00 76.38 852 MET A C 1
ATOM 6796 O O . MET A 1 852 ? 12.529 -4.740 28.379 1.00 76.38 852 MET A O 1
ATOM 6800 N N . GLY A 1 853 ? 13.152 -5.537 30.358 1.00 67.06 853 GLY A N 1
ATOM 6801 C CA . GLY A 1 853 ? 11.948 -5.043 31.052 1.00 67.06 853 GLY A CA 1
ATOM 6802 C C . GLY A 1 853 ? 11.713 -3.519 31.023 1.00 67.06 853 GLY A C 1
ATOM 6803 O O . GLY A 1 853 ? 10.667 -3.075 31.490 1.00 67.06 853 GLY A O 1
ATOM 6804 N N . ASN A 1 854 ? 12.675 -2.727 30.541 1.00 59.50 854 ASN A N 1
ATOM 6805 C CA . ASN A 1 854 ? 12.560 -1.284 30.282 1.00 59.50 854 ASN A CA 1
ATOM 6806 C C . ASN A 1 854 ? 12.276 -0.949 28.803 1.00 59.50 854 ASN A C 1
ATOM 6808 O O . ASN A 1 854 ? 11.919 0.185 28.514 1.00 59.50 854 ASN A O 1
ATOM 6812 N N . GLU A 1 855 ? 12.475 -1.903 27.893 1.00 59.00 855 GLU A N 1
ATOM 6813 C CA . GLU A 1 855 ? 12.189 -1.789 26.453 1.00 59.00 855 GLU A CA 1
ATOM 6814 C C . GLU A 1 855 ? 10.836 -2.411 26.102 1.00 59.00 855 GLU A C 1
ATOM 6816 O O . GLU A 1 855 ? 10.184 -1.999 25.148 1.00 59.00 855 GLU A O 1
ATOM 6821 N N . MET A 1 856 ? 10.415 -3.397 26.898 1.00 64.06 856 MET A N 1
ATOM 6822 C CA . MET A 1 856 ? 9.146 -4.085 26.747 1.00 64.06 856 MET A CA 1
ATOM 6823 C C . MET A 1 856 ? 8.003 -3.070 26.752 1.00 64.06 856 MET A C 1
ATOM 6825 O O . MET A 1 856 ? 7.840 -2.306 27.710 1.00 64.06 856 MET A O 1
ATOM 6829 N N . ALA A 1 857 ? 7.200 -3.080 25.685 1.00 60.22 857 ALA A N 1
ATOM 6830 C CA . ALA A 1 857 ? 5.972 -2.304 25.639 1.00 60.22 857 ALA A CA 1
ATOM 6831 C C . ALA A 1 857 ? 5.143 -2.605 26.896 1.00 60.22 857 ALA A C 1
ATOM 6833 O O . ALA A 1 857 ? 5.090 -3.743 27.362 1.00 60.22 857 ALA A O 1
ATOM 6834 N N . HIS A 1 858 ? 4.480 -1.593 27.455 1.00 55.91 858 HIS A N 1
ATOM 6835 C CA . HIS A 1 858 ? 3.769 -1.683 28.741 1.00 55.91 858 HIS A CA 1
ATOM 6836 C C . HIS A 1 858 ? 2.685 -2.772 28.804 1.00 55.91 858 HIS A C 1
ATOM 6838 O O . HIS A 1 858 ? 2.181 -3.047 29.889 1.00 55.91 858 HIS A O 1
ATOM 6844 N N . TYR A 1 859 ? 2.312 -3.352 27.662 1.00 59.00 859 TYR A N 1
ATOM 6845 C CA . TYR A 1 859 ? 1.326 -4.419 27.514 1.00 59.00 859 TYR A CA 1
ATOM 6846 C C . TYR A 1 859 ? 1.898 -5.803 27.174 1.00 59.00 859 TYR A C 1
ATOM 6848 O O . TYR A 1 859 ? 1.148 -6.780 27.213 1.00 59.00 859 TYR A O 1
ATOM 6856 N N . ALA A 1 860 ? 3.179 -5.905 26.809 1.00 67.44 860 ALA A N 1
ATOM 6857 C CA . ALA A 1 860 ? 3.766 -7.168 26.383 1.00 67.44 860 ALA A CA 1
ATOM 6858 C C . ALA A 1 860 ? 4.214 -8.011 27.590 1.00 67.44 860 ALA A C 1
ATOM 6860 O O . ALA A 1 860 ? 4.757 -7.480 28.559 1.00 67.44 860 ALA A O 1
ATOM 6861 N N . CYS A 1 861 ? 3.980 -9.323 27.543 1.00 77.81 861 CYS A N 1
ATOM 6862 C CA . CYS A 1 861 ? 4.439 -10.277 28.558 1.00 77.81 861 CYS A CA 1
ATOM 6863 C C . CYS A 1 861 ? 5.816 -10.873 28.234 1.00 77.81 861 CYS A C 1
ATOM 6865 O O . CYS A 1 861 ? 6.566 -11.213 29.145 1.00 77.81 861 CYS A O 1
ATOM 6867 N N . ASP A 1 862 ? 6.122 -11.038 26.950 1.00 85.19 862 ASP A N 1
ATOM 6868 C CA . ASP A 1 862 ? 7.417 -11.467 26.420 1.00 85.19 862 ASP A CA 1
ATOM 6869 C C . ASP A 1 862 ? 7.524 -10.945 24.980 1.00 85.19 862 ASP A C 1
ATOM 6871 O O . ASP A 1 862 ? 6.505 -10.795 24.303 1.00 85.19 862 ASP A O 1
ATOM 6875 N N . CYS A 1 863 ? 8.727 -10.633 24.509 1.00 92.12 863 CYS A N 1
ATOM 6876 C CA . CYS A 1 863 ? 8.933 -10.125 23.153 1.00 92.12 863 CYS A CA 1
ATOM 6877 C C . CYS A 1 863 ? 10.315 -10.518 22.637 1.00 92.12 863 CYS A C 1
ATOM 6879 O O . CYS A 1 863 ? 11.315 -10.336 23.336 1.00 92.12 863 CYS A O 1
ATOM 6881 N N . TRP A 1 864 ? 10.356 -11.046 21.416 1.00 95.81 864 TRP A N 1
ATOM 6882 C CA . TRP A 1 864 ? 11.566 -11.506 20.746 1.00 95.81 864 TRP A CA 1
ATOM 6883 C C . TRP A 1 864 ? 11.673 -10.917 19.343 1.00 95.81 864 TRP A C 1
ATOM 6885 O O . TRP A 1 864 ? 10.856 -11.214 18.475 1.00 95.81 864 TRP A O 1
ATOM 6895 N N . ASP A 1 865 ? 12.737 -10.163 19.093 1.00 96.38 865 ASP A N 1
ATOM 6896 C CA . ASP A 1 865 ? 13.021 -9.576 17.787 1.00 96.38 865 ASP A CA 1
ATOM 6897 C C . ASP A 1 865 ? 13.956 -10.480 16.988 1.00 96.38 865 ASP A C 1
ATOM 6899 O O . ASP A 1 865 ? 15.060 -10.793 17.437 1.00 96.38 865 ASP A O 1
ATOM 6903 N N . ALA A 1 866 ? 13.567 -10.856 15.774 1.00 98.19 866 ALA A N 1
ATOM 6904 C CA . ALA A 1 866 ? 14.485 -11.423 14.799 1.00 98.19 866 ALA A CA 1
ATOM 6905 C C . ALA A 1 866 ? 15.360 -10.305 14.210 1.00 98.19 866 ALA A C 1
ATOM 6907 O O . ALA A 1 866 ? 14.903 -9.479 13.412 1.00 98.19 866 ALA A O 1
ATOM 6908 N N . GLU A 1 867 ? 16.636 -10.297 14.580 1.00 97.31 867 GLU A N 1
ATOM 6909 C CA . GLU A 1 867 ? 17.623 -9.317 14.140 1.00 97.31 867 GLU A CA 1
ATOM 6910 C C . GLU A 1 867 ? 18.571 -9.914 13.098 1.00 97.31 867 GLU A C 1
ATOM 6912 O O . GLU A 1 867 ? 19.106 -11.013 13.273 1.00 97.31 867 GLU A O 1
ATOM 6917 N N . CYS A 1 868 ? 18.826 -9.156 12.031 1.00 96.69 868 CYS A N 1
ATOM 6918 C CA . CYS A 1 868 ? 19.806 -9.493 11.004 1.00 96.69 868 CYS A CA 1
ATOM 6919 C C . CYS A 1 868 ? 21.079 -8.655 11.175 1.00 96.69 868 CYS A C 1
ATOM 6921 O O . CYS A 1 868 ? 21.005 -7.435 11.332 1.00 96.69 868 CYS A O 1
ATOM 6923 N N . LYS A 1 869 ? 22.254 -9.290 11.115 1.00 93.44 869 LYS A N 1
ATOM 6924 C CA . LYS A 1 869 ? 23.550 -8.602 11.185 1.00 93.44 869 LYS A CA 1
ATOM 6925 C C . LYS A 1 869 ? 23.918 -8.006 9.826 1.00 93.44 869 LYS A C 1
ATOM 6927 O O . LYS A 1 869 ? 24.313 -8.724 8.913 1.00 93.44 869 LYS A O 1
ATOM 6932 N N . THR A 1 870 ? 23.839 -6.687 9.728 1.00 91.12 870 THR A N 1
ATOM 6933 C CA . THR A 1 870 ? 24.154 -5.902 8.528 1.00 91.12 870 THR A CA 1
ATOM 6934 C C . THR A 1 870 ? 25.382 -5.014 8.747 1.00 91.12 870 THR A C 1
ATOM 6936 O O . THR A 1 870 ? 25.924 -4.913 9.848 1.00 91.12 870 THR A O 1
ATOM 6939 N N . SER A 1 871 ? 25.775 -4.287 7.708 1.00 87.75 871 SER A N 1
ATOM 6940 C CA . SER A 1 871 ? 26.779 -3.224 7.712 1.00 87.75 871 SER A CA 1
ATOM 6941 C C . SER A 1 871 ? 26.409 -2.043 8.618 1.00 87.75 871 SER A C 1
ATOM 6943 O O . SER A 1 871 ? 27.274 -1.237 8.958 1.00 87.75 871 SER A O 1
ATOM 6945 N N . TYR A 1 872 ? 25.144 -1.952 9.037 1.00 83.00 872 TYR A N 1
ATOM 6946 C CA . TYR A 1 872 ? 24.645 -1.003 10.036 1.00 83.00 872 TYR A CA 1
ATOM 6947 C C . TYR A 1 872 ? 24.559 -1.606 11.449 1.00 83.00 872 TYR A C 1
ATOM 6949 O O . TYR A 1 872 ? 24.035 -0.963 12.354 1.00 83.00 872 TYR A O 1
ATOM 6957 N N . GLY A 1 873 ? 25.069 -2.823 11.654 1.00 86.19 873 GLY A N 1
ATOM 6958 C CA . GLY A 1 873 ? 24.930 -3.580 12.895 1.00 86.19 873 GLY A CA 1
ATOM 6959 C C . GLY A 1 873 ? 23.725 -4.522 12.877 1.00 86.19 873 GLY A C 1
ATOM 6960 O O . GLY A 1 873 ? 23.217 -4.893 11.815 1.00 86.19 873 GLY A O 1
ATOM 6961 N N . TRP A 1 874 ? 23.289 -4.946 14.062 1.00 87.50 874 TRP A N 1
ATOM 6962 C CA . TRP A 1 874 ? 22.100 -5.783 14.221 1.00 87.50 874 TRP A CA 1
ATOM 6963 C C . TRP A 1 874 ? 20.840 -4.941 14.023 1.00 87.50 874 TRP A C 1
ATOM 6965 O O . TRP A 1 874 ? 20.625 -3.966 14.735 1.00 87.50 874 TRP A O 1
ATOM 6975 N N . VAL A 1 875 ? 20.030 -5.314 13.034 1.00 90.12 875 VAL A N 1
ATOM 6976 C CA . VAL A 1 875 ? 18.805 -4.607 12.654 1.00 90.12 875 VAL A CA 1
ATOM 6977 C C . VAL A 1 875 ? 17.613 -5.527 12.862 1.00 90.12 875 VAL A C 1
ATOM 6979 O O . VAL A 1 875 ? 17.541 -6.605 12.271 1.00 90.12 875 VAL A O 1
ATOM 6982 N N . GLU A 1 876 ? 16.659 -5.079 13.667 1.00 94.69 876 GLU A N 1
ATOM 6983 C CA . GLU A 1 876 ? 15.369 -5.736 13.875 1.00 94.69 876 GLU A CA 1
ATOM 6984 C C . GLU A 1 876 ? 14.575 -5.786 12.561 1.00 94.69 876 GLU A C 1
ATOM 6986 O O . GLU A 1 876 ? 14.316 -4.763 11.926 1.00 94.69 876 GLU A O 1
ATOM 6991 N N . CYS A 1 877 ? 14.234 -6.995 12.119 1.00 96.56 877 CYS A N 1
ATOM 6992 C CA . CYS A 1 877 ? 13.506 -7.245 10.873 1.00 96.56 877 CYS A CA 1
ATOM 6993 C C . CYS A 1 877 ? 12.109 -7.824 11.113 1.00 96.56 877 CYS A C 1
ATOM 6995 O O . CYS A 1 877 ? 11.225 -7.628 10.275 1.00 96.56 877 CYS A O 1
ATOM 6997 N N . VAL A 1 878 ? 11.932 -8.554 12.218 1.00 98.38 878 VAL A N 1
ATOM 6998 C CA . VAL A 1 878 ? 10.644 -9.110 12.636 1.00 98.38 878 VAL A CA 1
ATOM 6999 C C . VAL A 1 878 ? 10.510 -8.968 14.147 1.00 98.38 878 VAL A C 1
ATOM 7001 O O . VAL A 1 878 ? 11.340 -9.525 14.859 1.00 98.38 878 VAL A O 1
ATOM 7004 N N . GLY A 1 879 ? 9.481 -8.282 14.633 1.00 95.88 879 GLY A N 1
ATOM 7005 C CA . GLY A 1 879 ? 9.093 -8.318 16.045 1.00 95.88 879 GLY A CA 1
ATOM 7006 C C . GLY A 1 879 ? 8.179 -9.515 16.308 1.00 95.88 879 GLY A C 1
ATOM 7007 O O . GLY A 1 879 ? 7.336 -9.832 15.473 1.00 95.88 879 GLY A O 1
ATOM 7008 N N . CYS A 1 880 ? 8.348 -10.217 17.426 1.00 96.06 880 CYS A N 1
ATOM 7009 C CA . CYS A 1 880 ? 7.456 -11.302 17.844 1.00 96.06 880 CYS A CA 1
ATOM 7010 C C . CYS A 1 880 ? 7.047 -11.081 19.302 1.00 96.06 880 CYS A C 1
ATOM 7012 O O . CYS A 1 880 ? 7.778 -11.456 20.223 1.00 96.06 880 CYS A O 1
ATOM 7014 N N . ALA A 1 881 ? 5.901 -10.434 19.507 1.00 91.25 881 ALA A N 1
ATOM 7015 C CA . ALA A 1 881 ? 5.446 -9.976 20.815 1.00 91.25 881 ALA A CA 1
ATOM 7016 C C . ALA A 1 881 ? 4.265 -10.800 21.340 1.00 91.25 881 ALA A C 1
ATOM 7018 O O . ALA A 1 881 ? 3.342 -11.125 20.604 1.00 91.25 881 ALA A O 1
ATOM 7019 N N . ASP A 1 882 ? 4.243 -11.086 22.639 1.00 90.12 882 ASP A N 1
ATOM 7020 C CA . ASP A 1 882 ? 3.049 -11.537 23.356 1.00 90.12 882 ASP A CA 1
ATOM 7021 C C . ASP A 1 882 ? 2.378 -10.314 23.986 1.00 90.12 882 ASP A C 1
ATOM 7023 O O . ASP A 1 882 ? 2.765 -9.885 25.072 1.00 90.12 882 ASP A O 1
ATOM 7027 N N . ARG A 1 883 ? 1.401 -9.720 23.292 1.00 80.81 883 ARG A N 1
ATOM 7028 C CA . ARG A 1 883 ? 0.751 -8.447 23.668 1.00 80.81 883 ARG A CA 1
ATOM 7029 C C . ARG A 1 883 ? -0.327 -8.601 24.742 1.00 80.81 883 ARG A C 1
ATOM 7031 O O . ARG A 1 883 ? -1.020 -7.632 25.061 1.00 80.81 883 ARG A O 1
ATOM 7038 N N . SER A 1 884 ? -0.466 -9.797 25.319 1.00 83.94 884 SER A N 1
ATOM 7039 C CA . SER A 1 884 ? -1.543 -10.134 26.251 1.00 83.94 884 SER A CA 1
ATOM 7040 C C . SER A 1 884 ? -2.916 -9.729 25.686 1.00 83.94 884 SER A C 1
ATOM 7042 O O . SER A 1 884 ? -3.191 -9.981 24.516 1.00 83.94 884 SER A O 1
ATOM 7044 N N . CYS A 1 885 ? -3.786 -9.124 26.492 1.00 82.81 885 CYS A N 1
ATOM 7045 C CA . CYS A 1 885 ? -5.148 -8.738 26.123 1.00 82.81 885 CYS A CA 1
ATOM 7046 C C . CYS A 1 885 ? -5.332 -7.218 25.946 1.00 82.81 885 CYS A C 1
ATOM 7048 O O . CYS A 1 885 ? -6.468 -6.728 25.925 1.00 82.81 885 CYS A O 1
ATOM 7050 N N . TYR A 1 886 ? -4.241 -6.447 25.873 1.00 85.50 886 TYR A N 1
ATOM 7051 C CA . TYR A 1 886 ? -4.289 -4.984 25.958 1.00 85.50 886 TYR A CA 1
ATOM 7052 C C . TYR A 1 886 ? -5.112 -4.340 24.844 1.00 85.50 886 TYR A C 1
ATOM 7054 O O . TYR A 1 886 ? -6.019 -3.567 25.149 1.00 85.50 886 TYR A O 1
ATOM 7062 N N . ASP A 1 887 ? -4.835 -4.664 23.580 1.00 88.56 887 ASP A N 1
ATOM 7063 C CA . ASP A 1 887 ? -5.451 -3.989 22.434 1.00 88.56 887 ASP A CA 1
ATOM 7064 C C . ASP A 1 887 ? -6.974 -4.185 22.406 1.00 88.56 887 ASP A C 1
ATOM 7066 O O . ASP A 1 887 ? -7.730 -3.212 22.354 1.00 88.56 887 ASP A O 1
ATOM 7070 N N . LEU A 1 888 ? -7.442 -5.429 22.560 1.00 93.25 888 LEU A N 1
ATOM 7071 C CA . LEU A 1 888 ? -8.873 -5.742 22.649 1.00 93.25 888 LEU A CA 1
ATOM 7072 C C . LEU A 1 888 ? -9.530 -5.070 23.862 1.00 93.25 888 LEU A C 1
ATOM 7074 O O . LEU A 1 888 ? -10.651 -4.566 23.764 1.00 93.25 888 LEU A O 1
ATOM 7078 N N . THR A 1 889 ? -8.827 -5.001 24.996 1.00 93.06 889 THR A N 1
ATOM 7079 C CA . THR A 1 889 ? -9.322 -4.328 26.204 1.00 93.06 889 THR A CA 1
ATOM 7080 C C . THR A 1 889 ? -9.464 -2.821 25.993 1.00 93.06 889 THR A C 1
ATOM 7082 O O . THR A 1 889 ? -10.470 -2.239 26.399 1.00 93.06 889 THR A O 1
ATOM 7085 N N . GLN A 1 890 ? -8.478 -2.168 25.373 1.00 92.00 890 GLN A N 1
ATOM 7086 C CA . GLN A 1 890 ? -8.535 -0.730 25.113 1.00 92.00 890 GLN A CA 1
ATOM 7087 C C . GLN A 1 890 ? -9.626 -0.390 24.103 1.00 92.00 890 GLN A C 1
ATOM 7089 O O . GLN A 1 890 ? -10.452 0.482 24.372 1.00 92.00 890 GLN A O 1
ATOM 7094 N N . HIS A 1 891 ? -9.699 -1.118 22.988 1.00 94.88 891 HIS A N 1
ATOM 7095 C CA . HIS A 1 891 ? -10.758 -0.906 22.003 1.00 94.88 891 HIS A CA 1
ATOM 7096 C C . HIS A 1 891 ? -12.140 -1.161 22.594 1.00 94.88 891 HIS A C 1
ATOM 7098 O O . HIS A 1 891 ? -13.049 -0.373 22.337 1.00 94.88 891 HIS A O 1
ATOM 7104 N N . SER A 1 892 ? -12.295 -2.167 23.463 1.00 93.62 892 SER A N 1
ATOM 7105 C CA . SER A 1 892 ? -13.568 -2.393 24.158 1.00 93.62 892 SER A CA 1
ATOM 7106 C C . SER A 1 892 ? -13.957 -1.213 25.052 1.00 93.62 892 SER A C 1
ATOM 7108 O O . SER A 1 892 ? -15.100 -0.762 25.036 1.00 93.62 892 SER A O 1
ATOM 7110 N N . LYS A 1 893 ? -12.995 -0.653 25.800 1.00 92.50 893 LYS A N 1
ATOM 7111 C CA . LYS A 1 893 ? -13.222 0.509 26.677 1.00 92.50 893 LYS A CA 1
ATOM 7112 C C . LYS A 1 893 ? -13.593 1.774 25.903 1.00 92.50 893 LYS A C 1
ATOM 7114 O O . LYS A 1 893 ? -14.476 2.505 26.339 1.00 92.50 893 LYS A O 1
ATOM 7119 N N . PHE A 1 894 ? -12.916 2.047 24.787 1.00 92.12 894 PHE A N 1
ATOM 7120 C CA . PHE A 1 894 ? -13.125 3.271 24.006 1.00 92.12 894 PHE A CA 1
ATOM 7121 C C . PHE A 1 894 ? -14.358 3.210 23.101 1.00 92.12 894 PHE A C 1
ATOM 7123 O O . PHE A 1 894 ? -15.015 4.232 22.911 1.00 92.12 894 PHE A O 1
ATOM 7130 N N . SER A 1 895 ? -14.670 2.041 22.535 1.00 91.62 895 SER A N 1
ATOM 7131 C CA . SER A 1 895 ? -15.829 1.867 21.648 1.00 91.62 895 SER A CA 1
ATOM 7132 C C . SER A 1 895 ? -17.127 1.553 22.395 1.00 91.62 895 SER A C 1
ATOM 7134 O O . SER A 1 895 ? -18.204 1.847 21.884 1.00 91.62 895 SER A O 1
ATOM 7136 N N . GLY A 1 896 ? -17.036 0.958 23.590 1.00 89.25 896 GLY A N 1
ATOM 7137 C CA . GLY A 1 896 ? -18.178 0.391 24.309 1.00 89.25 896 GLY A CA 1
ATOM 7138 C C . GLY A 1 896 ? -18.607 -0.996 23.808 1.00 89.25 896 GLY A C 1
ATOM 7139 O O . GLY A 1 896 ? -19.489 -1.606 24.409 1.00 89.25 896 GLY A O 1
ATOM 7140 N N . GLU A 1 897 ? -17.984 -1.519 22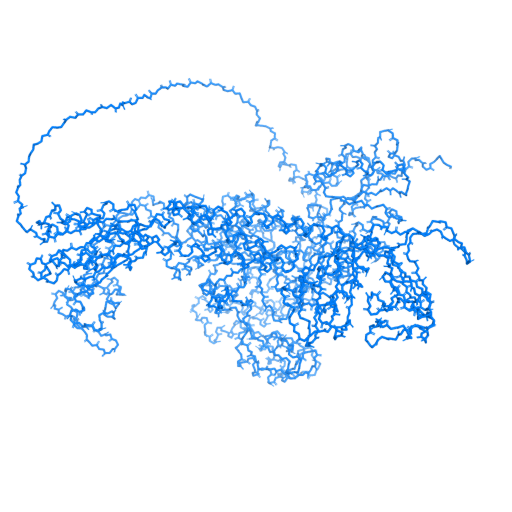.747 1.00 91.31 897 GLU A N 1
ATOM 7141 C CA . GLU A 1 897 ? -18.235 -2.866 22.231 1.00 91.31 897 GLU A CA 1
ATOM 7142 C C . GLU A 1 897 ? -17.418 -3.907 23.000 1.00 91.31 897 GLU A C 1
ATOM 7144 O O . GLU A 1 897 ? -16.244 -3.705 23.290 1.00 91.31 897 GLU A O 1
ATOM 7149 N N . ARG A 1 898 ? -18.009 -5.063 23.313 1.00 91.62 898 ARG A N 1
ATOM 7150 C CA . ARG A 1 898 ? -17.278 -6.134 24.009 1.00 91.62 898 ARG A CA 1
ATOM 7151 C C . ARG A 1 898 ? -16.488 -6.984 23.014 1.00 91.62 898 ARG A C 1
ATOM 7153 O O . ARG A 1 898 ? -17.088 -7.719 22.230 1.00 91.62 898 ARG A O 1
ATOM 7160 N N . LEU A 1 899 ? -15.159 -6.931 23.082 1.00 95.12 899 LEU A N 1
ATOM 7161 C CA . LEU A 1 899 ? -14.252 -7.754 22.274 1.00 95.12 899 LEU A CA 1
ATOM 7162 C C . LEU A 1 899 ? -13.724 -8.934 23.109 1.00 95.12 899 LEU A C 1
ATOM 7164 O O . LEU A 1 899 ? -12.578 -8.942 23.555 1.00 95.12 899 LEU A O 1
ATOM 7168 N N . VAL A 1 900 ? -14.599 -9.909 23.359 1.00 94.94 900 VAL A N 1
ATOM 7169 C CA . VAL A 1 900 ? -14.334 -11.110 24.173 1.00 94.94 900 VAL A CA 1
ATOM 7170 C C . VAL A 1 900 ? -14.601 -12.380 23.368 1.00 94.94 900 VAL A C 1
ATOM 7172 O O . VAL A 1 900 ? -15.328 -12.344 22.376 1.00 94.94 900 VAL A O 1
ATOM 7175 N N . ALA A 1 901 ? -14.024 -13.494 23.809 1.00 94.12 901 ALA A N 1
ATOM 7176 C CA . ALA A 1 901 ? -14.382 -14.833 23.361 1.00 94.12 901 ALA A CA 1
ATOM 7177 C C . ALA A 1 901 ? -15.064 -15.607 24.496 1.00 94.12 901 ALA A C 1
ATOM 7179 O O . ALA A 1 901 ? -14.969 -15.232 25.667 1.00 94.12 901 ALA A O 1
ATOM 7180 N N . GLU A 1 902 ? -15.745 -16.690 24.138 1.00 91.06 902 GLU A N 1
ATOM 7181 C CA . GLU A 1 902 ? -16.466 -17.551 25.071 1.00 91.06 902 GLU A CA 1
ATOM 7182 C C . GLU A 1 902 ? -15.885 -18.965 25.037 1.00 91.06 902 GLU A C 1
ATOM 7184 O O . GLU A 1 902 ? -15.590 -19.502 23.968 1.00 91.06 902 GLU A O 1
ATOM 7189 N N . ARG A 1 903 ? -15.760 -19.597 26.207 1.00 86.50 903 ARG A N 1
ATOM 7190 C CA . ARG A 1 903 ? -15.484 -21.035 26.328 1.00 86.50 903 ARG A CA 1
ATOM 7191 C C . ARG A 1 903 ? -16.522 -21.718 27.199 1.00 86.50 903 ARG A C 1
ATOM 7193 O O . ARG A 1 903 ? -16.988 -21.151 28.183 1.00 86.50 903 ARG A O 1
ATOM 7200 N N . ALA A 1 904 ? -16.867 -22.955 26.859 1.00 83.81 904 ALA A N 1
ATOM 7201 C CA . ALA A 1 904 ? -17.747 -23.762 27.695 1.00 83.81 904 ALA A CA 1
ATOM 7202 C C . ALA A 1 904 ? -17.033 -24.144 28.999 1.00 83.81 904 ALA A C 1
ATOM 7204 O O . ALA A 1 904 ? -15.882 -24.582 28.976 1.00 83.81 904 ALA A O 1
ATOM 7205 N N . LEU A 1 905 ? -17.720 -23.996 30.131 1.00 81.94 905 LEU A N 1
ATOM 7206 C CA . LEU A 1 905 ? -17.222 -24.501 31.404 1.00 81.94 905 LEU A CA 1
ATOM 7207 C C . LEU A 1 905 ? -17.391 -26.032 31.453 1.00 81.94 905 LEU A C 1
ATOM 7209 O O . LEU A 1 905 ? -18.445 -26.525 31.043 1.00 81.94 905 LEU A O 1
ATOM 7213 N N . PRO A 1 906 ? -16.404 -26.792 31.976 1.00 76.94 906 PRO A N 1
ATOM 7214 C CA . PRO A 1 906 ? -16.507 -28.252 32.098 1.00 76.94 906 PRO A CA 1
ATOM 7215 C C . PRO A 1 906 ? -17.713 -28.697 32.934 1.00 76.94 906 PRO A C 1
ATOM 7217 O O . PRO A 1 906 ? -18.347 -29.706 32.640 1.00 76.94 906 PRO A O 1
ATOM 7220 N N . GLU A 1 907 ? -18.044 -27.913 33.959 1.00 79.38 907 GLU A N 1
ATOM 7221 C CA . GLU A 1 907 ? -19.193 -28.113 34.834 1.00 79.38 907 GLU A CA 1
ATOM 7222 C C . GLU A 1 907 ? -19.947 -26.791 35.001 1.00 79.38 907 GLU A C 1
ATOM 7224 O O . GLU A 1 907 ? -19.354 -25.709 34.992 1.00 79.38 907 GLU A O 1
ATOM 7229 N N . GLN A 1 908 ? -21.269 -26.865 35.166 1.00 77.56 908 GLN A N 1
ATOM 7230 C CA . GLN A 1 908 ? -22.093 -25.676 35.370 1.00 77.56 908 GLN A CA 1
ATOM 7231 C C . GLN A 1 908 ? -21.724 -25.008 36.697 1.00 77.56 908 GLN A C 1
ATOM 7233 O O . GLN A 1 908 ? -21.920 -25.584 37.768 1.00 77.56 908 GLN A O 1
ATOM 7238 N N . LYS A 1 909 ? -21.224 -23.770 36.639 1.00 76.25 909 LYS A N 1
ATOM 7239 C CA . LYS A 1 909 ? -20.840 -23.027 37.839 1.00 76.25 909 LYS A CA 1
ATOM 7240 C C . LYS A 1 909 ? -22.008 -22.170 38.308 1.00 76.25 909 LYS A C 1
ATOM 7242 O O . LYS A 1 909 ? -22.501 -21.313 37.575 1.00 76.25 909 LYS A O 1
ATOM 7247 N N . LYS A 1 910 ? -22.441 -22.383 39.549 1.00 76.00 910 LYS A N 1
ATOM 7248 C CA . LYS A 1 910 ? -23.360 -21.478 40.245 1.00 76.00 910 LYS A CA 1
ATOM 7249 C C . LYS A 1 910 ? -22.545 -20.340 40.847 1.00 76.00 910 LYS A C 1
ATOM 7251 O O . LYS A 1 910 ? -21.738 -20.570 41.743 1.00 76.00 910 LYS A O 1
ATOM 7256 N N . ILE A 1 911 ? -22.710 -19.129 40.325 1.00 77.25 911 ILE A N 1
ATOM 7257 C CA . ILE A 1 911 ? -22.079 -17.929 40.882 1.00 77.25 911 ILE A CA 1
ATOM 7258 C C . ILE A 1 911 ? -23.111 -17.116 41.655 1.00 77.25 911 ILE A C 1
ATOM 7260 O O . ILE A 1 911 ? -24.253 -16.964 41.215 1.00 77.25 911 ILE A O 1
ATOM 7264 N N . GLN A 1 912 ? -22.705 -16.579 42.805 1.00 69.56 912 GLN A N 1
ATOM 7265 C CA . GLN A 1 912 ? -23.500 -15.577 43.501 1.00 69.56 912 GLN A CA 1
ATOM 7266 C C . GLN A 1 912 ? -23.257 -14.213 42.861 1.00 69.56 912 GLN A C 1
ATOM 7268 O O . GLN A 1 912 ? -22.135 -13.712 42.839 1.00 69.56 912 GLN A O 1
ATOM 7273 N N . VAL A 1 913 ? -24.315 -13.632 42.311 1.00 74.31 913 VAL A N 1
ATOM 7274 C CA . VAL A 1 913 ? -24.329 -12.304 41.711 1.00 74.31 913 VAL A CA 1
ATOM 7275 C C . VAL A 1 913 ? -24.945 -11.347 42.723 1.00 74.31 913 VAL A C 1
ATOM 7277 O O . VAL A 1 913 ? -26.120 -11.473 43.076 1.00 74.31 913 VAL A O 1
ATOM 7280 N N . ASN A 1 914 ? -24.131 -10.407 43.196 1.00 75.00 914 ASN A N 1
ATOM 7281 C CA . ASN A 1 914 ? -24.553 -9.320 44.067 1.00 75.00 914 ASN A CA 1
ATOM 7282 C C . ASN A 1 914 ? -24.977 -8.134 43.201 1.00 75.00 914 ASN A C 1
ATOM 7284 O O . ASN A 1 914 ? -24.162 -7.502 42.536 1.00 75.00 914 ASN A O 1
ATOM 7288 N N . GLU A 1 915 ? -26.266 -7.851 43.184 1.00 78.75 915 GLU A N 1
ATOM 7289 C CA . GLU A 1 915 ? -26.856 -6.767 42.423 1.00 78.75 915 GLU A CA 1
ATOM 7290 C C . GLU A 1 915 ? -26.920 -5.508 43.298 1.00 78.75 915 GLU A C 1
ATOM 7292 O O . GLU A 1 915 ? -27.616 -5.488 44.318 1.00 78.75 915 GLU A O 1
ATOM 7297 N N . VAL A 1 916 ? -26.172 -4.469 42.908 1.00 81.06 916 VAL A N 1
ATOM 7298 C CA . VAL A 1 916 ? -26.154 -3.150 43.558 1.00 81.06 916 VAL A CA 1
ATOM 7299 C C . VAL A 1 916 ? -26.968 -2.175 42.714 1.00 81.06 916 VAL A C 1
ATOM 7301 O O . VAL A 1 916 ? -26.577 -1.816 41.605 1.00 81.06 916 VAL A O 1
ATOM 7304 N N . LEU A 1 917 ? -28.110 -1.733 43.232 1.00 83.56 917 LEU A N 1
ATOM 7305 C CA . LEU A 1 917 ? -29.031 -0.847 42.526 1.00 83.56 917 LEU A CA 1
ATOM 7306 C C . LEU A 1 917 ? -29.221 0.454 43.302 1.00 83.56 917 LEU A C 1
ATOM 7308 O O . LEU A 1 917 ? -29.810 0.474 44.384 1.00 83.56 917 LEU A O 1
ATOM 7312 N N . ALA A 1 918 ? -28.760 1.556 42.713 1.00 86.62 918 ALA A N 1
ATOM 7313 C CA . ALA A 1 918 ? -29.085 2.905 43.160 1.00 86.62 918 ALA A CA 1
ATOM 7314 C C . ALA A 1 918 ? -30.356 3.391 42.448 1.00 86.62 918 ALA A C 1
ATOM 7316 O O . ALA A 1 918 ? -30.412 3.478 41.219 1.00 86.62 918 ALA A O 1
ATOM 7317 N N . HIS A 1 919 ? -31.389 3.725 43.218 1.00 88.88 919 HIS A N 1
ATOM 7318 C CA . HIS A 1 919 ? -32.690 4.132 42.690 1.00 88.88 919 HIS A CA 1
ATOM 7319 C C . HIS A 1 919 ? -32.690 5.625 42.365 1.00 88.88 919 HIS A C 1
ATOM 7321 O O . HIS A 1 919 ? -33.192 6.439 43.143 1.00 88.88 919 HIS A O 1
ATOM 7327 N N . ALA A 1 920 ? -32.154 5.985 41.194 1.00 83.75 920 ALA A N 1
ATOM 7328 C CA . ALA A 1 920 ? -32.004 7.374 40.737 1.00 83.75 920 ALA A CA 1
ATOM 7329 C C . ALA A 1 920 ? -33.300 8.203 40.850 1.00 83.75 920 ALA A C 1
ATOM 7331 O O . ALA A 1 920 ? -33.265 9.372 41.222 1.00 83.75 920 ALA A O 1
ATOM 7332 N N . ASN A 1 921 ? -34.464 7.585 40.622 1.00 82.25 921 ASN A N 1
ATOM 7333 C CA . ASN A 1 921 ? -35.771 8.237 40.760 1.00 82.25 921 ASN A CA 1
ATOM 7334 C C . ASN A 1 921 ? -36.119 8.621 42.208 1.00 82.25 921 ASN A C 1
ATOM 7336 O O . ASN A 1 921 ? -36.827 9.601 42.431 1.00 82.25 921 ASN A O 1
ATOM 7340 N N . VAL A 1 922 ? -35.673 7.838 43.193 1.00 86.56 922 VAL A N 1
ATOM 7341 C CA . VAL A 1 922 ? -35.894 8.117 44.621 1.00 86.56 922 VAL A CA 1
ATOM 7342 C C . VAL A 1 922 ? -34.873 9.140 45.102 1.00 86.56 922 VAL A C 1
ATOM 7344 O O . VAL A 1 922 ? -35.249 10.125 45.730 1.00 86.56 922 VAL A O 1
ATOM 7347 N N . ILE A 1 923 ? -33.606 8.956 44.722 1.00 87.88 923 ILE A N 1
ATOM 7348 C CA . ILE A 1 923 ? -32.514 9.890 45.021 1.00 87.88 923 ILE A CA 1
ATOM 7349 C C . ILE A 1 923 ? -32.847 11.280 44.468 1.00 87.88 923 ILE A C 1
ATOM 7351 O O . ILE A 1 923 ? -32.718 12.272 45.180 1.00 87.88 923 ILE A O 1
ATOM 7355 N N . GLY A 1 924 ? -33.366 11.367 43.240 1.00 84.31 924 GLY A N 1
ATOM 7356 C CA . GLY A 1 924 ? -33.676 12.652 42.619 1.00 84.31 924 GLY A CA 1
ATOM 7357 C C . GLY A 1 924 ? -34.887 13.381 43.165 1.00 84.31 924 GLY A C 1
ATOM 7358 O O . GLY A 1 924 ? -34.938 14.606 43.068 1.00 84.31 924 GLY A O 1
ATOM 7359 N N . LYS A 1 925 ? -35.806 12.681 43.834 1.00 87.06 925 LYS A N 1
ATOM 7360 C CA . LYS A 1 925 ? -36.868 13.339 44.608 1.00 87.06 925 LYS A CA 1
ATOM 7361 C C . LYS A 1 925 ? -36.329 14.020 45.866 1.00 87.06 925 LYS A C 1
ATOM 7363 O O . LYS A 1 925 ? -36.901 15.019 46.283 1.00 87.06 925 LYS A O 1
ATOM 7368 N N . SER A 1 926 ? -35.248 13.499 46.445 1.00 86.00 926 SER A N 1
ATOM 7369 C CA . SER A 1 926 ? -34.647 14.034 47.672 1.00 86.00 926 SER A CA 1
ATOM 7370 C C . SER A 1 926 ? -33.534 15.050 47.409 1.00 86.00 926 SER A C 1
ATOM 7372 O O . SER A 1 926 ? -33.414 16.009 48.164 1.00 86.00 926 SER A O 1
ATOM 7374 N N . TYR A 1 927 ? -32.750 14.875 46.340 1.00 86.19 927 TYR A N 1
ATOM 7375 C CA . TYR A 1 927 ? -31.510 15.634 46.114 1.00 86.19 927 TYR A CA 1
ATOM 7376 C C . TYR A 1 927 ? -31.428 16.353 44.758 1.00 86.19 927 TYR A C 1
ATOM 7378 O O . TYR A 1 927 ? -30.463 17.068 44.496 1.00 86.19 927 TYR A O 1
ATOM 7386 N N . GLY A 1 928 ? -32.444 16.232 43.894 1.00 88.12 928 GLY A N 1
ATOM 7387 C CA . GLY A 1 928 ? -32.619 17.070 42.702 1.00 88.12 928 GLY A CA 1
ATOM 7388 C C . GLY A 1 928 ? -31.393 17.150 41.783 1.00 88.12 928 GLY A C 1
ATOM 7389 O O . GLY A 1 928 ? -31.131 16.237 41.000 1.00 88.12 928 GLY A O 1
ATOM 7390 N N . LYS A 1 929 ? -30.649 18.262 41.843 1.00 85.50 929 LYS A N 1
ATOM 7391 C CA . LYS A 1 929 ? -29.478 18.509 40.980 1.00 85.50 929 LYS A CA 1
ATOM 7392 C C . LYS A 1 929 ? -28.299 17.569 41.270 1.00 85.50 929 LYS A C 1
ATOM 7394 O O . LYS A 1 929 ? -27.552 17.266 40.345 1.00 85.50 929 LYS A O 1
ATOM 7399 N N . ASP A 1 930 ? -28.194 17.039 42.489 1.00 85.50 930 ASP A N 1
ATOM 7400 C CA . ASP A 1 930 ? -27.057 16.214 42.930 1.00 85.50 930 ASP A CA 1
ATOM 7401 C C . ASP A 1 930 ? -27.276 14.701 42.672 1.00 85.50 930 ASP A C 1
ATOM 7403 O O . ASP A 1 930 ? -26.420 13.860 42.947 1.00 85.50 930 ASP A O 1
ATOM 7407 N N . THR A 1 931 ? -28.413 14.334 42.064 1.00 85.44 931 THR A N 1
ATOM 7408 C CA . THR A 1 931 ? -28.841 12.944 41.805 1.00 85.44 931 THR A CA 1
ATOM 7409 C C . THR A 1 931 ? -27.820 12.113 41.047 1.00 85.44 931 THR A C 1
ATOM 7411 O O . THR A 1 931 ? -27.545 10.976 41.430 1.00 85.44 931 THR A O 1
ATOM 7414 N N . ASN A 1 932 ? -27.264 12.657 39.962 1.00 83.62 932 ASN A N 1
ATOM 7415 C CA . ASN A 1 932 ? -26.313 11.924 39.128 1.00 83.62 932 ASN A CA 1
ATOM 7416 C C . ASN A 1 932 ? -25.033 11.609 39.902 1.00 83.62 932 ASN A C 1
ATOM 7418 O O . ASN A 1 932 ? -24.492 10.515 39.764 1.00 83.62 932 ASN A O 1
ATOM 7422 N N . GLN A 1 933 ? -24.588 12.535 40.751 1.00 86.31 933 GLN A N 1
ATOM 7423 C CA . GLN A 1 933 ? -23.377 12.376 41.541 1.00 86.31 933 GLN A CA 1
ATOM 7424 C C . GLN A 1 933 ? -23.557 11.310 42.630 1.00 86.31 933 GLN A C 1
ATOM 7426 O O . GLN A 1 933 ? -22.731 10.406 42.746 1.00 86.31 933 GLN A O 1
ATOM 7431 N N . ILE A 1 934 ? -24.681 11.345 43.354 1.00 86.50 934 ILE A N 1
ATOM 7432 C CA . ILE A 1 934 ? -25.017 10.350 44.387 1.00 86.50 934 ILE A CA 1
ATOM 7433 C C . ILE A 1 934 ? -25.236 8.963 43.762 1.00 86.50 934 ILE A C 1
ATOM 7435 O O . ILE A 1 934 ? -24.717 7.967 44.261 1.00 86.50 934 ILE A O 1
ATOM 7439 N N . THR A 1 935 ? -25.950 8.885 42.634 1.00 85.94 935 THR A N 1
ATOM 7440 C CA . THR A 1 935 ? -26.221 7.614 41.935 1.00 85.94 935 THR A CA 1
ATOM 7441 C C . THR A 1 935 ? -24.925 6.971 41.439 1.00 85.94 935 THR A C 1
ATOM 7443 O O . THR A 1 935 ? -24.716 5.779 41.654 1.00 85.94 935 THR A O 1
ATOM 7446 N N . GLN A 1 936 ? -24.023 7.756 40.839 1.00 84.94 936 GLN A N 1
ATOM 7447 C CA . GLN A 1 936 ? -22.717 7.260 40.401 1.00 84.94 936 GLN A CA 1
ATOM 7448 C C . GLN A 1 936 ? -21.829 6.832 41.570 1.00 84.94 936 GLN A C 1
ATOM 7450 O O . GLN A 1 936 ? -21.089 5.863 41.427 1.00 84.94 936 GLN A O 1
ATOM 7455 N N . HIS A 1 937 ? -21.883 7.527 42.709 1.00 86.88 937 HIS A N 1
ATOM 7456 C CA . HIS A 1 937 ? -21.126 7.138 43.897 1.00 86.88 937 HIS A CA 1
ATOM 7457 C C . HIS A 1 937 ? -21.622 5.796 44.455 1.00 86.88 937 HIS A C 1
ATOM 7459 O O . HIS A 1 937 ? -20.828 4.878 44.636 1.00 86.88 937 HIS A O 1
ATOM 7465 N N . LEU A 1 938 ? -22.940 5.638 44.627 1.00 85.81 938 LEU A N 1
ATOM 7466 C CA . LEU A 1 938 ? -23.551 4.404 45.136 1.00 85.81 938 LEU A CA 1
ATOM 7467 C C . LEU A 1 938 ? -23.353 3.199 44.202 1.00 85.81 938 LEU A C 1
ATOM 7469 O O . LEU A 1 938 ? -23.164 2.084 44.677 1.00 85.81 938 LEU A O 1
ATOM 7473 N N . GLN A 1 939 ? -23.363 3.408 42.881 1.00 83.69 939 GLN A N 1
ATOM 7474 C CA . GLN A 1 939 ? -23.097 2.351 41.892 1.00 83.69 939 GLN A CA 1
ATOM 7475 C C . GLN A 1 939 ? -21.618 1.947 41.806 1.00 83.69 939 GLN A C 1
ATOM 7477 O O . GLN A 1 939 ? -21.312 0.895 41.252 1.00 83.69 939 GLN A O 1
ATOM 7482 N N . LYS A 1 940 ? -20.701 2.771 42.327 1.00 85.06 940 LYS A N 1
ATOM 7483 C CA . LYS A 1 940 ? -19.255 2.503 42.344 1.00 85.06 940 LYS A CA 1
ATOM 7484 C C . LYS A 1 940 ? -18.766 1.855 43.642 1.00 85.06 940 LYS A C 1
ATOM 7486 O O . LYS A 1 940 ? -17.574 1.573 43.740 1.00 85.06 940 LYS A O 1
ATOM 7491 N N . LEU A 1 941 ? -19.642 1.640 44.626 1.00 81.38 941 LEU A N 1
ATOM 7492 C CA . LEU A 1 941 ? -19.274 0.981 45.880 1.00 81.38 941 LEU A CA 1
ATOM 7493 C C . LEU A 1 941 ? -18.769 -0.444 45.621 1.00 81.38 941 LEU A C 1
ATOM 7495 O O . LEU A 1 941 ? -19.306 -1.161 44.774 1.00 81.38 941 LEU A O 1
ATOM 7499 N N . SER A 1 942 ? -17.743 -0.853 46.373 1.00 80.12 942 SER A N 1
ATOM 7500 C CA . SER A 1 942 ? -17.273 -2.239 46.371 1.00 80.12 942 SER A CA 1
ATOM 7501 C C . SER A 1 942 ? -18.352 -3.175 46.926 1.00 80.12 942 SER A C 1
ATOM 7503 O O . SER A 1 942 ? -19.297 -2.732 47.582 1.00 80.12 942 SER A O 1
ATOM 7505 N N . HIS A 1 943 ? -18.229 -4.481 46.684 1.00 77.62 943 HIS A N 1
ATOM 7506 C CA . HIS A 1 943 ? -19.193 -5.451 47.206 1.00 77.62 943 HIS A CA 1
ATOM 7507 C C . HIS A 1 943 ? -19.232 -5.462 48.740 1.00 77.62 943 HIS A C 1
ATOM 7509 O O . HIS A 1 943 ? -20.323 -5.547 49.309 1.00 77.62 943 HIS A O 1
ATOM 7515 N N . GLU A 1 944 ? -18.081 -5.336 49.411 1.00 81.12 944 GLU A N 1
ATOM 7516 C CA . GLU A 1 944 ? -18.031 -5.192 50.865 1.00 81.12 944 GLU A CA 1
ATOM 7517 C C . GLU A 1 944 ? -18.685 -3.884 51.328 1.00 81.12 944 GLU A C 1
ATOM 7519 O O . GLU A 1 944 ? -19.529 -3.916 52.222 1.00 81.12 944 GLU A O 1
ATOM 7524 N N . ASP A 1 945 ? -18.374 -2.750 50.695 1.00 83.31 945 ASP A N 1
ATOM 7525 C CA . ASP A 1 945 ? -18.896 -1.443 51.118 1.00 83.31 945 ASP A CA 1
ATOM 7526 C C . ASP A 1 945 ? -20.397 -1.304 50.853 1.00 83.31 945 ASP A C 1
ATOM 7528 O O . ASP A 1 945 ? -21.132 -0.754 51.672 1.00 83.31 945 ASP A O 1
ATOM 7532 N N . ALA A 1 946 ? -20.873 -1.846 49.731 1.00 83.88 946 ALA A N 1
ATOM 7533 C CA . ALA A 1 946 ? -22.285 -1.916 49.383 1.00 83.88 946 ALA A CA 1
ATOM 7534 C C . ALA A 1 946 ? -23.066 -2.748 50.406 1.00 83.88 946 ALA A C 1
ATOM 7536 O O . ALA A 1 946 ? -24.163 -2.358 50.810 1.00 83.88 946 ALA A O 1
ATOM 7537 N N . LYS A 1 947 ? -22.489 -3.864 50.865 1.00 84.06 947 LYS A N 1
ATOM 7538 C CA . LYS A 1 947 ? -23.080 -4.700 51.911 1.00 84.06 947 LYS A CA 1
ATOM 7539 C C . LYS A 1 947 ? -23.060 -3.999 53.271 1.00 84.06 947 LYS A C 1
ATOM 7541 O O . LYS A 1 947 ? -24.080 -3.960 53.946 1.00 84.06 947 LYS A O 1
ATOM 7546 N N . VAL A 1 948 ? -21.948 -3.368 53.644 1.00 86.19 948 VAL A N 1
ATOM 7547 C CA . VAL A 1 948 ? -21.846 -2.594 54.892 1.00 86.19 948 VAL A CA 1
ATOM 7548 C C . VAL A 1 948 ? -22.845 -1.437 54.907 1.00 86.19 948 VAL A C 1
ATOM 7550 O O . VAL A 1 948 ? -23.496 -1.204 55.923 1.00 86.19 948 VAL A O 1
ATOM 7553 N N . LEU A 1 949 ? -22.996 -0.719 53.792 1.00 85.75 949 LEU A N 1
ATOM 7554 C CA . LEU A 1 949 ? -23.994 0.338 53.657 1.00 85.75 949 LEU A CA 1
ATOM 7555 C C . LEU A 1 949 ? -25.410 -0.234 53.762 1.00 85.75 949 LEU A C 1
ATOM 7557 O O . LEU A 1 949 ? -26.224 0.303 54.505 1.00 85.75 949 LEU A O 1
ATOM 7561 N N . HIS A 1 950 ? -25.695 -1.335 53.064 1.00 85.44 950 HIS A N 1
ATOM 7562 C CA . HIS A 1 950 ? -26.979 -2.028 53.138 1.00 85.44 950 HIS A CA 1
ATOM 7563 C C . HIS A 1 950 ? -27.347 -2.420 54.576 1.00 85.44 950 HIS A C 1
ATOM 7565 O O . HIS A 1 950 ? -28.475 -2.165 54.991 1.00 85.44 950 HIS A O 1
ATOM 7571 N N . ASP A 1 951 ? -26.403 -2.989 55.326 1.00 85.81 951 ASP A N 1
ATOM 7572 C CA . ASP A 1 951 ? -26.625 -3.472 56.691 1.00 85.81 951 ASP A CA 1
ATOM 7573 C C . ASP A 1 951 ? -26.755 -2.307 57.689 1.00 85.81 951 ASP A C 1
ATOM 7575 O O . ASP A 1 951 ? -27.563 -2.354 58.616 1.00 85.81 951 ASP A O 1
ATOM 7579 N N . LYS A 1 952 ? -26.014 -1.208 57.485 1.00 85.81 952 LYS A N 1
ATOM 7580 C CA . LYS A 1 952 ? -26.175 0.022 58.282 1.00 85.81 952 LYS A CA 1
ATOM 7581 C C . LYS A 1 952 ? -27.514 0.714 58.023 1.00 85.81 952 LYS A C 1
ATOM 7583 O O . LYS A 1 952 ? -28.087 1.272 58.954 1.00 85.81 952 LYS A O 1
ATOM 7588 N N . LEU A 1 953 ? -28.037 0.632 56.797 1.00 86.38 953 LEU A N 1
ATOM 7589 C CA . LEU A 1 953 ? -29.347 1.183 56.436 1.00 86.38 953 LEU A CA 1
ATOM 7590 C C . LEU A 1 953 ? -30.523 0.470 57.123 1.00 86.38 953 LEU A C 1
ATOM 7592 O O . LEU A 1 953 ? -31.628 1.012 57.138 1.00 86.38 953 LEU A O 1
ATOM 7596 N N . ASP A 1 954 ? -30.303 -0.711 57.710 1.00 80.00 954 ASP A N 1
ATOM 7597 C CA . ASP A 1 954 ? -31.309 -1.393 58.533 1.00 80.00 954 ASP A CA 1
ATOM 7598 C C . ASP A 1 954 ? -31.420 -0.779 59.945 1.00 80.00 954 ASP A C 1
ATOM 7600 O O . ASP A 1 954 ? -32.424 -0.975 60.629 1.00 80.00 954 ASP A O 1
ATOM 7604 N N . GLN A 1 955 ? -30.418 0.001 60.374 1.00 81.06 955 GLN A N 1
ATOM 7605 C CA . GLN A 1 955 ? -30.381 0.688 61.674 1.00 81.06 955 GLN A CA 1
ATOM 7606 C C . GLN A 1 955 ? -30.822 2.159 61.590 1.00 81.06 955 GLN A C 1
ATOM 7608 O O . GLN A 1 955 ? -31.010 2.803 62.622 1.00 81.06 955 GLN A O 1
ATOM 7613 N N . GLY A 1 956 ? -31.008 2.691 60.380 1.00 82.19 956 GLY A N 1
ATOM 7614 C CA . GLY A 1 956 ? -31.425 4.069 60.135 1.00 82.19 956 GLY A CA 1
ATOM 7615 C C . GLY A 1 956 ? -30.773 4.659 58.890 1.00 82.19 956 GLY A C 1
ATOM 7616 O O . GLY A 1 956 ? -30.057 3.978 58.159 1.00 82.19 956 GLY A O 1
ATOM 7617 N N . ASP A 1 957 ? -31.026 5.940 58.641 1.00 88.31 957 ASP A N 1
ATOM 7618 C CA . ASP A 1 957 ? -30.422 6.642 57.511 1.00 88.31 957 ASP A CA 1
ATOM 7619 C C . ASP A 1 957 ? -28.912 6.816 57.731 1.00 88.31 957 ASP A C 1
ATOM 7621 O O . ASP A 1 957 ? -28.459 7.156 58.826 1.00 88.31 957 ASP A O 1
ATOM 7625 N N . VAL A 1 958 ? -28.124 6.582 56.681 1.00 89.12 958 VAL A N 1
ATOM 7626 C CA . VAL A 1 958 ? -26.658 6.596 56.759 1.00 89.12 958 VAL A CA 1
ATOM 7627 C C . VAL A 1 958 ? -26.119 7.843 56.062 1.00 89.12 958 VAL A C 1
ATOM 7629 O O . VAL A 1 958 ? -26.329 7.989 54.855 1.00 89.12 958 VAL A O 1
ATOM 7632 N N . PRO A 1 959 ? -25.403 8.736 56.766 1.00 86.94 959 PRO A N 1
ATOM 7633 C CA . PRO A 1 959 ? -24.756 9.868 56.125 1.00 86.94 959 PRO A CA 1
ATOM 7634 C C . PRO A 1 959 ? -23.548 9.407 55.303 1.00 86.94 959 PRO A C 1
ATOM 7636 O O . PRO A 1 959 ? -22.688 8.670 55.789 1.00 86.94 959 PRO A O 1
ATOM 7639 N N . ILE A 1 960 ? -23.472 9.862 54.054 1.00 87.69 960 ILE A N 1
ATOM 7640 C CA . ILE A 1 960 ? -22.300 9.704 53.188 1.00 87.69 960 ILE A CA 1
ATOM 7641 C C . ILE A 1 960 ? -21.779 11.078 52.773 1.00 87.69 960 ILE A C 1
ATOM 7643 O O . ILE A 1 960 ? -22.561 11.994 52.519 1.00 87.69 960 ILE A O 1
ATOM 7647 N N . ILE A 1 961 ? -20.459 11.227 52.685 1.00 84.75 961 ILE A N 1
ATOM 7648 C CA . ILE A 1 961 ? -19.820 12.486 52.290 1.00 84.75 961 ILE A CA 1
ATOM 7649 C C . ILE A 1 961 ? -19.323 12.358 50.852 1.00 84.75 961 ILE A C 1
ATOM 7651 O O . ILE A 1 961 ? -18.509 11.488 50.549 1.00 84.75 961 ILE A O 1
ATOM 7655 N N . ILE A 1 962 ? -19.793 13.244 49.975 1.00 85.00 962 ILE A N 1
ATOM 7656 C CA . ILE A 1 962 ? -19.348 13.343 48.580 1.00 85.00 962 ILE A CA 1
ATOM 7657 C C . ILE A 1 962 ? -18.949 14.800 48.326 1.00 85.00 962 ILE A C 1
ATOM 7659 O O . ILE A 1 962 ? -19.756 15.707 48.522 1.00 85.00 962 ILE A O 1
ATOM 7663 N N . ASP A 1 963 ? -17.691 15.028 47.936 1.00 79.50 963 ASP A N 1
ATOM 7664 C CA . ASP A 1 963 ? -17.098 16.355 47.686 1.00 79.50 963 ASP A CA 1
ATOM 7665 C C . ASP A 1 963 ? -17.326 17.374 48.822 1.00 79.50 963 ASP A C 1
ATOM 7667 O O . ASP A 1 963 ? -17.636 18.544 48.598 1.00 79.50 963 ASP A O 1
ATOM 7671 N N . GLY A 1 964 ? -17.196 16.917 50.073 1.00 75.25 964 GLY A N 1
ATOM 7672 C CA . GLY A 1 964 ? -17.327 17.761 51.268 1.00 75.25 964 GLY A CA 1
ATOM 7673 C C . GLY A 1 964 ? -18.765 18.114 51.662 1.00 75.25 964 GLY A C 1
ATOM 7674 O O . GLY A 1 964 ? -18.957 18.876 52.607 1.00 75.25 964 GLY A O 1
ATOM 7675 N N . LYS A 1 965 ? -19.775 17.559 50.977 1.00 80.88 965 LYS A N 1
ATOM 7676 C CA . LYS A 1 965 ? -21.193 17.668 51.346 1.00 80.88 965 LYS A CA 1
ATOM 7677 C C . LYS A 1 965 ? -21.728 16.333 51.854 1.00 80.88 965 LYS A C 1
ATOM 7679 O O . LYS A 1 965 ? -21.430 15.285 51.286 1.00 80.88 965 LYS A O 1
ATOM 7684 N N . GLU A 1 966 ? -22.522 16.392 52.916 1.00 88.06 966 GLU A N 1
ATOM 7685 C CA . GLU A 1 966 ? -23.107 15.226 53.578 1.00 88.06 966 GLU A CA 1
ATOM 7686 C C . GLU A 1 966 ? -24.529 14.956 53.062 1.00 88.06 966 GLU A C 1
ATOM 7688 O O . GLU A 1 966 ? -25.365 15.860 53.006 1.00 88.06 966 GLU A O 1
ATOM 7693 N N . TYR A 1 967 ? -24.801 13.706 52.684 1.00 88.50 967 TYR A N 1
ATOM 7694 C CA . TYR A 1 967 ? -26.085 13.249 52.155 1.00 88.50 967 TYR A CA 1
ATOM 7695 C C . TYR A 1 967 ? -26.580 12.036 52.946 1.00 88.50 967 TYR A C 1
ATOM 7697 O O . TYR A 1 967 ? -25.866 11.045 53.078 1.00 88.50 967 TYR A O 1
ATOM 7705 N N . ALA A 1 968 ? -27.813 12.089 53.448 1.00 89.50 968 ALA A N 1
ATOM 7706 C CA . ALA A 1 968 ? -28.428 10.989 54.191 1.00 89.50 968 ALA A CA 1
ATOM 7707 C C . ALA A 1 968 ? -29.031 9.941 53.240 1.00 89.50 968 ALA A C 1
ATOM 7709 O O . ALA A 1 968 ? -30.087 10.140 52.640 1.00 89.50 968 ALA A O 1
ATOM 7710 N N . ILE A 1 969 ? -28.370 8.798 53.089 1.00 91.56 969 ILE A N 1
ATOM 7711 C CA . ILE A 1 969 ? -28.889 7.705 52.269 1.00 91.56 969 ILE A CA 1
ATOM 7712 C C . ILE A 1 969 ? -29.947 6.947 53.053 1.00 91.56 969 ILE A C 1
ATOM 7714 O O . ILE A 1 969 ? -29.742 6.585 54.207 1.00 91.56 969 ILE A O 1
ATOM 7718 N N . THR A 1 970 ? -31.072 6.687 52.392 1.00 89.06 970 THR A N 1
ATOM 7719 C CA . THR A 1 970 ? -32.193 5.931 52.958 1.00 89.06 970 THR A CA 1
ATOM 7720 C C . THR A 1 970 ? -32.307 4.559 52.297 1.00 89.06 970 THR A C 1
ATOM 7722 O O . THR A 1 970 ? -31.909 4.362 51.143 1.00 89.06 970 THR A O 1
ATOM 7725 N N . ARG A 1 971 ? -32.956 3.610 52.978 1.00 85.25 971 ARG A N 1
ATOM 7726 C CA . ARG A 1 971 ? -33.193 2.243 52.478 1.00 85.25 971 ARG A CA 1
ATOM 7727 C C . ARG A 1 971 ? -33.871 2.179 51.101 1.00 85.25 971 ARG A C 1
ATOM 7729 O O . ARG A 1 971 ? -33.678 1.232 50.349 1.00 85.25 971 ARG A O 1
ATOM 7736 N N . LYS A 1 972 ? -34.685 3.179 50.747 1.00 86.56 972 LYS A N 1
ATOM 7737 C CA . LYS A 1 972 ? -35.407 3.228 49.460 1.00 86.56 972 LYS A CA 1
ATOM 7738 C C . LYS A 1 972 ? -34.537 3.721 48.300 1.00 86.56 972 LYS A C 1
ATOM 7740 O O . LYS A 1 972 ? -34.925 3.566 47.147 1.00 86.56 972 LYS A O 1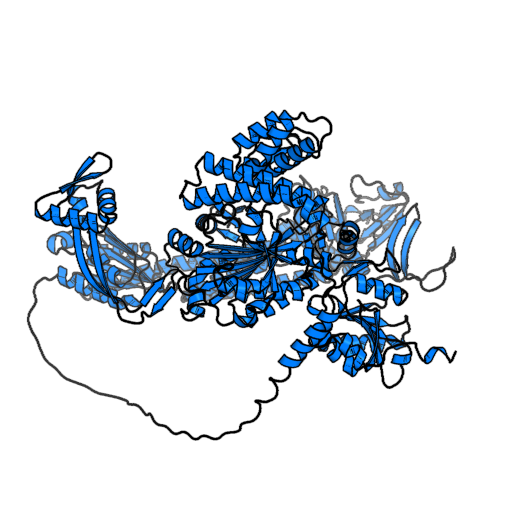
ATOM 7745 N N . MET A 1 973 ? -33.394 4.337 48.595 1.00 88.62 973 MET A N 1
ATOM 7746 C CA . MET A 1 973 ? -32.473 4.885 47.597 1.00 88.62 973 MET A CA 1
ATOM 7747 C C . MET A 1 973 ? -31.462 3.853 47.097 1.00 88.62 973 MET A C 1
ATOM 7749 O O . MET A 1 973 ? -30.901 4.032 46.019 1.00 88.62 973 MET A O 1
ATOM 7753 N N . PHE A 1 974 ? -31.255 2.770 47.846 1.00 89.19 974 PHE A N 1
ATOM 7754 C CA . PHE A 1 974 ? -30.207 1.792 47.594 1.00 89.19 974 PHE A CA 1
ATOM 7755 C C . PHE A 1 974 ? -30.709 0.370 47.853 1.00 89.19 974 PHE A C 1
ATOM 7757 O O . PHE A 1 974 ? -31.382 0.103 48.844 1.00 89.19 974 PHE A O 1
ATOM 7764 N N . THR A 1 975 ? -30.413 -0.563 46.956 1.00 84.88 975 THR A N 1
ATOM 7765 C CA . THR A 1 975 ? -30.754 -1.978 47.112 1.00 84.88 975 THR A CA 1
ATOM 7766 C C . THR A 1 975 ? -29.535 -2.831 46.817 1.00 84.88 975 THR A C 1
ATOM 7768 O O . THR A 1 975 ? -28.896 -2.663 45.785 1.00 84.88 975 THR A O 1
ATOM 7771 N N . PHE A 1 976 ? -29.261 -3.770 47.715 1.00 85.06 976 PHE A N 1
ATOM 7772 C CA . PHE A 1 976 ? -28.256 -4.809 47.546 1.00 85.06 976 PHE A CA 1
ATOM 7773 C C . PHE A 1 976 ? -28.973 -6.159 47.622 1.00 85.06 976 PHE A C 1
ATOM 7775 O O . PHE A 1 976 ? -29.726 -6.404 48.567 1.00 85.06 976 PHE A O 1
ATOM 7782 N N . ARG A 1 977 ? -28.813 -7.010 46.606 1.00 81.31 977 ARG A N 1
ATOM 7783 C CA . ARG A 1 977 ? -29.411 -8.355 46.569 1.00 81.31 977 ARG A CA 1
ATOM 7784 C C . ARG A 1 977 ? -28.392 -9.375 46.105 1.00 81.31 977 ARG A C 1
ATOM 7786 O O . ARG A 1 977 ? -27.741 -9.168 45.093 1.00 81.31 977 ARG A O 1
ATOM 7793 N N . THR A 1 978 ? -28.324 -10.508 46.788 1.00 78.25 978 THR A N 1
ATOM 7794 C CA . THR A 1 978 ? -27.509 -11.649 46.362 1.00 78.25 978 THR A CA 1
ATOM 7795 C C . THR A 1 978 ? -28.407 -12.679 45.678 1.00 78.25 978 THR A C 1
ATOM 7797 O O . THR A 1 978 ? -29.374 -13.148 46.276 1.00 78.25 978 THR A O 1
ATOM 7800 N N . SER A 1 979 ? -28.117 -13.016 44.420 1.00 76.94 979 SER A N 1
ATOM 7801 C CA . SER A 1 979 ? -28.853 -14.007 43.618 1.00 76.94 979 SER A CA 1
ATOM 7802 C C . SER A 1 979 ? -27.911 -15.081 43.066 1.00 76.94 979 SER A C 1
ATOM 7804 O O . SER A 1 979 ? -26.727 -14.825 42.879 1.00 76.94 979 SER A O 1
ATOM 7806 N N . GLU A 1 980 ? -28.403 -16.297 42.820 1.00 77.12 980 GLU A N 1
ATOM 7807 C CA . GLU A 1 980 ? -27.594 -17.400 42.280 1.00 77.12 980 GLU A CA 1
ATOM 7808 C C . GLU A 1 980 ? -27.837 -17.532 40.765 1.00 77.12 980 GLU A C 1
ATOM 7810 O O . GLU A 1 980 ? -28.959 -17.804 40.337 1.00 77.12 980 GLU A O 1
ATOM 7815 N N . LYS A 1 981 ? -26.799 -17.332 39.939 1.00 78.19 981 LYS A N 1
ATOM 7816 C CA . LYS A 1 981 ? -26.862 -17.495 38.476 1.00 78.19 981 LYS A CA 1
ATOM 7817 C C . LYS A 1 981 ? -26.048 -18.715 38.058 1.00 78.19 981 LYS A C 1
ATOM 7819 O O . LYS A 1 981 ? -24.885 -18.851 38.429 1.00 78.19 981 LYS A O 1
ATOM 7824 N N . THR A 1 982 ? -26.656 -19.594 37.263 1.00 79.75 982 THR A N 1
ATOM 7825 C CA . THR A 1 982 ? -25.942 -20.720 36.644 1.00 79.75 982 THR A CA 1
ATOM 7826 C C . THR A 1 982 ? -25.268 -20.232 35.368 1.00 79.75 982 THR A C 1
ATOM 7828 O O . THR A 1 982 ? -25.934 -19.704 34.479 1.00 79.75 982 THR A O 1
ATOM 7831 N N . VAL A 1 983 ? -23.950 -20.386 35.287 1.00 78.44 983 VAL A N 1
ATOM 7832 C CA . VAL A 1 983 ? -23.129 -19.976 34.147 1.00 78.44 983 VAL A CA 1
ATOM 7833 C C . VAL A 1 983 ? -22.569 -21.229 33.478 1.00 78.44 983 VAL A C 1
ATOM 7835 O O . VAL A 1 983 ? -21.951 -22.067 34.134 1.00 78.44 983 VAL A O 1
ATOM 7838 N N . GLN A 1 984 ? -22.844 -21.373 32.179 1.00 83.19 984 GLN A N 1
ATOM 7839 C CA . GLN A 1 984 ? -22.387 -22.498 31.350 1.00 83.19 984 GLN A CA 1
ATOM 7840 C C . GLN A 1 984 ? -21.188 -22.133 30.465 1.00 83.19 984 GLN A C 1
ATOM 7842 O O . GLN A 1 984 ? -20.469 -23.022 30.015 1.00 83.19 984 GLN A O 1
ATOM 7847 N N . VAL A 1 985 ? -20.972 -20.838 30.223 1.00 85.81 985 VAL A N 1
ATOM 7848 C CA . VAL A 1 985 ? -19.878 -20.311 29.404 1.00 85.81 985 VAL A CA 1
ATOM 7849 C C . VAL A 1 985 ? -19.128 -19.233 30.174 1.00 85.81 985 VAL A C 1
ATOM 7851 O O . VAL A 1 985 ? -19.733 -18.424 30.874 1.00 85.81 985 VAL A O 1
ATOM 7854 N N . GLU A 1 986 ? -17.810 -19.240 30.066 1.00 86.56 986 GLU A N 1
ATOM 7855 C CA . GLU A 1 986 ? -16.934 -18.214 30.611 1.00 86.56 986 GLU A CA 1
ATOM 7856 C C . GLU A 1 986 ? -16.487 -17.288 29.483 1.00 86.56 986 GLU A C 1
ATOM 7858 O O . GLU A 1 986 ? -15.964 -17.742 28.463 1.00 86.56 986 GLU A O 1
ATOM 7863 N N . GLU A 1 987 ? -16.693 -15.990 29.681 1.00 90.81 987 GLU A N 1
ATOM 7864 C CA . GLU A 1 987 ? -16.168 -14.951 28.804 1.00 90.81 987 GLU A CA 1
ATOM 7865 C C . GLU A 1 987 ? -14.763 -14.554 29.251 1.00 90.81 987 GLU A C 1
ATOM 7867 O O . GLU A 1 987 ? -14.515 -14.327 30.437 1.00 90.81 987 GLU A O 1
ATOM 7872 N N . PHE A 1 988 ? -13.853 -14.402 28.296 1.00 92.06 988 PHE A N 1
ATOM 7873 C CA . PHE A 1 988 ? -12.512 -13.892 28.555 1.00 92.06 988 PHE A CA 1
ATOM 7874 C C . PHE A 1 988 ? -12.011 -13.054 27.377 1.00 92.06 988 PHE A C 1
ATOM 7876 O O . PHE A 1 988 ? -12.486 -13.178 26.247 1.00 92.06 988 PHE A O 1
ATOM 7883 N N . VAL A 1 989 ? -11.037 -12.180 27.637 1.00 93.69 989 VAL A N 1
ATOM 7884 C CA . VAL A 1 989 ? -10.360 -11.423 26.576 1.00 93.69 989 VAL A CA 1
ATOM 7885 C C . VAL A 1 989 ? -9.180 -12.258 26.074 1.00 93.69 989 VAL A C 1
ATOM 7887 O O . VAL A 1 989 ? -8.308 -12.590 26.885 1.00 93.69 989 VAL A O 1
ATOM 7890 N N . PRO A 1 990 ? -9.125 -12.615 24.780 1.00 94.19 990 PRO A N 1
ATOM 7891 C CA . PRO A 1 990 ? -8.026 -13.411 24.243 1.00 94.19 990 PRO A CA 1
ATOM 7892 C C . PRO A 1 990 ? -6.674 -12.719 24.400 1.00 94.19 990 PRO A C 1
ATOM 7894 O O . PRO A 1 990 ? -6.576 -11.492 24.330 1.00 94.19 990 PRO A O 1
ATOM 7897 N N . SER A 1 991 ? -5.631 -13.526 24.576 1.00 93.75 991 SER A N 1
ATOM 7898 C CA . SER A 1 991 ? -4.253 -13.068 24.433 1.00 93.75 991 SER A CA 1
ATOM 7899 C C . SER A 1 991 ? -3.878 -13.019 22.956 1.00 93.75 991 SER A C 1
ATOM 7901 O O . SER A 1 991 ? -4.386 -13.819 22.172 1.00 93.75 991 SER A O 1
ATOM 7903 N N . VAL A 1 992 ? -2.950 -12.137 22.587 1.00 95.31 992 VAL A N 1
ATOM 7904 C CA . VAL A 1 992 ? -2.492 -11.999 21.201 1.00 95.31 992 VAL A CA 1
ATOM 7905 C C . VAL A 1 992 ? -0.984 -12.200 21.099 1.00 95.31 992 VAL A C 1
ATOM 7907 O O . VAL A 1 992 ? -0.225 -11.556 21.823 1.00 95.31 992 VAL A O 1
ATOM 7910 N N . ILE A 1 993 ? -0.559 -13.100 20.209 1.00 95.94 993 ILE A N 1
ATOM 7911 C CA . ILE A 1 993 ? 0.835 -13.203 19.766 1.00 95.94 993 ILE A CA 1
ATOM 7912 C C . ILE A 1 993 ? 0.951 -12.524 18.403 1.00 95.94 993 ILE A C 1
ATOM 7914 O O . ILE A 1 993 ? 0.257 -12.922 17.466 1.00 95.94 993 ILE A O 1
ATOM 7918 N N . GLU A 1 994 ? 1.842 -11.544 18.303 1.00 96.62 994 GLU A N 1
ATOM 7919 C CA . GLU A 1 994 ? 2.042 -10.716 17.118 1.00 96.62 994 GLU A CA 1
ATOM 7920 C C . GLU A 1 994 ? 3.438 -10.907 16.510 1.00 96.62 994 GLU A C 1
ATOM 7922 O O . GLU A 1 994 ? 4.422 -10.343 16.997 1.00 96.62 994 GLU A O 1
ATOM 7927 N N . PRO A 1 995 ? 3.542 -11.691 15.429 1.00 98.06 995 PRO A N 1
ATOM 7928 C CA . PRO A 1 995 ? 4.646 -11.613 14.478 1.00 98.06 995 PRO A CA 1
ATOM 7929 C C . PRO A 1 995 ? 4.477 -10.442 13.488 1.00 98.06 995 PRO A C 1
ATOM 7931 O O . PRO A 1 995 ? 3.633 -10.500 12.591 1.00 98.06 995 PRO A O 1
ATOM 7934 N N . SER A 1 996 ? 5.328 -9.418 13.585 1.00 97.88 996 SER A N 1
ATOM 7935 C CA . SER A 1 996 ? 5.317 -8.223 12.728 1.00 97.88 996 SER A CA 1
ATOM 7936 C C . SER A 1 996 ? 6.568 -8.138 11.851 1.00 97.88 996 SER A C 1
ATOM 7938 O O . SER A 1 996 ? 7.682 -8.011 12.351 1.00 97.88 996 SER A O 1
ATOM 7940 N N . PHE A 1 997 ? 6.412 -8.232 10.525 1.00 98.62 997 PHE A N 1
ATOM 7941 C CA . PHE A 1 997 ? 7.513 -8.345 9.562 1.00 98.62 997 PHE A CA 1
ATOM 7942 C C . PHE A 1 997 ? 7.737 -7.040 8.787 1.00 98.62 997 PHE A C 1
ATOM 7944 O O . PHE A 1 997 ? 6.904 -6.629 7.975 1.00 98.62 997 PHE A O 1
ATOM 7951 N N . GLY A 1 998 ? 8.919 -6.437 8.932 1.00 97.88 998 GLY A N 1
ATOM 7952 C CA . GLY A 1 998 ? 9.351 -5.281 8.145 1.00 97.88 998 GLY A CA 1
ATOM 7953 C C . GLY A 1 998 ? 9.939 -5.692 6.792 1.00 97.88 998 GLY A C 1
ATOM 7954 O O . GLY A 1 998 ? 11.155 -5.837 6.660 1.00 97.88 998 GLY A O 1
ATOM 7955 N N . ILE A 1 999 ? 9.103 -5.838 5.759 1.00 98.31 999 ILE A N 1
ATOM 7956 C CA . ILE A 1 999 ? 9.499 -6.411 4.453 1.00 98.31 999 ILE A CA 1
ATOM 7957 C C . ILE A 1 999 ? 10.684 -5.673 3.813 1.00 98.31 999 ILE A C 1
ATOM 7959 O O . ILE A 1 999 ? 11.600 -6.311 3.297 1.00 98.31 999 ILE A O 1
ATOM 7963 N N . GLY A 1 1000 ? 10.714 -4.339 3.891 1.00 96.94 1000 GLY A N 1
ATOM 7964 C CA . GLY A 1 1000 ? 11.833 -3.540 3.370 1.00 96.94 1000 GLY A CA 1
ATOM 7965 C C . GLY A 1 1000 ? 13.168 -3.837 4.067 1.00 96.94 1000 GLY A C 1
ATOM 7966 O O . GLY A 1 1000 ? 14.195 -3.956 3.398 1.00 96.94 1000 GLY A O 1
ATOM 7967 N N . ARG A 1 1001 ? 13.149 -4.036 5.394 1.00 97.94 1001 ARG A N 1
ATOM 7968 C CA . ARG A 1 1001 ? 14.341 -4.401 6.179 1.00 97.94 1001 ARG A CA 1
ATOM 7969 C C . ARG A 1 1001 ? 14.821 -5.803 5.820 1.00 97.94 1001 ARG A C 1
ATOM 7971 O O . ARG A 1 1001 ? 16.000 -5.981 5.530 1.00 97.94 1001 ARG A O 1
ATOM 7978 N N . ILE A 1 1002 ? 13.896 -6.763 5.736 1.00 98.31 1002 ILE A N 1
ATOM 7979 C CA . ILE A 1 1002 ? 14.196 -8.145 5.336 1.00 98.31 1002 ILE A CA 1
ATOM 7980 C C . ILE A 1 1002 ? 14.841 -8.170 3.945 1.00 98.31 1002 ILE A C 1
ATOM 7982 O O . ILE A 1 1002 ? 15.878 -8.806 3.764 1.00 98.31 1002 ILE A O 1
ATOM 7986 N N . MET A 1 1003 ? 14.275 -7.449 2.970 1.00 97.94 1003 MET A N 1
ATOM 7987 C CA . MET A 1 1003 ? 14.837 -7.353 1.618 1.00 97.94 1003 MET A CA 1
ATOM 7988 C C . MET A 1 1003 ? 16.247 -6.754 1.614 1.00 97.94 1003 MET A C 1
ATOM 7990 O O . MET A 1 1003 ? 17.128 -7.289 0.942 1.00 97.94 1003 MET A O 1
ATOM 7994 N N . TYR A 1 1004 ? 16.480 -5.683 2.376 1.00 97.50 1004 TYR A N 1
ATOM 7995 C CA . TYR A 1 1004 ? 17.800 -5.061 2.467 1.00 97.50 1004 TYR A CA 1
ATOM 7996 C C . TYR A 1 1004 ? 18.842 -6.010 3.079 1.00 97.50 1004 TYR A C 1
ATOM 7998 O O . TYR A 1 1004 ? 19.884 -6.253 2.469 1.00 97.50 1004 TYR A O 1
ATOM 8006 N N . SER A 1 1005 ? 18.542 -6.610 4.236 1.00 97.06 1005 SER A N 1
ATOM 8007 C CA . SER A 1 1005 ? 19.427 -7.582 4.891 1.00 97.06 1005 SER A CA 1
ATOM 8008 C C . SER A 1 1005 ? 19.703 -8.792 4.000 1.00 97.06 1005 SER A C 1
ATOM 8010 O O . SER A 1 1005 ? 20.833 -9.266 3.921 1.00 97.06 1005 SER A O 1
ATOM 8012 N N . MET A 1 1006 ? 18.694 -9.263 3.270 1.00 97.00 1006 MET A N 1
ATOM 8013 C CA . MET A 1 1006 ? 18.833 -10.339 2.295 1.00 97.00 1006 MET A CA 1
ATOM 8014 C C . MET A 1 1006 ? 19.767 -9.958 1.144 1.00 97.00 1006 MET A C 1
ATOM 8016 O O . MET A 1 1006 ? 20.641 -10.754 0.805 1.00 97.00 1006 MET A O 1
ATOM 8020 N N . TRP A 1 1007 ? 19.637 -8.774 0.538 1.00 97.06 1007 TRP A N 1
ATOM 8021 C CA . TRP A 1 1007 ? 20.579 -8.349 -0.504 1.00 97.06 1007 TRP A CA 1
ATOM 8022 C C . TRP A 1 1007 ? 22.003 -8.288 0.022 1.00 97.06 1007 TRP A C 1
ATOM 8024 O O . TRP A 1 1007 ? 22.902 -8.811 -0.633 1.00 97.06 1007 TRP A O 1
ATOM 8034 N N . GLU A 1 1008 ? 22.193 -7.745 1.222 1.00 95.75 1008 GLU A N 1
ATOM 8035 C CA . GLU A 1 1008 ? 23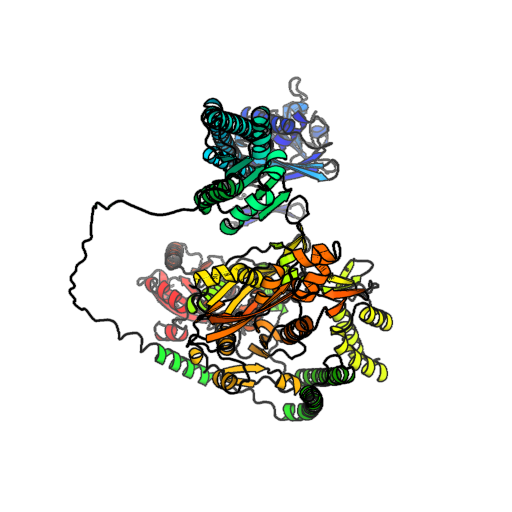.508 -7.678 1.842 1.00 95.75 1008 GLU A CA 1
ATOM 8036 C C . GLU A 1 1008 ? 24.090 -9.082 2.063 1.00 95.75 1008 GLU A C 1
ATOM 8038 O O . GLU A 1 1008 ? 25.167 -9.395 1.559 1.00 95.75 1008 GLU A O 1
ATOM 8043 N N . HIS A 1 1009 ? 23.341 -9.992 2.687 1.00 95.00 1009 HIS A N 1
ATOM 8044 C CA . HIS A 1 1009 ? 23.799 -11.361 2.951 1.00 95.00 1009 HIS A CA 1
ATOM 8045 C C . HIS A 1 1009 ? 24.124 -12.154 1.673 1.00 95.00 1009 HIS A C 1
ATOM 8047 O O . HIS A 1 1009 ? 24.961 -13.062 1.704 1.00 95.00 1009 HIS A O 1
ATOM 8053 N N . ASN A 1 1010 ? 23.510 -11.802 0.539 1.00 95.38 1010 ASN A N 1
ATOM 8054 C CA . ASN A 1 1010 ? 23.664 -12.513 -0.730 1.00 95.38 1010 ASN A CA 1
ATOM 8055 C C . ASN A 1 1010 ? 24.559 -11.797 -1.753 1.00 95.38 1010 ASN A C 1
ATOM 8057 O O . ASN A 1 1010 ? 24.829 -12.378 -2.807 1.00 95.38 1010 ASN A O 1
ATOM 8061 N N . PHE A 1 1011 ? 25.035 -10.580 -1.484 1.00 95.69 1011 PHE A N 1
ATOM 8062 C CA . PHE A 1 1011 ? 25.907 -9.841 -2.397 1.00 95.69 1011 PHE A CA 1
ATOM 8063 C C . PHE A 1 1011 ? 27.292 -10.483 -2.482 1.00 95.69 1011 PHE A C 1
ATOM 8065 O O . PHE A 1 1011 ? 27.907 -10.813 -1.466 1.00 95.69 1011 PHE A O 1
ATOM 8072 N N . ARG A 1 1012 ? 27.794 -10.675 -3.700 1.00 92.44 1012 ARG A N 1
ATOM 8073 C CA . ARG A 1 1012 ? 29.102 -11.279 -3.963 1.00 92.44 1012 ARG A CA 1
ATOM 8074 C C . ARG A 1 1012 ? 29.807 -10.550 -5.104 1.00 92.44 1012 ARG A C 1
ATOM 8076 O O . ARG A 1 1012 ? 29.173 -10.050 -6.037 1.00 92.44 1012 ARG A O 1
ATOM 8083 N N . VAL A 1 1013 ? 31.134 -10.546 -5.043 1.00 90.44 1013 VAL A N 1
ATOM 8084 C CA . VAL A 1 1013 ? 32.028 -10.087 -6.113 1.00 90.44 1013 VAL A CA 1
ATOM 8085 C C . VAL A 1 1013 ? 32.735 -11.313 -6.681 1.00 90.44 1013 VAL A C 1
ATOM 8087 O O . VAL A 1 1013 ? 33.111 -12.212 -5.930 1.00 90.44 1013 VAL A O 1
ATOM 8090 N N . ARG A 1 1014 ? 32.877 -11.396 -8.003 1.00 85.00 1014 ARG A N 1
ATOM 8091 C CA . ARG A 1 1014 ? 33.538 -12.536 -8.639 1.00 85.00 1014 ARG A CA 1
ATOM 8092 C C . ARG A 1 1014 ? 35.061 -12.488 -8.412 1.00 85.00 1014 ARG A C 1
ATOM 8094 O O . ARG A 1 1014 ? 35.645 -11.426 -8.627 1.00 85.00 1014 ARG A O 1
ATOM 8101 N N . PRO A 1 1015 ? 35.719 -13.608 -8.050 1.00 79.62 1015 PRO A N 1
ATOM 8102 C CA . PRO A 1 1015 ? 37.170 -13.640 -7.836 1.00 79.62 1015 PRO A CA 1
ATOM 8103 C C . PRO A 1 1015 ? 37.980 -13.230 -9.071 1.00 79.62 1015 PRO A C 1
ATOM 8105 O O . PRO A 1 1015 ? 39.024 -12.602 -8.950 1.00 79.62 1015 PRO A O 1
ATOM 8108 N N . GLU A 1 1016 ? 37.492 -13.561 -10.269 1.00 78.88 1016 GLU A N 1
ATOM 8109 C CA . GLU A 1 1016 ? 38.172 -13.259 -11.529 1.00 78.88 1016 GLU A CA 1
ATOM 8110 C C . GLU A 1 1016 ? 38.034 -11.796 -11.981 1.00 78.88 1016 GLU A C 1
ATOM 8112 O O . GLU A 1 1016 ? 38.717 -11.369 -12.912 1.00 78.88 1016 GLU A O 1
ATOM 8117 N N . SER A 1 1017 ? 37.118 -11.024 -11.386 1.00 79.94 1017 SER A N 1
ATOM 8118 C CA . SER A 1 1017 ? 36.895 -9.630 -11.765 1.00 79.94 1017 SER A CA 1
ATOM 8119 C C . SER A 1 1017 ? 36.167 -8.855 -10.673 1.00 79.94 1017 SER A C 1
ATOM 8121 O O . SER A 1 1017 ? 34.970 -9.047 -10.454 1.00 79.94 1017 SER A O 1
ATOM 8123 N N . GLU A 1 1018 ? 36.848 -7.863 -10.097 1.00 78.00 1018 GLU A N 1
ATOM 8124 C CA . GLU A 1 1018 ? 36.268 -6.969 -9.086 1.00 78.00 1018 GLU A CA 1
ATOM 8125 C C . GLU A 1 1018 ? 35.066 -6.143 -9.578 1.00 78.00 1018 GLU A C 1
ATOM 8127 O O . GLU A 1 1018 ? 34.324 -5.585 -8.767 1.00 78.00 1018 GLU A O 1
ATOM 8132 N N . GLN A 1 1019 ? 34.876 -6.045 -10.899 1.00 81.25 1019 GLN A N 1
ATOM 8133 C CA . GLN A 1 1019 ? 33.749 -5.342 -11.516 1.00 81.25 1019 GLN A CA 1
ATOM 8134 C C . GLN A 1 1019 ? 32.505 -6.224 -11.663 1.00 81.25 1019 GLN A C 1
ATOM 8136 O O . GLN A 1 1019 ? 31.405 -5.705 -11.854 1.00 81.25 1019 GLN A O 1
ATOM 8141 N N . ARG A 1 1020 ? 32.652 -7.554 -11.614 1.00 86.38 1020 ARG A N 1
ATOM 8142 C CA . ARG A 1 1020 ? 31.531 -8.481 -11.772 1.00 86.38 1020 ARG A CA 1
ATOM 8143 C C . ARG A 1 1020 ? 30.920 -8.769 -10.414 1.00 86.38 1020 ARG A C 1
ATOM 8145 O O . ARG A 1 1020 ? 31.460 -9.533 -9.619 1.00 86.38 1020 ARG A O 1
ATOM 8152 N N . THR A 1 1021 ? 29.768 -8.169 -10.171 1.00 93.25 1021 THR A N 1
ATOM 8153 C CA . THR A 1 1021 ? 28.995 -8.333 -8.942 1.00 93.25 1021 THR A CA 1
ATOM 8154 C C . THR A 1 1021 ? 27.700 -9.084 -9.227 1.00 93.25 1021 THR A C 1
ATOM 8156 O O . THR A 1 1021 ? 27.188 -9.066 -10.346 1.00 93.25 1021 THR A O 1
ATOM 8159 N N . TYR A 1 1022 ? 27.185 -9.810 -8.241 1.00 94.75 1022 TYR A N 1
ATOM 8160 C CA . TYR A 1 1022 ? 25.945 -10.572 -8.377 1.00 94.75 1022 TYR A CA 1
ATOM 8161 C C . TYR A 1 1022 ? 25.325 -10.851 -7.007 1.00 94.75 1022 TYR A C 1
ATOM 8163 O O . TYR A 1 1022 ? 25.980 -10.694 -5.975 1.00 94.75 1022 TYR A O 1
ATOM 8171 N N . PHE A 1 1023 ? 24.067 -11.292 -7.002 1.00 95.81 1023 PHE A N 1
ATOM 8172 C CA . PHE A 1 1023 ? 23.407 -11.760 -5.787 1.00 95.81 1023 PHE A CA 1
ATOM 8173 C C . PHE A 1 1023 ? 23.151 -13.259 -5.842 1.00 95.81 1023 PHE A C 1
ATOM 8175 O O . PHE A 1 1023 ? 22.573 -13.752 -6.808 1.00 95.81 1023 PHE A O 1
ATOM 8182 N N . THR A 1 1024 ? 23.492 -13.951 -4.759 1.00 95.00 1024 THR A N 1
ATOM 8183 C CA . THR A 1 1024 ? 23.265 -15.387 -4.522 1.00 95.00 1024 THR A CA 1
ATOM 8184 C C . THR A 1 1024 ? 21.836 -15.702 -4.041 1.00 95.00 1024 THR A C 1
ATOM 8186 O O . THR A 1 1024 ? 21.611 -16.658 -3.308 1.00 95.00 1024 THR A O 1
ATOM 8189 N N . LEU A 1 1025 ? 20.830 -14.920 -4.468 1.00 95.56 1025 LEU A N 1
ATOM 8190 C CA . LEU A 1 1025 ? 19.445 -15.096 -4.005 1.00 95.56 1025 LEU A CA 1
ATOM 8191 C C . LEU A 1 1025 ? 18.911 -16.507 -4.314 1.00 95.56 1025 LEU A C 1
ATOM 8193 O O . LEU A 1 1025 ? 19.121 -16.986 -5.439 1.00 95.56 1025 LEU A O 1
ATOM 8197 N N . PRO A 1 1026 ? 18.160 -17.136 -3.387 1.00 95.06 1026 PRO A N 1
ATOM 8198 C CA . PRO A 1 1026 ? 17.451 -18.379 -3.657 1.00 95.06 1026 PRO A CA 1
ATOM 8199 C C . PRO A 1 1026 ? 16.539 -18.271 -4.892 1.00 95.06 1026 PRO A C 1
ATOM 8201 O O . PRO A 1 1026 ? 15.853 -17.254 -5.057 1.00 95.06 1026 PRO A O 1
ATOM 8204 N N . PRO A 1 1027 ? 16.447 -19.319 -5.735 1.00 94.81 1027 PRO A N 1
ATOM 8205 C CA . PRO A 1 1027 ? 15.590 -19.303 -6.923 1.00 94.81 1027 PRO A CA 1
ATOM 8206 C C . PRO A 1 1027 ? 14.131 -18.940 -6.633 1.00 94.81 1027 PRO A C 1
ATOM 8208 O O . PRO A 1 1027 ? 13.491 -18.244 -7.423 1.00 94.81 1027 PRO A O 1
ATOM 8211 N N . LEU A 1 1028 ? 13.628 -19.336 -5.462 1.00 92.62 1028 LEU A N 1
ATOM 8212 C CA . LEU A 1 1028 ? 12.280 -19.046 -4.977 1.00 92.62 1028 LEU A CA 1
ATOM 8213 C C . LEU A 1 1028 ? 11.940 -17.550 -5.009 1.00 92.62 1028 LEU A C 1
ATOM 8215 O O . LEU A 1 1028 ? 10.872 -17.166 -5.482 1.00 92.62 1028 LEU A O 1
ATOM 8219 N N . ILE A 1 1029 ? 12.874 -16.697 -4.589 1.00 95.12 1029 ILE A N 1
ATOM 8220 C CA . ILE A 1 1029 ? 12.656 -15.249 -4.486 1.00 95.12 1029 ILE A CA 1
ATOM 8221 C C . ILE A 1 1029 ? 13.249 -14.452 -5.652 1.00 95.12 1029 ILE A C 1
ATOM 8223 O O . ILE A 1 1029 ? 12.892 -13.290 -5.839 1.00 95.12 1029 ILE A O 1
ATOM 8227 N N . ALA A 1 1030 ? 14.111 -15.069 -6.466 1.00 95.88 1030 ALA A N 1
ATOM 8228 C CA . ALA A 1 1030 ? 14.748 -14.417 -7.605 1.00 95.88 1030 ALA A CA 1
ATOM 8229 C C . ALA A 1 1030 ? 13.719 -13.777 -8.566 1.00 95.88 1030 ALA A C 1
ATOM 8231 O O . ALA A 1 1030 ? 12.676 -14.393 -8.821 1.00 95.88 1030 ALA A O 1
ATOM 8232 N N . PRO A 1 1031 ? 13.994 -12.573 -9.112 1.00 95.38 1031 PRO A N 1
ATOM 8233 C CA . PRO A 1 1031 ? 13.016 -11.788 -9.873 1.00 95.38 1031 PRO A CA 1
ATOM 8234 C C . PRO A 1 1031 ? 12.555 -12.515 -11.141 1.00 95.38 1031 PRO A C 1
ATOM 8236 O O . PRO A 1 1031 ? 11.359 -12.685 -11.380 1.00 95.38 1031 PRO A O 1
ATOM 8239 N N . TYR A 1 1032 ? 13.519 -13.025 -11.905 1.00 96.81 1032 TYR A N 1
ATOM 8240 C CA . TYR A 1 1032 ? 13.299 -13.985 -12.978 1.00 96.81 1032 TYR A CA 1
ATOM 8241 C C . TYR A 1 1032 ? 13.936 -15.306 -12.584 1.00 96.81 1032 TYR A C 1
ATOM 8243 O O . TYR A 1 1032 ? 15.027 -15.316 -12.014 1.00 96.81 1032 TYR A O 1
ATOM 8251 N N . LYS A 1 1033 ? 13.274 -16.416 -12.904 1.00 96.12 1033 LYS A N 1
ATOM 8252 C CA . LYS A 1 1033 ? 13.817 -17.757 -12.675 1.00 96.12 1033 LYS A CA 1
ATOM 8253 C C . LYS A 1 1033 ? 14.837 -18.131 -13.739 1.00 96.12 1033 LYS A C 1
ATOM 8255 O O . LYS A 1 1033 ? 15.785 -18.847 -13.443 1.00 96.12 1033 LYS A O 1
ATOM 8260 N N . CYS A 1 1034 ? 14.672 -17.627 -14.962 1.00 96.88 1034 CYS A N 1
ATOM 8261 C CA . CYS A 1 1034 ? 15.578 -17.946 -16.056 1.00 96.88 1034 CYS A CA 1
ATOM 8262 C C . CYS A 1 1034 ? 15.813 -16.780 -17.028 1.00 96.88 1034 CYS A C 1
ATOM 8264 O O . CYS A 1 1034 ? 14.986 -15.877 -17.161 1.00 96.88 1034 CYS A O 1
ATOM 8266 N N . VAL A 1 1035 ? 16.936 -16.811 -17.744 1.00 97.88 1035 VAL A N 1
ATOM 8267 C CA . VAL A 1 1035 ? 17.197 -15.972 -18.918 1.00 97.88 1035 VAL A CA 1
ATOM 8268 C C . VAL A 1 1035 ? 17.455 -16.845 -20.149 1.00 97.88 1035 VAL A C 1
ATOM 8270 O O . VAL A 1 1035 ? 18.168 -17.838 -20.055 1.00 97.88 1035 VAL A O 1
ATOM 8273 N N . ILE A 1 1036 ? 16.898 -16.475 -21.302 1.00 98.12 1036 ILE A N 1
ATOM 8274 C CA . ILE A 1 1036 ? 17.111 -17.144 -22.592 1.00 98.12 1036 ILE A CA 1
ATOM 8275 C C . ILE A 1 1036 ? 18.134 -16.344 -23.401 1.00 98.12 1036 ILE A C 1
ATOM 8277 O O . ILE A 1 1036 ? 17.932 -15.153 -23.667 1.00 98.12 1036 ILE A O 1
ATOM 8281 N N . LEU A 1 1037 ? 19.223 -17.005 -23.796 1.00 97.44 1037 LEU A N 1
ATOM 8282 C CA . LEU A 1 1037 ? 20.387 -16.405 -24.442 1.00 97.44 1037 LEU A CA 1
ATOM 8283 C C . LEU A 1 1037 ? 20.747 -17.162 -25.736 1.00 97.44 1037 LEU A C 1
ATOM 8285 O O . LEU A 1 1037 ? 21.351 -18.228 -25.666 1.00 97.44 1037 LEU A O 1
ATOM 8289 N N . PRO A 1 1038 ? 20.458 -16.636 -26.938 1.00 95.81 1038 PRO A N 1
ATOM 8290 C CA . PRO A 1 1038 ? 21.022 -17.213 -28.162 1.00 95.81 1038 PRO A CA 1
ATOM 8291 C C . PRO A 1 1038 ? 22.535 -16.971 -28.210 1.00 95.81 1038 PRO A C 1
ATOM 8293 O O . PRO A 1 1038 ? 22.979 -15.885 -27.853 1.00 95.81 1038 PRO A O 1
ATOM 8296 N N . LEU A 1 1039 ? 23.361 -17.927 -28.635 1.00 93.00 1039 LEU A N 1
ATOM 8297 C CA . LEU A 1 1039 ? 24.827 -17.802 -28.592 1.00 93.00 1039 LEU A CA 1
ATOM 8298 C C . LEU A 1 1039 ? 25.327 -16.578 -29.377 1.00 93.00 1039 LEU A C 1
ATOM 8300 O O . LEU A 1 1039 ? 26.212 -15.857 -28.912 1.00 93.00 1039 LEU A O 1
ATOM 8304 N N . SER A 1 1040 ? 24.702 -16.307 -30.520 1.00 89.44 1040 SER A N 1
ATOM 8305 C CA . SER A 1 1040 ? 24.984 -15.182 -31.411 1.00 89.44 1040 SER A CA 1
ATOM 8306 C C . SER A 1 1040 ? 23.684 -14.608 -31.991 1.00 89.44 1040 SER A C 1
ATOM 8308 O O . SER A 1 1040 ? 22.588 -15.034 -31.629 1.00 89.44 1040 SER A O 1
ATOM 8310 N N . GLY A 1 1041 ? 23.795 -13.627 -32.889 1.00 87.44 1041 GLY A N 1
ATOM 8311 C CA . GLY A 1 1041 ? 22.657 -13.066 -33.623 1.00 87.44 1041 GLY A CA 1
ATOM 8312 C C . GLY A 1 1041 ? 22.183 -13.907 -34.814 1.00 87.44 1041 GLY A C 1
ATOM 8313 O O . GLY A 1 1041 ? 21.524 -13.345 -35.680 1.00 87.44 1041 GLY A O 1
ATOM 8314 N N . ASN A 1 1042 ? 22.543 -15.197 -34.900 1.00 89.75 1042 ASN A N 1
ATOM 8315 C CA . ASN A 1 1042 ? 22.103 -16.066 -35.995 1.00 89.75 1042 ASN A CA 1
ATOM 8316 C C . ASN A 1 1042 ? 20.562 -16.139 -36.041 1.00 89.75 1042 ASN A C 1
ATOM 8318 O O . ASN A 1 1042 ? 19.909 -16.402 -35.027 1.00 89.75 1042 ASN A O 1
ATOM 8322 N N . GLU A 1 1043 ? 19.994 -15.912 -37.226 1.00 91.94 1043 GLU A N 1
ATOM 8323 C CA . GLU A 1 1043 ? 18.554 -15.962 -37.491 1.00 91.94 1043 GLU A CA 1
ATOM 8324 C C . GLU A 1 1043 ? 17.952 -17.336 -37.166 1.00 91.94 1043 GLU A C 1
ATOM 8326 O O . GLU A 1 1043 ? 16.826 -17.407 -36.674 1.00 91.94 1043 GLU A O 1
ATOM 8331 N N . GLU A 1 1044 ? 18.723 -18.415 -37.333 1.00 94.00 1044 GLU A N 1
ATOM 8332 C CA . GLU A 1 1044 ? 18.289 -19.791 -37.050 1.00 94.00 1044 GLU A CA 1
ATOM 8333 C C . GLU A 1 1044 ? 17.974 -20.040 -35.566 1.00 94.00 1044 GLU A C 1
ATOM 8335 O O . GLU A 1 1044 ? 17.214 -20.947 -35.238 1.00 94.00 1044 GLU A O 1
ATOM 8340 N N . PHE A 1 1045 ? 18.491 -19.217 -34.645 1.00 94.69 1045 PHE A N 1
ATOM 8341 C CA . PHE A 1 1045 ? 18.166 -19.334 -33.220 1.00 94.69 1045 PHE A CA 1
ATOM 8342 C C . PHE A 1 1045 ? 16.817 -18.704 -32.855 1.00 94.69 1045 PHE A C 1
ATOM 8344 O O . PHE A 1 1045 ? 16.257 -19.027 -31.805 1.00 94.69 1045 PHE A O 1
ATOM 8351 N N . LYS A 1 1046 ? 16.272 -17.796 -33.679 1.00 93.56 1046 LYS A N 1
ATOM 8352 C CA . LYS A 1 1046 ? 15.053 -17.041 -33.338 1.00 93.56 1046 LYS A CA 1
ATOM 8353 C C . LYS A 1 1046 ? 13.815 -17.921 -33.117 1.00 93.56 1046 LYS A C 1
ATOM 8355 O O . LYS A 1 1046 ? 13.102 -17.633 -32.151 1.00 93.56 1046 LYS A O 1
ATOM 8360 N N . PRO A 1 1047 ? 13.544 -18.967 -33.928 1.00 95.88 1047 PRO A N 1
ATOM 8361 C CA . PRO A 1 1047 ? 12.435 -19.885 -33.672 1.00 95.88 1047 PRO A CA 1
ATOM 8362 C C . PRO A 1 1047 ? 12.548 -20.541 -32.291 1.00 95.88 1047 PRO A C 1
ATOM 8364 O O . PRO A 1 1047 ? 11.642 -20.399 -31.477 1.00 95.88 1047 PRO A O 1
ATOM 8367 N N . PHE A 1 1048 ? 13.715 -21.101 -31.956 1.00 95.94 1048 PHE A N 1
ATOM 8368 C CA . PHE A 1 1048 ? 13.959 -21.729 -30.653 1.00 95.94 1048 PHE A CA 1
ATOM 8369 C C . PHE A 1 1048 ? 13.810 -20.754 -29.479 1.00 95.94 1048 PHE A C 1
ATOM 8371 O O . PHE A 1 1048 ? 13.227 -21.108 -28.458 1.00 95.94 1048 PHE A O 1
ATOM 8378 N N . VAL A 1 1049 ? 14.287 -19.508 -29.610 1.00 96.62 1049 VAL A N 1
ATOM 8379 C CA . VAL A 1 1049 ? 14.089 -18.474 -28.575 1.00 96.62 1049 VAL A CA 1
ATOM 8380 C C . VAL A 1 1049 ? 12.598 -18.240 -28.323 1.00 96.62 1049 VAL A C 1
ATOM 8382 O O . VAL A 1 1049 ? 12.175 -18.162 -27.167 1.00 96.62 1049 VAL A O 1
ATOM 8385 N N . LYS A 1 1050 ? 11.804 -18.120 -29.395 1.00 96.12 1050 LYS A N 1
ATOM 8386 C CA . LYS A 1 1050 ? 10.359 -17.884 -29.316 1.00 96.12 1050 LYS A CA 1
ATOM 8387 C C . LYS A 1 1050 ? 9.635 -19.080 -28.698 1.00 96.12 1050 LYS A C 1
ATOM 8389 O O . LYS A 1 1050 ? 8.822 -18.881 -27.797 1.00 96.12 1050 LYS A O 1
ATOM 8394 N N . ASP A 1 1051 ? 9.963 -20.289 -29.135 1.00 95.25 1051 ASP A N 1
ATOM 8395 C CA . ASP A 1 1051 ? 9.305 -21.517 -28.688 1.00 95.25 1051 ASP A CA 1
ATOM 8396 C C . ASP A 1 1051 ? 9.620 -21.810 -27.220 1.00 95.25 1051 ASP A C 1
ATOM 8398 O O . ASP A 1 1051 ? 8.709 -22.028 -26.422 1.00 95.25 1051 ASP A O 1
ATOM 8402 N N . ILE A 1 1052 ? 10.888 -21.690 -26.810 1.00 96.38 1052 ILE A N 1
ATOM 8403 C CA . ILE A 1 1052 ? 11.287 -21.845 -25.404 1.00 96.38 1052 ILE A CA 1
ATOM 8404 C C . ILE A 1 1052 ? 10.614 -20.777 -24.535 1.00 96.38 1052 ILE A C 1
ATOM 8406 O O . ILE A 1 1052 ? 10.107 -21.091 -23.462 1.00 96.38 1052 ILE A O 1
ATOM 8410 N N . SER A 1 1053 ? 10.547 -19.520 -24.985 1.00 97.31 1053 SER A N 1
ATOM 8411 C CA . SER A 1 1053 ? 9.850 -18.465 -24.237 1.00 97.31 1053 SER A CA 1
ATOM 8412 C C . SER A 1 1053 ? 8.356 -18.764 -24.060 1.00 97.31 1053 SER A C 1
ATOM 8414 O O . SER A 1 1053 ? 7.817 -18.596 -22.960 1.00 97.31 1053 SER A O 1
ATOM 8416 N N . ALA A 1 1054 ? 7.688 -19.261 -25.103 1.00 96.12 1054 ALA A N 1
ATOM 8417 C CA . ALA A 1 1054 ? 6.290 -19.673 -25.024 1.00 96.12 1054 ALA A CA 1
ATOM 8418 C C . ALA A 1 1054 ? 6.101 -20.844 -24.043 1.00 96.12 1054 ALA A C 1
ATOM 8420 O O . ALA A 1 1054 ? 5.224 -20.774 -23.179 1.00 96.12 1054 ALA A O 1
ATOM 8421 N N . LEU A 1 1055 ? 6.973 -21.858 -24.102 1.00 95.12 1055 LEU A N 1
ATOM 8422 C CA . LEU A 1 1055 ? 6.968 -23.008 -23.189 1.00 95.12 1055 LEU A CA 1
ATOM 8423 C C . LEU A 1 1055 ? 7.145 -22.586 -21.724 1.00 95.12 1055 LEU A C 1
ATOM 8425 O O . LEU A 1 1055 ? 6.384 -23.019 -20.856 1.00 95.12 1055 LEU A O 1
ATOM 8429 N N . LEU A 1 1056 ? 8.105 -21.701 -21.435 1.00 95.88 1056 LEU A N 1
ATOM 8430 C CA . LEU A 1 1056 ? 8.324 -21.192 -20.077 1.00 95.88 1056 LEU A CA 1
ATOM 8431 C C . LEU A 1 1056 ? 7.143 -20.348 -19.582 1.00 95.88 1056 LEU A C 1
ATOM 8433 O O . LEU A 1 1056 ? 6.759 -20.467 -18.418 1.00 95.88 1056 LEU A O 1
ATOM 8437 N N . THR A 1 1057 ? 6.545 -19.528 -20.456 1.00 94.94 1057 THR A N 1
ATOM 8438 C CA . THR A 1 1057 ? 5.347 -18.736 -20.123 1.00 94.94 1057 THR A CA 1
ATOM 8439 C C . THR A 1 1057 ? 4.182 -19.649 -19.754 1.00 94.94 1057 THR A C 1
ATOM 8441 O O . THR A 1 1057 ? 3.559 -19.455 -18.712 1.00 94.94 1057 THR A O 1
ATOM 8444 N N . GLN A 1 1058 ? 3.914 -20.675 -20.567 1.00 93.44 1058 GLN A N 1
ATOM 8445 C CA . GLN A 1 1058 ? 2.851 -21.650 -20.317 1.00 93.44 1058 GLN A CA 1
ATOM 8446 C C . GLN A 1 1058 ? 3.090 -22.437 -19.019 1.00 93.44 1058 GLN A C 1
ATOM 8448 O O . GLN A 1 1058 ? 2.144 -22.750 -18.302 1.00 93.44 1058 GLN A O 1
ATOM 8453 N N . GLY A 1 1059 ? 4.355 -22.703 -18.682 1.00 90.75 1059 GLY A N 1
ATOM 8454 C CA . GLY A 1 1059 ? 4.760 -23.321 -17.420 1.00 90.75 1059 GLY A CA 1
ATOM 8455 C C . GLY A 1 1059 ? 4.727 -22.398 -16.194 1.00 90.75 1059 GLY A C 1
ATOM 8456 O O . GLY A 1 1059 ? 5.106 -22.846 -15.111 1.00 90.75 1059 GLY A O 1
ATOM 8457 N N . GLY A 1 1060 ? 4.326 -21.127 -16.338 1.00 92.94 1060 GLY A N 1
ATOM 8458 C CA . GLY A 1 1060 ? 4.283 -20.149 -15.245 1.00 92.94 1060 GLY A CA 1
ATOM 8459 C C . GLY A 1 1060 ? 5.662 -19.701 -14.744 1.00 92.94 1060 GLY A C 1
ATOM 8460 O O . GLY A 1 1060 ? 5.791 -19.242 -13.610 1.00 92.94 1060 GLY A O 1
ATOM 8461 N N . ILE A 1 1061 ? 6.710 -19.851 -15.558 1.00 95.00 1061 ILE A N 1
ATOM 8462 C CA . ILE A 1 1061 ? 8.094 -19.565 -15.168 1.00 95.00 1061 ILE A CA 1
ATOM 8463 C C . ILE A 1 1061 ? 8.466 -18.152 -15.613 1.00 95.00 1061 ILE A C 1
ATOM 8465 O O . ILE A 1 1061 ? 8.560 -17.862 -16.810 1.00 95.00 1061 ILE A O 1
ATOM 8469 N N . SER A 1 1062 ? 8.734 -17.264 -14.650 1.00 95.44 1062 SER A N 1
ATOM 8470 C CA . SER A 1 1062 ? 9.206 -15.916 -14.968 1.00 95.44 1062 SER A CA 1
ATOM 8471 C C . SER A 1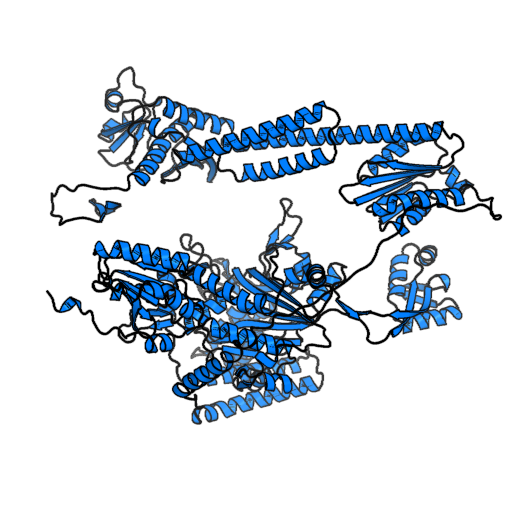 1062 ? 10.583 -15.980 -15.631 1.00 95.44 1062 SER A C 1
ATOM 8473 O O . SER A 1 1062 ? 11.533 -16.557 -15.096 1.00 95.44 1062 SER A O 1
ATOM 8475 N N . HIS A 1 1063 ? 10.702 -15.385 -16.814 1.00 97.00 1063 HIS A N 1
ATOM 8476 C CA . HIS A 1 1063 ? 11.941 -15.405 -17.580 1.00 97.00 1063 HIS A CA 1
ATOM 8477 C C . HIS A 1 1063 ? 12.161 -14.107 -18.355 1.00 97.00 1063 HIS A C 1
ATOM 8479 O O . HIS A 1 1063 ? 11.253 -13.292 -18.521 1.00 97.00 1063 HIS A O 1
ATOM 8485 N N . LYS A 1 1064 ? 13.394 -13.920 -18.825 1.00 96.31 1064 LYS A N 1
ATOM 8486 C CA . LYS A 1 1064 ? 13.812 -12.783 -19.648 1.00 96.31 1064 LYS A CA 1
ATOM 8487 C C . LYS A 1 1064 ? 14.533 -13.272 -20.898 1.00 96.31 1064 LYS A C 1
ATOM 8489 O O . LYS A 1 1064 ? 15.273 -14.243 -20.838 1.00 96.31 1064 LYS A O 1
ATOM 8494 N N . ILE A 1 1065 ? 14.374 -12.574 -22.015 1.00 96.94 1065 ILE A N 1
ATOM 8495 C CA . ILE A 1 1065 ? 15.150 -12.823 -23.236 1.00 96.94 1065 ILE A CA 1
ATOM 8496 C C . ILE A 1 1065 ? 16.239 -11.748 -23.345 1.00 96.94 1065 ILE A C 1
ATOM 8498 O O . ILE A 1 1065 ? 15.941 -10.559 -23.213 1.00 96.94 1065 ILE A O 1
ATOM 8502 N N . ASP A 1 1066 ? 17.494 -12.141 -23.587 1.00 94.56 1066 ASP A N 1
ATOM 8503 C CA . ASP A 1 1066 ? 18.586 -11.206 -23.905 1.00 94.56 1066 ASP A CA 1
ATOM 8504 C C . ASP A 1 1066 ? 19.293 -11.605 -25.215 1.00 94.56 1066 ASP A C 1
ATOM 8506 O O . ASP A 1 1066 ? 20.235 -12.405 -25.254 1.00 94.56 1066 ASP A O 1
ATOM 8510 N N . THR A 1 1067 ? 18.834 -10.977 -26.300 1.00 90.62 1067 THR A N 1
ATOM 8511 C CA . THR A 1 1067 ? 19.398 -11.063 -27.657 1.00 90.62 1067 THR A CA 1
ATOM 8512 C C . THR A 1 1067 ? 20.356 -9.912 -27.986 1.00 90.62 1067 THR A C 1
ATOM 8514 O O . THR A 1 1067 ? 20.623 -9.634 -29.154 1.00 90.62 1067 THR A O 1
ATOM 8517 N N . SER A 1 1068 ? 20.858 -9.184 -26.982 1.00 89.19 1068 SER A N 1
ATOM 8518 C CA . SER A 1 1068 ? 21.769 -8.062 -27.227 1.00 89.19 1068 SER A CA 1
ATOM 8519 C C . SER A 1 1068 ? 23.087 -8.512 -27.868 1.00 89.19 1068 SER A C 1
ATOM 8521 O O . SER A 1 1068 ? 23.566 -9.618 -27.631 1.00 89.19 1068 SER A O 1
ATOM 8523 N N . SER A 1 1069 ? 23.734 -7.610 -28.611 1.00 82.31 1069 SER A N 1
ATOM 8524 C CA . SER A 1 1069 ? 24.970 -7.861 -29.375 1.00 82.31 1069 SER A CA 1
ATOM 8525 C C . SER A 1 1069 ? 26.234 -8.127 -28.535 1.00 82.31 1069 SER A C 1
ATOM 8527 O O . SER A 1 1069 ? 27.339 -8.175 -29.068 1.00 82.31 1069 SER A O 1
ATOM 8529 N N . GLY A 1 1070 ? 26.113 -8.280 -27.214 1.00 83.44 1070 GLY A N 1
ATOM 8530 C CA . GLY A 1 1070 ? 27.252 -8.580 -26.346 1.00 83.44 1070 GLY A CA 1
ATOM 8531 C C . GLY A 1 1070 ? 27.640 -10.060 -26.377 1.00 83.44 1070 GLY A C 1
ATOM 8532 O O . GLY A 1 1070 ? 26.784 -10.929 -26.549 1.00 83.44 1070 GLY A O 1
ATOM 8533 N N . SER A 1 1071 ? 28.918 -10.355 -26.110 1.00 89.88 1071 SER A N 1
ATOM 8534 C CA . SER A 1 1071 ? 29.387 -11.735 -25.923 1.00 89.88 1071 SER A CA 1
ATOM 8535 C C . SER A 1 1071 ? 28.542 -12.479 -24.881 1.00 89.88 1071 SER A C 1
ATOM 8537 O O . SER A 1 1071 ? 27.983 -11.864 -23.963 1.00 89.88 1071 SER A O 1
ATOM 8539 N N . ILE A 1 1072 ? 28.461 -13.807 -24.998 1.00 91.62 1072 ILE A N 1
ATOM 8540 C CA . ILE A 1 1072 ? 27.665 -14.632 -24.079 1.00 91.62 1072 ILE A CA 1
ATOM 8541 C C . ILE A 1 1072 ? 28.074 -14.405 -22.615 1.00 91.62 1072 ILE A C 1
ATOM 8543 O O . ILE A 1 1072 ? 27.219 -14.184 -21.762 1.00 91.62 1072 ILE A O 1
ATOM 8547 N N . GLY A 1 1073 ? 29.379 -14.283 -22.337 1.00 90.25 1073 GLY A N 1
ATOM 8548 C CA . GLY A 1 1073 ? 29.895 -13.949 -21.007 1.00 90.25 1073 GLY A CA 1
ATOM 8549 C C . GLY A 1 1073 ? 29.409 -12.592 -20.480 1.00 90.25 1073 GLY A C 1
ATOM 8550 O O . GLY A 1 1073 ? 29.077 -12.469 -19.301 1.00 90.25 1073 GLY A O 1
ATOM 8551 N N . ARG A 1 1074 ? 29.290 -11.572 -21.343 1.00 90.44 1074 ARG A N 1
ATOM 8552 C CA . ARG A 1 1074 ? 28.744 -10.257 -20.958 1.00 90.44 1074 ARG A CA 1
ATOM 8553 C C . ARG A 1 1074 ? 27.237 -10.311 -20.705 1.00 90.44 1074 ARG A C 1
ATOM 8555 O O . ARG A 1 1074 ? 26.728 -9.506 -19.927 1.00 90.44 1074 ARG A O 1
ATOM 8562 N N . ARG A 1 1075 ? 26.508 -11.213 -21.364 1.00 94.12 1075 ARG A N 1
ATOM 8563 C CA . ARG A 1 1075 ? 25.071 -11.432 -21.130 1.00 94.12 1075 ARG A CA 1
ATOM 8564 C C . ARG A 1 1075 ? 24.809 -12.251 -19.866 1.00 94.12 1075 ARG A C 1
ATOM 8566 O O . ARG A 1 1075 ? 23.937 -11.870 -19.086 1.00 94.12 1075 ARG A O 1
ATOM 8573 N N . TYR A 1 1076 ? 25.632 -13.261 -19.580 1.00 94.38 1076 TYR A N 1
ATOM 8574 C CA . TYR A 1 1076 ? 25.631 -13.941 -18.281 1.00 94.38 1076 TYR A CA 1
ATOM 8575 C C . TYR A 1 1076 ? 25.911 -12.968 -17.144 1.00 94.38 1076 TYR A C 1
ATOM 8577 O O . TYR A 1 1076 ? 25.086 -12.844 -16.250 1.00 94.38 1076 TYR A O 1
ATOM 8585 N N . SER A 1 1077 ? 26.995 -12.189 -17.229 1.00 92.31 1077 SER A N 1
ATOM 8586 C CA . SER A 1 1077 ? 27.315 -11.178 -16.214 1.00 92.31 1077 SER A CA 1
ATOM 8587 C C . SER A 1 1077 ? 26.144 -10.226 -15.975 1.00 92.31 1077 SER A C 1
ATOM 8589 O O . SER A 1 1077 ? 25.856 -9.882 -14.834 1.00 92.31 1077 SER A O 1
ATOM 8591 N N . ARG A 1 1078 ? 25.429 -9.829 -17.039 1.00 93.31 1078 ARG A N 1
ATOM 8592 C CA . ARG A 1 1078 ? 24.276 -8.941 -16.899 1.00 93.31 1078 ARG A CA 1
ATOM 8593 C C . ARG A 1 1078 ? 23.071 -9.587 -16.215 1.00 93.31 1078 ARG A C 1
ATOM 8595 O O . ARG A 1 1078 ? 22.296 -8.882 -15.567 1.00 93.31 1078 ARG A O 1
ATOM 8602 N N . SER A 1 1079 ? 22.906 -10.889 -16.390 1.00 94.94 1079 SER A N 1
ATOM 8603 C CA . SER A 1 1079 ? 21.821 -11.671 -15.796 1.00 94.94 1079 SER A CA 1
ATOM 8604 C C . SER A 1 1079 ? 22.125 -12.009 -14.334 1.00 94.94 1079 SER A C 1
ATOM 8606 O O . SER A 1 1079 ? 21.253 -11.868 -13.478 1.00 94.94 1079 SER A O 1
ATOM 8608 N N . ASP A 1 1080 ? 23.383 -12.333 -14.034 1.00 95.25 1080 ASP A N 1
ATOM 8609 C CA . ASP A 1 1080 ? 23.889 -12.565 -12.681 1.00 95.25 1080 ASP A CA 1
ATOM 8610 C C . ASP A 1 1080 ? 23.727 -11.298 -11.805 1.00 95.25 1080 ASP A C 1
ATOM 8612 O O . ASP A 1 1080 ? 23.227 -11.377 -10.683 1.00 95.25 1080 ASP A O 1
ATOM 8616 N N . GLU A 1 1081 ? 24.056 -10.112 -12.340 1.00 95.44 1081 GLU A N 1
ATOM 8617 C CA . GLU A 1 1081 ? 23.896 -8.802 -11.671 1.00 95.44 1081 GLU A CA 1
ATOM 8618 C C . GLU A 1 1081 ? 22.443 -8.491 -11.252 1.00 95.44 1081 GLU A C 1
ATOM 8620 O O . GLU A 1 1081 ? 22.223 -7.718 -10.323 1.00 95.44 1081 GLU A O 1
ATOM 8625 N N . ILE A 1 1082 ? 21.441 -9.076 -11.922 1.00 95.81 1082 ILE A N 1
ATOM 8626 C CA . ILE A 1 1082 ? 20.015 -8.932 -11.566 1.00 95.81 1082 ILE A CA 1
ATOM 8627 C C . ILE A 1 1082 ? 19.454 -10.182 -10.870 1.00 95.81 1082 ILE A C 1
ATOM 8629 O O . ILE A 1 1082 ? 18.242 -10.376 -10.816 1.00 95.81 1082 ILE A O 1
ATOM 8633 N N . ALA A 1 1083 ? 20.338 -11.024 -10.333 1.00 95.94 1083 ALA A N 1
ATOM 8634 C CA . ALA A 1 1083 ? 20.018 -12.201 -9.534 1.00 95.94 1083 ALA A CA 1
ATOM 8635 C C . ALA A 1 1083 ? 19.236 -13.315 -10.257 1.00 95.94 1083 ALA A C 1
ATOM 8637 O O . ALA A 1 1083 ? 18.591 -14.117 -9.581 1.00 95.94 1083 ALA A O 1
ATOM 8638 N N . VAL A 1 1084 ? 19.300 -13.416 -11.594 1.00 97.44 1084 VAL A N 1
ATOM 8639 C CA . VAL A 1 1084 ? 18.702 -14.566 -12.301 1.00 97.44 1084 VAL A CA 1
ATOM 8640 C C . VAL A 1 1084 ? 19.501 -15.833 -11.960 1.00 97.44 1084 VAL A C 1
ATOM 8642 O O . VAL A 1 1084 ? 20.708 -15.845 -12.196 1.00 97.44 1084 VAL A O 1
ATOM 8645 N N . PRO A 1 1085 ? 18.876 -16.893 -11.412 1.00 96.75 1085 PRO A N 1
ATOM 8646 C CA . PRO A 1 1085 ? 19.591 -18.074 -10.943 1.00 96.75 1085 PRO A CA 1
ATOM 8647 C C . PRO A 1 1085 ? 20.005 -18.995 -12.094 1.00 96.75 1085 PRO A C 1
ATOM 8649 O O . PRO A 1 1085 ? 21.057 -19.622 -12.012 1.00 96.75 1085 PRO A O 1
ATOM 8652 N N . PHE A 1 1086 ? 19.221 -19.051 -13.178 1.00 97.81 1086 PHE A N 1
ATOM 8653 C CA . PHE A 1 1086 ? 19.473 -19.962 -14.293 1.00 97.81 1086 PHE A CA 1
ATOM 8654 C C . PHE A 1 1086 ? 19.530 -19.251 -15.643 1.00 97.81 1086 PHE A C 1
ATOM 8656 O O . PHE A 1 1086 ? 18.800 -18.293 -15.890 1.00 97.81 1086 PHE A O 1
ATOM 8663 N N . ALA A 1 1087 ? 20.360 -19.749 -16.554 1.00 97.94 1087 ALA A N 1
ATOM 8664 C CA . ALA A 1 1087 ? 20.422 -19.251 -17.924 1.00 97.94 1087 ALA A CA 1
ATOM 8665 C C . ALA A 1 1087 ? 20.367 -20.402 -18.929 1.00 97.94 1087 ALA A C 1
ATOM 8667 O O . ALA A 1 1087 ? 21.162 -21.333 -18.839 1.00 97.94 1087 ALA A O 1
ATOM 8668 N N . ILE A 1 1088 ? 19.441 -20.317 -19.881 1.00 98.00 1088 ILE A N 1
ATOM 8669 C CA . ILE A 1 1088 ? 19.351 -21.215 -21.028 1.00 98.00 1088 ILE A CA 1
ATOM 8670 C C . ILE A 1 1088 ? 20.153 -20.608 -22.173 1.00 98.00 1088 ILE A C 1
ATOM 8672 O O . ILE A 1 1088 ? 19.865 -19.479 -22.582 1.00 98.00 1088 ILE A O 1
ATOM 8676 N N . THR A 1 1089 ? 21.107 -21.358 -22.718 1.00 97.31 1089 THR A N 1
ATOM 8677 C CA . THR A 1 1089 ? 21.816 -20.962 -23.938 1.00 97.31 1089 THR A CA 1
ATOM 8678 C C . THR A 1 1089 ? 21.400 -21.833 -25.111 1.00 97.31 1089 THR A C 1
ATOM 8680 O O . THR A 1 1089 ? 21.427 -23.061 -25.031 1.00 97.31 1089 THR A O 1
ATOM 8683 N N . ILE A 1 1090 ? 21.024 -21.165 -26.200 1.00 96.62 1090 ILE A N 1
ATOM 8684 C CA . ILE A 1 1090 ? 20.703 -21.774 -27.494 1.00 96.62 1090 ILE A CA 1
ATOM 8685 C C . ILE A 1 1090 ? 21.938 -21.620 -28.370 1.00 96.62 1090 ILE A C 1
ATOM 8687 O O . ILE A 1 1090 ? 22.375 -20.494 -28.610 1.00 96.62 1090 ILE A O 1
ATOM 8691 N N . ASP A 1 1091 ? 22.515 -22.723 -28.825 1.00 94.62 1091 ASP A N 1
ATOM 8692 C CA . ASP A 1 1091 ? 23.723 -22.719 -29.645 1.00 94.62 1091 ASP A CA 1
ATOM 8693 C C . ASP A 1 1091 ? 23.587 -23.583 -30.902 1.00 94.62 1091 ASP A C 1
ATOM 8695 O O . ASP A 1 1091 ? 22.503 -24.050 -31.235 1.00 94.62 1091 ASP A O 1
ATOM 8699 N N . PHE A 1 1092 ? 24.673 -23.743 -31.660 1.00 93.62 1092 PHE A N 1
ATOM 8700 C CA . PHE A 1 1092 ? 24.641 -24.461 -32.935 1.00 93.62 1092 PHE A CA 1
ATOM 8701 C C . PHE A 1 1092 ? 24.278 -25.942 -32.795 1.00 93.62 1092 PHE A C 1
ATOM 8703 O O . PHE A 1 1092 ? 23.746 -26.522 -33.738 1.00 93.62 1092 PHE A O 1
ATOM 8710 N N . ASP A 1 1093 ? 24.508 -26.555 -31.633 1.00 92.94 1093 ASP A N 1
ATOM 8711 C CA . ASP A 1 1093 ? 24.053 -27.923 -31.397 1.00 92.94 1093 ASP A CA 1
ATOM 8712 C C . ASP A 1 1093 ? 22.553 -27.977 -31.075 1.00 92.94 1093 ASP A C 1
ATOM 8714 O O . ASP A 1 1093 ? 21.933 -29.013 -31.296 1.00 92.94 1093 ASP A O 1
ATOM 8718 N N . THR A 1 1094 ? 21.937 -26.869 -30.642 1.00 94.69 1094 THR A N 1
ATOM 8719 C CA . THR A 1 1094 ? 20.473 -26.770 -30.514 1.00 94.69 1094 THR A CA 1
ATOM 8720 C C . THR A 1 1094 ? 19.761 -26.921 -31.857 1.00 94.69 1094 THR A C 1
ATOM 8722 O O . THR A 1 1094 ? 18.609 -27.334 -31.879 1.00 94.69 1094 THR A O 1
ATOM 8725 N N . LEU A 1 1095 ? 20.436 -26.635 -32.976 1.00 93.12 1095 LEU A N 1
ATOM 8726 C CA . LEU A 1 1095 ? 19.873 -26.789 -34.322 1.00 93.12 1095 LEU A CA 1
ATOM 8727 C C . LEU A 1 1095 ? 19.802 -28.255 -34.785 1.00 93.12 1095 LEU A C 1
ATOM 8729 O O . LEU A 1 1095 ? 19.196 -28.538 -35.816 1.00 93.12 1095 LEU A O 1
ATOM 8733 N N . LYS A 1 1096 ? 20.432 -29.187 -34.057 1.00 91.25 1096 LYS A N 1
ATOM 8734 C CA . LYS A 1 1096 ? 20.496 -30.610 -34.411 1.00 91.25 1096 LYS A CA 1
ATOM 8735 C C . LYS A 1 1096 ? 19.506 -31.415 -33.579 1.00 91.25 1096 LYS A C 1
ATOM 8737 O O . LYS A 1 1096 ? 19.311 -31.137 -32.399 1.00 91.25 1096 LYS A O 1
ATOM 8742 N N . GLU A 1 1097 ? 18.934 -32.457 -34.177 1.00 85.38 1097 GLU A N 1
ATOM 8743 C CA . GLU A 1 1097 ? 18.112 -33.416 -33.440 1.00 85.38 1097 GLU A CA 1
ATOM 8744 C C . GLU A 1 1097 ? 18.983 -34.440 -32.683 1.00 85.38 1097 GLU A C 1
ATOM 8746 O O . GLU A 1 1097 ? 19.950 -34.957 -33.250 1.00 85.38 1097 GLU A O 1
ATOM 8751 N N . PRO A 1 1098 ? 18.650 -34.773 -31.418 1.00 88.94 1098 PRO A N 1
ATOM 8752 C CA . PRO A 1 1098 ? 17.545 -34.223 -30.628 1.00 88.94 1098 PRO A CA 1
ATOM 8753 C C . PRO A 1 1098 ? 17.811 -32.776 -30.177 1.00 88.94 1098 PRO A C 1
ATOM 8755 O O . PRO A 1 1098 ? 18.908 -32.460 -29.717 1.00 88.94 1098 PRO A O 1
ATOM 8758 N N . PHE A 1 1099 ? 16.787 -31.916 -30.247 1.00 94.56 1099 PHE A N 1
ATOM 8759 C CA . PHE A 1 1099 ? 16.920 -30.501 -29.894 1.00 94.56 1099 PHE A CA 1
ATOM 8760 C C . PHE A 1 1099 ? 17.225 -30.329 -28.401 1.00 94.56 1099 PHE A C 1
ATOM 8762 O O . PHE A 1 1099 ? 16.400 -30.606 -27.522 1.00 94.56 1099 PHE A O 1
ATOM 8769 N N . THR A 1 1100 ? 18.436 -29.863 -28.106 1.00 95.56 1100 THR A N 1
ATOM 8770 C CA . THR A 1 1100 ? 18.931 -29.677 -26.738 1.00 95.56 1100 THR A CA 1
ATOM 8771 C C . THR A 1 1100 ? 19.467 -28.270 -26.525 1.00 95.56 1100 THR A C 1
ATOM 8773 O O . THR A 1 1100 ? 19.944 -27.610 -27.445 1.00 95.56 1100 THR A O 1
ATOM 8776 N N . VAL A 1 1101 ? 19.406 -27.803 -25.284 1.00 96.62 1101 VAL A N 1
ATOM 8777 C CA . VAL A 1 1101 ? 19.952 -26.509 -24.857 1.00 96.62 1101 VAL A CA 1
ATOM 8778 C C . VAL A 1 1101 ? 20.858 -26.702 -23.653 1.00 96.62 1101 VAL A C 1
ATOM 8780 O O . VAL A 1 1101 ? 20.761 -27.713 -22.948 1.00 96.62 1101 VAL A O 1
ATOM 8783 N N . THR A 1 1102 ? 21.746 -25.740 -23.395 1.00 97.12 1102 THR A N 1
ATOM 8784 C CA . THR A 1 1102 ? 22.486 -25.739 -22.130 1.00 97.12 1102 THR A CA 1
ATOM 8785 C C . THR A 1 1102 ? 21.720 -24.968 -21.068 1.00 97.12 1102 THR A C 1
ATOM 8787 O O . THR A 1 1102 ? 21.116 -23.934 -21.348 1.00 97.12 1102 THR A O 1
ATOM 8790 N N . LEU A 1 1103 ? 21.748 -25.475 -19.839 1.00 97.44 1103 LEU A N 1
ATOM 8791 C CA . LEU A 1 1103 ? 21.243 -24.800 -18.653 1.00 97.44 1103 LEU A CA 1
ATOM 8792 C C . LEU A 1 1103 ? 22.434 -24.507 -17.740 1.00 97.44 1103 LEU A C 1
ATOM 8794 O O . LEU A 1 1103 ? 23.162 -25.422 -17.358 1.00 97.44 1103 LEU A O 1
ATOM 8798 N N . ARG A 1 1104 ? 22.642 -23.233 -17.411 1.00 97.06 1104 ARG A N 1
ATOM 8799 C CA . ARG A 1 1104 ? 23.709 -22.736 -16.535 1.00 97.06 1104 ARG A CA 1
ATOM 8800 C C . ARG A 1 1104 ? 23.148 -22.329 -15.182 1.00 97.06 1104 ARG A C 1
ATOM 8802 O O . ARG A 1 1104 ? 22.160 -21.600 -15.140 1.00 97.06 1104 ARG A O 1
ATOM 8809 N N . ASP A 1 1105 ? 23.856 -22.679 -14.116 1.00 96.44 1105 ASP A N 1
ATOM 8810 C CA . ASP A 1 1105 ? 23.639 -22.141 -12.771 1.00 96.44 1105 ASP A CA 1
ATOM 8811 C C . ASP A 1 1105 ? 24.512 -20.908 -12.489 1.00 96.44 1105 ASP A C 1
ATOM 8813 O O . ASP A 1 1105 ? 25.703 -20.866 -12.816 1.00 96.44 1105 ASP A O 1
ATOM 8817 N N . ARG A 1 1106 ? 23.905 -19.886 -11.882 1.00 95.25 1106 ARG A N 1
ATOM 8818 C CA . ARG A 1 1106 ? 24.532 -18.597 -11.553 1.00 95.25 1106 ARG A CA 1
ATOM 8819 C C . ARG A 1 1106 ? 25.681 -18.748 -10.562 1.00 95.25 1106 ARG A C 1
ATOM 8821 O O . ARG A 1 1106 ? 26.701 -18.072 -10.713 1.00 95.25 1106 ARG A O 1
ATOM 8828 N N . ASP A 1 1107 ? 25.514 -19.575 -9.535 1.00 91.31 1107 ASP A N 1
ATOM 8829 C CA . ASP A 1 1107 ? 26.433 -19.602 -8.394 1.00 91.31 1107 ASP A CA 1
ATOM 8830 C C . ASP A 1 1107 ? 27.681 -20.424 -8.705 1.00 91.31 1107 ASP A C 1
ATOM 8832 O O . ASP A 1 1107 ? 28.798 -19.959 -8.485 1.00 91.31 1107 ASP A O 1
ATOM 8836 N N . THR A 1 1108 ? 27.491 -21.611 -9.280 1.00 90.81 1108 THR A N 1
ATOM 8837 C CA . THR A 1 1108 ? 28.566 -22.558 -9.598 1.00 90.81 1108 THR A CA 1
ATOM 8838 C C . THR A 1 1108 ? 29.170 -22.374 -10.985 1.00 90.81 1108 THR A C 1
ATOM 8840 O O . THR A 1 1108 ? 30.211 -22.967 -11.258 1.00 90.81 1108 THR A O 1
ATOM 8843 N N . PHE A 1 1109 ? 28.516 -21.616 -11.877 1.00 89.31 1109 PHE A N 1
ATOM 8844 C CA . PHE A 1 1109 ? 28.829 -21.493 -13.312 1.00 89.31 1109 PHE A CA 1
ATOM 8845 C C . PHE A 1 1109 ? 28.748 -22.785 -14.124 1.00 89.31 1109 PHE A C 1
ATOM 8847 O O . PHE A 1 1109 ? 28.935 -22.746 -15.345 1.00 89.31 1109 PHE A O 1
ATOM 8854 N N . LYS A 1 1110 ? 28.474 -23.920 -13.479 1.00 93.00 1110 LYS A N 1
ATOM 8855 C CA . LYS A 1 1110 ? 28.386 -25.206 -14.156 1.00 93.00 1110 LYS A CA 1
ATOM 8856 C C . LYS A 1 1110 ? 27.216 -25.189 -15.125 1.00 93.00 1110 LYS A C 1
ATOM 8858 O O . LYS A 1 1110 ? 26.207 -24.516 -14.904 1.00 93.00 1110 LYS A O 1
ATOM 8863 N N . GLN A 1 1111 ? 27.383 -25.940 -16.202 1.00 95.38 1111 GLN A N 1
ATOM 8864 C CA . GLN A 1 1111 ? 26.383 -26.088 -17.242 1.00 95.38 1111 GLN A CA 1
ATOM 8865 C C . GLN A 1 1111 ? 26.090 -27.565 -17.449 1.00 95.38 1111 GLN A C 1
ATOM 8867 O O . GLN A 1 1111 ? 26.999 -28.396 -17.431 1.00 95.38 1111 GLN A O 1
ATOM 8872 N N . ILE A 1 1112 ? 24.819 -27.871 -17.658 1.00 95.75 1112 ILE A N 1
ATOM 8873 C CA . ILE A 1 1112 ? 24.359 -29.174 -18.132 1.00 95.75 1112 ILE A CA 1
ATOM 8874 C C . ILE A 1 1112 ? 23.701 -29.004 -19.499 1.00 95.75 1112 ILE A C 1
ATOM 8876 O O . ILE A 1 1112 ? 23.294 -27.895 -19.853 1.00 95.75 1112 ILE A O 1
ATOM 8880 N N . ARG A 1 1113 ? 23.568 -30.090 -20.259 1.00 95.12 1113 ARG A N 1
ATOM 8881 C CA . ARG A 1 1113 ? 22.785 -30.108 -21.499 1.00 95.12 1113 ARG A CA 1
ATOM 8882 C C . ARG A 1 1113 ? 21.543 -30.979 -21.328 1.00 95.12 1113 ARG A C 1
ATOM 8884 O O . ARG A 1 1113 ? 21.647 -32.115 -20.876 1.00 95.12 1113 ARG A O 1
ATOM 8891 N N . ALA A 1 1114 ? 20.379 -30.434 -21.671 1.00 94.88 1114 ALA A N 1
ATOM 8892 C CA . ALA A 1 1114 ? 19.083 -31.094 -21.521 1.00 94.88 1114 ALA A CA 1
ATOM 8893 C C . ALA A 1 1114 ? 18.205 -30.869 -22.758 1.00 94.88 1114 ALA A C 1
ATOM 8895 O O . ALA A 1 1114 ? 18.412 -29.915 -23.516 1.00 94.88 1114 ALA A O 1
ATOM 8896 N N . LYS A 1 1115 ? 17.230 -31.757 -22.972 1.00 95.06 1115 LYS A N 1
ATOM 8897 C CA . LYS A 1 1115 ? 16.241 -31.618 -24.049 1.00 95.06 1115 LYS A CA 1
ATOM 8898 C C . LYS A 1 1115 ? 15.323 -30.441 -23.763 1.00 95.06 1115 LYS A C 1
ATOM 8900 O O . LYS A 1 1115 ? 14.952 -30.231 -22.609 1.00 95.06 1115 LYS A O 1
ATOM 8905 N N . ILE A 1 1116 ? 14.930 -29.709 -24.805 1.00 94.12 1116 ILE A N 1
ATOM 8906 C CA . ILE A 1 1116 ? 14.039 -28.543 -24.675 1.00 94.12 1116 ILE A CA 1
ATOM 8907 C C . ILE A 1 1116 ? 12.749 -28.910 -23.921 1.00 94.12 1116 ILE A C 1
ATOM 8909 O O . ILE A 1 1116 ? 12.326 -28.178 -23.028 1.00 94.12 1116 ILE A O 1
ATOM 8913 N N . ASP A 1 1117 ? 12.198 -30.086 -24.206 1.00 91.62 1117 ASP A N 1
ATOM 8914 C CA . ASP A 1 1117 ? 10.942 -30.610 -23.663 1.00 91.62 1117 ASP A CA 1
ATOM 8915 C C . ASP A 1 1117 ? 10.983 -30.816 -22.134 1.00 91.62 1117 ASP A C 1
ATOM 8917 O O . ASP A 1 1117 ? 9.956 -30.771 -21.458 1.00 91.62 1117 ASP A O 1
ATOM 8921 N N . GLU A 1 1118 ? 12.176 -31.020 -21.567 1.00 93.81 1118 GLU A N 1
ATOM 8922 C CA . GLU A 1 1118 ? 12.388 -31.289 -20.138 1.00 93.81 1118 GLU A CA 1
ATOM 8923 C C . GLU A 1 1118 ? 12.673 -30.002 -19.338 1.00 93.81 1118 GLU A C 1
ATOM 8925 O O . GLU A 1 1118 ? 12.490 -29.966 -18.116 1.00 93.81 1118 GLU A O 1
ATOM 8930 N N . ILE A 1 1119 ? 13.076 -28.914 -20.011 1.00 93.88 1119 ILE A N 1
ATOM 8931 C CA . ILE A 1 1119 ? 13.553 -27.670 -19.380 1.00 93.88 1119 ILE A CA 1
ATOM 8932 C C . ILE A 1 1119 ? 12.517 -27.048 -18.444 1.00 93.88 1119 ILE A C 1
ATOM 8934 O O . ILE A 1 1119 ? 12.866 -26.619 -17.341 1.00 93.88 1119 ILE A O 1
ATOM 8938 N N . THR A 1 1120 ? 11.246 -27.012 -18.846 1.00 94.12 1120 THR A N 1
ATOM 8939 C CA . THR A 1 1120 ? 10.177 -26.418 -18.030 1.00 94.12 1120 THR A CA 1
ATOM 8940 C C . THR A 1 1120 ? 10.030 -27.152 -16.694 1.00 94.12 1120 THR A C 1
ATOM 8942 O O . THR A 1 1120 ? 9.982 -26.511 -15.644 1.00 94.12 1120 THR A O 1
ATOM 8945 N N . SER A 1 1121 ? 10.045 -28.490 -16.705 1.00 93.75 1121 SER A N 1
ATOM 8946 C CA . SER A 1 1121 ? 9.949 -29.298 -15.481 1.00 93.75 1121 SER A CA 1
ATOM 8947 C C . SER A 1 1121 ? 11.181 -29.127 -14.590 1.00 93.75 1121 SER A C 1
ATOM 8949 O O . SER A 1 1121 ? 11.047 -29.020 -13.369 1.00 93.75 1121 SER A O 1
ATOM 8951 N N . ILE A 1 1122 ? 12.379 -29.075 -15.183 1.00 95.06 1122 ILE A N 1
ATOM 8952 C CA . ILE A 1 1122 ? 13.632 -28.852 -14.448 1.00 95.06 1122 ILE A CA 1
ATOM 8953 C C . ILE A 1 1122 ? 13.583 -27.498 -13.728 1.00 95.06 1122 ILE A C 1
ATOM 8955 O O . ILE A 1 1122 ? 13.834 -27.417 -12.525 1.00 95.06 1122 ILE A O 1
ATOM 8959 N N . LEU A 1 1123 ? 13.210 -26.433 -14.443 1.00 95.62 1123 LEU A N 1
ATOM 8960 C CA . LEU A 1 1123 ? 13.143 -25.084 -13.887 1.00 95.62 1123 LEU A CA 1
ATOM 8961 C C . LEU A 1 1123 ? 12.039 -24.928 -12.838 1.00 95.62 1123 LEU A C 1
ATOM 8963 O O . LEU A 1 1123 ? 12.260 -24.219 -11.858 1.00 95.62 1123 LEU A O 1
ATOM 8967 N N . GLN A 1 1124 ? 10.889 -25.592 -12.981 1.00 93.44 1124 GLN A N 1
ATOM 8968 C CA . GLN A 1 1124 ? 9.863 -25.639 -11.929 1.00 93.44 1124 GLN A CA 1
ATOM 8969 C C . GLN A 1 1124 ? 10.395 -26.313 -10.658 1.00 93.44 1124 GLN A C 1
ATOM 8971 O O . GLN A 1 1124 ? 10.213 -25.785 -9.555 1.00 93.44 1124 GLN A O 1
ATOM 8976 N N . GLY A 1 1125 ? 11.100 -27.438 -10.805 1.00 93.12 1125 GLY A N 1
ATOM 8977 C CA . GLY A 1 1125 ? 11.705 -28.160 -9.687 1.00 93.12 1125 GLY A CA 1
ATOM 8978 C C . GLY A 1 1125 ? 12.741 -27.319 -8.937 1.00 93.12 1125 GLY A C 1
ATOM 8979 O O . GLY A 1 1125 ? 12.661 -27.146 -7.720 1.00 93.12 1125 GLY A O 1
ATOM 8980 N N . LEU A 1 1126 ? 13.655 -26.698 -9.685 1.00 93.44 1126 LEU A N 1
ATOM 8981 C CA . LEU A 1 1126 ? 14.684 -25.811 -9.141 1.00 93.44 1126 LEU A CA 1
ATOM 8982 C C . LEU A 1 1126 ? 14.098 -24.534 -8.515 1.00 93.44 1126 LEU A C 1
ATOM 8984 O O . LEU A 1 1126 ? 14.533 -24.109 -7.446 1.00 93.44 1126 LEU A O 1
ATOM 8988 N N . SER A 1 1127 ? 13.094 -23.920 -9.149 1.00 91.44 1127 SER A N 1
ATOM 8989 C CA . SER A 1 1127 ? 12.476 -22.673 -8.663 1.00 91.44 1127 SER A CA 1
ATOM 8990 C C . SER A 1 1127 ? 11.652 -22.880 -7.394 1.00 91.44 1127 SER A C 1
ATOM 8992 O O . SER A 1 1127 ? 11.594 -21.986 -6.552 1.00 91.44 1127 SER A O 1
ATOM 8994 N N . SER A 1 1128 ? 11.024 -24.050 -7.248 1.00 85.44 1128 SER A N 1
ATOM 8995 C CA . SER A 1 1128 ? 10.282 -24.440 -6.041 1.00 85.44 1128 SER A CA 1
ATOM 8996 C C . SER A 1 1128 ? 11.181 -24.971 -4.919 1.00 85.44 1128 SER A C 1
ATOM 8998 O O . SER A 1 1128 ? 10.727 -25.078 -3.780 1.00 85.44 1128 SER A O 1
ATOM 9000 N N . GLY A 1 1129 ? 12.443 -25.291 -5.230 1.00 85.56 1129 GLY A N 1
ATOM 9001 C CA . GLY A 1 1129 ? 13.387 -25.925 -4.310 1.00 85.56 1129 GLY A CA 1
ATOM 9002 C C . GLY A 1 1129 ? 13.119 -27.414 -4.072 1.00 85.56 1129 GLY A C 1
ATOM 9003 O O . GLY A 1 1129 ? 13.654 -27.970 -3.119 1.00 85.56 1129 GLY A O 1
ATOM 9004 N N . THR A 1 1130 ? 12.294 -28.056 -4.905 1.00 88.38 1130 THR A N 1
ATOM 9005 C CA . THR A 1 1130 ? 12.018 -29.505 -4.821 1.00 88.38 1130 THR A CA 1
ATOM 9006 C C . THR A 1 1130 ? 13.145 -30.355 -5.403 1.00 88.38 1130 THR A C 1
ATOM 9008 O O . THR A 1 1130 ? 13.258 -31.529 -5.065 1.00 88.38 1130 THR A O 1
ATOM 9011 N N . ILE A 1 1131 ? 13.978 -29.762 -6.261 1.00 91.88 1131 ILE A N 1
ATOM 9012 C CA . ILE A 1 1131 ? 15.200 -30.360 -6.800 1.00 91.88 1131 ILE A CA 1
ATOM 9013 C C . ILE A 1 1131 ? 16.331 -29.348 -6.619 1.00 91.88 1131 ILE A C 1
ATOM 9015 O O . ILE A 1 1131 ? 16.127 -28.140 -6.753 1.00 91.88 1131 ILE A O 1
ATOM 9019 N N . THR A 1 1132 ? 17.530 -29.833 -6.324 1.00 91.88 1132 THR A N 1
ATOM 9020 C CA . THR A 1 1132 ? 18.739 -29.020 -6.178 1.00 91.88 1132 THR A CA 1
ATOM 9021 C C . THR A 1 1132 ? 19.604 -29.052 -7.435 1.00 91.88 1132 THR A C 1
ATOM 9023 O O . THR A 1 1132 ? 19.580 -30.001 -8.219 1.00 91.88 1132 THR A O 1
ATOM 9026 N N . TRP A 1 1133 ? 20.450 -28.034 -7.609 1.00 92.25 1133 TRP A N 1
ATOM 9027 C CA . TRP A 1 1133 ? 21.409 -28.015 -8.715 1.00 92.25 1133 TRP A CA 1
ATOM 9028 C C . TRP A 1 1133 ? 22.365 -29.221 -8.696 1.00 92.25 1133 TRP A C 1
ATOM 9030 O O . TRP A 1 1133 ? 22.692 -29.774 -9.743 1.00 92.25 1133 TRP A O 1
ATOM 9040 N N . GLY A 1 1134 ? 22.763 -29.681 -7.504 1.00 90.75 1134 GLY A N 1
ATOM 9041 C CA . GLY A 1 1134 ? 23.604 -30.870 -7.349 1.00 90.75 1134 GLY A CA 1
ATOM 9042 C C . GLY A 1 1134 ? 22.950 -32.142 -7.896 1.00 90.75 1134 GLY A C 1
ATOM 9043 O O . GLY A 1 1134 ? 23.611 -32.913 -8.588 1.00 90.75 1134 GLY A O 1
ATOM 9044 N N . GLU A 1 1135 ? 21.650 -32.327 -7.652 1.00 90.88 1135 GLU A N 1
ATOM 9045 C CA . GLU A 1 1135 ? 20.878 -33.451 -8.198 1.00 90.88 1135 GLU A CA 1
ATOM 9046 C C . GLU A 1 1135 ? 20.707 -33.343 -9.718 1.00 90.88 1135 GLU A C 1
ATOM 9048 O O . GLU A 1 1135 ? 20.758 -34.353 -10.420 1.00 90.88 1135 GLU A O 1
ATOM 9053 N N . ILE A 1 1136 ? 20.556 -32.131 -10.259 1.00 92.62 1136 ILE A N 1
ATOM 9054 C CA . ILE A 1 1136 ? 20.525 -31.917 -11.712 1.00 92.62 1136 ILE A CA 1
ATOM 9055 C C . ILE A 1 1136 ? 21.865 -32.310 -12.344 1.00 92.62 1136 ILE A C 1
ATOM 9057 O O . ILE A 1 1136 ? 21.884 -33.072 -13.309 1.00 92.62 1136 ILE A O 1
ATOM 9061 N N . CYS A 1 1137 ? 22.993 -31.893 -11.766 1.00 90.88 1137 CYS A N 1
ATOM 9062 C CA . CYS A 1 1137 ? 24.313 -32.295 -12.257 1.00 90.88 1137 CYS A CA 1
ATOM 9063 C C . CYS A 1 1137 ? 24.561 -33.814 -12.207 1.00 90.88 1137 CYS A C 1
ATOM 9065 O O . CYS A 1 1137 ? 25.397 -34.294 -12.965 1.00 90.88 1137 CYS A O 1
ATOM 9067 N N . SER A 1 1138 ? 23.876 -34.571 -11.338 1.00 89.50 1138 SER A N 1
ATOM 9068 C CA . SER A 1 1138 ? 24.001 -36.038 -11.308 1.00 89.50 1138 SER A CA 1
ATOM 9069 C C . SER A 1 1138 ? 23.147 -36.768 -12.349 1.00 89.50 1138 SER A C 1
ATOM 9071 O O . SER A 1 1138 ? 23.449 -37.914 -12.665 1.00 89.50 1138 SER A O 1
ATOM 9073 N N . HIS A 1 1139 ? 22.094 -36.133 -12.874 1.00 89.88 1139 HIS A N 1
ATOM 9074 C CA . HIS A 1 1139 ? 21.160 -36.764 -13.818 1.00 89.88 1139 HIS A CA 1
ATOM 9075 C C . HIS A 1 1139 ? 21.390 -36.357 -15.278 1.00 89.88 1139 HIS A C 1
ATOM 9077 O O . HIS A 1 1139 ? 20.995 -37.095 -16.177 1.00 89.88 1139 HIS A O 1
ATOM 9083 N N . TYR A 1 1140 ? 22.027 -35.210 -15.521 1.00 91.44 1140 TYR A N 1
ATOM 9084 C CA . TYR A 1 1140 ? 22.230 -34.660 -16.861 1.00 91.44 1140 TYR A CA 1
ATOM 9085 C C . TYR A 1 1140 ? 23.718 -34.532 -17.200 1.00 91.44 1140 TYR A C 1
ATOM 9087 O O . TYR A 1 1140 ? 24.530 -34.262 -16.310 1.00 91.44 1140 TYR A O 1
ATOM 9095 N N . PRO A 1 1141 ? 24.100 -34.684 -18.482 1.00 87.81 1141 PRO A N 1
ATOM 9096 C CA . PRO A 1 1141 ? 25.491 -34.576 -18.895 1.00 87.81 1141 PRO A CA 1
ATOM 9097 C C . PRO A 1 1141 ? 26.021 -33.160 -18.653 1.00 87.81 1141 PRO A C 1
ATOM 9099 O O . PRO A 1 1141 ? 25.402 -32.166 -19.049 1.00 87.81 1141 PRO A O 1
ATOM 9102 N N . ALA A 1 1142 ? 27.194 -33.075 -18.022 1.00 89.12 1142 ALA A N 1
ATOM 9103 C CA . ALA A 1 1142 ? 27.926 -31.825 -17.889 1.00 89.12 1142 ALA A CA 1
ATOM 9104 C C . ALA A 1 1142 ? 28.359 -31.326 -19.274 1.00 89.12 1142 ALA A C 1
ATOM 9106 O O . ALA A 1 1142 ? 28.844 -32.094 -20.105 1.00 89.12 1142 ALA A O 1
ATOM 9107 N N . PHE A 1 1143 ? 28.194 -30.032 -19.517 1.00 86.56 1143 PHE A N 1
ATOM 9108 C CA . PHE A 1 1143 ? 28.635 -29.406 -20.754 1.00 86.56 1143 PHE A CA 1
ATOM 9109 C C . PHE A 1 1143 ? 30.119 -29.027 -20.645 1.00 86.56 1143 PHE A C 1
ATOM 9111 O O . PHE A 1 1143 ? 30.498 -28.282 -19.740 1.00 86.56 1143 PHE A O 1
ATOM 9118 N N . VAL A 1 1144 ? 30.944 -29.553 -21.557 1.00 75.62 1144 VAL A N 1
ATOM 9119 C CA . VAL A 1 1144 ? 32.401 -29.323 -21.597 1.00 75.62 1144 VAL A CA 1
ATOM 9120 C C . VAL A 1 1144 ? 32.769 -28.405 -22.766 1.00 75.62 1144 VAL A C 1
ATOM 9122 O O . VAL A 1 1144 ? 33.375 -27.361 -22.547 1.00 75.62 1144 VAL A O 1
ATOM 9125 N N . GLU A 1 1145 ? 32.340 -28.744 -23.985 1.00 73.69 1145 GLU A N 1
ATOM 9126 C CA . GLU A 1 1145 ? 32.513 -27.929 -25.195 1.00 73.69 1145 GLU A CA 1
ATOM 9127 C C . GLU A 1 1145 ? 31.452 -28.271 -26.259 1.00 73.69 1145 GLU A C 1
ATOM 9129 O O . GLU A 1 1145 ? 30.745 -29.275 -26.139 1.00 73.69 1145 GLU A O 1
ATOM 9134 N N . GLN A 1 1146 ? 31.331 -27.432 -27.294 1.00 68.56 1146 GLN A N 1
ATOM 9135 C CA . GLN A 1 1146 ? 30.462 -27.701 -28.448 1.00 68.56 1146 GLN A CA 1
ATOM 9136 C C . GLN A 1 1146 ? 31.132 -28.695 -29.394 1.00 68.56 1146 GLN A C 1
ATOM 9138 O O . GLN A 1 1146 ? 32.306 -28.549 -29.720 1.00 68.56 1146 GLN A O 1
ATOM 9143 N N . GLN A 1 1147 ? 30.377 -29.669 -29.902 1.00 63.00 1147 GLN A N 1
ATOM 9144 C CA . GLN A 1 1147 ? 30.927 -30.645 -30.851 1.00 63.00 1147 GLN A CA 1
ATOM 9145 C C . GLN A 1 1147 ? 31.092 -30.057 -32.265 1.00 63.00 1147 GLN A C 1
ATOM 9147 O O . GLN A 1 1147 ? 31.852 -30.579 -33.077 1.00 63.00 1147 GLN A O 1
ATOM 9152 N N . SER A 1 1148 ? 30.399 -28.956 -32.575 1.00 55.12 1148 SER A N 1
ATOM 9153 C CA . SER A 1 1148 ? 30.370 -28.326 -33.902 1.00 55.12 1148 SER A CA 1
ATOM 9154 C C . SER A 1 1148 ? 31.588 -27.469 -34.270 1.00 55.12 1148 SER A C 1
ATOM 9156 O O . SER A 1 1148 ? 31.665 -27.027 -35.410 1.00 55.12 1148 SER A O 1
ATOM 9158 N N . THR A 1 1149 ? 32.544 -27.228 -33.369 1.00 45.28 1149 THR A N 1
ATOM 9159 C CA . THR A 1 1149 ? 33.744 -26.414 -33.667 1.00 45.28 1149 THR A CA 1
ATOM 9160 C C . THR A 1 1149 ? 34.860 -27.159 -34.411 1.00 45.28 1149 THR A C 1
ATOM 9162 O O . THR A 1 1149 ? 35.789 -26.511 -34.873 1.00 45.28 1149 THR A O 1
ATOM 9165 N N . ASN A 1 1150 ? 34.766 -28.483 -34.591 1.00 36.91 1150 ASN A N 1
ATOM 9166 C CA . ASN A 1 1150 ? 35.778 -29.290 -35.302 1.00 36.91 1150 ASN A CA 1
ATOM 9167 C C . ASN A 1 1150 ? 35.483 -29.517 -36.799 1.00 36.91 1150 ASN A C 1
ATOM 9169 O O . ASN A 1 1150 ? 36.124 -30.354 -37.431 1.00 36.91 1150 ASN A O 1
ATOM 9173 N N . ALA A 1 1151 ? 34.517 -28.799 -37.377 1.00 36.22 1151 ALA A N 1
ATOM 9174 C CA . ALA A 1 1151 ? 34.186 -28.883 -38.799 1.00 36.22 1151 ALA A CA 1
ATOM 9175 C C . ALA A 1 1151 ? 33.961 -27.488 -39.404 1.00 36.22 1151 ALA A C 1
ATOM 9177 O O . ALA A 1 1151 ? 32.880 -27.199 -39.915 1.00 36.22 1151 ALA A O 1
ATOM 9178 N N . GLN A 1 1152 ? 34.971 -26.619 -39.317 1.00 28.05 1152 GLN A N 1
ATOM 9179 C CA . GLN A 1 1152 ? 35.145 -25.460 -40.199 1.00 28.05 1152 GLN A CA 1
ATOM 9180 C C . GLN A 1 1152 ? 36.616 -25.282 -40.545 1.00 28.05 1152 GLN A C 1
ATOM 9182 O O . GLN A 1 1152 ? 37.447 -25.387 -39.615 1.00 28.05 1152 GLN A O 1
#

Foldseek 3Di:
DFDDWDQDPNDTDGDDDDDDDDDPPDDDDDDDPPLQQLLLQLQVQLQLLLQLLLCVLQNPQWAWPDWDGGSFWIKTKIFDQDDQDLVSLVSSQVSSVVLLVVFWFKEKDFDAPVLLVQQALEGEHPPDDADGRFMKIWTRDYPVCRSVVPVVDRSNVTRIYTDPDRHDRTSNSQVGKAFQDKADDDNRMIMTMMGTDPNQVVQVVLLVVLVVVLVVLVVVLVVLVVVLDQDPVNLVVSVVVLVVSLVCLVPRRHHPSSSVVSVVSSVVSVVSSVVSLVVVLVVQLVVLLVVQLVVCVVCVPAQEEEEEGANAFDVVSVVSSVVSNCVPPVRHKYKYKHADPVLQWIKIKTFHHPVCCVPQVQFRFVLVVQLCVPFVWDKGDGRGIIMTGRGRNVCVVVSSVSSVVSCCVRRDVDDDDDDDDDDDDDDDDDDDDDDDDDDDDDDDDDDDPPPPVVVVVVVVVVVVVPPPPDPDDPPVLCVVLVVLLVQLQVLLVVLVVCVVVVPDCPDPVNVLSVLSSVLSLVVSVVSVVVSDDPDPAFPVVLLVCLCVVVQQKDFPPVVVVGDFQHIDGGLLVVLLLVLLVVVVCVLPCVVQVAAEDEDDQKFFPLLCVLVVLVVPQKFWWKAQPPPRQIDGLLVLLLVLLVVQCVDPPDDPVSNVVSSSCNSCSVVDDQVRSQCSCVVSVGADPPPRGHMDGTDIDHFWAWDADDDVSPTIITRAQAPVSRCLVCLVVSCVVVVLDDFHKHKYWDKHATNDSGRDDPLLRHGIFIKIKMWTWHAPVDQADPCLVVQQQDWAFEAALVCSSSSHGTDTDRLVVCQVVCVPVYSNLSSVVSSVLVSLVQQQQDRVQWHWYKDHPVRDDPQFPTKIFTWGQFSVGTGGFKIKTFRFQSSNVSCCVSVVDRSKGKDFDPDWDWDKDKDKDFPLVVQCVVPPPCSVVVRVVSVPDDPVRLVVCQVVLVVHFDWDDDPNDTDTHHNVRIDIDIDIDTDGMDIDRTIIIMIMGRSSNSVVSSSSSFWDADPVDNSQIAGPGQLSSQSFQEEEAEQALDPLCVVVSVVLVVVLVVLVGGYYYDRDHDGPVVVLSVCRSSPHQKYWYDYPCCSDPVRWIWIAGSPPRWIFIDRSVCVSVVSVCRSVVVDDPVNVPVPTHTDDDDPPPVPD

Sequence (1152 aa):
MVRTVQVRGGFILHVGVVEGTLSVNDKVRLTIDDFRRNLIMKNHTGTHILNFGLRGTLGDTVDQRGSLVAPDRLRFDFSAKGALTPDELRKTEAICNDIIDQSLQVYAKDASLEEAKCIDGLRAVFDETYPDPVRIVSIGVSIEDLLNKSPKCDGRLYSVEFCGGTHLKTSKHVDQLVIVTEEAIAKGIRRVVAVTGPEAEKCTKRADQLEASLQDLSRRLRDSSSLSTTSVSSRLTFNKEIFDFNENISHANISQWRREAQRNQLKELKSILIELDKADVKNQIKHAVDACREILTKYPDRKCLIANFEMGNDTKNLSTVINQVRTQANDVAIMLFSVDHETEKFVCLANVADAQIKEKQLKANEWIQKVIAEANGRGGGKDNQAQATNCDAKQIDHCLKLAEEFALLKLNPIRLLINSFIKRPCTHFRSFINSSCLFNKSTTRYQYRRELTKREANLHKQFIQRHMATPMSDENVEKLLEPFRAAVKVQGDIVKQMKDNNVNKDDAEFKQAINELKIRKKKLEDQIAKAMPKEESIDRLKMEDLLKRRFFYDQSFSIYGGVNGLYDYGPMGCAIKANMLSEWRRHFILEEQMLEVDCSMLTPEIVLKASGHVDRFADFMVKDVKTGECFRADHLIEAHLERLLKAKDITAEKKAEIERLLPQVDNMKGPDMQQVIEQYKMKSPVTNNDLSEPVAFNLMFATLIGPTGQLKGYLRPETAQGMFVNFKRLLEFNQGRLPFAAAQIGNSFRNEISPRSGLIRVREFTMAEIEHFVDPTDKSHPKFETVANLQVQLYTATNQMSGESARLVRLGDAVSSKLINNETLGYFIGRIYLFMTKVGIDKTRLRFRQHMGNEMAHYACDCWDAECKTSYGWVECVGCADRSCYDLTQHSKFSGERLVAERALPEQKKIQVNEVLAHANVIGKSYGKDTNQITQHLQKLSHEDAKVLHDKLDQGDVPIIIDGKEYAITRKMFTFRTSEKTVQVEEFVPSVIEPSFGIGRIMYSMWEHNFRVRPESEQRTYFTLPPLIAPYKCVILPLSGNEEFKPFVKDISALLTQGGISHKIDTSSGSIGRRYSRSDEIAVPFAITIDFDTLKEPFTVTLRDRDTFKQIRAKIDEITSILQGLSSGTITWGEICSHYPAFVEQQSTNAQ

Secondary structure (DSSP, 8-state):
-EEEEEEETTEEEEEE---S---TT--PPP---HHHHHHHHHHHHHHHHHHHHHHHHH-TT--EEEEEE-SS-EEEEEE-SSPPPHHHHHHHHHHHHHHHHTTPBEEEEEE-HHHHHTSTT-B--TTPPPPSSEEEEEESS-HHHHHTT-TT--GGGSEEEE--S---SBGGGG--EEEEEEEEEETTEEEEEEEEHHHHHHHHHHHHHHHHHHHHHHHHHHHHHHTS---HHHHHHHHHHHHHHHHHHHH--S-HHHHHHHHHHHHHHHHHHHHHHHHHHHHHHHHHHHHHHHHHHH-TT-SEEEEEE---S-HHHHHHHHHHHHTT-TT-EEEEEEEETTTTEEEEEEE--HHHHHHH---HHHHHHHHHHHHT-EEEEETTEEEEEEEEGGGHHHHHHHHHHHHHHHH-----------------------------------SSSSSHHHHHHHHHHHHHHHH-------HHHHHHHHHHHHHHHHHHHHHHHHHHTT--TT-HHHHHHHHHHHHHHHHHHHHHHHHS-------HHHHHHHHHHTTSEEETTGGGT--TT-EEE-HHHHHHHHHHHHHHIIIIIIHHT-EE----SEEEHHHHHHTTHHHH-EEEEEEBTTT--EEEHHHHHHHHHHHHHT-TT--HHHHHHHHHHGGGGGG--HHHHHHHHHHTT---TTT-PPBPPPEEEESS-EEEESTT--EEEEE-S-SHHHHHHTHHHHHHHTTT-SSEEEEEEEEEE---S---SGGGS-SEEEEEEEEEEE-SS----TTGGGTTT-EEEEE-HHHHHHTPPPEEEEHHHHHHTTSSS-HHHHHHHHHHHHHHHHTT--GGGEEEEEPPTTTS-TT-SEEEEEEEEETTEEEEEEEEEE-TTHHHHHHHHHH-----EEEEEEEEEEEEEEEEEE-HHHHHHHHGGGHHHHHHHHHT--HHHHHHHHHHTTSS-EEEEETTEEEEE-TTTEEEEEEEEEEEEEEEPPEEEEEEEEHHHHHHHHHHHHEEEETTEEEEEEE---TTT-S-SEEEEESSS-TTHHHHHHHHHHHHHHTT--EEE---SS-HHHHHHHHHTTT--EEEEE-GGGGSSS-EEEEEETTT--EEEEEHHHHHHHHHHHHHTSS-HHHHHHHSPBP---GGGG--